Protein 4IPA (pdb70)

CATH classification: 3.90.230.10 (+1 more: 1.10.10.10)

Sequence (1492 aa):
AISVDVLTKYKTAAQISEKVLAEVSKLCVPGAKIIDICEQGDKLMEEELSKVYRDKKTNKGFSHPTTVSPAAFITPYTPLRSDEKEAATEIQPGEPIKIQLGAQIDGYGTIVCDTIVAKNANDPDVIEGRQADLFLATYYANEVLLRLMVPPGLLATGTDEEKAKAAAVKPPSQAKISSLLEKVAKAYDCNIIESTTSWLFDKNEIEGKKKIILSPGENIKGEGVPEVGDVWGVEVGCSLGSGKVKQFEQRATLHRRTNNTYALKRPTSRKIYSEVQKKFGTFPFSLRQLEDERDAKSGVIECVRGGVFRQYEVTGDKDNAPVCRLLTTIAITKNGITRIGGPPAWDLSKFKTDKKIEDEEILKILEQPLSKADNVAISVDVLTKYKTAAQISEKVLAEVSKLCVPGAKIIDICEQGDKLMEEELSKVYRKTNKGFSHPTTVSPAAFITPYTPLRSDEKEAATEIQPGEPIKIQLGAQIDGYGTIVCDTIVAKNANDPDVIEGRQADLFLATYYANEVLLRLMVPPGLLATGTDEEKAKAAAVKPPSQAKISSLLEKVAKAYDCNIIESTTSWLFDKNEIEGKKKIILSPGENIKGEGVPEVGDVWGVEVGCSLGSGKVKQFEQRATLHRRTNNTYALKRPTSRKIYSEVQKKFGTFPFSLRQLEDERDAKSGVIECVRGGVFRQYEVTGDKDNAPVCRLLTTIAITKNGITRIGGPPAWDLSKFKTDKKIEDEEILKILEQPLSADNVAISVDVLTKYKTAAQISEKVLAEVSKLCVPGAKIIDICEQGDKLMEEELSKVYRDKKTNKGFSHPTTVSPAAFITPYTPLRSDEKEAATEIQPGEPIKIQLGAQIDGYGTIVCDTIVAKNANDPDVIEGRQADLFLATYYANEVLLRLMVPPGLLATGTDEEKAKAAAVKPPSQAKISSLLEKVAKAYDCNIIESTTSWLFDKNEIEGKKKIILSPGENIKGEGVPEVGDVWGVEVGCSLGSGKVKQFEQRATLHRRTNNTYALKRPTSRKIYSEVQKKFGTFPFSLRQLEDERDAKSGVIECVRGGVFRQYEVTGDKDNAPVCRLLTTIAITKNGITRIGGPPAWDLSKFKTDKKIEDEEILKILEQPLSKAISVDVLTKYKTAAQISEKVLAEVSKLCVPGAKIIDICEQGDKLMEEELSKVYRKTNKGFSHPTTVSPAAFITPYTPLRSDEKEAATEIQPGEPIKIQLGAQIDGYGTIVCDTIVAKNANDPDVIEGRQADLFLATYYANEVLLRLMVPPGLLATGTDEEKAKAAAVKPPSQAKISSLLEKVAKAYDCNIIESTTSWLFDKNEIEGKKKIILSPGENIKGEGVPEVGDVWGVEVGCSLGSGKVKQFEQRATLHRRTNNTYALKRPTSRKIYSEVQKKFGTFPFSLRQLEDERDAKSGVIECVRGGVFRQYEVTGDKDNAPVCRLLTTIAITKNGITRIGGPPAWDLSKFKTDKKIEDEEILKILEQPLSKN

Radius of gyration: 42.71 Å; Cα contacts (8 Å, |Δi|>4): 3587; chains: 4; bounding box: 119×118×109 Å

Solvent-accessible surface area: 63972 Å² total; per-residue (Å²): 120,15,50,6,40,29,17,5,27,6,39,2,0,0,66,10,0,64,117,0,4,54,67,0,27,148,70,2,52,34,42,23,76,0,0,60,5,0,56,64,0,8,115,26,0,81,78,22,10,70,117,22,44,165,91,152,206,35,108,61,9,4,0,8,0,0,0,0,0,16,14,16,35,25,16,20,12,2,3,0,100,62,26,151,178,23,8,57,40,77,4,86,95,36,46,3,1,0,0,9,0,0,0,13,0,29,2,25,1,0,11,0,0,6,2,33,21,1,63,70,80,157,55,110,80,64,16,117,50,94,40,0,3,0,4,15,0,0,44,50,0,7,18,0,0,0,35,22,2,24,21,43,26,44,19,32,112,51,73,111,129,102,92,62,157,31,50,74,88,64,8,41,36,31,75,81,6,7,53,5,0,79,76,0,0,146,31,8,80,3,65,7,3,31,27,11,27,1,65,14,11,86,102,74,47,8,28,15,138,12,61,1,13,1,14,24,46,115,60,11,110,17,44,8,13,12,47,63,32,18,6,0,4,0,28,0,0,0,0,44,14,48,0,91,26,100,102,43,180,49,93,14,7,8,2,20,19,10,118,19,106,31,72,20,115,114,95,33,0,114,127,2,41,50,37,0,87,180,90,5,24,19,4,6,0,0,2,28,26,11,162,64,33,195,37,0,64,42,0,15,90,5,0,44,68,2,0,2,2,77,67,51,44,9,28,1,1,80,64,98,17,40,0,0,5,5,13,1,0,0,1,0,29,150,69,0,5,75,104,6,0,7,30,81,103,36,79,64,83,54,23,93,48,152,68,149,8,136,46,106,71,0,63,133,15,32,146,80,72,20,49,160,129,90,47,1,15,64,11,54,75,2,0,55,24,6,78,23,0,2,132,7,0,72,90,0,5,59,69,0,28,163,66,2,53,29,42,23,98,1,1,57,4,0,58,71,0,8,128,34,0,77,87,19,12,64,113,45,71,210,238,41,110,64,9,6,0,6,0,0,0,0,0,15,22,14,29,22,16,21,10,1,2,0,106,62,16,140,148,21,15,66,36,72,1,98,97,30,27,2,0,0,0,11,0,0,0,15,1,29,2,17,1,0,9,0,0,6,3,37,25,2,69,72,106,154,59,85,43,56,21,107,50,99,43,0,3,0,4,15,0,0,44,52,0,4,14,0,0,0,36,23,3,23,22,46,9,23,43,32,110,39,67,10,52,82,36,1,139,25,29,67,87,178,47,45,70,35,76,80,8,9,48,3,0,74,91,0,1,153,31,6,78,3,64,9,4,57,39,10,28,1,64,13,12,81,103,66,36,10,30,13,177,18,50,2,12,1,16,24,62,172,98,138,145,19,134,32,68,13,94,56,8,16,6,0,4,0,30,0,0,0,0,46,12,52,1,100,36,117,112,47,174,51,94,17,6,7,2,25,28,20,120,81,61,85,26,0,104,115,79,30,0,21,82,0,7,51,43,0,68,160,94,4,26,23,2,4,0,0,1,25,22,8,170,64,31,193,32,0,67,47,0,18,75,15,0,47,186,16,22,0,4,99,57,37,80,11,30,0,0,89,64,97,16,36,0,0,4,4,13,2,0,0,0,0,3,76,40,0,3,33,104,16,0,7,30,81,105,36,71,66,83,73,24,99,44,151,75,126,11,130,50,151,65,0,72,155,16,32,152,74,83,20,89,132,87,44,1,14,61,10,60,68,3,0,55,27,6,75,23,0,4,136,7,0,72,103,0,4,59,52,0,31,168,68,4,57,26,42,23,81,1,0,60,5,0,60,57,0,7,112,30,0,76,84,14,11,64,118,38,63,160,117,196,186,28,108,62,10,6,0,8,0,0,0,0,0,10,24,15,23,25,14,20,8,2,1,0,99,59,18,120,159,26,10,58,42,79,3,98,107,35,20,7,0,0,0,9,0,0,0,12,0,31,2,16,2,0,9,0,0,5,2,39,27,1,76,68,105,147,57,118,50,72,22,87,38,98,39,0,0,0,5,16,0,0,43,49,0,3,15,0,0,0,35,23,3,22,23,42,12,17,35,31,112,43,72,12,50,87,37,1,148,27,33,58,94,175,58,43,66,23,60,73,6,9,41,2,0,80,88,0,0,157,31,6,89,3,62,8,4,44,43,10,27,1,66,24,12,84,88,74,44,10,32,16,198,29,48,2,11,1,14,23,64,177,92,120,123,8,137,27,77,13,96,59,10,16,6,0,3,0,30,0,0,0,0,45,10,54,2,109,36,75,117,29,178,68,90,17,7,7,0,25,26,23,118,86,130,99,80,37,131,116,77,26,0,125,122,2,40,48,32,0,88,160,89,6,25,20,4,4,0,0,1,26,27,10,166,62,33,183,32,0,56,49,0,19,90,5,0,43,184,14,25,4,4,106,64,33,85,9,29,0,1,112,79,99,16,36,0,0,2,5,15,3,0,0,0,0,4,74,6,0,3,28,106,17,0,6,26,84,105,36,72,71,99,84,29,132,37,138,60,131,13,126,56,131,71,0,79,148,14,36,150,80,82,19,38,164,93,33,61,122,79,33,58,68,29,4,94,25,0,0,111,8,0,67,95,0,4,53,47,0,30,156,70,3,54,28,39,24,90,0,0,61,5,0,59,64,0,9,117,25,0,83,68,16,10,75,105,41,78,215,218,42,118,66,9,4,0,8,0,0,0,0,0,10,25,14,28,25,14,22,8,1,1,0,110,65,19,125,152,19,11,60,41,81,2,97,105,34,21,5,0,0,0,8,0,0,0,14,0,28,3,24,2,0,10,0,0,5,2,38,34,2,72,75,102,144,58,110,74,69,24,112,39,96,40,0,1,0,4,15,0,0,43,50,0,5,19,0,0,0,36,24,3,23,21,36,25,37,21,31,119,52,77,112,131,100,90,64,158,34,34,70,92,76,9,41,36,35,75,77,6,7,48,2,0,76,76,0,0,150,33,6,88,4,65,7,3,21,17,10,28,0,60,14,11,84,104,76,49,9,26,15,128,13,64,1,11,0,19,47,21,158,46,44,128,15,36,7,13,15,47,58,30,16,7,0,4,0,27,0,0,0,0,47,12,59,2,108,14,66,97,25,173,56,92,18,6,8,2,16,27,10,116,16,106,21,66,20,119,116,94,32,0,121,123,2,40,48,34,0,86,178,85,7,25,18,2,6,0,0,1,28,28,9,160,67,35,197,39,0,63,42,0,17,89,3,0,41,66,1,1,2,2,71,69,49,49,7,26,0,0,109,80,99,19,35,0,0,4,5,14,2,0,0,1,0,24,146,43,0,5,69,103,7,1,6,30,82,109,38,74,72,66,66,23,111,43,152,70,134,10,137,51,140,66,0,78,139,14,30,143,78,72,20,57,97,183

Nearest PDB structures (foldseek):
  4ipa-assembly1_A  TM=9.950E-01  e=6.090E-75  Thermochaetoides thermophila DSM 1495
  4ipa-assembly4_D  TM=9.946E-01  e=2.203E-74  Thermochaetoides thermophila DSM 1495
  2v6c-assembly1_A  TM=9.257E-01  e=6.655E-34  Mus musculus
  6wm8-assembly1_C  TM=9.297E-01  e=6.131E-33  Homo sapiens
  6swa-assembly1_t  TM=9.200E-01  e=9.336E-31  Mus musculus

B-factor: mean 28.96, std 10.71, range [11.71, 89.11]

Structure (mmCIF, N/CA/C/O backbone):
data_4IPA
#
_entry.id   4IPA
#
_cell.length_a   191.998
_cell.length_b   193.316
_cell.length_c   70.913
_cell.angle_alpha   90.00
_cell.angle_beta   90.00
_cell.angle_gamma   90.00
#
_symmetry.space_group_name_H-M   'P 21 21 2'
#
loop_
_entity.id
_entity.type
_entity.pdbx_description
1 polymer 'Putative curved DNA-binding protein'
2 non-polymer 'SULFATE ION'
3 water water
#
loop_
_atom_site.group_PDB
_atom_site.id
_atom_site.type_symbol
_atom_site.label_atom_id
_atom_site.label_alt_id
_atom_site.label_comp_id
_atom_site.label_asym_id
_atom_site.label_entity_id
_atom_site.label_seq_id
_atom_site.pdbx_PDB_ins_code
_atom_site.Cartn_x
_atom_site.Cartn_y
_atom_site.Cartn_z
_atom_site.occupancy
_atom_site.B_iso_or_equiv
_atom_site.auth_seq_id
_atom_site.auth_comp_id
_atom_site.auth_asym_id
_atom_site.auth_atom_id
_atom_site.pdbx_PDB_model_num
ATOM 1 N N . ALA A 1 20 ? -51.449 70.262 -34.205 1.00 40.25 12 ALA A N 1
ATOM 2 C CA . ALA A 1 20 ? -50.298 71.147 -34.063 1.00 42.43 12 ALA A CA 1
ATOM 3 C C . ALA A 1 20 ? -50.167 71.673 -32.638 1.00 40.36 12 ALA A C 1
ATOM 4 O O . ALA A 1 20 ? -51.163 71.971 -31.974 1.00 43.89 12 ALA A O 1
ATOM 6 N N . ILE A 1 21 ? -48.930 71.794 -32.176 1.00 38.40 13 ILE A N 1
ATOM 7 C CA . ILE A 1 21 ? -48.668 72.343 -30.853 1.00 37.44 13 ILE A CA 1
ATOM 8 C C . ILE A 1 21 ? -48.754 73.865 -30.904 1.00 30.21 13 ILE A C 1
ATOM 9 O O . ILE A 1 21 ? -48.197 74.489 -31.802 1.00 31.87 13 ILE A O 1
ATOM 14 N N . SER A 1 22 ? -49.478 74.452 -29.956 1.00 22.94 14 SER A N 1
ATOM 15 C CA . SER A 1 22 ? -49.699 75.878 -29.967 1.00 25.24 14 SER A CA 1
ATOM 16 C C . SER A 1 22 ? -48.396 76.617 -29.641 1.00 29.49 14 SER A C 1
ATOM 17 O O . SER A 1 22 ? -47.456 76.045 -29.069 1.00 22.99 14 SER A O 1
ATOM 20 N N . VAL A 1 23 ? -48.332 77.882 -30.037 1.00 26.67 15 VAL A N 1
ATOM 21 C CA . VAL A 1 23 ? -47.201 78.722 -29.671 1.00 23.03 15 VAL A CA 1
ATOM 22 C C . VAL A 1 23 ? -47.050 78.722 -28.165 1.00 23.86 15 VAL A C 1
ATOM 23 O O . VAL A 1 23 ? -45.945 78.607 -27.642 1.00 24.98 15 VAL A O 1
ATOM 27 N N . ASP A 1 24 ? -48.167 78.823 -27.459 1.00 21.96 16 ASP A N 1
ATOM 28 C CA . ASP A 1 24 ? -48.107 78.906 -26.003 1.00 24.43 16 ASP A CA 1
ATOM 29 C C . ASP A 1 24 ? -47.410 77.690 -25.373 1.00 23.48 16 ASP A C 1
ATOM 30 O O . ASP A 1 24 ? -46.520 77.823 -24.541 1.00 21.55 16 ASP A O 1
ATOM 35 N N . VAL A 1 25 ? -47.825 76.506 -25.788 1.00 20.81 17 VAL A N 1
ATOM 36 C CA . VAL A 1 25 ? -47.290 75.270 -25.252 1.00 22.56 17 VAL A CA 1
ATOM 37 C C . VAL A 1 25 ? -45.839 75.034 -25.706 1.00 22.30 17 VAL A C 1
ATOM 38 O O . VAL A 1 25 ? -44.961 74.734 -24.902 1.00 18.92 17 VAL A O 1
ATOM 42 N N . LEU A 1 26 ? -45.594 75.204 -26.995 1.00 17.79 18 LEU A N 1
ATOM 43 C CA . LEU A 1 26 ? -44.265 75.040 -27.532 1.00 20.87 18 LEU A CA 1
ATOM 44 C C . LEU A 1 26 ? -43.280 75.959 -26.796 1.00 22.81 18 LEU A C 1
ATOM 45 O O . LEU A 1 26 ? -42.191 75.536 -26.406 1.00 26.70 18 LEU A O 1
ATOM 50 N N . THR A 1 27 ? -43.693 77.201 -26.573 1.00 21.99 19 THR A N 1
ATOM 51 C CA . THR A 1 27 ? -42.868 78.220 -25.923 1.00 23.10 19 THR A CA 1
ATOM 52 C C . THR A 1 27 ? -42.579 77.912 -24.447 1.00 21.12 19 THR A C 1
ATOM 53 O O . THR A 1 27 ? -41.509 78.249 -23.938 1.00 20.41 19 THR A O 1
ATOM 57 N N . LYS A 1 28 ? -43.525 77.271 -23.771 1.00 17.86 20 LYS A N 1
ATOM 58 C CA . LYS A 1 28 ? -43.323 76.871 -22.382 1.00 20.43 20 LYS A CA 1
ATOM 59 C C . LYS A 1 28 ? -42.348 75.700 -22.285 1.00 21.54 20 LYS A C 1
ATOM 60 O O . LYS A 1 28 ? -41.468 75.697 -21.432 1.00 19.06 20 LYS A O 1
ATOM 66 N N . TYR A 1 29 ? -42.511 74.708 -23.161 1.00 20.99 21 TYR A N 1
ATOM 67 C CA . TYR A 1 29 ? -41.511 73.660 -23.308 1.00 18.27 21 TYR A CA 1
ATOM 68 C C . TYR A 1 29 ? -40.157 74.288 -23.584 1.00 19.70 21 TYR A C 1
ATOM 69 O O . TYR A 1 29 ? -39.164 73.929 -22.964 1.00 18.87 21 TYR A O 1
ATOM 78 N N . LYS A 1 30 ? -40.117 75.244 -24.506 1.00 19.13 22 LYS A N 1
ATOM 79 C CA . LYS A 1 30 ? -38.844 75.871 -24.866 1.00 19.24 22 LYS A CA 1
ATOM 80 C C . LYS A 1 30 ? -38.209 76.650 -23.709 1.00 21.92 22 LYS A C 1
ATOM 81 O O . LYS A 1 30 ? -36.987 76.659 -23.553 1.00 22.92 22 LYS A O 1
ATOM 87 N N . THR A 1 31 ? -39.029 77.314 -22.903 1.00 19.34 23 THR A N 1
ATOM 88 C CA . THR A 1 31 ? -38.499 78.022 -21.748 1.00 20.47 23 THR A CA 1
ATOM 89 C C . THR A 1 31 ? -37.881 77.016 -20.783 1.00 23.79 23 THR A C 1
ATOM 90 O O . THR A 1 31 ? -36.813 77.247 -20.224 1.00 20.61 23 THR A O 1
ATOM 94 N N . ALA A 1 32 ? -38.583 75.904 -20.581 1.00 19.40 24 ALA A N 1
ATOM 95 C CA . ALA A 1 32 ? -38.075 74.819 -19.758 1.00 23.39 24 ALA A CA 1
ATOM 96 C C . ALA A 1 32 ? -36.751 74.256 -20.285 1.00 18.90 24 ALA A C 1
ATOM 97 O O . ALA A 1 32 ? -35.844 74.001 -19.513 1.00 21.56 24 ALA A O 1
ATOM 99 N N . ALA A 1 33 ? -36.658 74.059 -21.596 1.00 18.18 25 ALA A N 1
ATOM 100 C CA . ALA A 1 33 ? -35.460 73.520 -22.223 1.00 20.20 25 ALA A CA 1
ATOM 101 C C . ALA A 1 33 ? -34.252 74.430 -22.031 1.00 21.80 25 ALA A C 1
ATOM 102 O O . ALA A 1 33 ? -33.167 73.968 -21.717 1.00 24.21 25 ALA A O 1
ATOM 104 N N . GLN A 1 34 ? -34.441 75.723 -22.243 1.00 21.46 26 GLN A N 1
ATOM 105 C CA . GLN A 1 34 ? -33.345 76.664 -22.087 1.00 25.08 26 GLN A CA 1
ATOM 106 C C . GLN A 1 34 ? -32.844 76.636 -20.649 1.00 24.33 26 GLN A C 1
ATOM 107 O O . GLN A 1 34 ? -31.641 76.668 -20.411 1.00 26.98 26 GLN A O 1
ATOM 113 N N . ILE A 1 35 ? -33.758 76.555 -19.688 1.00 22.95 27 ILE A N 1
ATOM 114 C CA . ILE A 1 35 ? -33.336 76.442 -18.301 1.00 22.92 27 ILE A CA 1
ATOM 115 C C . ILE A 1 35 ? -32.589 75.130 -18.072 1.00 21.83 27 ILE A C 1
ATOM 116 O O . ILE A 1 35 ? -31.525 75.127 -17.461 1.00 22.00 27 ILE A O 1
ATOM 121 N N . SER A 1 36 ? -33.132 74.021 -18.567 1.00 20.37 28 SER A N 1
ATOM 122 C CA . SER A 1 36 ? -32.503 72.718 -18.317 1.00 18.68 28 SER A CA 1
ATOM 123 C C . SER A 1 36 ? -31.124 72.660 -18.945 1.00 18.69 28 SER A C 1
ATOM 124 O O . SER A 1 36 ? -30.197 72.157 -18.341 1.00 18.46 28 SER A O 1
ATOM 127 N N . GLU A 1 37 ? -30.987 73.179 -20.160 1.00 15.91 29 GLU A N 1
ATOM 128 C CA . GLU A 1 37 ? -29.698 73.124 -20.834 1.00 21.50 29 GLU A CA 1
ATOM 129 C C . GLU A 1 37 ? -28.660 74.000 -20.139 1.00 18.00 29 GLU A C 1
ATOM 130 O O . GLU A 1 37 ? -27.488 73.638 -20.072 1.00 17.15 29 GLU A O 1
ATOM 136 N N . LYS A 1 38 ? -29.097 75.139 -19.614 1.00 16.36 30 LYS A N 1
ATOM 137 C CA . LYS A 1 38 ? -28.193 76.029 -18.884 1.00 18.42 30 LYS A CA 1
ATOM 138 C C . LYS A 1 38 ? -27.753 75.413 -17.550 1.00 22.45 30 LYS A C 1
ATOM 139 O O . LYS A 1 38 ? -26.580 75.490 -17.190 1.00 24.42 30 LYS A O 1
ATOM 145 N N . VAL A 1 39 ? -28.682 74.785 -16.826 1.00 20.87 31 VAL A N 1
ATOM 146 C CA . VAL A 1 39 ? -28.311 74.106 -15.578 1.00 24.05 31 VAL A CA 1
ATOM 147 C C . VAL A 1 39 ? -27.428 72.891 -15.864 1.00 20.59 31 VAL A C 1
ATOM 148 O O . VAL A 1 39 ? -26.509 72.580 -15.102 1.00 18.70 31 VAL A O 1
ATOM 152 N N . LEU A 1 40 ? -27.701 72.219 -16.977 1.00 19.57 32 LEU A N 1
ATOM 153 C CA . LEU A 1 40 ? -26.916 71.049 -17.354 1.00 20.23 32 LEU A CA 1
ATOM 154 C C . LEU A 1 40 ? -25.472 71.446 -17.614 1.00 19.90 32 LEU A C 1
ATOM 155 O O . LEU A 1 40 ? -24.552 70.703 -17.295 1.00 20.83 32 LEU A O 1
ATOM 160 N N . ALA A 1 41 ? -25.280 72.615 -18.215 1.00 20.60 33 ALA A N 1
ATOM 161 C CA . ALA A 1 41 ? -23.938 73.051 -18.560 1.00 24.03 33 ALA A CA 1
ATOM 162 C C . ALA A 1 41 ? -23.177 73.433 -17.297 1.00 27.43 33 ALA A C 1
ATOM 163 O O . ALA A 1 41 ? -22.012 73.066 -17.140 1.00 24.14 33 ALA A O 1
ATOM 165 N N . GLU A 1 42 ? -23.853 74.145 -16.395 1.00 23.85 34 GLU A N 1
ATOM 166 C CA . GLU A 1 42 ? -23.255 74.533 -15.121 1.00 23.37 34 GLU A CA 1
ATOM 167 C C . GLU A 1 42 ? -22.952 73.328 -14.258 1.00 21.29 34 GLU A C 1
ATOM 168 O O . GLU A 1 42 ? -21.938 73.290 -13.587 1.00 24.50 34 GLU A O 1
ATOM 174 N N . VAL A 1 43 ? -23.839 72.338 -14.270 1.00 27.98 35 VAL A N 1
ATOM 175 C CA . VAL A 1 43 ? -23.604 71.121 -13.502 1.00 21.20 35 VAL A CA 1
ATOM 176 C C . VAL A 1 43 ? -22.452 70.295 -14.083 1.00 24.24 35 VAL A C 1
ATOM 177 O O . VAL A 1 43 ? -21.667 69.729 -13.331 1.00 21.57 35 VAL A O 1
ATOM 181 N N . SER A 1 44 ? -22.346 70.232 -15.413 1.00 22.32 36 SER A N 1
ATOM 182 C CA . SER A 1 44 ? -21.279 69.453 -16.048 1.00 20.53 36 SER A CA 1
ATOM 183 C C . SER A 1 44 ? -19.894 69.998 -15.675 1.00 23.06 36 SER A C 1
ATOM 184 O O . SER A 1 44 ? -18.945 69.239 -15.508 1.00 24.78 36 SER A O 1
ATOM 187 N N . LYS A 1 45 ? -19.782 71.316 -15.548 1.00 25.87 37 LYS A N 1
ATOM 188 C CA . LYS A 1 45 ? -18.519 71.937 -15.146 1.00 28.90 37 LYS A CA 1
ATOM 189 C C . LYS A 1 45 ? -18.111 71.557 -13.714 1.00 25.01 37 LYS A C 1
ATOM 190 O O . LYS A 1 45 ? -16.933 71.532 -13.392 1.00 28.38 37 LYS A O 1
ATOM 196 N N . LEU A 1 46 ? -19.087 71.263 -12.859 1.00 23.20 38 LEU A N 1
ATOM 197 C CA . LEU A 1 46 ? -18.781 70.853 -11.491 1.00 25.24 38 LEU A CA 1
ATOM 198 C C . LEU A 1 46 ? -18.312 69.403 -11.406 1.00 27.56 38 LEU A C 1
ATOM 199 O O . LEU A 1 46 ? -17.752 69.002 -10.386 1.00 25.72 38 LEU A O 1
ATOM 204 N N . CYS A 1 47 ? -18.533 68.616 -12.463 1.00 25.10 39 CYS A N 1
ATOM 205 C CA . CYS A 1 47 ? -18.235 67.183 -12.396 1.00 24.91 39 CYS A CA 1
ATOM 206 C C . CYS A 1 47 ? -16.767 66.853 -12.659 1.00 25.59 39 CYS A C 1
ATOM 207 O O . CYS A 1 47 ? -16.438 66.148 -13.613 1.00 26.91 39 CYS A O 1
ATOM 210 N N . VAL A 1 48 ? -15.897 67.362 -11.796 1.00 23.51 40 VAL A N 1
ATOM 211 C CA . VAL A 1 48 ? -14.473 67.088 -11.883 1.00 27.38 40 VAL A CA 1
ATOM 212 C C . VAL A 1 48 ? -14.084 65.985 -10.886 1.00 25.56 40 VAL A C 1
ATOM 213 O O . VAL A 1 48 ? -14.776 65.766 -9.888 1.00 22.15 40 VAL A O 1
ATOM 217 N N . PRO A 1 49 ? -12.982 65.277 -11.158 1.00 24.89 41 PRO A N 1
ATOM 218 C CA . PRO A 1 49 ? -12.533 64.237 -10.227 1.00 26.52 41 PRO A CA 1
ATOM 219 C C . PRO A 1 49 ? -12.387 64.798 -8.817 1.00 26.82 41 PRO A C 1
ATOM 220 O O . PRO A 1 49 ? -11.841 65.895 -8.658 1.00 25.39 41 PRO A O 1
ATOM 224 N N . GLY A 1 50 ? -12.893 64.075 -7.819 1.00 23.44 42 GLY A N 1
ATOM 225 C CA . GLY A 1 50 ? -12.788 64.505 -6.433 1.00 21.38 42 GLY A CA 1
ATOM 226 C C . GLY A 1 50 ? -14.028 65.212 -5.902 1.00 27.61 42 GLY A C 1
ATOM 227 O O . GLY A 1 50 ? -14.228 65.298 -4.680 1.00 24.69 42 GLY A O 1
ATOM 228 N N . ALA A 1 51 ? -14.866 65.725 -6.803 1.00 22.67 43 ALA A N 1
ATOM 229 C CA . ALA A 1 51 ? -16.093 66.400 -6.369 1.00 25.33 43 ALA A CA 1
ATOM 230 C C . ALA A 1 51 ? -17.049 65.391 -5.753 1.00 21.23 43 ALA A C 1
ATOM 231 O O . ALA A 1 51 ? -17.168 64.271 -6.231 1.00 20.19 43 ALA A O 1
ATOM 233 N N . LYS A 1 52 ? -17.717 65.813 -4.687 1.00 21.83 44 LYS A N 1
ATOM 234 C CA . LYS A 1 52 ? -18.722 65.008 -4.024 1.00 23.98 44 LYS A CA 1
ATOM 235 C C . LYS A 1 52 ? -20.051 65.108 -4.765 1.00 23.72 44 LYS A C 1
ATOM 236 O O . LYS A 1 52 ? -20.585 66.204 -4.957 1.00 23.16 44 LYS A O 1
ATOM 242 N N . ILE A 1 53 ? -20.593 63.960 -5.153 1.00 19.95 45 ILE A N 1
ATOM 243 C CA . ILE A 1 53 ? -21.866 63.919 -5.849 1.00 20.12 45 ILE A CA 1
ATOM 244 C C . ILE A 1 53 ? -22.980 64.699 -5.144 1.00 22.76 45 ILE A C 1
ATOM 245 O O . ILE A 1 53 ? -23.752 65.404 -5.806 1.00 21.78 45 ILE A O 1
ATOM 250 N N . ILE A 1 54 ? -23.080 64.580 -3.820 1.00 19.93 46 ILE A N 1
ATOM 251 C CA . ILE A 1 54 ? -24.176 65.244 -3.120 1.00 21.67 46 ILE A CA 1
ATOM 252 C C . ILE A 1 54 ? -24.087 66.767 -3.233 1.00 26.61 46 ILE A C 1
ATOM 253 O O . ILE A 1 54 ? -25.109 67.451 -3.247 1.00 28.43 46 ILE A O 1
ATOM 258 N N . ASP A 1 55 ? -22.867 67.291 -3.318 1.00 24.21 47 ASP A N 1
ATOM 259 C CA . ASP A 1 55 ? -22.670 68.720 -3.479 1.00 24.13 47 ASP A CA 1
ATOM 260 C C . ASP A 1 55 ? -23.135 69.192 -4.853 1.00 23.88 47 ASP A C 1
ATOM 261 O O . ASP A 1 55 ? -23.778 70.240 -4.974 1.00 25.36 47 ASP A O 1
ATOM 266 N N . ILE A 1 56 ? -22.801 68.417 -5.881 1.00 20.10 48 ILE A N 1
ATOM 267 C CA . ILE A 1 56 ? -23.203 68.728 -7.248 1.00 20.27 48 ILE A CA 1
ATOM 268 C C . ILE A 1 56 ? -24.727 68.733 -7.416 1.00 20.57 48 ILE A C 1
ATOM 269 O O . ILE A 1 56 ? -25.285 69.677 -7.970 1.00 22.61 48 ILE A O 1
ATOM 274 N N . CYS A 1 57 ? -25.394 67.687 -6.928 1.00 20.46 49 CYS A N 1
ATOM 275 C CA . CYS A 1 57 ? -26.853 67.610 -6.985 1.00 19.82 49 CYS A CA 1
ATOM 276 C C . CYS A 1 57 ? -27.496 68.779 -6.250 1.00 24.38 49 CYS A C 1
ATOM 277 O O . CYS A 1 57 ? -28.447 69.388 -6.753 1.00 23.36 49 CYS A O 1
ATOM 280 N N . GLU A 1 58 ? -26.996 69.088 -5.055 1.00 21.67 50 GLU A N 1
ATOM 281 C CA . GLU A 1 58 ? -27.553 70.210 -4.306 1.00 27.09 50 GLU A CA 1
ATOM 282 C C . GLU A 1 58 ? -27.359 71.521 -5.066 1.00 23.69 50 GLU A C 1
ATOM 283 O O . GLU A 1 58 ? -28.277 72.339 -5.165 1.00 25.61 50 GLU A O 1
ATOM 289 N N . GLN A 1 59 ? -26.164 71.717 -5.609 1.00 24.63 51 GLN A N 1
ATOM 290 C CA . GLN A 1 59 ? -25.876 72.945 -6.351 1.00 28.25 51 GLN A CA 1
ATOM 291 C C . GLN A 1 59 ? -26.710 73.047 -7.628 1.00 24.21 51 GLN A C 1
ATOM 292 O O . GLN A 1 59 ? -27.181 74.132 -7.991 1.00 24.68 51 GLN A O 1
ATOM 298 N N . GLY A 1 60 ? -26.891 71.917 -8.302 1.00 21.80 52 GLY A N 1
ATOM 299 C CA . GLY A 1 60 ? -27.697 71.887 -9.511 1.00 20.92 52 GLY A CA 1
ATOM 300 C C . GLY A 1 60 ? -29.122 72.282 -9.180 1.00 22.44 52 GLY A C 1
ATOM 301 O O . GLY A 1 60 ? -29.729 73.089 -9.898 1.00 21.69 52 GLY A O 1
ATOM 302 N N . ASP A 1 61 ? -29.644 71.730 -8.083 1.00 19.68 53 ASP A N 1
ATOM 303 C CA . ASP A 1 61 ? -31.021 71.993 -7.679 1.00 25.01 53 ASP A CA 1
ATOM 304 C C . ASP A 1 61 ? -31.218 73.463 -7.314 1.00 24.30 53 ASP A C 1
ATOM 305 O O . ASP A 1 61 ? -32.244 74.059 -7.631 1.00 22.89 53 ASP A O 1
ATOM 310 N N . LYS A 1 62 ? -30.223 74.020 -6.655 1.00 28.80 54 LYS A N 1
ATOM 311 C CA . LYS A 1 62 ? -30.202 75.405 -6.300 1.00 29.17 54 LYS A CA 1
ATOM 312 C C . LYS A 1 62 ? -30.197 76.297 -7.532 1.00 23.70 54 LYS A C 1
ATOM 313 O O . LYS A 1 62 ? -30.966 77.185 -7.624 1.00 25.17 54 LYS A O 1
ATOM 319 N N . LEU A 1 63 ? -29.328 76.031 -8.461 1.00 21.03 55 LEU A N 1
ATOM 320 C CA . LEU A 1 63 ? -29.336 76.701 -9.723 1.00 22.84 55 LEU A CA 1
ATOM 321 C C . LEU A 1 63 ? -30.651 76.666 -10.455 1.00 23.07 55 LEU A C 1
ATOM 322 O O . LEU A 1 63 ? -31.022 77.629 -11.036 1.00 24.54 55 LEU A O 1
ATOM 327 N N . MET A 1 64 ? -31.318 75.533 -10.429 1.00 20.30 56 MET A N 1
ATOM 328 C CA . MET A 1 64 ? -32.564 75.352 -11.083 1.00 20.82 56 MET A CA 1
ATOM 329 C C . MET A 1 64 ? -33.608 76.254 -10.496 1.00 24.15 56 MET A C 1
ATOM 330 O O . MET A 1 64 ? -34.367 76.865 -11.187 1.00 23.77 56 MET A O 1
ATOM 335 N N . GLU A 1 65 ? -33.628 76.318 -9.195 1.00 23.80 57 GLU A N 1
ATOM 336 C CA . GLU A 1 65 ? -34.594 77.204 -8.561 1.00 26.20 57 GLU A CA 1
ATOM 337 C C . GLU A 1 65 ? -34.327 78.679 -8.881 1.00 27.35 57 GLU A C 1
ATOM 338 O O . GLU A 1 65 ? -35.258 79.418 -9.192 1.00 30.45 57 GLU A O 1
ATOM 344 N N . GLU A 1 66 ? -33.066 79.101 -8.833 1.00 26.42 58 GLU A N 1
ATOM 345 C CA . GLU A 1 66 ? -32.719 80.468 -9.226 1.00 32.19 58 GLU A CA 1
ATOM 346 C C . GLU A 1 66 ? -33.200 80.759 -10.651 1.00 31.83 58 GLU A C 1
ATOM 347 O O . GLU A 1 66 ? -33.872 81.766 -10.897 1.00 31.99 58 GLU A O 1
ATOM 353 N N . GLU A 1 67 ? -32.850 79.878 -11.586 1.00 29.85 59 GLU A N 1
ATOM 354 C CA . GLU A 1 67 ? -33.247 80.059 -12.983 1.00 28.04 59 GLU A CA 1
ATOM 355 C C . GLU A 1 67 ? -34.755 80.147 -13.080 1.00 29.80 59 GLU A C 1
ATOM 356 O O . GLU A 1 67 ? -35.288 80.995 -13.795 1.00 32.80 59 GLU A O 1
ATOM 362 N N . LEU A 1 68 ? -35.439 79.277 -12.341 1.00 30.14 60 LEU A N 1
ATOM 363 C CA . LEU A 1 68 ? -36.899 79.223 -12.370 1.00 30.38 60 LEU A CA 1
ATOM 364 C C . LEU A 1 68 ? -37.507 80.526 -11.857 1.00 31.05 60 LEU A C 1
ATOM 365 O O . LEU A 1 68 ? -38.483 81.025 -12.409 1.00 31.23 60 LEU A O 1
ATOM 370 N N . SER A 1 69 ? -36.927 81.081 -10.802 1.00 27.47 61 SER A N 1
ATOM 371 C CA . SER A 1 69 ? -37.484 82.297 -10.217 1.00 35.72 61 SER A CA 1
ATOM 372 C C . SER A 1 69 ? -37.278 83.503 -11.137 1.00 35.76 61 SER A C 1
ATOM 373 O O . SER A 1 69 ? -37.870 84.561 -10.918 1.00 37.01 61 SER A O 1
ATOM 376 N N . LYS A 1 70 ? -36.441 83.340 -12.160 1.00 32.03 62 LYS A N 1
ATOM 377 C CA . LYS A 1 70 ? -36.167 84.423 -13.096 1.00 33.63 62 LYS A CA 1
ATOM 378 C C . LYS A 1 70 ? -37.114 84.463 -14.292 1.00 35.38 62 LYS A C 1
ATOM 379 O O . LYS A 1 70 ? -36.995 85.346 -15.136 1.00 43.29 62 LYS A O 1
ATOM 385 N N . VAL A 1 71 ? -38.059 83.531 -14.366 1.00 33.80 63 VAL A N 1
ATOM 386 C CA . VAL A 1 71 ? -39.004 83.513 -15.486 1.00 38.26 63 VAL A CA 1
ATOM 387 C C . VAL A 1 71 ? -40.444 83.416 -14.987 1.00 36.41 63 VAL A C 1
ATOM 388 O O . VAL A 1 71 ? -40.665 83.163 -13.800 1.00 31.77 63 VAL A O 1
ATOM 392 N N . TYR A 1 72 ? -41.410 83.606 -15.891 1.00 38.23 64 TYR A N 1
ATOM 393 C CA . TYR A 1 72 ? -42.840 83.590 -15.532 1.00 41.44 64 TYR A CA 1
ATOM 394 C C . TYR A 1 72 ? -43.081 84.052 -14.107 1.00 44.11 64 TYR A C 1
ATOM 395 O O . TYR A 1 72 ? -43.634 83.308 -13.290 1.00 46.25 64 TYR A O 1
ATOM 404 N N . ARG A 1 73 ? -42.648 85.278 -13.819 1.00 44.38 65 ARG A N 1
ATOM 405 C CA . ARG A 1 73 ? -42.789 85.871 -12.496 1.00 46.53 65 ARG A CA 1
ATOM 406 C C . ARG A 1 73 ? -44.181 86.448 -12.391 1.00 60.30 65 ARG A C 1
ATOM 407 O O . ARG A 1 73 ? -44.895 86.232 -11.408 1.00 67.36 65 ARG A O 1
ATOM 415 N N . ASP A 1 74 ? -44.558 87.189 -13.426 1.00 62.68 66 ASP A N 1
ATOM 416 C CA . ASP A 1 74 ? -45.909 87.707 -13.538 1.00 68.92 66 ASP A CA 1
ATOM 417 C C . ASP A 1 74 ? -46.905 86.566 -13.334 1.00 66.76 66 ASP A C 1
ATOM 418 O O . ASP A 1 74 ? -46.774 85.495 -13.931 1.00 66.89 66 ASP A O 1
ATOM 423 N N . LYS A 1 75 ? -47.885 86.796 -12.470 1.00 66.77 67 LYS A N 1
ATOM 424 C CA . LYS A 1 75 ? -48.978 85.847 -12.274 1.00 72.03 67 LYS A CA 1
ATOM 425 C C . LYS A 1 75 ? -48.610 84.632 -11.421 1.00 68.74 67 LYS A C 1
ATOM 426 O O . LYS A 1 75 ? -47.500 84.527 -10.881 1.00 66.30 67 LYS A O 1
ATOM 432 N N . LYS A 1 76 ? -49.574 83.725 -11.308 1.00 64.65 68 LYS A N 1
ATOM 433 C CA . LYS A 1 76 ? -49.429 82.506 -10.529 1.00 64.22 68 LYS A CA 1
ATOM 434 C C . LYS A 1 76 ? -49.151 81.323 -11.442 1.00 52.50 68 LYS A C 1
ATOM 435 O O . LYS A 1 76 ? -49.750 80.261 -11.287 1.00 44.87 68 LYS A O 1
ATOM 441 N N . THR A 1 77 ? -48.251 81.516 -12.401 1.00 50.53 69 THR A N 1
ATOM 442 C CA . THR A 1 77 ? -47.914 80.463 -13.347 1.00 46.10 69 THR A CA 1
ATOM 443 C C . THR A 1 77 ? -47.105 79.361 -12.664 1.00 35.75 69 THR A C 1
ATOM 444 O O . THR A 1 77 ? -45.971 79.601 -12.251 1.00 36.16 69 THR A O 1
ATOM 448 N N . ASN A 1 78 ? -47.695 78.171 -12.537 1.00 31.08 70 ASN A N 1
ATOM 449 C CA . ASN A 1 78 ? -46.999 77.005 -11.983 1.00 30.37 70 ASN A CA 1
ATOM 450 C C . ASN A 1 78 ? -45.702 76.723 -12.723 1.00 28.43 70 ASN A C 1
ATOM 451 O O . ASN A 1 78 ? -45.607 76.941 -13.931 1.00 28.45 70 ASN A O 1
ATOM 456 N N . LYS A 1 79 ? -44.706 76.236 -11.997 1.00 27.07 71 LYS A N 1
ATOM 457 C CA . LYS A 1 79 ? -43.415 75.917 -12.586 1.00 24.22 71 LYS A CA 1
ATOM 458 C C . LYS A 1 79 ? -42.585 75.219 -11.525 1.00 25.64 71 LYS A C 1
ATOM 459 O O . LYS A 1 79 ? -42.903 75.311 -10.345 1.00 24.24 71 LYS A O 1
ATOM 465 N N . GLY A 1 80 ? -41.531 74.521 -11.943 1.00 19.80 72 GLY A N 1
ATOM 466 C CA . GLY A 1 80 ? -40.691 73.788 -11.015 1.00 22.65 72 GLY A CA 1
ATOM 467 C C . GLY A 1 80 ? -39.758 72.814 -11.719 1.00 22.52 72 GLY A C 1
ATOM 468 O O . GLY A 1 80 ? -39.476 72.975 -12.907 1.00 21.43 72 GLY A O 1
ATOM 469 N N . PHE A 1 81 ? -39.270 71.817 -10.983 1.00 18.08 73 PHE A N 1
ATOM 470 C CA . PHE A 1 81 ? -38.459 70.744 -11.563 1.00 19.88 73 PHE A CA 1
ATOM 471 C C . PHE A 1 81 ? -39.323 69.779 -12.402 1.00 21.62 73 PHE A C 1
ATOM 472 O O . PHE A 1 81 ? -40.428 69.433 -12.007 1.00 21.07 73 PHE A O 1
ATOM 480 N N . SER A 1 82 ? -38.816 69.339 -13.548 1.00 20.14 74 SER A N 1
ATOM 481 C CA . SER A 1 82 ? -39.355 68.153 -14.195 1.00 17.55 74 SER A CA 1
ATOM 482 C C . SER A 1 82 ? -38.509 66.948 -13.758 1.00 16.54 74 SER A C 1
ATOM 483 O O . SER A 1 82 ? -38.906 65.805 -13.928 1.00 15.98 74 SER A O 1
ATOM 486 N N . HIS A 1 83 ? -37.340 67.209 -13.178 1.00 17.05 75 HIS A N 1
ATOM 487 C CA . HIS A 1 83 ? -36.441 66.120 -12.772 1.00 14.34 75 HIS A CA 1
ATOM 488 C C . HIS A 1 83 ? -35.330 66.678 -11.918 1.00 15.28 75 HIS A C 1
ATOM 489 O O . HIS A 1 83 ? -34.660 67.635 -12.323 1.00 16.79 75 HIS A O 1
ATOM 496 N N . PRO A 1 84 ? -35.108 66.071 -10.744 1.00 14.12 76 PRO A N 1
ATOM 497 C CA . PRO A 1 84 ? -34.030 66.490 -9.846 1.00 16.98 76 PRO A CA 1
ATOM 498 C C . PRO A 1 84 ? -32.674 66.394 -10.541 1.00 16.02 76 PRO A C 1
ATOM 499 O O . PRO A 1 84 ? -32.519 65.596 -11.467 1.00 15.14 76 PRO A O 1
ATOM 503 N N . THR A 1 85 ? -31.716 67.209 -10.111 1.00 15.00 77 THR A N 1
ATOM 504 C CA . THR A 1 85 ? -30.350 67.085 -10.585 1.00 17.29 77 THR A CA 1
ATOM 505 C C . THR A 1 85 ? -29.796 65.740 -10.137 1.00 17.41 77 THR A C 1
ATOM 506 O O . THR A 1 85 ? -29.810 65.417 -8.954 1.00 17.76 77 THR A O 1
ATOM 510 N N . THR A 1 86 ? -29.329 64.932 -11.073 1.00 16.11 78 THR A N 1
ATOM 511 C CA . THR A 1 86 ? -28.761 63.653 -10.678 1.00 16.33 78 THR A CA 1
ATOM 512 C C . THR A 1 86 ? -27.418 63.477 -11.358 1.00 15.18 78 THR A C 1
ATOM 513 O O . THR A 1 86 ? -27.199 63.971 -12.461 1.00 15.39 78 THR A O 1
ATOM 517 N N . VAL A 1 87 ? -26.523 62.761 -10.698 1.00 16.72 79 VAL A N 1
ATOM 518 C CA . VAL A 1 87 ? -25.163 62.610 -11.181 1.00 14.64 79 VAL A CA 1
ATOM 519 C C . VAL A 1 87 ? -24.761 61.172 -10.929 1.00 15.53 79 VAL A C 1
ATOM 520 O O . VAL A 1 87 ? -24.535 60.782 -9.793 1.00 15.72 79 VAL A O 1
ATOM 524 N N . SER A 1 88 ? -24.704 60.380 -11.997 1.00 15.65 80 SER A N 1
ATOM 525 C CA . SER A 1 88 ? -24.601 58.933 -11.863 1.00 17.17 80 SER A CA 1
ATOM 526 C C . SER A 1 88 ? -23.263 58.391 -12.352 1.00 17.69 80 SER A C 1
ATOM 527 O O . SER A 1 88 ? -22.891 58.592 -13.511 1.00 13.19 80 SER A O 1
ATOM 530 N N . PRO A 1 89 ? -22.531 57.702 -11.456 1.00 16.80 81 PRO A N 1
ATOM 531 C CA . PRO A 1 89 ? -21.247 57.088 -11.827 1.00 18.08 81 PRO A CA 1
ATOM 532 C C . PRO A 1 89 ? -21.376 55.997 -12.903 1.00 20.17 81 PRO A C 1
ATOM 533 O O . PRO A 1 89 ? -22.476 55.709 -13.394 1.00 18.19 81 PRO A O 1
ATOM 537 N N . ALA A 1 90 ? -20.233 55.384 -13.213 1.00 18.74 82 ALA A N 1
ATOM 538 C CA . ALA A 1 90 ? -20.024 54.539 -14.381 1.00 16.94 82 ALA A CA 1
ATOM 539 C C . ALA A 1 90 ? -21.070 53.464 -14.641 1.00 18.41 82 ALA A C 1
ATOM 540 O O . ALA A 1 90 ? -21.627 53.395 -15.747 1.00 16.95 82 ALA A O 1
ATOM 542 N N . ALA A 1 91 ? -21.317 52.609 -13.656 1.00 12.59 83 ALA A N 1
ATOM 543 C CA . ALA A 1 91 ? -22.269 51.524 -13.851 1.00 14.86 83 ALA A CA 1
ATOM 544 C C . ALA A 1 91 ? -23.680 51.823 -13.340 1.00 15.03 83 ALA A C 1
ATOM 545 O O . ALA A 1 91 ? -24.520 50.934 -13.325 1.00 14.20 83 ALA A O 1
ATOM 547 N N . PHE A 1 92 ? -23.947 53.064 -12.951 1.00 13.95 84 PHE A N 1
ATOM 548 C CA . PHE A 1 92 ? -25.280 53.408 -12.450 1.00 17.76 84 PHE A CA 1
ATOM 549 C C . PHE A 1 92 ? -26.264 53.686 -13.595 1.00 18.54 84 PHE A C 1
ATOM 550 O O . PHE A 1 92 ? -25.969 54.477 -14.491 1.00 15.27 84 PHE A O 1
ATOM 558 N N . ILE A 1 93 ? -27.439 53.063 -13.543 1.00 17.06 85 ILE A N 1
ATOM 559 C CA . ILE A 1 93 ? -28.486 53.328 -14.530 1.00 17.99 85 ILE A CA 1
ATOM 560 C C . ILE A 1 93 ? -29.575 54.262 -13.991 1.00 18.13 85 ILE A C 1
ATOM 561 O O . ILE A 1 93 ? -29.817 55.323 -14.552 1.00 17.51 85 ILE A O 1
ATOM 566 N N . THR A 1 94 ? -30.235 53.871 -12.912 1.00 14.65 86 THR A N 1
ATOM 567 C CA . THR A 1 94 ? -31.149 54.783 -12.248 1.00 17.72 86 THR A CA 1
ATOM 568 C C . THR A 1 94 ? -30.455 56.1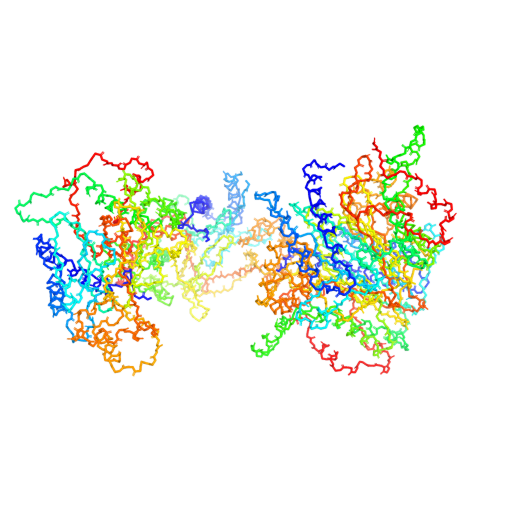20 -11.926 1.00 17.77 86 THR A C 1
ATOM 569 O O . THR A 1 94 ? -29.374 56.133 -11.372 1.00 20.92 86 THR A O 1
ATOM 573 N N . PRO A 1 95 ? -31.072 57.248 -12.297 1.00 17.35 87 PRO A N 1
ATOM 574 C CA . PRO A 1 95 ? -30.435 58.538 -11.996 1.00 15.75 87 PRO A CA 1
ATOM 575 C C . PRO A 1 95 ? -30.149 58.644 -10.495 1.00 19.99 87 PRO A C 1
ATOM 576 O O . PRO A 1 95 ? -31.055 58.410 -9.700 1.00 15.22 87 PRO A O 1
ATOM 580 N N . TYR A 1 96 ? -28.916 59.002 -10.134 1.00 16.81 88 TYR A N 1
ATOM 581 C CA . TYR A 1 96 ? -28.444 58.969 -8.759 1.00 17.26 88 TYR A CA 1
ATOM 582 C C . TYR A 1 96 ? -28.549 60.337 -8.068 1.00 16.84 88 TYR A C 1
ATOM 583 O O . TYR A 1 96 ? -28.122 61.353 -8.620 1.00 16.08 88 TYR A O 1
ATOM 592 N N . THR A 1 97 ? -29.108 60.358 -6.859 1.00 13.18 89 THR A N 1
ATOM 593 C CA . THR A 1 97 ? -29.259 61.604 -6.096 1.00 14.33 89 THR A CA 1
ATOM 594 C C . THR A 1 97 ? -29.458 61.304 -4.600 1.00 19.00 89 THR A C 1
ATOM 595 O O . THR A 1 97 ? -30.569 61.367 -4.085 1.00 15.87 89 THR A O 1
ATOM 599 N N . PRO A 1 98 ? -28.355 60.993 -3.897 1.00 19.33 90 PRO A N 1
ATOM 600 C CA . PRO A 1 98 ? -28.407 60.384 -2.561 1.00 21.61 90 PRO A CA 1
ATOM 601 C C . PRO A 1 98 ? -28.754 61.344 -1.416 1.00 17.35 90 PRO A C 1
ATOM 602 O O . PRO A 1 98 ? -28.731 62.565 -1.586 1.00 16.89 90 PRO A O 1
ATOM 606 N N . LEU A 1 99 ? -29.081 60.782 -0.253 1.00 21.32 91 LEU A N 1
ATOM 607 C CA . LEU A 1 99 ? -29.340 61.593 0.950 1.00 22.58 91 LEU A CA 1
ATOM 608 C C . LEU A 1 99 ? -28.056 62.115 1.584 1.00 23.87 91 LEU A C 1
ATOM 609 O O . LEU A 1 99 ? -27.027 61.443 1.572 1.00 25.28 91 LEU A O 1
ATOM 614 N N . ARG A 1 100 ? -28.121 63.313 2.143 1.00 24.98 92 ARG A N 1
ATOM 615 C CA . ARG A 1 100 ? -26.989 63.851 2.894 1.00 35.83 92 ARG A CA 1
ATOM 616 C C . ARG A 1 100 ? -26.732 63.055 4.179 1.00 32.65 92 ARG A C 1
ATOM 617 O O . ARG A 1 100 ? -25.578 62.887 4.583 1.00 31.56 92 ARG A O 1
ATOM 625 N N . SER A 1 101 ? -27.803 62.544 4.790 1.00 27.97 93 SER A N 1
ATOM 626 C CA . SER A 1 101 ? -27.711 61.786 6.045 1.00 31.66 93 SER A CA 1
ATOM 627 C C . SER A 1 101 ? -27.294 60.319 5.872 1.00 30.54 93 SER A C 1
ATOM 628 O O . SER A 1 101 ? -27.064 59.618 6.855 1.00 25.89 93 SER A O 1
ATOM 631 N N . ASP A 1 102 ? -27.243 59.843 4.633 1.00 30.13 94 ASP A N 1
ATOM 632 C CA . ASP A 1 102 ? -26.598 58.556 4.350 1.00 26.53 94 ASP A CA 1
ATOM 633 C C . ASP A 1 102 ? -25.119 58.858 4.180 1.00 28.58 94 ASP A C 1
ATOM 634 O O . ASP A 1 102 ? -24.674 59.203 3.086 1.00 26.32 94 ASP A O 1
ATOM 639 N N . GLU A 1 103 ? -24.369 58.755 5.274 1.00 29.30 95 GLU A N 1
ATOM 640 C CA . GLU A 1 103 ? -22.999 59.258 5.322 1.00 33.76 95 GLU A CA 1
ATOM 641 C C . GLU A 1 103 ? -22.084 58.700 4.237 1.00 29.58 95 GLU A C 1
ATOM 642 O O . GLU A 1 103 ? -21.350 59.449 3.606 1.00 34.06 95 GLU A O 1
ATOM 648 N N . LYS A 1 104 ? -22.120 57.392 4.028 1.00 27.26 96 LYS A N 1
ATOM 649 C CA . LYS A 1 104 ? -21.253 56.772 3.031 1.00 33.14 96 LYS A CA 1
ATOM 650 C C . LYS A 1 104 ? -21.606 57.218 1.596 1.00 30.82 96 LYS A C 1
ATOM 651 O O . LYS A 1 104 ? -20.728 57.617 0.815 1.00 29.09 96 LYS A O 1
ATOM 657 N N . GLU A 1 105 ? -22.888 57.157 1.251 1.00 26.48 97 GLU A N 1
ATOM 658 C CA . GLU A 1 105 ? -23.316 57.583 -0.078 1.00 27.61 97 GLU A CA 1
ATOM 659 C C . GLU A 1 105 ? -22.992 59.056 -0.318 1.00 23.54 97 GLU A C 1
ATOM 660 O O . GLU A 1 105 ? -22.493 59.417 -1.376 1.00 26.33 97 GLU A O 1
ATOM 666 N N . ALA A 1 106 ? -23.261 59.898 0.671 1.00 21.45 98 ALA A N 1
ATOM 667 C CA . ALA A 1 106 ? -23.088 61.341 0.507 1.00 30.34 98 ALA A CA 1
ATOM 668 C C . ALA A 1 106 ? -21.620 61.758 0.404 1.00 29.59 98 ALA A C 1
ATOM 669 O O . ALA A 1 106 ? -21.323 62.921 0.139 1.00 31.77 98 ALA A O 1
ATOM 671 N N . ALA A 1 107 ? -20.708 60.811 0.600 1.00 27.56 99 ALA A N 1
ATOM 672 C CA . ALA A 1 107 ? -19.274 61.093 0.489 1.00 30.60 99 ALA A CA 1
ATOM 673 C C . ALA A 1 107 ? -18.701 60.559 -0.822 1.00 25.05 99 ALA A C 1
ATOM 674 O O . ALA A 1 107 ? -17.521 60.751 -1.116 1.00 26.75 99 ALA A O 1
ATOM 676 N N . THR A 1 108 ? -19.536 59.875 -1.597 1.00 26.28 100 THR A N 1
ATOM 677 C CA . THR A 1 108 ? -19.148 59.412 -2.932 1.00 26.68 100 THR A CA 1
ATOM 678 C C . THR A 1 108 ? -18.600 60.566 -3.785 1.00 22.60 100 THR A C 1
ATOM 679 O O . THR A 1 108 ? -19.211 61.637 -3.871 1.00 22.79 100 THR A O 1
ATOM 683 N N . GLU A 1 109 ? -17.463 60.338 -4.426 1.00 18.81 101 GLU A N 1
ATOM 684 C CA . GLU A 1 109 ? -16.842 61.364 -5.259 1.00 23.48 101 GLU A CA 1
ATOM 685 C C . GLU A 1 109 ? -16.721 60.918 -6.711 1.00 21.99 101 GLU A C 1
ATOM 686 O O . GLU A 1 109 ? -16.588 59.720 -7.004 1.00 20.77 101 GLU A O 1
ATOM 692 N N . ILE A 1 110 ? -16.747 61.897 -7.609 1.00 23.20 102 ILE A N 1
ATOM 693 C CA . ILE A 1 110 ? -16.499 61.667 -9.026 1.00 23.17 102 ILE A CA 1
ATOM 694 C C . ILE A 1 110 ? -15.127 61.011 -9.209 1.00 22.34 102 ILE A C 1
ATOM 695 O O . ILE A 1 110 ? -14.119 61.516 -8.716 1.00 22.49 102 ILE A O 1
ATOM 700 N N . GLN A 1 111 ? -15.102 59.889 -9.916 1.00 19.85 103 GLN A N 1
ATOM 701 C CA . GLN A 1 111 ? -13.865 59.196 -10.245 1.00 23.12 103 GLN A CA 1
ATOM 702 C C . GLN A 1 111 ? -13.377 59.603 -11.638 1.00 25.59 103 GLN A C 1
ATOM 703 O O . GLN A 1 111 ? -14.155 59.647 -12.587 1.00 24.11 103 GLN A O 1
ATOM 709 N N . PRO A 1 112 ? -12.075 59.882 -11.767 1.00 28.16 104 PRO A N 1
ATOM 710 C CA . PRO A 1 112 ? -11.505 60.342 -13.046 1.00 26.94 104 PRO A CA 1
ATOM 711 C C . PRO A 1 112 ? -11.711 59.351 -14.203 1.00 23.60 104 PRO A C 1
ATOM 712 O O . PRO A 1 112 ? -11.607 58.134 -14.031 1.00 21.83 104 PRO A O 1
ATOM 716 N N . GLY A 1 113 ? -12.017 59.895 -15.376 1.00 22.77 105 GLY A N 1
ATOM 717 C CA . GLY A 1 113 ? -12.209 59.110 -16.583 1.00 20.53 105 GLY A CA 1
ATOM 718 C C . GLY A 1 113 ? -13.539 58.376 -16.674 1.00 24.58 105 GLY A C 1
ATOM 719 O O . GLY A 1 113 ? -13.835 57.773 -17.689 1.00 23.25 105 GLY A O 1
ATOM 720 N N . GLU A 1 114 ? -14.339 58.392 -15.610 1.00 24.50 106 GLU A N 1
ATOM 721 C CA . GLU A 1 114 ? -15.591 57.641 -15.639 1.00 24.44 106 GLU A CA 1
ATOM 722 C C . GLU A 1 114 ? -16.657 58.363 -16.447 1.00 20.39 106 GLU A C 1
ATOM 723 O O . GLU A 1 114 ? -16.677 59.586 -16.492 1.00 16.88 106 GLU A O 1
ATOM 729 N N . PRO A 1 115 ? -17.543 57.597 -17.092 1.00 20.35 107 PRO A N 1
ATOM 730 C CA . PRO A 1 115 ? -18.696 58.185 -17.785 1.00 19.77 107 PRO A CA 1
ATOM 731 C C . PRO A 1 115 ? -19.806 58.524 -16.786 1.00 17.36 107 PRO A C 1
ATOM 732 O O . PRO A 1 115 ? -20.390 57.641 -16.178 1.00 17.87 107 PRO A O 1
ATOM 736 N N . ILE A 1 116 ? -20.065 59.815 -16.626 1.00 18.28 108 ILE A N 1
ATOM 737 C CA . ILE A 1 116 ? -21.011 60.336 -15.649 1.00 17.96 108 ILE A CA 1
ATOM 738 C C . ILE A 1 116 ? -22.273 60.781 -16.369 1.00 17.53 108 ILE A C 1
ATOM 739 O O . ILE A 1 116 ? -22.199 61.571 -17.320 1.00 17.10 108 ILE A O 1
ATOM 744 N N . LYS A 1 117 ? -23.423 60.279 -15.923 1.00 14.57 109 LYS A N 1
ATOM 745 C CA . LYS A 1 117 ? -24.710 60.660 -16.497 1.00 15.99 109 LYS A CA 1
ATOM 746 C C . LYS A 1 117 ? -25.288 61.797 -15.695 1.00 16.18 109 LYS A C 1
ATOM 747 O O . LYS A 1 117 ? -25.474 61.684 -14.492 1.00 16.06 109 LYS A O 1
ATOM 753 N N . ILE A 1 118 ? -25.557 62.899 -16.372 1.00 14.72 110 ILE A N 1
ATOM 754 C CA . ILE A 1 118 ? -26.167 64.039 -15.731 1.00 13.42 110 ILE A CA 1
ATOM 755 C C . ILE A 1 118 ? -27.548 64.232 -16.340 1.00 13.75 110 ILE A C 1
ATOM 756 O O . ILE A 1 118 ? -27.693 64.527 -17.529 1.00 17.35 110 ILE A O 1
ATOM 761 N N . GLN A 1 119 ? -28.562 64.000 -15.525 1.00 15.14 111 GLN A N 1
ATOM 762 C CA . GLN A 1 119 ? -29.941 64.085 -15.966 1.00 14.86 111 GLN A CA 1
ATOM 763 C C . GLN A 1 119 ? -30.689 64.998 -15.015 1.00 16.42 111 GLN A C 1
ATOM 764 O O . GLN A 1 119 ? -30.638 64.831 -13.789 1.00 14.61 111 GLN A O 1
ATOM 770 N N . LEU A 1 120 ? -31.375 65.974 -15.590 1.00 14.79 112 LEU A N 1
ATOM 771 C CA . LEU A 1 120 ? -32.109 66.939 -14.800 1.00 17.38 112 LEU A CA 1
ATOM 772 C C . LEU A 1 120 ? -33.129 67.578 -15.711 1.00 15.63 112 LEU A C 1
ATOM 773 O O . LEU A 1 120 ? -33.141 67.307 -16.906 1.00 18.38 112 LEU A O 1
ATOM 778 N N . GLY A 1 121 ? -33.990 68.419 -15.161 1.00 15.99 113 GLY A N 1
ATOM 779 C CA . GLY A 1 121 ? -34.926 69.131 -16.002 1.00 16.14 113 GLY A CA 1
ATOM 780 C C . GLY A 1 121 ? -35.845 70.092 -15.292 1.00 21.40 113 GLY A C 1
ATOM 781 O O . GLY A 1 121 ? -36.075 69.989 -14.078 1.00 21.22 113 GLY A O 1
ATOM 782 N N . ALA A 1 122 ? -36.371 71.028 -16.076 1.00 17.10 114 ALA A N 1
ATOM 783 C CA . ALA A 1 122 ? -37.312 72.019 -15.594 1.00 18.16 114 ALA A CA 1
ATOM 784 C C . ALA A 1 122 ? -38.684 71.871 -16.232 1.00 21.00 114 ALA A C 1
ATOM 785 O O . ALA A 1 122 ? -38.875 71.137 -17.207 1.00 21.96 114 ALA A O 1
ATOM 787 N N . GLN A 1 123 ? -39.610 72.668 -15.715 1.00 19.70 115 GLN A N 1
ATOM 788 C CA . GLN A 1 123 ? -41.029 72.458 -15.883 1.00 21.89 115 GLN A CA 1
ATOM 789 C C . GLN A 1 123 ? -41.720 73.836 -15.835 1.00 22.14 115 GLN A C 1
ATOM 790 O O . GLN A 1 123 ? -41.590 74.555 -14.841 1.00 21.23 115 GLN A O 1
ATOM 796 N N . ILE A 1 124 ? -42.419 74.217 -16.906 1.00 23.48 116 ILE A N 1
ATOM 797 C CA . ILE A 1 124 ? -43.253 75.437 -16.891 1.00 23.60 116 ILE A CA 1
ATOM 798 C C . ILE A 1 124 ? -44.719 75.160 -17.229 1.00 21.80 116 ILE A C 1
ATOM 799 O O . ILE A 1 124 ? -45.030 74.704 -18.325 1.00 24.87 116 ILE A O 1
ATOM 804 N N . ASP A 1 125 ? -45.604 75.474 -16.287 1.00 23.34 117 ASP A N 1
ATOM 805 C CA . ASP A 1 125 ? -47.046 75.281 -16.421 1.00 21.51 117 ASP A CA 1
ATOM 806 C C . ASP A 1 125 ? -47.396 73.853 -16.802 1.00 22.85 117 ASP A C 1
ATOM 807 O O . ASP A 1 125 ? -48.325 73.616 -17.573 1.00 22.10 117 ASP A O 1
ATOM 812 N N . GLY A 1 126 ? -46.636 72.906 -16.257 1.00 22.22 118 GLY A N 1
ATOM 813 C CA . GLY A 1 126 ? -46.900 71.494 -16.443 1.00 17.38 118 GLY A CA 1
ATOM 814 C C . GLY A 1 126 ? -46.245 70.925 -17.682 1.00 17.77 118 GLY A C 1
ATOM 815 O O . GLY A 1 126 ? -46.436 69.759 -18.000 1.00 14.51 118 GLY A O 1
ATOM 816 N N . TYR A 1 127 ? -45.473 71.746 -18.386 1.00 18.07 119 TYR A N 1
ATOM 817 C CA . TYR A 1 127 ? -44.757 71.276 -19.571 1.00 16.65 119 TYR A CA 1
ATOM 818 C C . TYR A 1 127 ? -43.262 71.153 -19.272 1.00 20.03 119 TYR A C 1
ATOM 819 O O . TYR A 1 127 ? -42.545 72.154 -19.132 1.00 17.56 119 TYR A O 1
ATOM 828 N N . GLY A 1 128 ? -42.803 69.910 -19.164 1.00 15.48 120 GLY A N 1
ATOM 829 C CA . GLY A 1 128 ? -41.443 69.642 -18.741 1.00 18.46 120 GLY A CA 1
ATOM 830 C C . GLY A 1 128 ? -40.503 69.177 -19.836 1.00 20.35 120 GLY A C 1
ATOM 831 O O . GLY A 1 128 ? -40.921 68.529 -20.808 1.00 15.63 120 GLY A O 1
ATOM 832 N N . THR A 1 129 ? -39.231 69.529 -19.684 1.00 14.13 121 THR A N 1
ATOM 833 C CA . THR A 1 129 ? -38.186 69.007 -20.547 1.00 17.40 121 THR A CA 1
ATOM 834 C C . THR A 1 129 ? -37.188 68.307 -19.649 1.00 16.68 121 THR A C 1
ATOM 835 O O . THR A 1 129 ? -36.721 68.890 -18.678 1.00 16.90 121 THR A O 1
ATOM 839 N N . ILE A 1 130 ? -36.869 67.061 -19.963 1.00 16.16 122 ILE A N 1
ATOM 840 C CA . ILE A 1 130 ? -35.829 66.340 -19.246 1.00 17.57 122 ILE A CA 1
ATOM 841 C C . ILE A 1 130 ? -34.645 66.142 -20.199 1.00 18.68 122 ILE A C 1
ATOM 842 O O . ILE A 1 130 ? -34.843 65.836 -21.380 1.00 15.41 122 ILE A O 1
ATOM 847 N N . VAL A 1 131 ? -33.427 66.362 -19.702 1.00 13.74 123 VAL A N 1
ATOM 848 C CA . VAL A 1 131 ? -32.222 66.188 -20.510 1.00 16.19 123 VAL A CA 1
ATOM 849 C C . VAL A 1 131 ? -31.240 65.282 -19.787 1.00 17.02 123 VAL A C 1
ATOM 850 O O . VAL A 1 131 ? -31.189 65.275 -18.561 1.00 16.55 123 VAL A O 1
ATOM 854 N N . CYS A 1 132 ? -30.463 64.522 -20.551 1.00 16.21 124 CYS A N 1
ATOM 855 C CA . CYS A 1 132 ? -29.384 63.723 -19.989 1.00 16.03 124 CYS A CA 1
ATOM 856 C C . CYS A 1 132 ? -28.213 63.716 -20.961 1.00 18.88 124 CYS A C 1
ATOM 857 O O . CYS A 1 132 ? -28.375 63.344 -22.127 1.00 16.72 124 CYS A O 1
ATOM 860 N N . ASP A 1 133 ? -27.048 64.135 -20.466 1.00 14.97 125 ASP A N 1
ATOM 861 C CA . ASP A 1 133 ? -25.791 64.034 -21.196 1.00 15.77 125 ASP A CA 1
ATOM 862 C C . ASP A 1 133 ? -24.916 63.037 -20.427 1.00 17.75 125 ASP A C 1
ATOM 863 O O . ASP A 1 133 ? -25.064 62.867 -19.211 1.00 14.88 125 ASP A O 1
ATOM 868 N N . THR A 1 134 ? -24.019 62.368 -21.138 1.00 16.94 126 THR A N 1
ATOM 869 C CA . THR A 1 134 ? -22.960 61.627 -20.481 1.00 15.51 126 THR A CA 1
ATOM 870 C C . THR A 1 134 ? -21.619 62.294 -20.805 1.00 18.83 126 THR A C 1
ATOM 871 O O . THR A 1 134 ? -21.295 62.530 -21.968 1.00 18.19 126 THR A O 1
ATOM 875 N N . ILE A 1 135 ? -20.855 62.614 -19.771 1.00 17.94 127 ILE A N 1
ATOM 876 C CA . ILE A 1 135 ? -19.551 63.224 -19.960 1.00 21.11 127 ILE A CA 1
ATOM 877 C C . ILE A 1 135 ? -18.474 62.357 -19.318 1.00 25.70 127 ILE A C 1
ATOM 878 O O . ILE A 1 135 ? -18.774 61.475 -18.496 1.00 25.25 127 ILE A O 1
ATOM 883 N N . VAL A 1 136 ? -17.225 62.599 -19.710 1.00 27.21 128 VAL A N 1
ATOM 884 C CA . VAL A 1 136 ? -16.076 61.934 -19.112 1.00 22.42 128 VAL A CA 1
ATOM 885 C C . VAL A 1 136 ? -15.534 62.821 -18.004 1.00 24.88 128 VAL A C 1
ATOM 886 O O . VAL A 1 136 ? -15.183 63.980 -18.228 1.00 28.88 128 VAL A O 1
ATOM 890 N N . ALA A 1 137 ? -15.496 62.288 -16.793 1.00 21.80 129 ALA A N 1
ATOM 891 C CA . ALA A 1 137 ? -15.015 63.060 -15.665 1.00 26.37 129 ALA A CA 1
ATOM 892 C C . ALA A 1 137 ? -13.543 63.425 -15.870 1.00 27.41 129 ALA A C 1
ATOM 893 O O . ALA A 1 137 ? -12.713 62.563 -16.142 1.00 24.62 129 ALA A O 1
ATOM 895 N N . LYS A 1 138 ? -13.223 64.705 -15.745 1.00 24.00 130 LYS A N 1
ATOM 896 C CA . LYS A 1 138 ? -11.855 65.142 -15.975 1.00 33.35 130 LYS A CA 1
ATOM 897 C C . LYS A 1 138 ? -11.681 66.605 -15.596 1.00 31.61 130 LYS A C 1
ATOM 898 O O . LYS A 1 138 ? -12.657 67.335 -15.451 1.00 31.89 130 LYS A O 1
ATOM 904 N N . ASN A 1 139 ? -10.430 67.024 -15.440 1.00 35.68 131 ASN A N 1
ATOM 905 C CA . ASN A 1 139 ? -10.111 68.424 -15.173 1.00 40.22 131 ASN A CA 1
ATOM 906 C C . ASN A 1 139 ? -10.019 69.243 -16.449 1.00 43.45 131 ASN A C 1
ATOM 907 O O . ASN A 1 139 ? -9.808 68.702 -17.534 1.00 44.32 131 ASN A O 1
ATOM 912 N N . ALA A 1 140 ? -10.179 70.553 -16.302 1.00 48.05 132 ALA A N 1
ATOM 913 C CA . ALA A 1 140 ? -10.212 71.464 -17.432 1.00 51.06 132 ALA A CA 1
ATOM 914 C C . ALA A 1 140 ? -9.062 71.292 -18.400 1.00 54.55 132 ALA A C 1
ATOM 915 O O . ALA A 1 140 ? -9.244 71.425 -19.611 1.00 60.35 132 ALA A O 1
ATOM 916 N N . ASN A 1 141 ? -7.880 70.989 -17.873 1.00 51.96 133 ASN A N 1
ATOM 917 C CA . ASN A 1 141 ? -6.697 70.842 -18.713 1.00 54.35 133 ASN A CA 1
ATOM 918 C C . ASN A 1 141 ? -6.291 69.387 -18.965 1.00 56.18 133 ASN A C 1
ATOM 919 O O . ASN A 1 141 ? -5.127 69.099 -19.260 1.00 53.82 133 ASN A O 1
ATOM 924 N N . ASP A 1 142 ? -7.247 68.470 -18.841 1.00 52.64 134 ASP A N 1
ATOM 925 C CA . ASP A 1 142 ? -7.023 67.094 -19.275 1.00 48.84 134 ASP A CA 1
ATOM 926 C C . ASP A 1 142 ? -7.330 67.006 -20.768 1.00 47.88 134 ASP A C 1
ATOM 927 O O . ASP A 1 142 ? -8.091 67.823 -21.297 1.00 51.01 134 ASP A O 1
ATOM 932 N N . PRO A 1 143 ? -6.735 66.019 -21.455 1.00 41.77 135 PRO A N 1
ATOM 933 C CA . PRO A 1 143 ? -6.978 65.835 -22.892 1.00 45.37 135 PRO A CA 1
ATOM 934 C C . PRO A 1 143 ? -8.457 65.595 -23.194 1.00 47.31 135 PRO A C 1
ATOM 935 O O . PRO A 1 143 ? -9.158 64.972 -22.395 1.00 43.17 135 PRO A O 1
ATOM 939 N N . ASP A 1 144 ? -8.919 66.076 -24.343 1.00 45.83 136 ASP A N 1
ATOM 940 C CA . ASP A 1 144 ? -10.320 65.932 -24.730 1.00 45.36 136 ASP A CA 1
ATOM 941 C C . ASP A 1 144 ? -10.613 64.554 -25.311 1.00 40.58 136 ASP A C 1
ATOM 942 O O . ASP A 1 144 ? -11.749 64.075 -25.265 1.00 42.21 136 ASP A O 1
ATOM 947 N N . VAL A 1 145 ? -9.576 63.913 -25.834 1.00 33.08 137 VAL A N 1
ATOM 948 C CA . VAL A 1 145 ? -9.723 62.664 -26.572 1.00 33.12 137 VAL A CA 1
ATOM 949 C C . VAL A 1 145 ? -10.271 61.496 -25.744 1.00 31.77 137 VAL A C 1
ATOM 950 O O . VAL A 1 145 ? -9.918 61.310 -24.583 1.00 32.90 137 VAL A O 1
ATOM 954 N N . ILE A 1 146 ? -11.150 60.723 -26.370 1.00 30.00 138 ILE A N 1
ATOM 955 C CA . ILE A 1 146 ? -11.696 59.520 -25.784 1.00 25.55 138 ILE A CA 1
ATOM 956 C C . ILE A 1 146 ? -11.294 58.361 -26.671 1.00 26.20 138 ILE A C 1
ATOM 957 O O . ILE A 1 146 ? -11.445 58.414 -27.889 1.00 23.79 138 ILE A O 1
ATOM 962 N N . GLU A 1 147 ? -10.748 57.317 -26.069 1.00 27.25 139 GLU A N 1
ATOM 963 C CA . GLU A 1 147 ? -10.234 56.211 -26.861 1.00 28.16 139 GLU A CA 1
ATOM 964 C C . GLU A 1 147 ? -10.651 54.879 -26.266 1.00 26.71 139 GLU A C 1
ATOM 965 O O . GLU A 1 147 ? -11.455 54.833 -25.324 1.00 27.04 139 GLU A O 1
ATOM 971 N N . GLY A 1 148 ? -10.107 53.800 -26.829 1.00 26.88 140 GLY A N 1
ATOM 972 C CA . GLY A 1 148 ? -10.362 52.454 -26.345 1.00 22.90 140 GLY A CA 1
ATOM 973 C C . GLY A 1 148 ? -11.824 52.063 -26.456 1.00 24.64 140 GLY A C 1
ATOM 974 O O . GLY A 1 148 ? -12.547 52.561 -27.313 1.00 19.04 140 GLY A O 1
ATOM 975 N N . ARG A 1 149 ? -12.266 51.176 -25.572 1.00 25.36 141 ARG A N 1
ATOM 976 C CA . ARG A 1 149 ? -13.640 50.697 -25.626 1.00 22.74 141 ARG A CA 1
ATOM 977 C C . ARG A 1 149 ? -14.580 51.783 -25.108 1.00 27.88 141 ARG A C 1
ATOM 978 O O . ARG A 1 149 ? -15.787 51.743 -25.362 1.00 22.55 141 ARG A O 1
ATOM 986 N N . GLN A 1 150 ? -14.017 52.766 -24.405 1.00 24.56 142 GLN A N 1
ATOM 987 C CA . GLN A 1 150 ? -14.810 53.889 -23.931 1.00 23.52 142 GLN A CA 1
ATOM 988 C C . GLN A 1 150 ? -15.303 54.734 -25.100 1.00 22.90 142 GLN A C 1
ATOM 989 O O . GLN A 1 150 ? -16.425 55.261 -25.089 1.00 21.36 142 GLN A O 1
ATOM 995 N N . ALA A 1 151 ? -14.463 54.852 -26.121 1.00 23.81 143 ALA A N 1
ATOM 996 C CA . ALA A 1 151 ? -14.872 55.519 -27.349 1.00 22.43 143 ALA A CA 1
ATOM 997 C C . ALA A 1 151 ? -16.002 54.734 -28.026 1.00 20.98 143 ALA A C 1
ATOM 998 O O . ALA A 1 151 ? -16.953 55.329 -28.551 1.00 22.40 143 ALA A O 1
ATOM 1000 N N . ASP A 1 152 ? -15.913 53.404 -27.996 1.00 17.08 144 ASP A N 1
ATOM 1001 C CA . ASP A 1 152 ? -16.953 52.566 -28.587 1.00 18.66 144 ASP A CA 1
ATOM 1002 C C . ASP A 1 152 ? -18.303 52.744 -27.882 1.00 20.46 144 ASP A C 1
ATOM 1003 O O . ASP A 1 152 ? -19.341 52.825 -28.534 1.00 15.16 144 ASP A O 1
ATOM 1008 N N . LEU A 1 153 ? -18.265 52.771 -26.548 1.00 19.13 145 LEU A N 1
ATOM 1009 C CA A LEU A 1 153 ? -19.449 52.940 -25.717 1.00 18.06 145 LEU A CA 1
ATOM 1010 C C . LEU A 1 153 ? -20.185 54.242 -26.060 1.00 16.92 145 LEU A C 1
ATOM 1011 O O . LEU A 1 153 ? -21.397 54.247 -26.266 1.00 18.06 145 LEU A O 1
ATOM 1016 N N . PHE A 1 154 ? -19.436 55.339 -26.122 1.00 15.86 146 PHE A N 1
ATOM 1017 C CA . PHE A 1 154 ? -19.990 56.633 -26.474 1.00 18.37 146 PHE A CA 1
ATOM 1018 C C . PHE A 1 154 ? -20.579 56.680 -27.884 1.00 17.48 146 PHE A C 1
ATOM 1019 O O . PHE A 1 154 ? -21.670 57.205 -28.082 1.00 14.70 146 PHE A O 1
ATOM 1027 N N . LEU A 1 155 ? -19.838 56.172 -28.863 1.00 18.28 147 LEU A N 1
ATOM 1028 C CA . LEU A 1 155 ? -20.307 56.198 -30.247 1.00 20.64 147 LEU A CA 1
ATOM 1029 C C . LEU A 1 155 ? -21.554 55.336 -30.460 1.00 21.70 147 LEU A C 1
ATOM 1030 O O . LEU A 1 155 ? -22.437 55.706 -31.235 1.00 19.18 147 LEU A O 1
ATOM 1035 N N . ALA A 1 156 ? -21.623 54.190 -29.779 1.00 18.09 148 ALA A N 1
ATOM 1036 C CA . ALA A 1 156 ? -22.809 53.349 -29.852 1.00 17.68 148 ALA A CA 1
ATOM 1037 C C . ALA A 1 156 ? -24.015 54.149 -29.364 1.00 18.49 148 ALA A C 1
ATOM 1038 O O . ALA A 1 156 ? -25.089 54.116 -29.962 1.00 19.57 148 ALA A O 1
ATOM 1040 N N . THR A 1 157 ? -23.827 54.874 -28.270 1.00 16.38 149 THR A N 1
ATOM 1041 C CA . THR A 1 157 ? -24.928 55.608 -27.671 1.00 18.51 149 THR A CA 1
ATOM 1042 C C . THR A 1 157 ? -25.337 56.768 -28.573 1.00 20.22 149 THR A C 1
ATOM 1043 O O . THR A 1 157 ? -26.516 57.006 -28.797 1.00 17.89 149 THR A O 1
ATOM 1047 N N . TYR A 1 158 ? -24.343 57.480 -29.092 1.00 17.94 150 TYR A N 1
ATOM 1048 C CA . TYR A 1 158 ? -24.579 58.566 -30.021 1.00 18.81 150 TYR A CA 1
ATOM 1049 C C . TYR A 1 158 ? -25.383 58.086 -31.233 1.00 21.40 150 TYR A C 1
ATOM 1050 O O . TYR A 1 158 ? -26.404 58.686 -31.586 1.00 23.88 150 TYR A O 1
ATOM 1059 N N . TYR A 1 159 ? -24.922 57.021 -31.884 1.00 16.97 151 TYR A N 1
ATOM 1060 C CA . TYR A 1 159 ? -25.588 56.572 -33.104 1.00 18.77 151 TYR A CA 1
ATOM 1061 C C . TYR A 1 159 ? -26.904 55.895 -32.823 1.00 20.18 151 TYR A C 1
ATOM 1062 O O . TYR A 1 159 ? -27.831 55.994 -33.618 1.00 19.76 151 TYR A O 1
ATOM 1071 N N . ALA A 1 160 ? -27.002 55.221 -31.684 1.00 18.48 152 ALA A N 1
ATOM 1072 C CA . ALA A 1 160 ? -28.285 54.670 -31.295 1.00 17.65 152 ALA A CA 1
ATOM 1073 C C . ALA A 1 160 ? -29.310 55.814 -31.232 1.00 20.20 152 ALA A C 1
ATOM 1074 O O . ALA A 1 160 ? -30.449 55.678 -31.699 1.00 17.71 152 ALA A O 1
ATOM 1076 N N . ASN A 1 161 ? -28.889 56.948 -30.672 1.00 19.02 153 ASN A N 1
ATOM 1077 C CA . ASN A 1 161 ? -29.764 58.108 -30.517 1.00 20.43 153 ASN A CA 1
ATOM 1078 C C . ASN A 1 161 ? -30.174 58.714 -31.868 1.00 21.68 153 ASN A C 1
ATOM 1079 O O . ASN A 1 161 ? -31.352 59.011 -32.097 1.00 20.07 153 ASN A O 1
ATOM 1084 N N . GLU A 1 162 ? -29.201 58.876 -32.760 1.00 22.38 154 GLU A N 1
ATOM 1085 C CA . GLU A 1 162 ? -29.457 59.385 -34.105 1.00 21.32 154 GLU A CA 1
ATOM 1086 C C . GLU A 1 162 ? -30.402 58.477 -34.890 1.00 19.30 154 GLU A C 1
ATOM 1087 O O . GLU A 1 162 ? -31.267 58.959 -35.617 1.00 20.93 154 GLU A O 1
ATOM 1093 N N . VAL A 1 163 ? -30.223 57.169 -34.754 1.00 18.10 155 VAL A N 1
ATOM 1094 C CA . VAL A 1 163 ? -31.108 56.214 -35.402 1.00 16.51 155 VAL A CA 1
ATOM 1095 C C . VAL A 1 163 ? -32.516 56.251 -34.795 1.00 18.39 155 VAL A C 1
ATOM 1096 O O . VAL A 1 163 ? -33.497 56.372 -35.523 1.00 20.67 155 VAL A O 1
ATOM 1100 N N . LEU A 1 164 ? -32.617 56.158 -33.473 1.00 16.79 156 LEU A N 1
ATOM 1101 C CA . LEU A 1 164 ? -33.921 56.224 -32.795 1.00 18.50 156 LEU A CA 1
ATOM 1102 C C . LEU A 1 164 ? -34.735 57.462 -33.197 1.00 19.78 156 LEU A C 1
ATOM 1103 O O . LEU A 1 164 ? -35.910 57.360 -33.544 1.00 20.30 156 LEU A O 1
ATOM 1108 N N . LEU A 1 165 ? -34.110 58.631 -33.144 1.00 16.11 157 LEU A N 1
ATOM 1109 C CA . LEU A 1 165 ? -34.793 59.867 -33.515 1.00 20.10 157 LEU A CA 1
ATOM 1110 C C . LEU A 1 165 ? -35.395 59.810 -34.936 1.00 19.29 157 LEU A C 1
ATOM 1111 O O . LEU A 1 165 ? -36.517 60.278 -35.164 1.00 18.23 157 LEU A O 1
ATOM 1116 N N . ARG A 1 166 ? -34.642 59.232 -35.871 1.00 16.56 158 ARG A N 1
ATOM 1117 C CA . ARG A 1 166 ? -35.080 59.079 -37.256 1.00 19.21 158 ARG A CA 1
ATOM 1118 C C . ARG A 1 166 ? -36.183 58.031 -37.413 1.00 21.50 158 ARG A C 1
ATOM 1119 O O . ARG A 1 166 ? -37.053 58.169 -38.270 1.00 23.12 158 ARG A O 1
ATOM 1127 N N . LEU A 1 167 ? -36.163 57.003 -36.566 1.00 20.93 159 LEU A N 1
ATOM 1128 C CA . LEU A 1 167 ? -37.213 55.990 -36.576 1.00 19.53 159 LEU A CA 1
ATOM 1129 C C . LEU A 1 167 ? -38.513 56.556 -36.028 1.00 23.50 159 LEU A C 1
ATOM 1130 O O . LEU A 1 167 ? -39.563 55.911 -36.114 1.00 24.31 159 LEU A O 1
ATOM 1135 N N . MET A 1 168 ? -38.447 57.763 -35.467 1.00 19.98 160 MET A N 1
ATOM 1136 C CA . MET A 1 168 ? -39.618 58.354 -34.826 1.00 21.41 160 MET A CA 1
ATOM 1137 C C . MET A 1 168 ? -40.355 59.352 -35.720 1.00 19.14 160 MET A C 1
ATOM 1138 O O . MET A 1 168 ? -41.480 59.749 -35.428 1.00 20.43 160 MET A O 1
ATOM 1143 N N . VAL A 1 169 ? -39.713 59.774 -36.796 1.00 20.91 161 VAL A N 1
ATOM 1144 C CA . VAL A 1 169 ? -40.383 60.582 -37.798 1.00 21.25 161 VAL A CA 1
ATOM 1145 C C . VAL A 1 169 ? -41.526 59.756 -38.396 1.00 21.14 161 VAL A C 1
ATOM 1146 O O . VAL A 1 169 ? -41.296 58.668 -38.915 1.00 22.37 161 VAL A O 1
ATOM 1150 N N . PRO A 1 170 ? -42.772 60.243 -38.262 1.00 19.57 162 PRO A N 1
ATOM 1151 C CA . PRO A 1 170 ? -43.942 59.579 -38.851 1.00 23.38 162 PRO A CA 1
ATOM 1152 C C . PRO A 1 170 ? -43.714 59.344 -40.341 1.00 26.97 162 PRO A C 1
ATOM 1153 O O . PRO A 1 170 ? -43.183 60.223 -41.023 1.00 24.76 162 PRO A O 1
ATOM 1157 N N . PRO A 1 171 ? -44.088 58.158 -40.835 1.00 29.09 163 PRO A N 1
ATOM 1158 C CA . PRO A 1 171 ? -43.776 57.757 -42.210 1.00 29.98 163 PRO A CA 1
ATOM 1159 C C . PRO A 1 171 ? -44.202 58.808 -43.228 1.00 28.80 163 PRO A C 1
ATOM 1160 O O . PRO A 1 171 ? -45.338 59.275 -43.201 1.00 28.77 163 PRO A O 1
ATOM 1164 N N . GLY A 1 172 ? -43.278 59.197 -44.094 1.00 26.67 164 GLY A N 1
ATOM 1165 C CA . GLY A 1 172 ? -43.601 60.065 -45.210 1.00 31.42 164 GLY A CA 1
ATOM 1166 C C . GLY A 1 172 ? -43.589 61.561 -44.947 1.00 32.70 164 GLY A C 1
ATOM 1167 O O . GLY A 1 172 ? -43.631 62.358 -45.888 1.00 27.91 164 GLY A O 1
ATOM 1168 N N . LEU A 1 173 ? -43.527 61.947 -43.678 1.00 27.54 165 LEU A N 1
ATOM 1169 C CA . LEU A 1 173 ? -43.558 63.359 -43.308 1.00 27.43 165 LEU A CA 1
ATOM 1170 C C . LEU A 1 173 ? -42.492 64.177 -44.044 1.00 28.19 165 LEU A C 1
ATOM 1171 O O . LEU A 1 173 ? -42.723 65.318 -44.436 1.00 29.56 165 LEU A O 1
ATOM 1176 N N . LEU A 1 174 ? -41.320 63.593 -44.244 1.00 27.52 166 LEU A N 1
ATOM 1177 C CA . LEU A 1 174 ? -40.231 64.334 -44.865 1.00 28.80 166 LEU A CA 1
ATOM 1178 C C . LEU A 1 174 ? -39.797 63.734 -46.213 1.00 28.84 166 LEU A C 1
ATOM 1179 O O . LEU A 1 174 ? -38.771 64.119 -46.763 1.00 25.88 166 LEU A O 1
ATOM 1184 N N . ALA A 1 175 ? -40.583 62.796 -46.737 1.00 30.06 167 ALA A N 1
ATOM 1185 C CA . ALA A 1 175 ? -40.274 62.165 -48.020 1.00 33.60 167 ALA A CA 1
ATOM 1186 C C . ALA A 1 175 ? -40.112 63.211 -49.115 1.00 33.27 167 ALA A C 1
ATOM 1187 O O . ALA A 1 175 ? -40.849 64.201 -49.165 1.00 30.42 167 ALA A O 1
ATOM 1189 N N . THR A 1 176 ? -39.137 62.989 -49.984 1.00 29.57 168 THR A N 1
ATOM 1190 C CA . THR A 1 176 ? -38.910 63.877 -51.115 1.00 35.55 168 THR A CA 1
ATOM 1191 C C . THR A 1 176 ? -39.112 63.107 -52.419 1.00 34.17 168 THR A C 1
ATOM 1192 O O . THR A 1 176 ? -39.355 61.901 -52.405 1.00 36.78 168 THR A O 1
ATOM 1196 N N . GLY A 1 177 ? -39.016 63.804 -53.543 1.00 35.82 169 GLY A N 1
ATOM 1197 C CA . GLY A 1 177 ? -39.076 63.151 -54.837 1.00 32.94 169 GLY A CA 1
ATOM 1198 C C . GLY A 1 177 ? -40.437 63.259 -55.493 1.00 29.11 169 GLY A C 1
ATOM 1199 O O . GLY A 1 177 ? -41.157 64.227 -55.289 1.00 30.25 169 GLY A O 1
ATOM 1200 N N . THR A 1 178 ? -40.784 62.256 -56.291 1.00 27.93 170 THR A N 1
ATOM 1201 C CA . THR A 1 178 ? -42.049 62.236 -57.007 1.00 29.45 170 THR A CA 1
ATOM 1202 C C . THR A 1 178 ? -43.218 62.075 -56.051 1.00 30.17 170 THR A C 1
ATOM 1203 O O . THR A 1 178 ? -43.054 61.624 -54.919 1.00 29.10 170 THR A O 1
ATOM 1207 N N . ASP A 1 179 ? -44.406 62.419 -56.525 1.00 27.93 171 ASP A N 1
ATOM 1208 C CA . ASP A 1 179 ? -45.622 62.186 -55.762 1.00 29.40 171 ASP A CA 1
ATOM 1209 C C . ASP A 1 179 ? -45.805 60.701 -55.459 1.00 29.65 171 ASP A C 1
ATOM 1210 O O . ASP A 1 179 ? -46.362 60.331 -54.428 1.00 27.38 171 ASP A O 1
ATOM 1215 N N . GLU A 1 180 ? -45.341 59.850 -56.365 1.00 25.64 172 GLU A N 1
ATOM 1216 C CA . GLU A 1 180 ? -45.510 58.418 -56.196 1.00 28.10 172 GLU A CA 1
ATOM 1217 C C . GLU A 1 180 ? -44.593 57.869 -55.100 1.00 29.93 172 GLU A C 1
ATOM 1218 O O . GLU A 1 180 ? -44.970 56.945 -54.370 1.00 26.49 172 GLU A O 1
ATOM 1224 N N . GLU A 1 181 ? -43.398 58.447 -54.997 1.00 23.46 173 GLU A N 1
ATOM 1225 C CA . GLU A 1 181 ? -42.424 58.075 -53.972 1.00 30.76 173 GLU A CA 1
ATOM 1226 C C . GLU A 1 181 ? -42.904 58.569 -52.617 1.00 28.56 173 GLU A C 1
ATOM 1227 O O . GLU A 1 181 ? -42.855 57.844 -51.619 1.00 27.93 173 GLU A O 1
ATOM 1233 N N . LYS A 1 182 ? -43.383 59.808 -52.608 1.00 29.16 174 LYS A N 1
ATOM 1234 C CA . LYS A 1 182 ? -43.975 60.413 -51.423 1.00 28.68 174 LYS A CA 1
ATOM 1235 C C . LYS A 1 182 ? -45.180 59.639 -50.889 1.00 28.92 174 LYS A C 1
ATOM 1236 O O . LYS A 1 182 ? -45.352 59.523 -49.671 1.00 31.48 174 LYS A O 1
ATOM 1242 N N . ALA A 1 183 ? -46.016 59.120 -51.789 1.00 26.50 175 ALA A N 1
ATOM 1243 C CA . ALA A 1 183 ? -47.185 58.339 -51.371 1.00 28.03 175 ALA A CA 1
ATOM 1244 C C . ALA A 1 183 ? -46.787 56.957 -50.856 1.00 27.05 175 ALA A C 1
ATOM 1245 O O . ALA A 1 183 ? -47.412 56.433 -49.937 1.00 26.04 175 ALA A O 1
ATOM 1247 N N . LYS A 1 184 ? -45.748 56.374 -51.453 1.00 24.78 176 LYS A N 1
ATOM 1248 C CA . LYS A 1 184 ? -45.229 55.073 -51.028 1.00 26.67 176 LYS A CA 1
ATOM 1249 C C . LYS A 1 184 ? -44.622 55.161 -49.613 1.00 26.32 176 LYS A C 1
ATOM 1250 O O . LYS A 1 184 ? -44.824 54.280 -48.778 1.00 24.68 176 LYS A O 1
ATOM 1256 N N . ALA A 1 185 ? -43.890 56.242 -49.355 1.00 25.20 177 ALA A N 1
ATOM 1257 C CA . ALA A 1 185 ? -43.354 56.531 -48.028 1.00 27.07 177 ALA A CA 1
ATOM 1258 C C . ALA A 1 185 ? -44.436 56.723 -46.938 1.00 28.82 177 ALA A C 1
ATOM 1259 O O . ALA A 1 185 ? -44.339 56.141 -45.857 1.00 25.62 177 ALA A O 1
ATOM 1261 N N . ALA A 1 186 ? -45.451 57.540 -47.221 1.00 23.54 178 ALA A N 1
ATOM 1262 C CA . ALA A 1 186 ? -46.520 57.806 -46.247 1.00 28.50 178 ALA A CA 1
ATOM 1263 C C . ALA A 1 186 ? -47.383 56.582 -45.952 1.00 26.46 178 ALA A C 1
ATOM 1264 O O . ALA A 1 186 ? -48.026 56.510 -44.909 1.00 35.24 178 ALA A O 1
ATOM 1266 N N . ALA A 1 187 ? -47.398 55.622 -46.864 1.00 25.51 179 ALA A N 1
ATOM 1267 C CA . ALA A 1 187 ? -48.221 54.428 -46.689 1.00 27.16 179 ALA A CA 1
ATOM 1268 C C . ALA A 1 187 ? -47.440 53.317 -46.024 1.00 28.87 179 ALA A C 1
ATOM 1269 O O . ALA A 1 187 ? -48.007 52.262 -45.719 1.00 30.62 179 ALA A O 1
ATOM 1271 N N . VAL A 1 188 ? -46.135 53.523 -45.844 1.00 26.14 180 VAL A N 1
ATOM 1272 C CA . VAL A 1 188 ? -45.335 52.561 -45.095 1.00 28.67 180 VAL A CA 1
ATOM 1273 C C . VAL A 1 188 ? -45.766 52.661 -43.635 1.00 31.23 180 VAL A C 1
ATOM 1274 O O . VAL A 1 188 ? -45.858 53.762 -43.079 1.00 29.85 180 VAL A O 1
ATOM 1278 N N . LYS A 1 189 ? -46.048 51.519 -43.021 1.00 30.48 181 LYS A N 1
ATOM 1279 C CA . LYS A 1 189 ? -46.412 51.488 -41.611 1.00 30.20 181 LYS A CA 1
ATOM 1280 C C . LYS A 1 189 ? -45.254 51.929 -40.705 1.00 28.80 181 LYS A C 1
ATOM 1281 O O . LYS A 1 189 ? -44.084 51.680 -41.004 1.00 27.23 181 LYS A O 1
ATOM 1287 N N . PRO A 1 190 ? -45.583 52.615 -39.601 1.00 28.28 182 PRO A N 1
ATOM 1288 C CA . PRO A 1 190 ? -44.582 52.881 -38.566 1.00 28.35 182 PRO A CA 1
ATOM 1289 C C . PRO A 1 190 ? -43.965 51.566 -38.132 1.00 29.06 182 PRO A C 1
ATOM 1290 O O . PRO A 1 190 ? -44.682 50.585 -37.951 1.00 27.17 182 PRO A O 1
ATOM 1294 N N . PRO A 1 191 ? -42.635 51.541 -37.987 1.00 29.41 183 PRO A N 1
ATOM 1295 C CA . PRO A 1 191 ? -41.918 50.316 -37.618 1.00 27.24 183 PRO A CA 1
ATOM 1296 C C . PRO A 1 191 ? -42.429 49.778 -36.288 1.00 24.30 183 PRO A C 1
ATOM 1297 O O . PRO A 1 191 ? -42.756 50.582 -35.421 1.00 24.21 183 PRO A O 1
ATOM 1301 N N . SER A 1 192 ? -42.544 48.461 -36.133 1.00 21.87 184 SER A N 1
ATOM 1302 C CA . SER A 1 192 ? -42.891 47.908 -34.830 1.00 28.29 184 SER A CA 1
ATOM 1303 C C . SER A 1 192 ? -41.816 48.247 -33.782 1.00 25.86 184 SER A C 1
ATOM 1304 O O . SER A 1 192 ? -40.698 48.635 -34.118 1.00 24.93 184 SER A O 1
ATOM 1307 N N . GLN A 1 193 ? -42.142 48.091 -32.508 1.00 24.45 185 GLN A N 1
ATOM 1308 C CA . GLN A 1 193 ? -41.121 48.300 -31.489 1.00 23.97 185 GLN A CA 1
ATOM 1309 C C . GLN A 1 193 ? -40.060 47.192 -31.473 1.00 22.72 185 GLN A C 1
ATOM 1310 O O . GLN A 1 193 ? -38.904 47.435 -31.119 1.00 20.11 185 GLN A O 1
ATOM 1316 N N . ALA A 1 194 ? -40.440 45.991 -31.898 1.00 22.58 186 ALA A N 1
ATOM 1317 C CA . ALA A 1 194 ? -39.464 44.920 -32.114 1.00 25.97 186 ALA A CA 1
ATOM 1318 C C . ALA A 1 194 ? -38.423 45.292 -33.186 1.00 25.02 186 ALA A C 1
ATOM 1319 O O . ALA A 1 194 ? -37.241 44.978 -33.059 1.00 22.60 186 ALA A O 1
ATOM 1321 N N . LYS A 1 195 ? -38.876 45.966 -34.237 1.00 22.80 187 LYS A N 1
ATOM 1322 C CA . LYS A 1 195 ? -38.008 46.368 -35.334 1.00 22.17 187 LYS A CA 1
ATOM 1323 C C . LYS A 1 195 ? -37.078 47.500 -34.880 1.00 25.28 187 LYS A C 1
ATOM 1324 O O . LYS A 1 195 ? -35.872 47.489 -35.143 1.00 24.99 187 LYS A O 1
ATOM 1330 N N . ILE A 1 196 ? -37.653 48.475 -34.190 1.00 20.61 188 ILE A N 1
ATOM 1331 C CA . ILE A 1 196 ? -36.878 49.541 -33.583 1.00 22.81 188 ILE A CA 1
ATOM 1332 C C . ILE A 1 196 ? -35.776 48.962 -32.694 1.00 23.88 188 ILE A C 1
ATOM 1333 O O . ILE A 1 196 ? -34.614 49.349 -32.811 1.00 28.49 188 ILE A O 1
ATOM 1338 N N . SER A 1 197 ? -36.143 48.028 -31.821 1.00 21.21 189 SER A N 1
ATOM 1339 C CA . SER A 1 197 ? -35.184 47.385 -30.931 1.00 25.66 189 SER A CA 1
ATOM 1340 C C . SER A 1 197 ? -34.042 46.703 -31.679 1.00 25.39 189 SER A C 1
ATOM 1341 O O . SER A 1 197 ? -32.873 46.934 -31.374 1.00 23.17 189 SER A O 1
ATOM 1344 N N . SER A 1 198 ? -34.377 45.857 -32.647 1.00 23.28 190 SER A N 1
ATOM 1345 C CA . SER A 1 198 ? -33.342 45.103 -33.358 1.00 26.51 190 SER A CA 1
ATOM 1346 C C . SER A 1 198 ? -32.379 46.027 -34.107 1.00 23.44 190 SER A C 1
ATOM 1347 O O . SER A 1 198 ? -31.173 45.786 -34.130 1.00 25.02 190 SER A O 1
ATOM 1350 N N . LEU A 1 199 ? -32.905 47.092 -34.704 1.00 22.65 191 LEU A N 1
ATOM 1351 C CA . LEU A 1 199 ? -32.044 48.084 -35.347 1.00 23.48 191 LEU A CA 1
ATOM 1352 C C . LEU A 1 199 ? -31.085 48.758 -34.337 1.00 25.77 191 LEU A C 1
ATOM 1353 O O . LEU A 1 199 ? -29.872 48.816 -34.562 1.00 22.66 191 LEU A O 1
ATOM 1358 N N . LEU A 1 200 ? -31.612 49.246 -33.216 1.00 21.19 192 LEU A N 1
ATOM 1359 C CA . LEU A 1 200 ? -30.736 49.852 -32.218 1.00 20.79 192 LEU A CA 1
ATOM 1360 C C . LEU A 1 200 ? -29.717 48.844 -31.668 1.00 21.37 192 LEU A C 1
ATOM 1361 O O . LEU A 1 200 ? -28.580 49.208 -31.373 1.00 20.30 192 LEU A O 1
ATOM 1366 N N . GLU A 1 201 ? -30.123 47.583 -31.543 1.00 20.52 193 GLU A N 1
ATOM 1367 C CA . GLU A 1 201 ? -29.204 46.547 -31.083 1.00 25.68 193 GLU A CA 1
ATOM 1368 C C . GLU A 1 201 ? -28.097 46.355 -32.096 1.00 21.34 193 GLU A C 1
ATOM 1369 O O . GLU A 1 201 ? -26.946 46.121 -31.734 1.00 22.38 193 GLU A O 1
ATOM 1375 N N . LYS A 1 202 ? -28.468 46.448 -33.368 1.00 21.93 194 LYS A N 1
ATOM 1376 C CA . LYS A 1 202 ? -27.526 46.351 -34.470 1.00 19.25 194 LYS A CA 1
ATOM 1377 C C . LYS A 1 202 ? -26.512 47.476 -34.343 1.00 20.79 194 LYS A C 1
ATOM 1378 O O . LYS A 1 202 ? -25.334 47.273 -34.568 1.00 23.09 194 LYS A O 1
ATOM 1384 N N . VAL A 1 203 ? -26.983 48.676 -34.005 1.00 21.30 195 VAL A N 1
ATOM 1385 C CA . VAL A 1 203 ? -26.098 49.833 -33.895 1.00 23.87 195 VAL A CA 1
ATOM 1386 C C . VAL A 1 203 ? -25.066 49.634 -32.785 1.00 23.53 195 VAL A C 1
ATOM 1387 O O . VAL A 1 203 ? -23.872 49.863 -32.983 1.00 21.52 195 VAL A O 1
ATOM 1391 N N . ALA A 1 204 ? -25.536 49.201 -31.616 1.00 21.51 196 ALA A N 1
ATOM 1392 C CA . ALA A 1 204 ? -24.650 48.942 -30.485 1.00 24.94 196 ALA A CA 1
ATOM 1393 C C . ALA A 1 204 ? -23.634 47.846 -30.806 1.00 22.25 196 ALA A C 1
ATOM 1394 O O . ALA A 1 204 ? -22.465 47.930 -30.421 1.00 22.84 196 ALA A O 1
ATOM 1396 N N . LYS A 1 205 ? -24.095 46.816 -31.503 1.00 23.27 197 LYS A N 1
ATOM 1397 C CA . LYS A 1 205 ? -23.252 45.677 -31.842 1.00 24.67 197 LYS A CA 1
ATOM 1398 C C . LYS A 1 205 ? -22.087 46.080 -32.758 1.00 24.13 197 LYS A C 1
ATOM 1399 O O . LYS A 1 205 ? -21.013 45.501 -32.689 1.00 25.05 197 LYS A O 1
ATOM 1405 N N . ALA A 1 206 ? -22.279 47.086 -33.601 1.00 22.55 198 ALA A N 1
ATOM 1406 C CA . ALA A 1 206 ? -21.185 47.513 -34.477 1.00 24.41 198 ALA A CA 1
ATOM 1407 C C . ALA A 1 206 ? -20.029 48.032 -33.635 1.00 22.64 198 ALA A C 1
ATOM 1408 O O . ALA A 1 206 ? -18.897 48.157 -34.096 1.00 23.46 198 ALA A O 1
ATOM 1410 N N . TYR A 1 207 ? -20.322 48.331 -32.381 1.00 23.24 199 TYR A N 1
ATOM 1411 C CA . TYR A 1 207 ? -19.310 48.851 -31.493 1.00 20.78 199 TYR A CA 1
ATOM 1412 C C . TYR A 1 207 ? -19.065 47.859 -30.358 1.00 24.06 199 TYR A C 1
ATOM 1413 O O . TYR A 1 207 ? -18.452 48.201 -29.347 1.00 17.54 199 TYR A O 1
ATOM 1422 N N . ASP A 1 208 ? -19.540 46.629 -30.543 1.00 19.72 200 ASP A N 1
ATOM 1423 C CA . ASP A 1 208 ? -19.461 45.610 -29.499 1.00 23.39 200 ASP A CA 1
ATOM 1424 C C . ASP A 1 208 ? -20.032 46.088 -28.151 1.00 21.06 200 ASP A C 1
ATOM 1425 O O . ASP A 1 208 ? -19.563 45.698 -27.075 1.00 18.17 200 ASP A O 1
ATOM 1430 N N . CYS A 1 209 ? -21.052 46.933 -28.213 1.00 18.69 201 CYS A N 1
ATOM 1431 C CA . CYS A 1 209 ? -21.773 47.310 -27.004 1.00 19.79 201 CYS A CA 1
ATOM 1432 C C . CYS A 1 209 ? -23.183 46.745 -27.039 1.00 21.40 201 CYS A C 1
ATOM 1433 O O . CYS A 1 209 ? -23.606 46.189 -28.053 1.00 16.82 201 CYS A O 1
ATOM 1436 N N . ASN A 1 210 ? -23.904 46.873 -25.930 1.00 17.38 202 ASN A N 1
ATOM 1437 C CA . ASN A 1 210 ? -25.288 46.424 -25.904 1.00 19.39 202 ASN A CA 1
ATOM 1438 C C . ASN A 1 210 ? -26.252 47.527 -25.461 1.00 21.20 202 ASN A C 1
ATOM 1439 O O . ASN A 1 210 ? -25.907 48.378 -24.627 1.00 16.86 202 ASN A O 1
ATOM 1444 N N . ILE A 1 211 ? -27.462 47.500 -26.009 1.00 18.65 203 ILE A N 1
ATOM 1445 C CA . ILE A 1 211 ? -28.505 48.427 -25.579 1.00 16.50 203 ILE A CA 1
ATOM 1446 C C . ILE A 1 211 ? -28.921 48.054 -24.170 1.00 17.35 203 ILE A C 1
ATOM 1447 O O . ILE A 1 211 ? -29.096 46.875 -23.866 1.00 18.24 203 ILE A O 1
ATOM 1452 N N . ILE A 1 212 ? -29.110 49.048 -23.309 1.00 15.31 204 ILE A N 1
ATOM 1453 C CA . ILE A 1 212 ? -29.632 48.760 -21.977 1.00 17.18 204 ILE A CA 1
ATOM 1454 C C . ILE A 1 212 ? -31.106 48.308 -21.976 1.00 18.45 204 ILE A C 1
ATOM 1455 O O . ILE A 1 212 ? -32.018 49.036 -22.386 1.00 15.77 204 ILE A O 1
ATOM 1460 N N . GLU A 1 213 ? -31.324 47.086 -21.521 1.00 18.70 205 GLU A N 1
ATOM 1461 C CA . GLU A 1 213 ? -32.657 46.508 -21.477 1.00 23.96 205 GLU A CA 1
ATOM 1462 C C . GLU A 1 213 ? -33.739 47.460 -20.954 1.00 21.33 205 GLU A C 1
ATOM 1463 O O . GLU A 1 213 ? -33.588 48.046 -19.884 1.00 18.73 205 GLU A O 1
ATOM 1469 N N . SER A 1 214 ? -34.818 47.601 -21.723 1.00 18.65 206 SER A N 1
ATOM 1470 C CA . SER A 1 214 ? -36.015 48.317 -21.294 1.00 19.86 206 SER A CA 1
ATOM 1471 C C . SER A 1 214 ? -35.819 49.816 -21.165 1.00 20.21 206 SER A C 1
ATOM 1472 O O . SER A 1 214 ? -36.569 50.479 -20.449 1.00 20.58 206 SER A O 1
ATOM 1475 N N . THR A 1 215 ? -34.811 50.348 -21.846 1.00 17.29 207 THR A N 1
ATOM 1476 C CA . THR A 1 215 ? -34.654 51.792 -21.952 1.00 19.82 207 THR A CA 1
ATOM 1477 C C . THR A 1 215 ? -35.891 52.370 -22.629 1.00 17.18 207 THR A C 1
ATOM 1478 O O . THR A 1 215 ? -36.225 51.992 -23.735 1.00 19.00 207 THR A O 1
ATOM 1482 N N . THR A 1 216 ? -36.578 53.273 -21.950 1.00 17.07 208 THR A N 1
ATOM 1483 C CA . THR A 1 216 ? -37.913 53.668 -22.372 1.00 17.08 208 THR A CA 1
ATOM 1484 C C . THR A 1 216 ? -38.000 55.141 -22.753 1.00 17.88 208 THR A C 1
ATOM 1485 O O . THR A 1 216 ? -37.523 56.009 -22.024 1.00 21.78 208 THR A O 1
ATOM 1489 N N . SER A 1 217 ? -38.616 55.412 -23.897 1.00 16.62 209 SER A N 1
ATOM 1490 C CA . SER A 1 217 ? -38.991 56.769 -24.278 1.00 17.19 209 SER A CA 1
ATOM 1491 C C . SER A 1 217 ? -40.476 57.007 -24.000 1.00 12.92 209 SER A C 1
ATOM 1492 O O . SER A 1 217 ? -41.307 56.155 -24.264 1.00 13.12 209 SER A O 1
ATOM 1495 N N . TRP A 1 218 ? -40.808 58.163 -23.448 1.00 17.58 210 TRP A N 1
ATOM 1496 C CA . TRP A 1 218 ? -42.185 58.426 -23.024 1.00 14.55 210 TRP A CA 1
ATOM 1497 C C . TRP A 1 218 ? -42.787 59.646 -23.701 1.00 15.02 210 TRP A C 1
ATOM 1498 O O . TRP A 1 218 ? -42.126 60.668 -23.875 1.00 14.38 210 TRP A O 1
ATOM 1509 N N . LEU A 1 219 ? -44.062 59.538 -24.039 1.00 15.27 211 LEU A N 1
ATOM 1510 C CA . LEU A 1 219 ? -44.840 60.690 -24.423 1.00 18.41 211 LEU A CA 1
ATOM 1511 C C . LEU A 1 219 ? -44.919 61.627 -23.220 1.00 15.25 211 LEU A C 1
ATOM 1512 O O . LEU A 1 219 ? -45.129 61.180 -22.101 1.00 19.17 211 LEU A O 1
ATOM 1517 N N . PHE A 1 220 ? -44.720 62.918 -23.439 1.00 14.71 212 PHE A N 1
ATOM 1518 C CA . PHE A 1 220 ? -44.970 63.907 -22.390 1.00 19.07 212 PHE A CA 1
ATOM 1519 C C . PHE A 1 220 ? -46.319 64.585 -22.665 1.00 20.85 212 PHE A C 1
ATOM 1520 O O . PHE A 1 220 ? -46.792 64.625 -23.808 1.00 18.74 212 PHE A O 1
ATOM 1528 N N . ASP A 1 221 ? -46.927 65.119 -21.618 1.00 19.35 213 ASP A N 1
ATOM 1529 C CA . ASP A 1 221 ? -48.068 66.004 -21.771 1.00 21.52 213 ASP A CA 1
ATOM 1530 C C . ASP A 1 221 ? -48.139 66.907 -20.546 1.00 23.04 213 ASP A C 1
ATOM 1531 O O . ASP A 1 221 ? -47.257 66.858 -19.682 1.00 21.99 213 ASP A O 1
ATOM 1536 N N . LYS A 1 222 ? -49.163 67.749 -20.479 1.00 18.04 214 LYS A N 1
ATOM 1537 C CA . LYS A 1 222 ? -49.277 68.677 -19.369 1.00 20.40 214 LYS A CA 1
ATOM 1538 C C . LYS A 1 222 ? -49.237 67.884 -18.068 1.00 19.93 214 LYS A C 1
ATOM 1539 O O . LYS A 1 222 ? -49.998 66.938 -17.903 1.00 17.14 214 LYS A O 1
ATOM 1545 N N . ASN A 1 223 ? -48.331 68.261 -17.167 1.00 19.31 215 ASN A N 1
ATOM 1546 C CA . ASN A 1 223 ? -48.155 67.561 -15.905 1.00 19.93 215 ASN A CA 1
ATOM 1547 C C . ASN A 1 223 ? -47.871 66.078 -16.082 1.00 22.61 215 ASN A C 1
ATOM 1548 O O . ASN A 1 223 ? -48.225 65.278 -15.221 1.00 24.01 215 ASN A O 1
ATOM 1553 N N . GLU A 1 224 ? -47.251 65.687 -17.190 1.00 19.70 216 GLU A N 1
ATOM 1554 C CA . GLU A 1 224 ? -46.972 64.260 -17.376 1.00 22.11 216 GLU A CA 1
ATOM 1555 C C . GLU A 1 224 ? -45.657 63.985 -18.104 1.00 21.62 216 GLU A C 1
ATOM 1556 O O . GLU A 1 224 ? -45.454 64.422 -19.248 1.00 18.86 216 GLU A O 1
ATOM 1562 N N . ILE A 1 225 ? -44.763 63.250 -17.450 1.00 20.68 217 ILE A N 1
ATOM 1563 C CA . ILE A 1 225 ? -43.539 62.813 -18.127 1.00 18.18 217 ILE A CA 1
ATOM 1564 C C . ILE A 1 225 ? -43.510 61.307 -18.376 1.00 16.40 217 ILE A C 1
ATOM 1565 O O . ILE A 1 225 ? -42.509 60.767 -18.822 1.00 16.39 217 ILE A O 1
ATOM 1570 N N . GLU A 1 226 ? -44.626 60.641 -18.098 1.00 18.73 218 GLU A N 1
ATOM 1571 C CA . GLU A 1 226 ? -44.794 59.229 -18.440 1.00 20.65 218 GLU A CA 1
ATOM 1572 C C . GLU A 1 226 ? -46.159 59.011 -19.058 1.00 23.21 218 GLU A C 1
ATOM 1573 O O . GLU A 1 226 ? -47.014 58.353 -18.462 1.00 23.01 218 GLU A O 1
ATOM 1579 N N . GLY A 1 227 ? -46.341 59.568 -20.260 1.00 24.18 219 GLY A N 1
ATOM 1580 C CA . GLY A 1 227 ? -47.633 59.643 -20.939 1.00 19.55 219 GLY A CA 1
ATOM 1581 C C . GLY A 1 227 ? -48.201 58.351 -21.501 1.00 19.87 219 GLY A C 1
ATOM 1582 O O . GLY A 1 227 ? -47.745 57.263 -21.162 1.00 21.77 219 GLY A O 1
ATOM 1583 N N . LYS A 1 228 ? -49.195 58.466 -22.380 1.00 22.81 220 LYS A N 1
ATOM 1584 C CA . LYS A 1 228 ? -49.989 57.297 -22.773 1.00 25.27 220 LYS A CA 1
ATOM 1585 C C . LYS A 1 228 ? -49.395 56.516 -23.934 1.00 20.12 220 LYS A C 1
ATOM 1586 O O . LYS A 1 228 ? -49.944 55.508 -24.352 1.00 22.09 220 LYS A O 1
ATOM 1592 N N . LYS A 1 229 ? -48.262 56.977 -24.442 1.00 21.02 221 LYS A N 1
ATOM 1593 C CA . LYS A 1 229 ? -47.506 56.202 -25.410 1.00 19.10 221 LYS A CA 1
ATOM 1594 C C . LYS A 1 229 ? -46.072 56.063 -24.911 1.00 20.04 221 LYS A C 1
ATOM 1595 O O . LYS A 1 229 ? -45.551 56.963 -24.247 1.00 19.20 221 LYS A O 1
ATOM 1601 N N . LYS A 1 230 ? -45.439 54.935 -25.226 1.00 17.90 222 LYS A N 1
ATOM 1602 C CA . LYS A 1 230 ? -44.045 54.725 -24.866 1.00 17.75 222 LYS A CA 1
ATOM 1603 C C . LYS A 1 230 ? -43.362 53.722 -25.801 1.00 19.61 222 LYS A C 1
ATOM 1604 O O . LYS A 1 230 ? -43.986 52.786 -26.322 1.00 17.73 222 LYS A O 1
ATOM 1610 N N . ILE A 1 231 ? -42.072 53.935 -26.007 1.00 14.74 223 ILE A N 1
ATOM 1611 C CA . ILE A 1 231 ? -41.259 52.995 -26.754 1.00 18.72 223 ILE A CA 1
ATOM 1612 C C . ILE A 1 231 ? -40.287 52.325 -25.799 1.00 17.28 223 ILE A C 1
ATOM 1613 O O . ILE A 1 231 ? -39.519 52.999 -25.126 1.00 17.96 223 ILE A O 1
ATOM 1618 N N . ILE A 1 232 ? -40.330 51.004 -25.710 1.00 17.91 224 ILE A N 1
ATOM 1619 C CA . ILE A 1 232 ? -39.412 50.313 -24.825 1.00 18.27 224 ILE A CA 1
ATOM 1620 C C . ILE A 1 232 ? -38.378 49.527 -25.621 1.00 19.29 224 ILE A C 1
ATOM 1621 O O . ILE A 1 232 ? -38.731 48.559 -26.286 1.00 19.01 224 ILE A O 1
ATOM 1626 N N . LEU A 1 233 ? -37.109 49.940 -25.552 1.00 16.64 225 LEU A N 1
ATOM 1627 C CA . LEU A 1 233 ? -36.031 49.241 -26.272 1.00 19.23 225 LEU A CA 1
ATOM 1628 C C . LEU A 1 233 ? -35.655 47.899 -25.621 1.00 21.46 225 LEU A C 1
ATOM 1629 O O . LEU A 1 233 ? -35.668 47.775 -24.388 1.00 21.02 225 LEU A O 1
ATOM 1634 N N . SER A 1 234 ? -35.302 46.915 -26.447 1.00 22.21 226 SER A N 1
ATOM 1635 C CA . SER A 1 234 ? -34.939 45.572 -25.980 1.00 25.69 226 SER A CA 1
ATOM 1636 C C . SER A 1 234 ? -35.740 45.163 -24.770 1.00 28.62 226 SER A C 1
ATOM 1637 O O . SER A 1 234 ? -35.169 44.862 -23.722 1.00 27.00 226 SER A O 1
ATOM 1640 N N . PRO A 1 235 ? -37.067 45.158 -24.905 1.00 27.91 227 PRO A N 1
ATOM 1641 C CA . PRO A 1 235 ? -37.949 44.786 -23.795 1.00 31.96 227 PRO A CA 1
ATOM 1642 C C . PRO A 1 235 ? -37.517 43.475 -23.144 1.00 40.53 227 PRO A C 1
ATOM 1643 O O . PRO A 1 235 ? -37.562 43.327 -21.918 1.00 43.86 227 PRO A O 1
ATOM 1647 N N . GLY A 1 236 ? -37.099 42.526 -23.974 1.00 36.69 228 GLY A N 1
ATOM 1648 C CA . GLY A 1 236 ? -36.869 41.176 -23.504 1.00 51.31 228 GLY A CA 1
ATOM 1649 C C . GLY A 1 236 ? -38.180 40.415 -23.412 1.00 56.04 228 GLY A C 1
ATOM 1650 O O . GLY A 1 236 ? -38.800 40.127 -24.437 1.00 51.75 228 GLY A O 1
ATOM 1651 N N . GLU A 1 237 ? -38.628 40.134 -22.188 1.00 57.46 229 GLU A N 1
ATOM 1652 C CA . GLU A 1 237 ? -39.675 39.130 -21.966 1.00 56.75 229 GLU A CA 1
ATOM 1653 C C . GLU A 1 237 ? -41.106 39.639 -21.825 1.00 58.19 229 GLU A C 1
ATOM 1654 O O . GLU A 1 237 ? -41.731 40.031 -22.812 1.00 66.02 229 GLU A O 1
ATOM 1660 N N . ASN A 1 238 ? -41.635 39.600 -20.604 1.00 50.62 230 ASN A N 1
ATOM 1661 C CA . ASN A 1 238 ? -43.046 39.932 -20.370 1.00 56.13 230 ASN A CA 1
ATOM 1662 C C . ASN A 1 238 ? -43.349 41.433 -20.411 1.00 62.60 230 ASN A C 1
ATOM 1663 O O . ASN A 1 238 ? -44.278 41.912 -19.748 1.00 55.60 230 ASN A O 1
ATOM 1668 N N . ILE A 1 239 ? -42.568 42.166 -21.204 1.00 57.72 231 ILE A N 1
ATOM 1669 C CA . ILE A 1 239 ? -42.679 43.616 -21.271 1.00 50.33 231 ILE A CA 1
ATOM 1670 C C . ILE A 1 239 ? -42.721 44.093 -22.730 1.00 48.81 231 ILE A C 1
ATOM 1671 O O . ILE A 1 239 ? -42.167 43.456 -23.629 1.00 53.40 231 ILE A O 1
ATOM 1676 N N . LYS A 1 240 ? -43.408 45.199 -22.968 1.00 37.20 232 LYS A N 1
ATOM 1677 C CA . LYS A 1 240 ? -43.515 45.745 -24.311 1.00 37.07 232 LYS A CA 1
ATOM 1678 C C . LYS A 1 240 ? -44.082 47.152 -24.259 1.00 30.59 232 LYS A C 1
ATOM 1679 O O . LYS A 1 240 ? -44.919 47.459 -23.417 1.00 30.68 232 LYS A O 1
ATOM 1685 N N . GLY A 1 241 ? -43.602 48.007 -25.153 1.00 25.34 233 GLY A N 1
ATOM 1686 C CA . GLY A 1 241 ? -44.112 49.350 -25.253 1.00 20.29 233 GLY A CA 1
ATOM 1687 C C . GLY A 1 241 ? -45.316 49.369 -26.176 1.00 25.92 233 GLY A C 1
ATOM 1688 O O . GLY A 1 241 ? -45.624 48.371 -26.838 1.00 23.31 233 GLY A O 1
ATOM 1689 N N . GLU A 1 242 ? -45.985 50.514 -26.225 1.00 19.48 234 GLU A N 1
ATOM 1690 C CA . GLU A 1 242 ? -47.188 50.677 -27.026 1.00 27.57 234 GLU A CA 1
ATOM 1691 C C . GLU A 1 242 ? -47.392 52.119 -27.445 1.00 21.80 234 GLU A C 1
ATOM 1692 O O . GLU A 1 242 ? -47.248 53.036 -26.639 1.00 20.24 234 GLU A O 1
ATOM 1698 N N . GLY A 1 243 ? -47.729 52.317 -28.712 1.00 22.88 235 GLY A N 1
ATOM 1699 C CA . GLY A 1 243 ? -48.031 53.641 -29.211 1.00 22.37 235 GLY A CA 1
ATOM 1700 C C . GLY A 1 243 ? -46.985 54.115 -30.199 1.00 28.45 235 GLY A C 1
ATOM 1701 O O . GLY A 1 243 ? -45.824 53.702 -30.156 1.00 30.48 235 GLY A O 1
ATOM 1702 N N . VAL A 1 244 ? -47.398 55.001 -31.092 1.00 24.35 236 VAL A N 1
ATOM 1703 C CA . VAL A 1 244 ? -46.534 55.467 -32.157 1.00 22.14 236 VAL A CA 1
ATOM 1704 C C . VAL A 1 244 ? -46.426 56.977 -32.110 1.00 21.02 236 VAL A C 1
ATOM 1705 O O . VAL A 1 244 ? -47.405 57.660 -31.801 1.00 24.93 236 VAL A O 1
ATOM 1709 N N . PRO A 1 245 ? -45.236 57.510 -32.415 1.00 19.86 237 PRO A N 1
ATOM 1710 C CA . PRO A 1 245 ? -45.076 58.968 -32.427 1.00 20.19 237 PRO A CA 1
ATOM 1711 C C . PRO A 1 245 ? -45.901 59.603 -33.547 1.00 19.56 237 PRO A C 1
ATOM 1712 O O . PRO A 1 245 ? -45.922 59.073 -34.654 1.00 21.27 237 PRO A O 1
ATOM 1716 N N . GLU A 1 246 ? -46.551 60.723 -33.248 1.00 16.34 238 GLU A N 1
ATOM 1717 C CA . GLU A 1 246 ? -47.401 61.418 -34.193 1.00 18.51 238 GLU A CA 1
ATOM 1718 C C . GLU A 1 246 ? -47.069 62.896 -34.153 1.00 21.83 238 GLU A C 1
ATOM 1719 O O . GLU A 1 246 ? -46.652 63.426 -33.110 1.00 20.38 238 GLU A O 1
ATOM 1725 N N . VAL A 1 247 ? -47.269 63.565 -35.285 1.00 20.74 239 VAL A N 1
ATOM 1726 C CA . VAL A 1 247 ? -47.197 65.017 -35.340 1.00 19.43 239 VAL A CA 1
ATOM 1727 C C . VAL A 1 247 ? -48.090 65.555 -34.236 1.00 19.01 239 VAL A C 1
ATOM 1728 O O . VAL A 1 247 ? -49.189 65.046 -34.031 1.00 18.55 239 VAL A O 1
ATOM 1732 N N . GLY A 1 248 ? -47.619 66.567 -33.512 1.00 19.47 240 GLY A N 1
ATOM 1733 C CA . GLY A 1 248 ? -48.333 67.065 -32.340 1.00 17.42 240 GLY A CA 1
ATOM 1734 C C . GLY A 1 248 ? -47.771 66.560 -31.006 1.00 20.23 240 GLY A C 1
ATOM 1735 O O . GLY A 1 248 ? -48.059 67.130 -29.955 1.00 19.08 240 GLY A O 1
ATOM 1736 N N . ASP A 1 249 ? -46.967 65.495 -31.044 1.00 17.50 241 ASP A N 1
ATOM 1737 C CA . ASP A 1 249 ? -46.426 64.877 -29.824 1.00 17.54 241 ASP A CA 1
ATOM 1738 C C . ASP A 1 249 ? -45.182 65.589 -29.280 1.00 21.43 241 ASP A C 1
ATOM 1739 O O . ASP A 1 249 ? -44.344 66.087 -30.044 1.00 20.86 241 ASP A O 1
ATOM 1744 N N . VAL A 1 250 ? -45.050 65.610 -27.956 1.00 19.67 242 VAL A N 1
ATOM 1745 C CA . VAL A 1 250 ? -43.736 65.800 -27.343 1.00 18.48 242 VAL A CA 1
ATOM 1746 C C . VAL A 1 250 ? -43.264 64.527 -26.608 1.00 19.78 242 VAL A C 1
ATOM 1747 O O . VAL A 1 250 ? -44.021 63.908 -25.838 1.00 17.87 242 VAL A O 1
ATOM 1751 N N . TRP A 1 251 ? -42.009 64.145 -26.856 1.00 17.21 243 TRP A N 1
ATOM 1752 C CA . TRP A 1 251 ? -41.428 62.945 -26.266 1.00 13.43 243 TRP A CA 1
ATOM 1753 C C . TRP A 1 251 ? -40.132 63.202 -25.494 1.00 17.10 243 TRP A C 1
ATOM 1754 O O . TRP A 1 251 ? -39.301 64.030 -25.883 1.00 15.12 243 TRP A O 1
ATOM 1765 N N . GLY A 1 252 ? -39.953 62.452 -24.411 1.00 16.46 244 GLY A N 1
ATOM 1766 C CA . GLY A 1 252 ? -38.655 62.339 -23.772 1.00 13.46 244 GLY A CA 1
ATOM 1767 C C . GLY A 1 252 ? -37.964 61.113 -24.352 1.00 16.27 244 GLY A C 1
ATOM 1768 O O . GLY A 1 252 ? -38.279 59.979 -24.001 1.00 15.46 244 GLY A O 1
ATOM 1769 N N . VAL A 1 253 ? -37.032 61.334 -25.270 1.00 12.78 245 VAL A N 1
ATOM 1770 C CA . VAL A 1 253 ? -36.410 60.233 -25.977 1.00 13.89 245 VAL A CA 1
ATOM 1771 C C . VAL A 1 253 ? -35.089 59.827 -25.324 1.00 16.37 245 VAL A C 1
ATOM 1772 O O . VAL A 1 253 ? -34.155 60.646 -25.234 1.00 14.58 245 VAL A O 1
ATOM 1776 N N . GLU A 1 254 ? -35.024 58.572 -24.874 1.00 12.51 246 GLU A N 1
ATOM 1777 C CA . GLU A 1 254 ? -33.839 58.050 -24.192 1.00 14.74 246 GLU A CA 1
ATOM 1778 C C . GLU A 1 254 ? -33.225 56.849 -24.891 1.00 17.48 246 GLU A C 1
ATOM 1779 O O . GLU A 1 254 ? -33.934 55.936 -25.355 1.00 14.59 246 GLU A O 1
ATOM 1785 N N . VAL A 1 255 ? -31.896 56.861 -24.960 1.00 17.13 247 VAL A N 1
ATOM 1786 C CA . VAL A 1 255 ? -31.127 55.670 -25.317 1.00 18.04 247 VAL A CA 1
ATOM 1787 C C . VAL A 1 255 ? -30.042 55.413 -24.283 1.00 18.11 247 VAL A C 1
ATOM 1788 O O . VAL A 1 255 ? -29.508 56.358 -23.685 1.00 15.53 247 VAL A O 1
ATOM 1792 N N . GLY A 1 256 ? -29.718 54.137 -24.088 1.00 16.67 248 GLY A N 1
ATOM 1793 C CA . GLY A 1 256 ? -28.601 53.757 -23.246 1.00 19.74 248 GLY A CA 1
ATOM 1794 C C . GLY A 1 256 ? -27.813 52.556 -23.761 1.00 20.45 248 GLY A C 1
ATOM 1795 O O . GLY A 1 256 ? -28.364 51.583 -24.288 1.00 17.15 248 GLY A O 1
ATOM 1796 N N . CYS A 1 257 ? -26.500 52.622 -23.603 1.00 19.96 249 CYS A N 1
ATOM 1797 C CA . CYS A 1 257 ? -25.655 51.510 -23.997 1.00 18.60 249 CYS A CA 1
ATOM 1798 C C . CYS A 1 257 ? -24.768 51.061 -22.854 1.00 18.39 249 CYS A C 1
ATOM 1799 O O . CYS A 1 257 ? -24.579 51.770 -21.860 1.00 20.63 249 CYS A O 1
ATOM 1802 N N . SER A 1 258 ? -24.235 49.864 -22.995 1.00 17.10 250 SER A N 1
ATOM 1803 C CA . SER A 1 258 ? -23.423 49.278 -21.957 1.00 18.38 250 SER A CA 1
ATOM 1804 C C . SER A 1 258 ? -22.223 48.613 -22.596 1.00 19.44 250 SER A C 1
ATOM 1805 O O . SER A 1 258 ? -22.323 48.070 -23.704 1.00 17.28 250 SER A O 1
ATOM 1808 N N . LEU A 1 259 ? -21.083 48.674 -21.911 1.00 19.18 251 LEU A N 1
ATOM 1809 C CA . LEU A 1 259 ? -19.924 47.894 -22.324 1.00 17.93 251 LEU A CA 1
ATOM 1810 C C . LEU A 1 259 ? -20.119 46.427 -21.941 1.00 19.46 251 LEU A C 1
ATOM 1811 O O . LEU A 1 259 ? -19.380 45.556 -22.395 1.00 23.73 251 LEU A O 1
ATOM 1816 N N . GLY A 1 260 ? -21.130 46.156 -21.119 1.00 18.66 252 GLY A N 1
ATOM 1817 C CA . GLY A 1 260 ? -21.484 44.796 -20.753 1.00 14.74 252 GLY A CA 1
ATOM 1818 C C . GLY A 1 260 ? -22.668 44.289 -21.550 1.00 18.85 252 GLY A C 1
ATOM 1819 O O . GLY A 1 260 ? -22.888 44.730 -22.668 1.00 19.82 252 GLY A O 1
ATOM 1820 N N . SER A 1 261 ? -23.443 43.380 -20.961 1.00 17.32 253 SER A N 1
ATOM 1821 C CA . SER A 1 261 ? -24.546 42.720 -21.649 1.00 18.32 253 SER A CA 1
ATOM 1822 C C . SER A 1 261 ? -25.746 43.642 -21.877 1.00 22.78 253 SER A C 1
ATOM 1823 O O . SER A 1 261 ? -26.653 43.334 -22.659 1.00 26.68 253 SER A O 1
ATOM 1826 N N . GLY A 1 262 ? -25.770 44.766 -21.186 1.00 20.09 254 GLY A N 1
ATOM 1827 C CA . GLY A 1 262 ? -26.935 45.623 -21.247 1.00 20.33 254 GLY A CA 1
ATOM 1828 C C . GLY A 1 262 ? -28.049 45.067 -20.381 1.00 23.57 254 GLY A C 1
ATOM 1829 O O . GLY A 1 262 ? -29.208 45.424 -20.560 1.00 21.00 254 GLY A O 1
ATOM 1830 N N . LYS A 1 263 ? -27.699 44.192 -19.437 1.00 19.95 255 LYS A N 1
ATOM 1831 C CA . LYS A 1 263 ? -28.673 43.714 -18.467 1.00 23.16 255 LYS A CA 1
ATOM 1832 C C . LYS A 1 263 ? -28.681 44.604 -17.238 1.00 18.95 255 LYS A C 1
ATOM 1833 O O . LYS A 1 263 ? -27.683 45.250 -16.904 1.00 19.28 255 LYS A O 1
ATOM 1839 N N . VAL A 1 264 ? -29.818 44.629 -16.564 1.00 17.40 256 VAL A N 1
ATOM 1840 C CA . VAL A 1 264 ? -30.037 45.556 -15.474 1.00 15.86 256 VAL A CA 1
ATOM 1841 C C . VAL A 1 264 ? -30.196 44.752 -14.185 1.00 21.61 256 VAL A C 1
ATOM 1842 O O . VAL A 1 264 ? -30.758 43.657 -14.189 1.00 21.10 256 VAL A O 1
ATOM 1846 N N . LYS A 1 265 ? -29.701 45.287 -13.080 1.00 17.01 257 LYS A N 1
ATOM 1847 C CA . LYS A 1 265 ? -29.834 44.589 -11.812 1.00 18.37 257 LYS A CA 1
ATOM 1848 C C . LYS A 1 265 ? -29.975 45.573 -10.643 1.00 21.34 257 LYS A C 1
ATOM 1849 O O . LYS A 1 265 ? -29.369 46.655 -10.655 1.00 19.21 257 LYS A O 1
ATOM 1855 N N . GLN A 1 266 ? -30.750 45.201 -9.628 1.00 18.41 258 GLN A N 1
ATOM 1856 C CA . GLN A 1 266 ? -30.921 46.082 -8.469 1.00 24.04 258 GLN A CA 1
ATOM 1857 C C . GLN A 1 266 ? -29.644 46.231 -7.630 1.00 24.70 258 GLN A C 1
ATOM 1858 O O . GLN A 1 266 ? -29.005 45.246 -7.279 1.00 22.83 258 GLN A O 1
ATOM 1864 N N . PHE A 1 267 ? -29.271 47.471 -7.332 1.00 22.19 259 PHE A N 1
ATOM 1865 C CA . PHE A 1 267 ? -28.155 47.743 -6.428 1.00 22.01 259 PHE A CA 1
ATOM 1866 C C . PHE A 1 267 ? -28.665 48.154 -5.041 1.00 23.32 259 PHE A C 1
ATOM 1867 O O . PHE A 1 267 ? -29.873 48.239 -4.819 1.00 21.71 259 PHE A O 1
ATOM 1875 N N . GLU A 1 268 ? -27.752 48.391 -4.108 1.00 24.73 260 GLU A N 1
ATOM 1876 C CA . GLU A 1 268 ? -28.127 48.480 -2.692 1.00 26.31 260 GLU A CA 1
ATOM 1877 C C . GLU A 1 268 ? -28.277 49.908 -2.160 1.00 21.85 260 GLU A C 1
ATOM 1878 O O . GLU A 1 268 ? -28.720 50.114 -1.031 1.00 23.17 260 GLU A O 1
ATOM 1884 N N . GLN A 1 269 ? -27.915 50.894 -2.967 1.00 18.00 261 GLN A N 1
ATOM 1885 C CA . GLN A 1 269 ? -28.132 52.282 -2.580 1.00 20.70 261 GLN A CA 1
ATOM 1886 C C . GLN A 1 269 ? -29.615 52.554 -2.345 1.00 22.23 261 GLN A C 1
ATOM 1887 O O . GLN A 1 269 ? -30.481 51.942 -2.957 1.00 16.98 261 GLN A O 1
ATOM 1893 N N . ARG A 1 270 ? -29.889 53.458 -1.419 1.00 20.96 262 ARG A N 1
ATOM 1894 C CA . ARG A 1 270 ? -31.244 53.832 -1.086 1.00 22.84 262 ARG A CA 1
ATOM 1895 C C . ARG A 1 270 ? -31.961 54.467 -2.295 1.00 19.46 262 ARG A C 1
ATOM 1896 O O . ARG A 1 270 ? -31.411 55.337 -2.974 1.00 13.03 262 ARG A O 1
ATOM 1904 N N . ALA A 1 271 ? -33.176 54.008 -2.569 1.00 17.28 263 ALA A N 1
ATOM 1905 C CA . ALA A 1 271 ? -34.032 54.634 -3.583 1.00 17.65 263 ALA A CA 1
ATOM 1906 C C . ALA A 1 271 ? -34.472 56.017 -3.102 1.00 20.75 263 ALA A C 1
ATOM 1907 O O . ALA A 1 271 ? -35.233 56.126 -2.120 1.00 21.12 263 ALA A O 1
ATOM 1909 N N . THR A 1 272 ? -34.006 57.071 -3.774 1.00 17.60 264 THR A N 1
ATOM 1910 C CA . THR A 1 272 ? -34.416 58.425 -3.408 1.00 14.91 264 THR A CA 1
ATOM 1911 C C . THR A 1 272 ? -35.274 59.080 -4.470 1.00 14.69 264 THR A C 1
ATOM 1912 O O . THR A 1 272 ? -36.022 60.013 -4.179 1.00 19.45 264 THR A O 1
ATOM 1916 N N . LEU A 1 273 ? -35.172 58.595 -5.701 1.00 15.71 265 LEU A N 1
ATOM 1917 C CA . LEU A 1 273 ? -35.924 59.171 -6.811 1.00 13.13 265 LEU A CA 1
ATOM 1918 C C . LEU A 1 273 ? -37.358 58.642 -6.839 1.00 13.98 265 LEU A C 1
ATOM 1919 O O . LEU A 1 273 ? -37.576 57.440 -6.862 1.00 16.41 265 LEU A O 1
ATOM 1924 N N . HIS A 1 274 ? -38.335 59.545 -6.825 1.00 15.34 266 HIS A N 1
ATOM 1925 C CA . HIS A 1 274 ? -39.749 59.164 -6.757 1.00 16.37 266 HIS A CA 1
ATOM 1926 C C . HIS A 1 274 ? -40.607 60.174 -7.528 1.00 15.53 266 HIS A C 1
ATOM 1927 O O . HIS A 1 274 ? -40.124 61.216 -7.950 1.00 15.78 266 HIS A O 1
ATOM 1934 N N . ARG A 1 275 ? -41.888 59.866 -7.694 1.00 16.89 267 ARG A N 1
ATOM 1935 C CA . ARG A 1 275 ? -42.852 60.850 -8.180 1.00 18.67 267 ARG A CA 1
ATOM 1936 C C . ARG A 1 275 ? -44.257 60.506 -7.699 1.00 18.70 267 ARG A C 1
ATOM 1937 O O . ARG A 1 275 ? -44.590 59.337 -7.511 1.00 16.00 267 ARG A O 1
ATOM 1945 N N . ARG A 1 276 ? -45.072 61.535 -7.493 1.00 20.97 268 ARG A N 1
ATOM 1946 C CA . ARG A 1 276 ? -46.477 61.340 -7.145 1.00 22.04 268 ARG A CA 1
ATOM 1947 C C . ARG A 1 276 ? -47.229 60.723 -8.302 1.00 21.00 268 ARG A C 1
ATOM 1948 O O . ARG A 1 276 ? -47.020 61.128 -9.437 1.00 25.34 268 ARG A O 1
ATOM 1956 N N . THR A 1 277 ? -48.090 59.743 -8.020 1.00 24.88 269 THR A N 1
ATOM 1957 C CA . THR A 1 277 ? -49.026 59.212 -9.019 1.00 26.75 269 THR A CA 1
ATOM 1958 C C . THR A 1 277 ? -50.425 59.769 -8.781 1.00 31.17 269 THR A C 1
ATOM 1959 O O . THR A 1 277 ? -50.659 60.499 -7.816 1.00 28.82 269 THR A O 1
ATOM 1963 N N . ASN A 1 278 ? -51.365 59.397 -9.640 1.00 37.22 270 ASN A N 1
ATOM 1964 C CA . ASN A 1 278 ? -52.746 59.856 -9.477 1.00 40.59 270 ASN A CA 1
ATOM 1965 C C . ASN A 1 278 ? -53.656 58.907 -8.674 1.00 35.56 270 ASN A C 1
ATOM 1966 O O . ASN A 1 278 ? -54.854 59.160 -8.544 1.00 40.10 270 ASN A O 1
ATOM 1971 N N . ASN A 1 279 ? -53.087 57.837 -8.120 1.00 34.01 271 ASN A N 1
ATOM 1972 C CA . ASN A 1 279 ? -53.830 56.947 -7.220 1.00 31.85 271 ASN A CA 1
ATOM 1973 C C . ASN A 1 279 ? -54.400 57.665 -5.990 1.00 31.60 271 ASN A C 1
ATOM 1974 O O . ASN A 1 279 ? -53.795 58.597 -5.463 1.00 27.16 271 ASN A O 1
ATOM 1979 N N . THR A 1 280 ? -55.560 57.209 -5.528 1.00 31.19 272 THR A N 1
ATOM 1980 C CA . THR A 1 280 ? -56.282 57.895 -4.454 1.00 35.32 272 THR A CA 1
ATOM 1981 C C . THR A 1 280 ? -56.162 57.251 -3.071 1.00 34.42 272 THR A C 1
ATOM 1982 O O . THR A 1 280 ? -56.827 57.696 -2.131 1.00 33.41 272 THR A O 1
ATOM 1986 N N . TYR A 1 281 ? -55.330 56.218 -2.951 1.00 23.40 273 TYR A N 1
ATOM 1987 C CA . TYR A 1 281 ? -55.122 55.537 -1.675 1.00 26.16 273 TYR A CA 1
ATOM 1988 C C . TYR A 1 281 ? -55.090 56.526 -0.509 1.00 24.88 273 TYR A C 1
ATOM 1989 O O . TYR A 1 281 ? -54.427 57.558 -0.576 1.00 26.68 273 TYR A O 1
ATOM 1998 N N . ALA A 1 282 ? -55.818 56.227 0.558 1.00 26.32 274 ALA A N 1
ATOM 1999 C CA . ALA A 1 282 ? -55.825 57.116 1.715 1.00 29.23 274 ALA A CA 1
ATOM 2000 C C . ALA A 1 282 ? -54.692 56.777 2.687 1.00 27.54 274 ALA A C 1
ATOM 2001 O O . ALA A 1 282 ? -54.632 55.671 3.222 1.00 28.08 274 ALA A O 1
ATOM 2003 N N . LEU A 1 283 ? -53.787 57.730 2.896 1.00 27.21 275 LEU A N 1
ATOM 2004 C CA . LEU A 1 283 ? -52.663 57.523 3.806 1.00 31.86 275 LEU A CA 1
ATOM 2005 C C . LEU A 1 283 ? -53.118 57.585 5.260 1.00 31.38 275 LEU A C 1
ATOM 2006 O O . LEU A 1 283 ? -53.869 58.478 5.640 1.00 29.52 275 LEU A O 1
ATOM 2011 N N . LYS A 1 284 ? -52.668 56.625 6.062 1.00 27.98 276 LYS A N 1
ATOM 2012 C CA . LYS A 1 284 ? -53.046 56.570 7.470 1.00 29.81 276 LYS A CA 1
ATOM 2013 C C . LYS A 1 284 ? -52.057 57.301 8.368 1.00 35.56 276 LYS A C 1
ATOM 2014 O O . LYS A 1 284 ? -52.435 57.872 9.393 1.00 38.86 276 LYS A O 1
ATOM 2020 N N . ARG A 1 285 ? -50.793 57.307 7.965 1.00 29.93 277 ARG A N 1
ATOM 2021 C CA . ARG A 1 285 ? -49.734 57.851 8.803 1.00 32.04 277 ARG A CA 1
ATOM 2022 C C . ARG A 1 285 ? -49.533 59.341 8.575 1.00 31.14 277 ARG A C 1
ATOM 2023 O O . ARG A 1 285 ? -49.439 59.800 7.435 1.00 34.31 277 ARG A O 1
ATOM 2031 N N . PRO A 1 286 ? -49.472 60.105 9.670 1.00 31.61 278 PRO A N 1
ATOM 2032 C CA . PRO A 1 286 ? -49.411 61.562 9.565 1.00 31.32 278 PRO A CA 1
ATOM 2033 C C . PRO A 1 286 ? -48.162 62.046 8.841 1.00 25.97 278 PRO A C 1
ATOM 2034 O O . PRO A 1 286 ? -48.251 63.027 8.119 1.00 26.87 278 PRO A O 1
ATOM 2038 N N . THR A 1 287 ? -47.020 61.393 9.019 1.00 25.17 279 THR A N 1
ATOM 2039 C CA . THR A 1 287 ? -45.840 61.835 8.287 1.00 26.12 279 THR A CA 1
ATOM 2040 C C . THR A 1 287 ? -45.948 61.498 6.798 1.00 24.43 279 THR A C 1
ATOM 2041 O O . THR A 1 287 ? -45.382 62.191 5.957 1.00 24.60 279 THR A O 1
ATOM 2045 N N . SER A 1 288 ? -46.695 60.450 6.477 1.00 22.04 280 SER A N 1
ATOM 2046 C CA . SER A 1 288 ? -46.994 60.147 5.088 1.00 24.85 280 SER A CA 1
ATOM 2047 C C . SER A 1 288 ? -47.795 61.276 4.444 1.00 24.26 280 SER A C 1
ATOM 2048 O O . SER A 1 288 ? -47.430 61.772 3.376 1.00 22.44 280 SER A O 1
ATOM 2051 N N . ARG A 1 289 ? -48.868 61.705 5.103 1.00 24.46 281 ARG A N 1
ATOM 2052 C CA . ARG A 1 289 ? -49.704 62.756 4.532 1.00 27.04 281 ARG A CA 1
ATOM 2053 C C . ARG A 1 289 ? -48.923 64.052 4.436 1.00 23.60 281 ARG A C 1
ATOM 2054 O O . ARG A 1 289 ? -49.104 64.847 3.509 1.00 21.66 281 ARG A O 1
ATOM 2062 N N . LYS A 1 290 ? -48.047 64.255 5.408 1.00 23.55 282 LYS A N 1
ATOM 2063 C CA . LYS A 1 290 ? -47.275 65.488 5.496 1.00 25.63 282 LYS A CA 1
ATOM 2064 C C . LYS A 1 290 ? -46.305 65.612 4.322 1.00 22.29 282 LYS A C 1
ATOM 2065 O O . LYS A 1 290 ? -46.190 66.661 3.700 1.00 25.80 282 LYS A O 1
ATOM 2071 N N . ILE A 1 291 ? -45.597 64.526 4.053 1.00 22.68 283 ILE A N 1
ATOM 2072 C CA . ILE A 1 291 ? -44.636 64.448 2.966 1.00 23.16 283 ILE A CA 1
ATOM 2073 C C . ILE A 1 291 ? -45.400 64.476 1.638 1.00 24.36 283 ILE A C 1
ATOM 2074 O O . ILE A 1 291 ? -44.973 65.102 0.668 1.00 22.04 283 ILE A O 1
ATOM 2079 N N . TYR A 1 292 ? -46.547 63.807 1.618 1.00 20.86 284 TYR A N 1
ATOM 2080 C CA . TYR A 1 292 ? -47.377 63.761 0.432 1.00 22.79 284 TYR A CA 1
ATOM 2081 C C . TYR A 1 292 ? -47.807 65.162 -0.002 1.00 23.11 284 TYR A C 1
ATOM 2082 O O . TYR A 1 292 ? -47.728 65.512 -1.183 1.00 20.73 284 TYR A O 1
ATOM 2091 N N . SER A 1 293 ? -48.251 65.962 0.963 1.00 23.79 285 SER A N 1
ATOM 2092 C CA . SER A 1 293 ? -48.689 67.324 0.678 1.00 26.65 285 SER A CA 1
ATOM 2093 C C . SER A 1 293 ? -47.531 68.222 0.314 1.00 19.30 285 SER A C 1
ATOM 2094 O O . SER A 1 293 ? -47.640 69.022 -0.600 1.00 20.75 285 SER A O 1
ATOM 2097 N N . GLU A 1 294 ? -46.424 68.084 1.025 1.00 19.48 286 GLU A N 1
ATOM 2098 C CA . GLU A 1 294 ? -45.218 68.826 0.663 1.00 25.43 286 GLU A CA 1
ATOM 2099 C C . GLU A 1 294 ? -44.854 68.592 -0.812 1.00 21.80 286 GLU A C 1
ATOM 2100 O O . GLU A 1 294 ? -44.455 69.521 -1.522 1.00 19.13 286 GLU A O 1
ATOM 2106 N N . VAL A 1 295 ? -45.003 67.349 -1.264 1.00 20.77 287 VAL A N 1
ATOM 2107 C CA . VAL A 1 295 ? -44.583 66.982 -2.610 1.00 19.45 287 VAL A CA 1
ATOM 2108 C C . VAL A 1 295 ? -45.608 67.442 -3.646 1.00 20.95 287 VAL A C 1
ATOM 2109 O O . VAL A 1 295 ? -45.251 67.958 -4.702 1.00 17.39 287 VAL A O 1
ATOM 2113 N N . GLN A 1 296 ? -46.886 67.265 -3.336 1.00 18.72 288 GLN A N 1
ATOM 2114 C CA . GLN A 1 296 ? -47.922 67.713 -4.248 1.00 21.55 288 GLN A CA 1
ATOM 2115 C C . GLN A 1 296 ? -47.745 69.192 -4.566 1.00 22.53 288 GLN A C 1
ATOM 2116 O O . GLN A 1 296 ? -47.812 69.604 -5.727 1.00 25.36 288 GLN A O 1
ATOM 2122 N N . LYS A 1 297 ? -47.495 69.985 -3.532 1.00 19.70 289 LYS A N 1
ATOM 2123 C CA . LYS A 1 297 ? -47.349 71.422 -3.699 1.00 23.71 289 LYS A CA 1
ATOM 2124 C C . LYS A 1 297 ? -46.069 71.836 -4.417 1.00 23.63 289 LYS A C 1
ATOM 2125 O O . LYS A 1 297 ? -46.088 72.716 -5.269 1.00 24.01 289 LYS A O 1
ATOM 2131 N N . LYS A 1 298 ? -44.951 71.210 -4.093 1.00 20.87 290 LYS A N 1
ATOM 2132 C CA . LYS A 1 298 ? -43.713 71.624 -4.725 1.00 21.25 290 LYS A CA 1
ATOM 2133 C C . LYS A 1 298 ? -43.536 71.000 -6.130 1.00 24.67 290 LYS A C 1
ATOM 2134 O O . LYS A 1 298 ? -43.172 71.682 -7.084 1.00 20.06 290 LYS A O 1
ATOM 2140 N N . PHE A 1 299 ? -43.825 69.711 -6.260 1.00 21.23 291 PHE A N 1
ATOM 2141 C CA . PHE A 1 299 ? -43.452 68.987 -7.470 1.00 17.62 291 PHE A CA 1
ATOM 2142 C C . PHE A 1 299 ? -44.642 68.563 -8.322 1.00 18.96 291 PHE A C 1
ATOM 2143 O O . PHE A 1 299 ? -44.471 68.215 -9.489 1.00 16.79 291 PHE A O 1
ATOM 2151 N N . GLY A 1 300 ? -45.840 68.576 -7.743 1.00 15.69 292 GLY A N 1
ATOM 2152 C CA . GLY A 1 300 ? -46.987 68.031 -8.438 1.00 15.85 292 GLY A CA 1
ATOM 2153 C C . GLY A 1 300 ? -46.758 66.567 -8.774 1.00 20.54 292 GLY A C 1
ATOM 2154 O O . GLY A 1 300 ? -46.574 65.734 -7.887 1.00 16.87 292 GLY A O 1
ATOM 2155 N N . THR A 1 301 ? -46.741 66.244 -10.060 1.00 19.94 293 THR A N 1
ATOM 2156 C CA . THR A 1 301 ? -46.582 64.860 -10.471 1.00 21.22 293 THR A CA 1
ATOM 2157 C C . THR A 1 301 ? -45.204 64.614 -11.098 1.00 20.83 293 THR A C 1
ATOM 2158 O O . THR A 1 301 ? -44.982 63.595 -11.762 1.00 21.01 293 THR A O 1
ATOM 2162 N N . PHE A 1 302 ? -44.278 65.543 -10.876 1.00 17.13 294 PHE A N 1
ATOM 2163 C CA . PHE A 1 302 ? -42.950 65.427 -11.463 1.00 15.31 294 PHE A CA 1
ATOM 2164 C C . PHE A 1 302 ? -41.941 64.696 -10.559 1.00 18.16 294 PHE A C 1
ATOM 2165 O O . PHE A 1 302 ? -42.039 64.732 -9.325 1.00 15.35 294 PHE A O 1
ATOM 2173 N N . PRO A 1 303 ? -40.967 64.011 -11.175 1.00 18.50 295 PRO A N 1
ATOM 2174 C CA . PRO A 1 303 ? -39.980 63.295 -10.358 1.00 14.61 295 PRO A CA 1
ATOM 2175 C C . PRO A 1 303 ? -39.252 64.230 -9.418 1.00 15.90 295 PRO A C 1
ATOM 2176 O O . PRO A 1 303 ? -39.048 65.405 -9.733 1.00 16.83 295 PRO A O 1
ATOM 2180 N N . PHE A 1 304 ? -38.900 63.712 -8.243 1.00 17.14 296 PHE A N 1
ATOM 2181 C CA . PHE A 1 304 ? -38.160 64.478 -7.251 1.00 17.05 296 PHE A CA 1
ATOM 2182 C C . PHE A 1 304 ? -37.245 63.543 -6.470 1.00 17.17 296 PHE A C 1
ATOM 2183 O O . PHE A 1 304 ? -37.418 62.314 -6.493 1.00 15.21 296 PHE A O 1
ATOM 2191 N N . SER A 1 305 ? -36.251 64.126 -5.809 1.00 13.39 297 SER A N 1
ATOM 2192 C CA . SER A 1 305 ? -35.368 63.363 -4.943 1.00 17.63 297 SER A CA 1
ATOM 2193 C C . SER A 1 305 ? -35.790 63.570 -3.497 1.00 17.20 297 SER A C 1
ATOM 2194 O O . SER A 1 305 ? -36.124 64.680 -3.110 1.00 19.64 297 SER A O 1
ATOM 2197 N N . LEU A 1 306 ? -35.765 62.516 -2.690 1.00 20.13 298 LEU A N 1
ATOM 2198 C CA . LEU A 1 306 ? -35.989 62.675 -1.249 1.00 18.34 298 LEU A CA 1
ATOM 2199 C C . LEU A 1 306 ? -35.055 63.709 -0.604 1.00 17.55 298 LEU A C 1
ATOM 2200 O O . LEU A 1 306 ? -35.416 64.350 0.374 1.00 20.00 298 LEU A O 1
ATOM 2205 N N . ARG A 1 307 ? -33.845 63.856 -1.123 1.00 16.00 299 ARG A N 1
ATOM 2206 C CA . ARG A 1 307 ? -32.938 64.855 -0.564 1.00 18.14 299 ARG A CA 1
ATOM 2207 C C . ARG A 1 307 ? -33.477 66.278 -0.747 1.00 21.66 299 ARG A C 1
ATOM 2208 O O . ARG A 1 307 ? -33.012 67.204 -0.098 1.00 21.37 299 ARG A O 1
ATOM 2216 N N . GLN A 1 308 ? -34.464 66.452 -1.621 1.00 19.30 300 GLN A N 1
ATOM 2217 C CA . GLN A 1 308 ? -34.981 67.787 -1.886 1.00 22.19 300 GLN A CA 1
ATOM 2218 C C . GLN A 1 308 ? -35.979 68.224 -0.838 1.00 21.24 300 GLN A C 1
ATOM 2219 O O . GLN A 1 308 ? -36.260 69.414 -0.713 1.00 23.69 300 GLN A O 1
ATOM 2225 N N . LEU A 1 309 ? -36.531 67.264 -0.103 1.00 21.93 301 LEU A N 1
ATOM 2226 C CA . LEU A 1 309 ? -37.576 67.577 0.874 1.00 25.36 301 LEU A CA 1
ATOM 2227 C C . LEU A 1 309 ? -36.997 68.366 2.046 1.00 26.07 301 LEU A C 1
ATOM 2228 O O . LEU A 1 309 ? -35.785 68.398 2.227 1.00 25.31 301 LEU A O 1
ATOM 2233 N N . GLU A 1 310 ? -37.868 68.995 2.833 1.00 27.43 302 GLU A N 1
ATOM 2234 C CA . GLU A 1 310 ? -37.449 69.842 3.953 1.00 32.42 302 GLU A CA 1
ATOM 2235 C C . GLU A 1 310 ? -36.670 69.102 5.034 1.00 29.59 302 GLU A C 1
ATOM 2236 O O . GLU A 1 310 ? -35.746 69.658 5.617 1.00 26.79 302 GLU A O 1
ATOM 2242 N N . ASP A 1 311 ? -37.061 67.861 5.316 1.00 28.40 303 ASP A N 1
ATOM 2243 C CA . ASP A 1 311 ? -36.450 67.101 6.410 1.00 32.32 303 ASP A CA 1
ATOM 2244 C C . ASP A 1 311 ? -36.258 65.620 6.073 1.00 25.46 303 ASP A C 1
ATOM 2245 O O . ASP A 1 311 ? -37.235 64.898 5.868 1.00 25.14 303 ASP A O 1
ATOM 2250 N N . GLU A 1 312 ? -35.010 65.162 6.041 1.00 22.94 304 GLU A N 1
ATOM 2251 C CA . GLU A 1 312 ? -34.737 63.791 5.604 1.00 26.76 304 GLU A CA 1
ATOM 2252 C C . GLU A 1 312 ? -35.376 62.740 6.498 1.00 27.90 304 GLU A C 1
ATOM 2253 O O . GLU A 1 312 ? -35.861 61.713 6.010 1.00 29.50 304 GLU A O 1
ATOM 2259 N N . ARG A 1 313 ? -35.392 62.984 7.801 1.00 26.93 305 ARG A N 1
ATOM 2260 C CA . ARG A 1 313 ? -36.061 62.048 8.700 1.00 30.24 305 ARG A CA 1
ATOM 2261 C C . ARG A 1 313 ? -37.553 61.880 8.418 1.00 23.92 305 ARG A C 1
ATOM 2262 O O . ARG A 1 313 ? -38.039 60.762 8.354 1.00 26.25 305 ARG A O 1
ATOM 2270 N N . ASP A 1 314 ? -38.278 62.980 8.260 1.00 24.66 306 ASP A N 1
ATOM 2271 C CA A ASP A 1 314 ? -39.651 62.900 7.775 0.99 25.56 306 ASP A CA 1
ATOM 2272 C C . ASP A 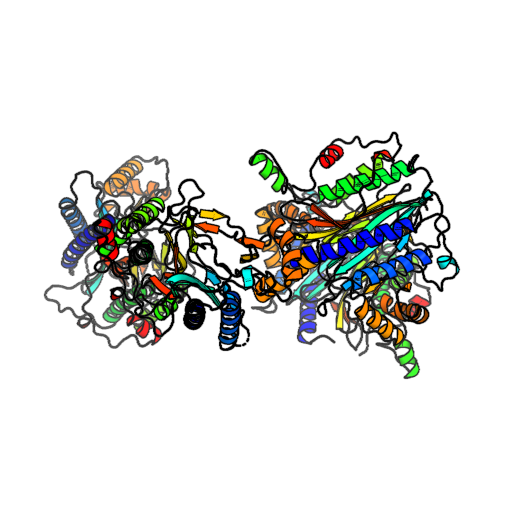1 314 ? -39.718 62.211 6.398 1.00 25.33 306 ASP A C 1
ATOM 2273 O O . ASP A 1 314 ? -40.647 61.451 6.097 1.00 20.29 306 ASP A O 1
ATOM 2278 N N . ALA A 1 315 ? -38.718 62.472 5.564 1.00 22.80 307 ALA A N 1
ATOM 2279 C CA . ALA A 1 315 ? -38.750 61.950 4.204 1.00 25.13 307 ALA A CA 1
ATOM 2280 C C . ALA A 1 315 ? -38.750 60.429 4.282 1.00 20.49 307 ALA A C 1
ATOM 2281 O O . ALA A 1 315 ? -39.584 59.776 3.658 1.00 23.48 307 ALA A O 1
ATOM 2283 N N . LYS A 1 316 ? -37.841 59.872 5.081 1.00 20.07 308 LYS A N 1
ATOM 2284 C CA . LYS A 1 316 ? -37.682 58.420 5.180 1.00 22.85 308 LYS A CA 1
ATOM 2285 C C . LYS A 1 316 ? -38.871 57.734 5.828 1.00 24.57 308 LYS A C 1
ATOM 2286 O O . LYS A 1 316 ? -39.194 56.594 5.508 1.00 28.82 308 LYS A O 1
ATOM 2292 N N . SER A 1 317 ? -39.518 58.434 6.744 1.00 23.85 309 SER A N 1
ATOM 2293 C CA . SER A 1 317 ? -40.658 57.874 7.450 1.00 25.15 309 SER A CA 1
ATOM 2294 C C . SER A 1 317 ? -41.901 57.839 6.568 1.00 19.43 309 SER A C 1
ATOM 2295 O O . SER A 1 317 ? -42.533 56.804 6.418 1.00 18.46 309 SER A O 1
ATOM 2298 N N . GLY A 1 318 ? -42.251 58.984 5.995 1.00 19.93 310 GLY A N 1
ATOM 2299 C CA . GLY A 1 318 ? -43.458 59.089 5.200 1.00 21.46 310 GLY A CA 1
ATOM 2300 C C . GLY A 1 318 ? -43.402 58.387 3.850 1.00 20.56 310 GLY A C 1
ATOM 2301 O O . GLY A 1 318 ? -44.425 57.918 3.349 1.00 21.67 310 GLY A O 1
ATOM 2302 N N . VAL A 1 319 ? -42.215 58.298 3.255 1.00 19.36 311 VAL A N 1
ATOM 2303 C CA . VAL A 1 319 ? -42.114 57.695 1.931 1.00 22.46 311 VAL A CA 1
ATOM 2304 C C . VAL A 1 319 ? -42.585 56.240 1.921 1.00 23.10 311 VAL A C 1
ATOM 2305 O O . VAL A 1 319 ? -43.159 55.769 0.935 1.00 20.60 311 VAL A O 1
ATOM 2309 N N . ILE A 1 320 ? -42.349 55.540 3.025 1.00 23.38 312 ILE A N 1
ATOM 2310 C CA . ILE A 1 320 ? -42.691 54.127 3.118 1.00 21.82 312 ILE A CA 1
ATOM 2311 C C . ILE A 1 320 ? -44.157 53.850 2.762 1.00 24.39 312 ILE A C 1
ATOM 2312 O O . ILE A 1 320 ? -44.435 53.118 1.805 1.00 20.13 312 ILE A O 1
ATOM 2317 N N . GLU A 1 321 ? -45.090 54.440 3.512 1.00 19.36 313 GLU A N 1
ATOM 2318 C CA . GLU A 1 321 ? -46.504 54.225 3.217 1.00 20.36 313 GLU A CA 1
ATOM 2319 C C . GLU A 1 321 ? -46.911 54.772 1.847 1.00 22.59 313 GLU A C 1
ATOM 2320 O O . GLU A 1 321 ? -47.780 54.220 1.170 1.00 22.78 313 GLU A O 1
ATOM 2326 N N . CYS A 1 322 ? -46.293 55.869 1.439 1.00 22.30 314 CYS A N 1
ATOM 2327 C CA . CYS A 1 322 ? -46.638 56.471 0.162 1.00 20.56 314 CYS A CA 1
ATOM 2328 C C . CYS A 1 322 ? -46.329 55.509 -0.995 1.00 19.85 314 CYS A C 1
ATOM 2329 O O . CYS A 1 322 ? -47.092 55.422 -1.956 1.00 19.04 314 CYS A O 1
ATOM 2332 N N . VAL A 1 323 ? -45.212 54.789 -0.890 1.00 18.09 315 VAL A N 1
ATOM 2333 C CA . VAL A 1 323 ? -44.811 53.832 -1.916 1.00 18.17 315 VAL A CA 1
ATOM 2334 C C . VAL A 1 323 ? -45.648 52.559 -1.808 1.00 22.24 315 VAL A C 1
ATOM 2335 O O . VAL A 1 323 ? -46.149 52.039 -2.810 1.00 19.62 315 VAL A O 1
ATOM 2339 N N . ARG A 1 324 ? -45.786 52.058 -0.585 1.00 19.06 316 ARG A N 1
ATOM 2340 C CA . ARG A 1 324 ? -46.553 50.855 -0.368 1.00 24.42 316 ARG A CA 1
ATOM 2341 C C . ARG A 1 324 ? -47.966 51.082 -0.903 1.00 25.99 316 ARG A C 1
ATOM 2342 O O . ARG A 1 324 ? -48.537 50.212 -1.548 1.00 29.87 316 ARG A O 1
ATOM 2350 N N . GLY A 1 325 ? -48.498 52.277 -0.683 1.00 20.43 317 GLY A N 1
ATOM 2351 C CA . GLY A 1 325 ? -49.860 52.586 -1.077 1.00 20.11 317 GLY A CA 1
ATOM 2352 C C . GLY A 1 325 ? -50.037 52.912 -2.544 1.00 23.05 317 GLY A C 1
ATOM 2353 O O . GLY A 1 325 ? -51.162 53.046 -3.027 1.00 26.14 317 GLY A O 1
ATOM 2354 N N . GLY A 1 326 ? -48.931 53.054 -3.262 1.00 21.17 318 GLY A N 1
ATOM 2355 C CA . GLY A 1 326 ? -48.999 53.392 -4.671 1.00 20.42 318 GLY A CA 1
ATOM 2356 C C . GLY A 1 326 ? -49.252 54.849 -5.051 1.00 24.81 318 GLY A C 1
ATOM 2357 O O . GLY A 1 326 ? -49.547 55.132 -6.213 1.00 25.89 318 GLY A O 1
ATOM 2358 N N . VAL A 1 327 ? -49.130 55.776 -4.102 1.00 22.42 319 VAL A N 1
ATOM 2359 C CA . VAL A 1 327 ? -49.316 57.199 -4.405 1.00 22.71 319 VAL A CA 1
ATOM 2360 C C . VAL A 1 327 ? -47.996 57.859 -4.786 1.00 23.76 319 VAL A C 1
ATOM 2361 O O . VAL A 1 327 ? -48.000 58.885 -5.453 1.00 24.69 319 VAL A O 1
ATOM 2365 N N . PHE A 1 328 ? -46.878 57.296 -4.327 1.00 18.67 320 PHE A N 1
ATOM 2366 C CA . PHE A 1 328 ? -45.577 57.622 -4.898 1.00 19.85 320 PHE A CA 1
ATOM 2367 C C . PHE A 1 328 ? -45.141 56.422 -5.731 1.00 20.78 320 PHE A C 1
ATOM 2368 O O . PHE A 1 328 ? -45.332 55.282 -5.324 1.00 18.77 320 PHE A O 1
ATOM 2376 N N . ARG A 1 329 ? -44.584 56.681 -6.905 1.00 19.37 321 ARG A N 1
ATOM 2377 C CA . ARG A 1 329 ? -43.828 55.675 -7.612 1.00 20.74 321 ARG A CA 1
ATOM 2378 C C . ARG A 1 329 ? -42.373 55.767 -7.137 1.00 19.14 321 ARG A C 1
ATOM 2379 O O . ARG A 1 329 ? -41.814 56.849 -7.002 1.00 18.83 321 ARG A O 1
ATOM 2387 N N . GLN A 1 330 ? -41.755 54.633 -6.884 1.00 19.17 322 GLN A N 1
ATOM 2388 C CA . GLN A 1 330 ? -40.363 54.633 -6.476 1.00 20.89 322 GLN A CA 1
ATOM 2389 C C . GLN A 1 330 ? -39.554 54.103 -7.645 1.00 19.51 322 GLN A C 1
ATOM 2390 O O . GLN A 1 330 ? -39.933 53.113 -8.253 1.00 16.99 322 GLN A O 1
ATOM 2396 N N . TYR A 1 331 ? -38.458 54.780 -7.965 1.00 16.36 323 TYR A N 1
ATOM 2397 C CA . TYR A 1 331 ? -37.530 54.299 -8.988 1.00 19.64 323 TYR A CA 1
ATOM 2398 C C . TYR A 1 331 ? -36.374 53.615 -8.308 1.00 17.95 323 TYR A C 1
ATOM 2399 O O . TYR A 1 331 ? -35.472 54.268 -7.775 1.00 19.52 323 TYR A O 1
ATOM 2408 N N . GLU A 1 332 ? -36.418 52.295 -8.313 1.00 18.90 324 GLU A N 1
ATOM 2409 C CA . GLU A 1 332 ? -35.400 51.505 -7.646 1.00 22.93 324 GLU A CA 1
ATOM 2410 C C . GLU A 1 332 ? -34.044 51.771 -8.239 1.00 19.62 324 GLU A C 1
ATOM 2411 O O . GLU A 1 332 ? -33.921 52.074 -9.418 1.00 19.08 324 GLU A O 1
ATOM 2417 N N . VAL A 1 333 ? -33.031 51.670 -7.393 1.00 20.44 325 VAL A N 1
ATOM 2418 C CA . VAL A 1 333 ? -31.658 51.817 -7.811 1.00 21.11 325 VAL A CA 1
ATOM 2419 C C . VAL A 1 333 ? -31.201 50.596 -8.614 1.00 20.14 325 VAL A C 1
ATOM 2420 O O . VAL A 1 333 ? -31.190 49.479 -8.114 1.00 19.03 325 VAL A O 1
ATOM 2424 N N . THR A 1 334 ? -30.835 50.821 -9.867 1.00 17.82 326 THR A N 1
ATOM 2425 C CA . THR A 1 334 ? -30.329 49.751 -10.706 1.00 19.09 326 THR A CA 1
ATOM 2426 C C . THR A 1 334 ? -29.055 50.200 -11.397 1.00 20.45 326 THR A C 1
ATOM 2427 O O . THR A 1 334 ? -28.794 51.400 -11.544 1.00 19.58 326 THR A O 1
ATOM 2431 N N . GLY A 1 335 ? -28.266 49.220 -11.819 1.00 20.66 327 GLY A N 1
ATOM 2432 C CA . GLY A 1 335 ? -27.011 49.464 -12.500 1.00 18.27 327 GLY A CA 1
ATOM 2433 C C . GLY A 1 335 ? -26.698 48.284 -13.405 1.00 17.54 327 GLY A C 1
ATOM 2434 O O . GLY A 1 335 ? -27.441 47.300 -13.453 1.00 16.81 327 GLY A O 1
ATOM 2435 N N . ASP A 1 336 ? -25.599 48.383 -14.135 1.00 17.04 328 ASP A N 1
ATOM 2436 C CA . ASP A 1 336 ? -25.247 47.339 -15.083 1.00 19.89 328 ASP A CA 1
ATOM 2437 C C . ASP A 1 336 ? -25.038 46.003 -14.361 1.00 18.12 328 ASP A C 1
ATOM 2438 O O . ASP A 1 336 ? -24.298 45.932 -13.378 1.00 15.72 328 ASP A O 1
ATOM 2443 N N . LYS A 1 337 ? -25.693 44.957 -14.855 1.00 17.16 329 LYS A N 1
ATOM 2444 C CA . LYS A 1 337 ? -25.648 43.653 -14.200 1.00 18.20 329 LYS A CA 1
ATOM 2445 C C . LYS A 1 337 ? -24.214 43.140 -14.112 1.00 16.33 329 LYS A C 1
ATOM 2446 O O . LYS A 1 337 ? -23.851 42.467 -13.155 1.00 21.99 329 LYS A O 1
ATOM 2452 N N . ASP A 1 338 ? -23.396 43.494 -15.094 1.00 15.21 330 ASP A N 1
ATOM 2453 C CA . ASP A 1 338 ? -22.002 43.060 -15.114 1.00 18.60 330 ASP A CA 1
ATOM 2454 C C . ASP A 1 338 ? -21.089 44.065 -14.413 1.00 20.61 330 ASP A C 1
ATOM 2455 O O . ASP A 1 338 ? -19.879 43.873 -14.363 1.00 19.22 330 ASP A O 1
ATOM 2460 N N . ASN A 1 339 ? -21.671 45.142 -13.888 1.00 20.19 331 ASN A N 1
ATOM 2461 C CA . ASN A 1 339 ? -20.895 46.206 -13.261 1.00 17.43 331 ASN A CA 1
ATOM 2462 C C . ASN A 1 339 ? -19.997 46.910 -14.261 1.00 18.06 331 ASN A C 1
ATOM 2463 O O . ASN A 1 339 ? -18.969 47.471 -13.900 1.00 22.05 331 ASN A O 1
ATOM 2468 N N . ALA A 1 340 ? -20.411 46.885 -15.523 1.00 19.12 332 ALA A N 1
ATOM 2469 C CA . ALA A 1 340 ? -19.716 47.577 -16.594 1.00 13.63 332 ALA A CA 1
ATOM 2470 C C . ALA A 1 340 ? -20.243 49.008 -16.752 1.00 18.27 332 ALA A C 1
ATOM 2471 O O . ALA A 1 340 ? -21.362 49.315 -16.355 1.00 17.49 332 ALA A O 1
ATOM 2473 N N . PRO A 1 341 ? -19.429 49.895 -17.326 1.00 16.16 333 PRO A N 1
ATOM 2474 C CA . PRO A 1 341 ? -19.835 51.282 -17.566 1.00 16.92 333 PRO A CA 1
ATOM 2475 C C . PRO A 1 341 ? -21.000 51.391 -18.537 1.00 17.74 333 PRO A C 1
ATOM 2476 O O . PRO A 1 341 ? -21.124 50.577 -19.455 1.00 19.99 333 PRO A O 1
ATOM 2480 N N . VAL A 1 342 ? -21.847 52.390 -18.319 1.00 15.13 334 VAL A N 1
ATOM 2481 C CA . VAL A 1 342 ? -22.968 52.657 -19.199 1.00 16.01 334 VAL A CA 1
ATOM 2482 C C . VAL A 1 342 ? -22.956 54.104 -19.650 1.00 15.32 334 VAL A C 1
ATOM 2483 O O . VAL A 1 342 ? -22.373 54.970 -18.994 1.00 14.86 334 VAL A O 1
ATOM 2487 N N . CYS A 1 343 ? -23.596 54.346 -20.787 1.00 14.97 335 CYS A N 1
ATOM 2488 C CA . CYS A 1 343 ? -23.699 55.667 -21.363 1.00 15.22 335 CYS A CA 1
ATOM 2489 C C . CYS A 1 343 ? -25.171 55.932 -21.701 1.00 17.35 335 CYS A C 1
ATOM 2490 O O . CYS A 1 343 ? -25.855 55.041 -22.188 1.00 16.88 335 CYS A O 1
ATOM 2493 N N . ARG A 1 344 ? -25.663 57.139 -21.421 1.00 17.12 336 ARG A N 1
ATOM 2494 C CA . ARG A 1 344 ? -27.079 57.468 -21.665 1.00 17.12 336 ARG A CA 1
ATOM 2495 C C . ARG A 1 344 ? -27.263 58.870 -22.242 1.00 16.96 336 ARG A C 1
ATOM 2496 O O . ARG A 1 344 ? -26.535 59.817 -21.903 1.00 18.13 336 ARG A O 1
ATOM 2504 N N . LEU A 1 345 ? -28.229 58.998 -23.135 1.00 14.70 337 LEU A N 1
ATOM 2505 C CA . LEU A 1 345 ? -28.661 60.310 -23.593 1.00 17.16 337 LEU A CA 1
ATOM 2506 C C . LEU A 1 345 ? -30.172 60.405 -23.487 1.00 14.98 337 LEU A C 1
ATOM 2507 O O . LEU A 1 345 ? -30.884 59.417 -23.654 1.00 14.59 337 LEU A O 1
ATOM 2512 N N . LEU A 1 346 ? -30.659 61.608 -23.224 1.00 15.33 338 LEU A N 1
ATOM 2513 C CA . LEU A 1 346 ? -32.080 61.831 -23.109 1.00 14.96 338 LEU A CA 1
ATOM 2514 C C . LEU A 1 346 ? -32.333 63.207 -23.702 1.00 17.25 338 LEU A C 1
ATOM 2515 O O . LEU A 1 346 ? -31.737 64.211 -23.289 1.00 16.31 338 LEU A O 1
ATOM 2520 N N . THR A 1 347 ? -33.206 63.229 -24.695 1.00 14.17 339 THR A N 1
ATOM 2521 C CA . THR A 1 347 ? -33.532 64.440 -25.414 1.00 14.00 339 THR A CA 1
ATOM 2522 C C . THR A 1 347 ? -35.044 64.620 -25.364 1.00 13.79 339 THR A C 1
ATOM 2523 O O . THR A 1 347 ? -35.796 63.675 -25.602 1.00 15.36 339 THR A O 1
ATOM 2527 N N . THR A 1 348 ? -35.502 65.825 -25.064 1.00 14.45 340 THR A N 1
ATOM 2528 C CA . THR A 1 348 ? -36.927 66.125 -25.181 1.00 14.51 340 THR A CA 1
ATOM 2529 C C . THR A 1 348 ? -37.208 66.719 -26.561 1.00 14.46 340 THR A C 1
ATOM 2530 O O . THR A 1 348 ? -36.655 67.756 -26.906 1.00 16.51 340 THR A O 1
ATOM 2534 N N . ILE A 1 349 ? -38.039 66.050 -27.353 1.00 13.82 341 ILE A N 1
ATOM 2535 C CA . ILE A 1 349 ? -38.318 66.501 -28.717 1.00 17.56 341 ILE A CA 1
ATOM 2536 C C . ILE A 1 349 ? -39.757 66.939 -28.947 1.00 19.94 341 ILE A C 1
ATOM 2537 O O . ILE A 1 349 ? -40.671 66.560 -28.213 1.00 16.91 341 ILE A O 1
ATOM 2542 N N . ALA A 1 350 ? -39.942 67.721 -30.006 1.00 18.87 342 ALA A N 1
ATOM 2543 C CA . ALA A 1 350 ? -41.270 68.012 -30.521 1.00 21.82 342 ALA A CA 1
ATOM 2544 C C . ALA A 1 350 ? -41.400 67.478 -31.948 1.00 22.48 342 ALA A C 1
ATOM 2545 O O . ALA A 1 350 ? -40.472 67.577 -32.750 1.00 20.88 342 ALA A O 1
ATOM 2547 N N . ILE A 1 351 ? -42.552 66.893 -32.242 1.00 20.18 343 ILE A N 1
ATOM 2548 C CA . ILE A 1 351 ? -42.840 66.387 -33.562 1.00 21.22 343 ILE A CA 1
ATOM 2549 C C . ILE A 1 351 ? -43.853 67.314 -34.198 1.00 23.55 343 ILE A C 1
ATOM 2550 O O . ILE A 1 351 ? -44.970 67.439 -33.707 1.00 22.09 343 ILE A O 1
ATOM 2555 N N . THR A 1 352 ? -43.458 67.991 -35.271 1.00 27.39 344 THR A N 1
ATOM 2556 C CA . THR A 1 352 ? -44.377 68.883 -35.968 1.00 26.27 344 THR A CA 1
ATOM 2557 C C . THR A 1 352 ? -44.404 68.560 -37.456 1.00 27.88 344 THR A C 1
ATOM 2558 O O . THR A 1 352 ? -43.707 67.654 -37.928 1.00 25.30 344 THR A O 1
ATOM 2562 N N . LYS A 1 353 ? -45.209 69.338 -38.176 1.00 27.30 345 LYS A N 1
ATOM 2563 C CA . LYS A 1 353 ? -45.284 69.342 -39.632 1.00 30.34 345 LYS A CA 1
ATOM 2564 C C . LYS A 1 353 ? -43.928 69.151 -40.268 1.00 32.23 345 LYS A C 1
ATOM 2565 O O . LYS A 1 353 ? -43.772 68.393 -41.224 1.00 30.40 345 LYS A O 1
ATOM 2571 N N . ASN A 1 354 ? -42.954 69.888 -39.743 1.00 32.98 346 ASN A N 1
ATOM 2572 C CA . ASN A 1 354 ? -41.619 69.935 -40.313 1.00 31.03 346 ASN A CA 1
ATOM 2573 C C . ASN A 1 354 ? -40.691 68.848 -39.794 1.00 32.10 346 ASN A C 1
ATOM 2574 O O . ASN A 1 354 ? -39.484 68.904 -40.007 1.00 33.43 346 ASN A O 1
ATOM 2579 N N . GLY A 1 355 ? -41.255 67.856 -39.118 1.00 28.32 347 GLY A N 1
ATOM 2580 C CA . GLY A 1 355 ? -40.457 66.791 -38.545 1.00 29.66 347 GLY A CA 1
ATOM 2581 C C . GLY A 1 355 ? -40.099 67.008 -37.077 1.00 29.52 347 GLY A C 1
ATOM 2582 O O . GLY A 1 355 ? -40.870 67.575 -36.289 1.00 28.95 347 GLY A O 1
ATOM 2583 N N . ILE A 1 356 ? -38.911 66.550 -36.709 1.00 28.11 348 ILE A N 1
ATOM 2584 C CA . ILE A 1 356 ? -38.539 66.465 -35.311 1.00 24.26 348 ILE A CA 1
ATOM 2585 C C . ILE A 1 356 ? -37.557 67.545 -34.930 1.00 28.91 348 ILE A C 1
ATOM 2586 O O . ILE A 1 356 ? -36.486 67.661 -35.538 1.00 26.83 348 ILE A O 1
ATOM 2591 N N . THR A 1 357 ? -37.943 68.321 -33.915 1.00 24.73 349 THR A N 1
ATOM 2592 C CA . THR A 1 357 ? -37.106 69.364 -33.321 1.00 23.83 349 THR A CA 1
ATOM 2593 C C . THR A 1 357 ? -36.663 68.982 -31.909 1.00 22.87 349 THR A C 1
ATOM 2594 O O . THR A 1 357 ? -37.480 68.547 -31.079 1.00 21.00 349 THR A O 1
ATOM 2598 N N . ARG A 1 358 ? -35.379 69.166 -31.623 1.00 22.37 350 ARG A N 1
ATOM 2599 C CA . ARG A 1 358 ? -34.860 68.909 -30.279 1.00 21.65 350 ARG A CA 1
ATOM 2600 C C . ARG A 1 358 ? -35.087 70.147 -29.416 1.00 23.76 350 ARG A C 1
ATOM 2601 O O . ARG A 1 358 ? -34.294 71.081 -29.446 1.00 28.93 350 ARG A O 1
ATOM 2609 N N . ILE A 1 359 ? -36.182 70.170 -28.668 1.00 20.87 351 ILE A N 1
ATOM 2610 C CA . ILE A 1 359 ? -36.481 71.325 -27.833 1.00 23.78 351 ILE A CA 1
ATOM 2611 C C . ILE A 1 359 ? -35.382 71.491 -26.793 1.00 21.81 351 ILE A C 1
ATOM 2612 O O . ILE A 1 359 ? -34.880 72.589 -26.560 1.00 22.12 351 ILE A O 1
ATOM 2617 N N . GLY A 1 360 ? -35.027 70.375 -26.169 1.00 20.75 352 GLY A N 1
ATOM 2618 C CA . GLY A 1 360 ? -34.092 70.368 -25.060 1.00 25.51 352 GLY A CA 1
ATOM 2619 C C . GLY A 1 360 ? -33.337 69.059 -24.981 1.00 22.92 352 GLY A C 1
ATOM 2620 O O . GLY A 1 360 ? -33.921 67.967 -24.966 1.00 18.91 352 GLY A O 1
ATOM 2621 N N . GLY A 1 361 ? -32.019 69.164 -24.950 1.00 17.36 353 GLY A N 1
ATOM 2622 C CA . GLY A 1 361 ? -31.201 67.984 -24.863 1.00 19.93 353 GLY A CA 1
ATOM 2623 C C . GLY A 1 361 ? -29.777 68.373 -24.597 1.00 21.24 353 GLY A C 1
ATOM 2624 O O . GLY A 1 361 ? -29.470 69.553 -24.422 1.00 20.99 353 GLY A O 1
ATOM 2625 N N . PRO A 1 362 ? -28.900 67.372 -24.581 1.00 21.39 354 PRO A N 1
ATOM 2626 C CA . PRO A 1 362 ? -27.456 67.506 -24.373 1.00 20.21 354 PRO A CA 1
ATOM 2627 C C . PRO A 1 362 ? -26.812 68.217 -25.554 1.00 26.21 354 PRO A C 1
ATOM 2628 O O . PRO A 1 362 ? -27.369 68.202 -26.662 1.00 21.81 354 PRO A O 1
ATOM 2632 N N . PRO A 1 363 ? -25.651 68.850 -25.315 1.00 24.28 355 PRO A N 1
ATOM 2633 C CA . PRO A 1 363 ? -24.921 69.554 -26.368 1.00 23.91 355 PRO A CA 1
ATOM 2634 C C . PRO A 1 363 ? -24.335 68.544 -27.326 1.00 27.06 355 PRO A C 1
ATOM 2635 O O . PRO A 1 363 ? -23.857 67.513 -26.878 1.00 30.23 355 PRO A O 1
ATOM 2639 N N . ALA A 1 364 ? -24.391 68.832 -28.620 1.00 28.51 356 ALA A N 1
ATOM 2640 C CA . ALA A 1 364 ? -23.838 67.957 -29.639 1.00 30.42 356 ALA A CA 1
ATOM 2641 C C . ALA A 1 364 ? -22.422 67.502 -29.276 1.00 28.70 356 ALA A C 1
ATOM 2642 O O . ALA A 1 364 ? -21.626 68.277 -28.765 1.00 30.40 356 ALA A O 1
ATOM 2644 N N . TRP A 1 365 ? -22.117 66.235 -29.524 1.00 29.58 357 TRP A N 1
ATOM 2645 C CA . TRP A 1 365 ? -20.780 65.729 -29.274 1.00 32.12 357 TRP A CA 1
ATOM 2646 C C . TRP A 1 365 ? -19.872 65.974 -30.468 1.00 30.21 357 TRP A C 1
ATOM 2647 O O . TRP A 1 365 ? -20.262 65.763 -31.616 1.00 27.13 357 TRP A O 1
ATOM 2658 N N . ASP A 1 366 ? -18.658 66.420 -30.185 1.00 29.17 358 ASP A N 1
ATOM 2659 C CA . ASP A 1 366 ? -17.642 66.543 -31.214 1.00 28.19 358 ASP A CA 1
ATOM 2660 C C . ASP A 1 366 ? -17.115 65.141 -31.511 1.00 30.10 358 ASP A C 1
ATOM 2661 O O . ASP A 1 366 ? -16.385 64.558 -30.701 1.00 28.71 358 ASP A O 1
ATOM 2666 N N . LEU A 1 367 ? -17.502 64.597 -32.661 1.00 27.67 359 LEU A N 1
ATOM 2667 C CA . LEU A 1 367 ? -17.142 63.235 -33.021 1.00 30.99 359 LEU A CA 1
ATOM 2668 C C . LEU A 1 367 ? -15.658 63.106 -33.304 1.00 34.01 359 LEU A C 1
ATOM 2669 O O . LEU A 1 367 ? -15.117 62.006 -33.254 1.00 31.54 359 LEU A O 1
ATOM 2674 N N . SER A 1 368 ? -14.997 64.225 -33.597 1.00 30.80 360 SER A N 1
ATOM 2675 C CA . SER A 1 368 ? -13.568 64.181 -33.894 1.00 36.45 360 SER A CA 1
ATOM 2676 C C . SER A 1 368 ? -12.753 63.693 -32.698 1.00 35.41 360 SER A C 1
ATOM 2677 O O . SER A 1 368 ? -11.624 63.238 -32.871 1.00 36.58 360 SER A O 1
ATOM 2680 N N . LYS A 1 369 ? -13.332 63.777 -31.498 1.00 33.54 361 LYS A N 1
ATOM 2681 C CA . LYS A 1 369 ? -12.627 63.432 -30.259 1.00 34.81 361 LYS A CA 1
ATOM 2682 C C . LYS A 1 369 ? -12.621 61.924 -29.940 1.00 32.32 361 LYS A C 1
ATOM 2683 O O . LYS A 1 369 ? -11.915 61.487 -29.022 1.00 26.78 361 LYS A O 1
ATOM 2689 N N . PHE A 1 370 ? -13.403 61.146 -30.689 1.00 26.84 362 PHE A N 1
ATOM 2690 C CA . PHE A 1 370 ? -13.539 59.707 -30.445 1.00 29.81 362 PHE A CA 1
ATOM 2691 C C . PHE A 1 370 ? -12.583 58.910 -31.335 1.00 33.70 362 PHE A C 1
ATOM 2692 O O . PHE A 1 370 ? -12.543 59.118 -32.553 1.00 35.16 362 PHE A O 1
ATOM 2700 N N . LYS A 1 371 ? -11.818 58.006 -30.722 1.00 25.09 363 LYS A N 1
ATOM 2701 C CA . LYS A 1 371 ? -10.776 57.263 -31.432 1.00 29.06 363 LYS A CA 1
ATOM 2702 C C . LYS A 1 371 ? -11.028 55.757 -31.397 1.00 28.60 363 LYS A C 1
ATOM 2703 O O . LYS A 1 371 ? -10.914 55.109 -30.345 1.00 26.22 363 LYS A O 1
ATOM 2709 N N . THR A 1 372 ? -11.365 55.195 -32.548 1.00 25.94 364 THR A N 1
ATOM 2710 C CA . THR A 1 372 ? -11.630 53.766 -32.626 1.00 27.30 364 THR A CA 1
ATOM 2711 C C . THR A 1 372 ? -11.582 53.298 -34.070 1.00 29.61 364 THR A C 1
ATOM 2712 O O . THR A 1 372 ? -11.742 54.100 -34.990 1.00 28.96 364 THR A O 1
ATOM 2716 N N . ASP A 1 373 ? -11.374 51.998 -34.261 1.00 30.00 365 ASP A N 1
ATOM 2717 C CA . ASP A 1 373 ? -11.399 51.421 -35.596 1.00 36.78 365 ASP A CA 1
ATOM 2718 C C . ASP A 1 373 ? -12.807 50.978 -35.960 1.00 33.99 365 ASP A C 1
ATOM 2719 O O . ASP A 1 373 ? -13.127 50.815 -37.136 1.00 33.92 365 ASP A O 1
ATOM 2724 N N . LYS A 1 374 ? -13.650 50.794 -34.950 1.00 26.27 366 LYS A N 1
ATOM 2725 C CA . LYS A 1 374 ? -15.004 50.313 -35.196 1.00 28.88 366 LYS A CA 1
ATOM 2726 C C . LYS A 1 374 ? -15.875 51.328 -35.936 1.00 29.94 366 LYS A C 1
ATOM 2727 O O . LYS A 1 374 ? -15.698 52.546 -35.819 1.00 29.40 366 LYS A O 1
ATOM 2733 N N . LYS A 1 375 ? -16.804 50.799 -36.720 1.00 30.46 367 LYS A N 1
ATOM 2734 C CA . LYS A 1 375 ? -17.618 51.604 -37.606 1.00 33.91 367 LYS A CA 1
ATOM 2735 C C . LYS A 1 375 ? -18.895 50.839 -37.905 1.00 32.42 367 LYS A C 1
ATOM 2736 O O . LYS A 1 375 ? -18.889 49.608 -37.974 1.00 29.42 367 LYS A O 1
ATOM 2742 N N . ILE A 1 376 ? -19.995 51.563 -38.070 1.00 32.58 368 ILE A N 1
ATOM 2743 C CA . ILE A 1 376 ? -21.224 50.938 -38.535 1.00 30.40 368 ILE A CA 1
ATOM 2744 C C . ILE A 1 376 ? -21.094 50.630 -40.015 1.00 31.50 368 ILE A C 1
ATOM 2745 O O . ILE A 1 376 ? -20.760 51.511 -40.808 1.00 29.72 368 ILE A O 1
ATOM 2750 N N . GLU A 1 377 ? -21.377 49.389 -40.393 1.00 32.69 369 GLU A N 1
ATOM 2751 C CA . GLU A 1 377 ? -21.263 49.001 -41.792 1.00 35.00 369 GLU A CA 1
ATOM 2752 C C . GLU A 1 377 ? -22.582 48.529 -42.399 1.00 37.11 369 GLU A C 1
ATOM 2753 O O . GLU A 1 377 ? -22.721 48.471 -43.616 1.00 38.54 369 GLU A O 1
ATOM 2759 N N . ASP A 1 378 ? -23.554 48.218 -41.550 1.00 31.42 370 ASP A N 1
ATOM 2760 C CA . ASP A 1 378 ? -24.840 47.738 -42.029 1.00 33.61 370 ASP A CA 1
ATOM 2761 C C . ASP A 1 378 ? -25.490 48.779 -42.934 1.00 33.07 370 ASP A C 1
ATOM 2762 O O . ASP A 1 378 ? -25.598 49.949 -42.563 1.00 32.02 370 ASP A O 1
ATOM 2767 N N . GLU A 1 379 ? -25.907 48.350 -44.125 1.00 32.23 371 GLU A N 1
ATOM 2768 C CA . GLU A 1 379 ? -26.438 49.270 -45.134 1.00 39.05 371 GLU A CA 1
ATOM 2769 C C . GLU A 1 379 ? -27.773 49.884 -44.736 1.00 31.81 371 GLU A C 1
ATOM 2770 O O . GLU A 1 379 ? -28.008 51.060 -44.973 1.00 32.20 371 GLU A O 1
ATOM 2776 N N . GLU A 1 380 ? -28.644 49.077 -44.147 1.00 32.35 372 GLU A N 1
ATOM 2777 C CA . GLU A 1 380 ? -29.946 49.549 -43.697 1.00 32.95 372 GLU A CA 1
ATOM 2778 C C . GLU A 1 380 ? -29.763 50.709 -42.717 1.00 30.70 372 GLU A C 1
ATOM 2779 O O . GLU A 1 380 ? -30.365 51.775 -42.864 1.00 32.53 372 GLU A O 1
ATOM 2785 N N . ILE A 1 381 ? -28.903 50.508 -41.731 1.00 28.23 373 ILE A N 1
ATOM 2786 C CA . ILE A 1 381 ? -28.624 51.548 -40.755 1.00 28.50 373 ILE A CA 1
ATOM 2787 C C . ILE A 1 381 ? -27.969 52.803 -41.348 1.00 27.84 373 ILE A C 1
ATOM 2788 O O . ILE A 1 381 ? -28.396 53.921 -41.053 1.00 25.77 373 ILE A O 1
ATOM 2793 N N . LEU A 1 382 ? -26.953 52.635 -42.193 1.00 29.30 374 LEU A N 1
ATOM 2794 C CA . LEU A 1 382 ? -26.306 53.806 -42.810 1.00 34.61 374 LEU A CA 1
ATOM 2795 C C . LEU A 1 382 ? -27.301 54.617 -43.641 1.00 29.84 374 LEU A C 1
ATOM 2796 O O . LEU A 1 382 ? -27.211 55.843 -43.726 1.00 27.16 374 LEU A O 1
ATOM 2801 N N . LYS A 1 383 ? -28.256 53.921 -44.244 1.00 28.30 375 LYS A N 1
ATOM 2802 C CA . LYS A 1 383 ? -29.288 54.584 -45.021 1.00 30.63 375 LYS A CA 1
ATOM 2803 C C . LYS A 1 383 ? -30.239 55.403 -44.124 1.00 28.23 375 LYS A C 1
ATOM 2804 O O . LYS A 1 383 ? -30.492 56.585 -44.383 1.00 28.22 375 LYS A O 1
ATOM 2810 N N . ILE A 1 384 ? -30.726 54.792 -43.051 1.00 26.36 376 ILE A N 1
ATOM 2811 C CA . ILE A 1 384 ? -31.489 55.525 -42.038 1.00 29.19 376 ILE A CA 1
ATOM 2812 C C . ILE A 1 384 ? -30.761 56.794 -41.569 1.00 26.81 376 ILE A C 1
ATOM 2813 O O . ILE A 1 384 ? -31.345 57.876 -41.526 1.00 29.24 376 ILE A O 1
ATOM 2818 N N . LEU A 1 385 ? -29.477 56.668 -41.257 1.00 24.21 377 LEU A N 1
ATOM 2819 C CA . LEU A 1 385 ? -28.687 57.820 -40.827 1.00 27.25 377 LEU A CA 1
ATOM 2820 C C . LEU A 1 385 ? -28.637 58.955 -41.843 1.00 32.05 377 LEU A C 1
ATOM 2821 O O . LEU A 1 385 ? -28.385 60.102 -41.472 1.00 29.56 377 LEU A O 1
ATOM 2826 N N . GLU A 1 386 ? -28.862 58.636 -43.118 1.00 30.95 378 GLU A N 1
ATOM 2827 C CA . GLU A 1 386 ? -28.908 59.659 -44.169 1.00 30.10 378 GLU A CA 1
ATOM 2828 C C . GLU A 1 386 ? -30.239 60.421 -44.196 1.00 26.97 378 GLU A C 1
ATOM 2829 O O . GLU A 1 386 ? -30.309 61.536 -44.711 1.00 29.63 378 GLU A O 1
ATOM 2835 N N . GLN A 1 387 ? -31.289 59.814 -43.652 1.00 26.86 379 GLN A N 1
ATOM 2836 C CA . GLN A 1 387 ? -32.592 60.460 -43.584 1.00 30.22 379 GLN A CA 1
ATOM 2837 C C . GLN A 1 387 ? -32.524 61.699 -42.699 1.00 29.50 379 GLN A C 1
ATOM 2838 O O . GLN A 1 387 ? -31.802 61.723 -41.705 1.00 28.59 379 GLN A O 1
ATOM 2844 N N . PRO A 1 388 ? -33.274 62.743 -43.066 1.00 31.70 380 PRO A N 1
ATOM 2845 C CA . PRO A 1 388 ? -33.255 63.980 -42.284 1.00 28.47 380 PRO A CA 1
ATOM 2846 C C . PRO A 1 388 ? -34.133 63.838 -41.048 1.00 25.27 380 PRO A C 1
ATOM 2847 O O . PRO A 1 388 ? -34.981 62.948 -40.997 1.00 28.51 380 PRO A O 1
ATOM 2851 N N . LEU A 1 389 ? -33.911 64.690 -40.056 1.00 28.90 381 LEU A N 1
ATOM 2852 C CA . LEU A 1 389 ? -34.726 64.692 -38.852 1.00 26.35 381 LEU A CA 1
ATOM 2853 C C . LEU A 1 389 ? -35.870 65.689 -38.996 1.00 29.20 381 LEU A C 1
ATOM 2854 O O . LEU A 1 389 ? -36.930 65.550 -38.375 1.00 29.98 381 LEU A O 1
ATOM 2859 N N . SER A 1 390 ? -35.656 66.692 -39.836 1.00 30.33 382 SER A N 1
ATOM 2860 C CA . SER A 1 390 ? -36.648 67.733 -40.043 1.00 32.16 382 SER A CA 1
ATOM 2861 C C . SER A 1 390 ? -36.393 68.416 -41.378 1.00 30.52 382 SER A C 1
ATOM 2862 O O . SER A 1 390 ? -35.408 68.118 -42.036 1.00 30.01 382 SER A O 1
ATOM 2865 N N . LYS A 1 391 ? -37.292 69.321 -41.766 1.00 33.70 383 LYS A N 1
ATOM 2866 C CA . LYS A 1 391 ? -37.077 70.222 -42.889 1.00 38.42 383 LYS A CA 1
ATOM 2867 C C . LYS A 1 391 ? -36.540 71.531 -42.334 1.00 42.66 383 LYS A C 1
ATOM 2868 O O . LYS A 1 391 ? -37.247 72.235 -41.614 1.00 43.45 383 LYS A O 1
ATOM 2874 N N . ALA B 1 16 ? -72.402 75.585 -41.489 1.00 41.84 8 ALA B N 1
ATOM 2875 C CA . ALA B 1 16 ? -71.671 76.468 -40.577 1.00 44.47 8 ALA B CA 1
ATOM 2876 C C . ALA B 1 16 ? -72.374 77.821 -40.383 1.00 37.34 8 ALA B C 1
ATOM 2877 O O . ALA B 1 16 ? -72.651 78.518 -41.356 1.00 38.23 8 ALA B O 1
ATOM 2879 N N . ASP B 1 17 ? -72.640 78.186 -39.126 1.00 34.47 9 ASP B N 1
ATOM 2880 C CA . ASP B 1 17 ? -73.377 79.405 -38.793 1.00 32.32 9 ASP B CA 1
ATOM 2881 C C . ASP B 1 17 ? -72.906 80.634 -39.580 1.00 37.32 9 ASP B C 1
ATOM 2882 O O . ASP B 1 17 ? -71.744 81.024 -39.485 1.00 34.07 9 ASP B O 1
ATOM 2887 N N . ASN B 1 18 ? -73.816 81.235 -40.343 1.00 30.97 10 ASN B N 1
ATOM 2888 C CA . ASN B 1 18 ? -73.549 82.474 -41.055 1.00 30.16 10 ASN B CA 1
ATOM 2889 C C . ASN B 1 18 ? -74.785 83.381 -40.958 1.00 29.86 10 ASN B C 1
ATOM 2890 O O . ASN B 1 18 ? -75.780 82.984 -40.351 1.00 31.47 10 ASN B O 1
ATOM 2895 N N . VAL B 1 19 ? -74.731 84.576 -41.554 1.00 26.33 11 VAL B N 1
ATOM 2896 C CA . VAL B 1 19 ? -75.800 85.575 -41.402 1.00 25.42 11 VAL B CA 1
ATOM 2897 C C . VAL B 1 19 ? -77.082 85.259 -42.176 1.00 27.11 11 VAL B C 1
ATOM 2898 O O . VAL B 1 19 ? -78.124 85.858 -41.928 1.00 24.75 11 VAL B O 1
ATOM 2902 N N . ALA B 1 20 ? -77.011 84.330 -43.120 1.00 26.15 12 ALA B N 1
ATOM 2903 C CA . ALA B 1 20 ? -78.201 83.944 -43.874 1.00 26.04 12 ALA B CA 1
ATOM 2904 C C . ALA B 1 20 ? -79.030 82.885 -43.138 1.00 28.29 12 ALA B C 1
ATOM 2905 O O . ALA B 1 20 ? -80.229 82.769 -43.374 1.00 30.45 12 ALA B O 1
ATOM 2907 N N . ILE B 1 21 ? -78.393 82.130 -42.245 1.00 26.82 13 ILE B N 1
ATOM 2908 C CA . ILE B 1 21 ? -79.053 81.011 -41.575 1.00 26.58 13 ILE B CA 1
ATOM 2909 C C . ILE B 1 21 ? -78.997 81.070 -40.049 1.00 28.12 13 ILE B C 1
ATOM 2910 O O . ILE B 1 21 ? -79.482 80.160 -39.384 1.00 29.18 13 ILE B O 1
ATOM 2915 N N . SER B 1 22 ? -78.411 82.114 -39.479 1.00 25.98 14 SER B N 1
ATOM 2916 C CA . SER B 1 22 ? -78.363 82.200 -38.017 1.00 27.91 14 SER B CA 1
ATOM 2917 C C . SER B 1 22 ? -78.666 83.579 -37.433 1.00 30.83 14 SER B C 1
ATOM 2918 O O . SER B 1 22 ? -77.874 84.514 -37.565 1.00 31.36 14 SER B O 1
ATOM 2921 N N . VAL B 1 23 ? -79.806 83.687 -36.762 1.00 28.35 15 VAL B N 1
ATOM 2922 C CA . VAL B 1 23 ? -80.206 84.928 -36.118 1.00 30.31 15 VAL B CA 1
ATOM 2923 C C . VAL B 1 23 ? -79.172 85.350 -35.074 1.00 31.49 15 VAL B C 1
ATOM 2924 O O . VAL B 1 23 ? -78.965 86.539 -34.834 1.00 30.51 15 VAL B O 1
ATOM 2928 N N . ASP B 1 24 ? -78.538 84.358 -34.460 1.00 31.57 16 ASP B N 1
ATOM 2929 C CA . ASP B 1 24 ? -77.524 84.567 -33.427 1.00 35.69 16 ASP B CA 1
ATOM 2930 C C . ASP B 1 24 ? -76.307 85.332 -33.970 1.00 34.89 16 ASP B C 1
ATOM 2931 O O . ASP B 1 24 ? -75.942 86.389 -33.451 1.00 32.60 16 ASP B O 1
ATOM 2936 N N . VAL B 1 25 ? -75.692 84.793 -35.019 1.00 31.49 17 VAL B N 1
ATOM 2937 C CA . VAL B 1 25 ? -74.534 85.408 -35.643 1.00 29.45 17 VAL B CA 1
ATOM 2938 C C . VAL B 1 25 ? -74.874 86.805 -36.158 1.00 32.38 17 VAL B C 1
ATOM 2939 O O . VAL B 1 25 ? -74.104 87.747 -35.975 1.00 28.13 17 VAL B O 1
ATOM 2943 N N . LEU B 1 26 ? -76.039 86.945 -36.779 1.00 29.34 18 LEU B N 1
ATOM 2944 C CA . LEU B 1 26 ? -76.434 88.241 -37.332 1.00 34.03 18 LEU B CA 1
ATOM 2945 C C . LEU B 1 26 ? -76.551 89.287 -36.222 1.00 33.46 18 LEU B C 1
ATOM 2946 O O . LEU B 1 26 ? -76.088 90.421 -36.371 1.00 27.85 18 LEU B O 1
ATOM 2951 N N . THR B 1 27 ? -77.145 88.880 -35.103 1.00 28.92 19 THR B N 1
ATOM 2952 C CA . THR B 1 27 ? -77.292 89.737 -33.930 1.00 30.45 19 THR B CA 1
ATOM 2953 C C . THR B 1 27 ? -75.937 90.134 -33.318 1.00 29.76 19 THR B C 1
ATOM 2954 O O . THR B 1 27 ? -75.753 91.263 -32.862 1.00 31.59 19 THR B O 1
ATOM 2958 N N . LYS B 1 28 ? -74.994 89.201 -33.293 1.00 25.95 20 LYS B N 1
ATOM 2959 C CA . LYS B 1 28 ? -73.675 89.509 -32.768 1.00 30.12 20 LYS B CA 1
ATOM 2960 C C . LYS B 1 28 ? -72.941 90.528 -33.643 1.00 27.44 20 LYS B C 1
ATOM 2961 O O . LYS B 1 28 ? -72.365 91.472 -33.130 1.00 28.49 20 LYS B O 1
ATOM 2967 N N . TYR B 1 29 ? -72.997 90.352 -34.958 1.00 25.77 21 TYR B N 1
ATOM 2968 C CA . TYR B 1 29 ? -72.414 91.316 -35.879 1.00 26.16 21 TYR B CA 1
ATOM 2969 C C . TYR B 1 29 ? -73.023 92.709 -35.708 1.00 30.69 21 TYR B C 1
ATOM 2970 O O . TYR B 1 29 ? -72.299 93.716 -35.623 1.00 29.68 21 TYR B O 1
ATOM 2979 N N . LYS B 1 30 ? -74.352 92.769 -35.659 1.00 30.59 22 LYS B N 1
ATOM 2980 C CA . LYS B 1 30 ? -75.046 94.046 -35.485 1.00 28.90 22 LYS B CA 1
ATOM 2981 C C . LYS B 1 30 ? -74.682 94.728 -34.179 1.00 26.37 22 LYS B C 1
ATOM 2982 O O . LYS B 1 30 ? -74.700 95.950 -34.086 1.00 25.53 22 LYS B O 1
ATOM 2988 N N . THR B 1 31 ? -74.383 93.934 -33.160 1.00 27.34 23 THR B N 1
ATOM 2989 C CA . THR B 1 31 ? -73.993 94.501 -31.883 1.00 27.88 23 THR B CA 1
ATOM 2990 C C . THR B 1 31 ? -72.572 95.029 -32.005 1.00 30.58 23 THR B C 1
ATOM 2991 O O . THR B 1 31 ? -72.267 96.120 -31.526 1.00 31.13 23 THR B O 1
ATOM 2995 N N . ALA B 1 32 ? -71.710 94.271 -32.679 1.00 27.53 24 ALA B N 1
ATOM 2996 C CA . ALA B 1 32 ? -70.370 94.762 -32.952 1.00 25.96 24 ALA B CA 1
ATOM 2997 C C . ALA B 1 32 ? -70.452 96.082 -33.713 1.00 24.60 24 ALA B C 1
ATOM 2998 O O . ALA B 1 32 ? -69.791 97.044 -33.350 1.00 26.52 24 ALA B O 1
ATOM 3000 N N . ALA B 1 33 ? -71.288 96.127 -34.745 1.00 24.34 25 ALA B N 1
ATOM 3001 C CA . ALA B 1 33 ? -71.443 97.322 -35.572 1.00 25.33 25 ALA B CA 1
ATOM 3002 C C . ALA B 1 33 ? -71.948 98.528 -34.803 1.00 27.30 25 ALA B C 1
ATOM 3003 O O . ALA B 1 33 ? -71.457 99.649 -34.975 1.00 30.01 25 ALA B O 1
ATOM 3005 N N . GLN B 1 34 ? -72.952 98.305 -33.971 1.00 26.25 26 GLN B N 1
ATOM 3006 C CA . GLN B 1 34 ? -73.516 99.379 -33.178 1.00 30.12 26 GLN B CA 1
ATOM 3007 C C . GLN B 1 34 ? -72.427 100.052 -32.336 1.00 29.87 26 GLN B C 1
ATOM 3008 O O . GLN B 1 34 ? -72.338 101.276 -32.296 1.00 28.16 26 GLN B O 1
ATOM 3014 N N . ILE B 1 35 ? -71.609 99.239 -31.669 1.00 25.81 27 ILE B N 1
ATOM 3015 C CA . ILE B 1 35 ? -70.493 99.728 -30.862 1.00 28.88 27 ILE B CA 1
ATOM 3016 C C . ILE B 1 35 ? -69.502 100.494 -31.736 1.00 28.20 27 ILE B C 1
ATOM 3017 O O . ILE B 1 35 ? -69.093 101.615 -31.420 1.00 27.42 27 ILE B O 1
ATOM 3022 N N . SER B 1 36 ? -69.144 99.884 -32.856 1.00 25.88 28 SER B N 1
ATOM 3023 C CA . SER B 1 36 ? -68.148 100.438 -33.745 1.00 24.22 28 SER B CA 1
ATOM 3024 C C . SER B 1 36 ? -68.560 101.799 -34.299 1.00 27.11 28 SER B C 1
ATOM 3025 O O . SER B 1 36 ? -67.723 102.695 -34.465 1.00 22.99 28 SER B O 1
ATOM 3028 N N . GLU B 1 37 ? -69.845 101.947 -34.607 1.00 27.00 29 GLU B N 1
ATOM 3029 C CA . GLU B 1 37 ? -70.340 103.201 -35.162 1.00 26.73 29 GLU B CA 1
ATOM 3030 C C . GLU B 1 37 ? -70.395 104.290 -34.096 1.00 25.90 29 GLU B C 1
ATOM 3031 O O . GLU B 1 37 ? -70.075 105.445 -34.372 1.00 24.31 29 GLU B O 1
ATOM 3037 N N . LYS B 1 38 ? -70.799 103.917 -32.882 1.00 25.60 30 LYS B N 1
ATOM 3038 C CA . LYS B 1 38 ? -70.870 104.855 -31.765 1.00 23.01 30 LYS B CA 1
ATOM 3039 C C . LYS B 1 38 ? -69.484 105.398 -31.448 1.00 26.51 30 LYS B C 1
ATOM 3040 O O . LYS B 1 38 ? -69.277 106.603 -31.397 1.00 29.10 30 LYS B O 1
ATOM 3046 N N . VAL B 1 39 ? -68.528 104.493 -31.257 1.00 29.91 31 VAL B N 1
ATOM 3047 C CA . VAL B 1 39 ? -67.141 104.880 -31.019 1.00 28.76 31 VAL B CA 1
ATOM 3048 C C . VAL B 1 39 ? -66.580 105.725 -32.166 1.00 28.44 31 VAL B C 1
ATOM 3049 O O . VAL B 1 39 ? -65.919 106.739 -31.935 1.00 27.62 31 VAL B O 1
ATOM 3053 N N . LEU B 1 40 ? -66.847 105.307 -33.400 1.00 27.90 32 LEU B N 1
ATOM 3054 C CA . LEU B 1 40 ? -66.408 106.066 -34.562 1.00 27.36 32 LEU B CA 1
ATOM 3055 C C . LEU B 1 40 ? -66.915 107.514 -34.486 1.00 29.68 32 LEU B C 1
ATOM 3056 O O . LEU B 1 40 ? -66.195 108.448 -34.830 1.00 29.00 32 LEU B O 1
ATOM 3061 N N . ALA B 1 41 ? -68.145 107.696 -34.014 1.00 32.96 33 ALA B N 1
ATOM 3062 C CA . ALA B 1 41 ? -68.739 109.033 -33.928 1.00 34.20 33 ALA B CA 1
ATOM 3063 C C . ALA B 1 41 ? -68.048 109.851 -32.853 1.00 32.85 33 ALA B C 1
ATOM 3064 O O . ALA B 1 41 ? -67.682 111.005 -33.081 1.00 33.13 33 ALA B O 1
ATOM 3066 N N . GLU B 1 42 ? -67.870 109.245 -31.682 1.00 30.02 34 GLU B N 1
ATOM 3067 C CA . GLU B 1 42 ? -67.190 109.916 -30.581 1.00 35.27 34 GLU B CA 1
ATOM 3068 C C . GLU B 1 42 ? -65.753 110.295 -30.939 1.00 32.21 34 GLU B C 1
ATOM 3069 O O . GLU B 1 42 ? -65.308 111.394 -30.628 1.00 32.82 34 GLU B O 1
ATOM 3075 N N . VAL B 1 43 ? -65.038 109.388 -31.600 1.00 32.85 35 VAL B N 1
ATOM 3076 C CA . VAL B 1 43 ? -63.651 109.639 -31.988 1.00 29.72 35 VAL B CA 1
ATOM 3077 C C . VAL B 1 43 ? -63.517 110.770 -33.010 1.00 32.83 35 VAL B C 1
ATOM 3078 O O . VAL B 1 43 ? -62.651 111.637 -32.877 1.00 31.95 35 VAL B O 1
ATOM 3082 N N . SER B 1 44 ? -64.360 110.742 -34.041 1.00 32.54 36 SER B N 1
ATOM 3083 C CA . SER B 1 44 ? -64.374 111.800 -35.056 1.00 35.04 36 SER B CA 1
ATOM 3084 C C . SER B 1 44 ? -64.529 113.162 -34.399 1.00 32.40 36 SER B C 1
ATOM 3085 O O . SER B 1 44 ? -63.988 114.158 -34.868 1.00 31.51 36 SER B O 1
ATOM 3088 N N . LYS B 1 45 ? -65.299 113.169 -33.316 1.00 35.02 37 LYS B N 1
ATOM 3089 C CA . LYS B 1 45 ? -65.602 114.358 -32.538 1.00 40.38 37 LYS B CA 1
ATOM 3090 C C . LYS B 1 45 ? -64.325 114.974 -31.969 1.00 41.03 37 LYS B C 1
ATOM 3091 O O . LYS B 1 45 ? -64.215 116.191 -31.845 1.00 42.70 37 LYS B O 1
ATOM 3097 N N . LEU B 1 46 ? -63.362 114.122 -31.629 1.00 36.93 38 LEU B N 1
ATOM 3098 C CA . LEU B 1 46 ? -62.096 114.565 -31.051 1.00 37.53 38 LEU B CA 1
ATOM 3099 C C . LEU B 1 46 ? -61.050 114.944 -32.095 1.00 32.87 38 LEU B C 1
ATOM 3100 O O . LEU B 1 46 ? -60.010 115.495 -31.752 1.00 42.81 38 LEU B O 1
ATOM 3105 N N . CYS B 1 47 ? -61.308 114.658 -33.365 1.00 31.79 39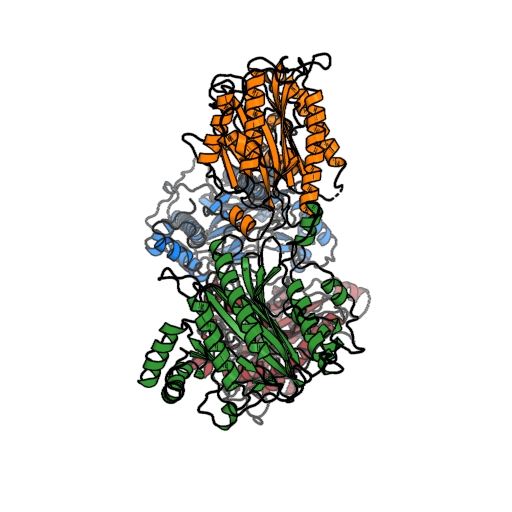 CYS B N 1
ATOM 3106 C CA . CYS B 1 47 ? -60.311 114.954 -34.391 1.00 32.22 39 CYS B CA 1
ATOM 3107 C C . CYS B 1 47 ? -60.320 116.417 -34.815 1.00 41.19 39 CYS B C 1
ATOM 3108 O O . CYS B 1 47 ? -60.489 116.734 -35.994 1.00 40.32 39 CYS B O 1
ATOM 3111 N N . VAL B 1 48 ? -60.136 117.311 -33.851 1.00 35.07 40 VAL B N 1
ATOM 3112 C CA . VAL B 1 48 ? -60.076 118.730 -34.170 1.00 42.33 40 VAL B CA 1
ATOM 3113 C C . VAL B 1 48 ? -58.621 119.135 -34.366 1.00 41.86 40 VAL B C 1
ATOM 3114 O O . VAL B 1 48 ? -57.715 118.456 -33.877 1.00 42.70 40 VAL B O 1
ATOM 3118 N N . PRO B 1 49 ? -58.385 120.226 -35.107 1.00 40.74 41 PRO B N 1
ATOM 3119 C CA . PRO B 1 49 ? -57.007 120.699 -35.279 1.00 40.72 41 PRO B CA 1
ATOM 3120 C C . PRO B 1 49 ? -56.281 120.868 -33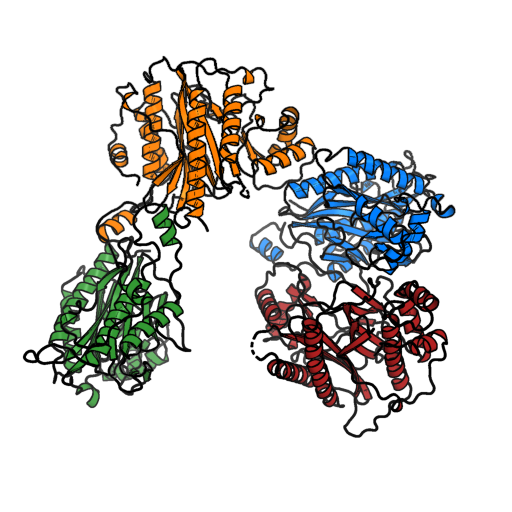.942 1.00 40.48 41 PRO B C 1
ATOM 3121 O O . PRO B 1 49 ? -56.893 121.227 -32.933 1.00 37.82 41 PRO B O 1
ATOM 3125 N N . GLY B 1 50 ? -54.985 120.580 -33.932 1.00 38.13 42 GLY B N 1
ATOM 3126 C CA . GLY B 1 50 ? -54.188 120.756 -32.734 1.00 41.58 42 GLY B CA 1
ATOM 3127 C C . GLY B 1 50 ? -54.405 119.709 -31.654 1.00 46.20 42 GLY B C 1
ATOM 3128 O O . GLY B 1 50 ? -53.782 119.779 -30.583 1.00 40.42 42 GLY B O 1
ATOM 3129 N N . ALA B 1 51 ? -55.291 118.747 -31.915 1.00 39.52 43 ALA B N 1
ATOM 3130 C CA . ALA B 1 51 ? -55.420 117.597 -31.028 1.00 37.75 43 ALA B CA 1
ATOM 3131 C C . ALA B 1 51 ? -54.317 116.589 -31.352 1.00 32.82 43 ALA B C 1
ATOM 3132 O O . ALA B 1 51 ? -53.872 116.483 -32.498 1.00 27.84 43 ALA B O 1
ATOM 3134 N N . LYS B 1 52 ? -53.863 115.879 -30.326 1.00 34.73 44 LYS B N 1
ATOM 3135 C CA . LYS B 1 52 ? -52.795 114.897 -30.474 1.00 33.56 44 LYS B CA 1
ATOM 3136 C C . LYS B 1 52 ? -53.374 113.540 -30.848 1.00 33.17 44 LYS B C 1
ATOM 3137 O O . LYS B 1 52 ? -54.220 112.989 -30.132 1.00 34.61 44 LYS B O 1
ATOM 3143 N N . ILE B 1 53 ? -52.907 113.009 -31.968 1.00 27.31 45 ILE B N 1
ATOM 3144 C CA . ILE B 1 53 ? -53.250 111.661 -32.385 1.00 28.30 45 ILE B CA 1
ATOM 3145 C C . ILE B 1 53 ? -53.183 110.625 -31.239 1.00 35.36 45 ILE B C 1
ATOM 3146 O O . ILE B 1 53 ? -54.076 109.779 -31.111 1.00 32.12 45 ILE B O 1
ATOM 3151 N N . ILE B 1 54 ? -52.166 110.707 -30.383 1.00 31.98 46 ILE B N 1
ATOM 3152 C CA . ILE B 1 54 ? -52.014 109.703 -29.328 1.00 33.73 46 ILE B CA 1
ATOM 3153 C C . ILE B 1 54 ? -53.180 109.741 -28.342 1.00 36.91 46 ILE B C 1
ATOM 3154 O O . ILE B 1 54 ? -53.656 108.696 -27.888 1.00 35.88 46 ILE B O 1
ATOM 3159 N N . ASP B 1 55 ? -53.645 110.943 -28.018 1.00 35.56 47 ASP B N 1
ATOM 3160 C CA . ASP B 1 55 ? -54.768 111.087 -27.101 1.00 37.59 47 ASP B CA 1
ATOM 3161 C C . ASP B 1 55 ? -56.049 110.555 -27.737 1.00 34.06 47 ASP B C 1
ATOM 3162 O O . ASP B 1 55 ? -56.878 109.934 -27.071 1.00 35.80 47 ASP B O 1
ATOM 3167 N N . ILE B 1 56 ? -56.208 110.822 -29.027 1.00 29.43 48 ILE B N 1
ATOM 3168 C CA . ILE B 1 56 ? -57.396 110.394 -29.759 1.00 34.08 48 ILE B CA 1
ATOM 3169 C C . ILE B 1 56 ? -57.485 108.859 -29.778 1.00 30.20 48 ILE B C 1
ATOM 3170 O O . ILE B 1 56 ? -58.502 108.289 -29.405 1.00 32.29 48 ILE B O 1
ATOM 3175 N N . CYS B 1 57 ? -56.399 108.207 -30.186 1.00 30.68 49 CYS B N 1
ATOM 3176 C CA . CYS B 1 57 ? -56.303 106.752 -30.180 1.00 27.11 49 CYS B CA 1
ATOM 3177 C C . CYS B 1 57 ? -56.510 106.123 -28.803 1.00 31.95 49 CYS B C 1
ATOM 3178 O O . CYS B 1 57 ? -57.238 105.136 -28.674 1.00 30.77 49 CYS B O 1
ATOM 3181 N N . GLU B 1 58 ? -55.874 106.677 -27.774 1.00 33.04 50 GLU B N 1
ATOM 3182 C CA . GLU B 1 58 ? -56.057 106.149 -26.424 1.00 33.27 50 GLU B CA 1
ATOM 3183 C C . GLU B 1 58 ? -57.503 106.315 -25.992 1.00 33.27 50 GLU B C 1
ATOM 3184 O O . GLU B 1 58 ? -58.121 105.391 -25.470 1.00 33.47 50 GLU B O 1
ATOM 3190 N N . GLN B 1 59 ? -58.035 107.510 -26.204 1.00 33.49 51 GLN B N 1
ATOM 3191 C CA . GLN B 1 59 ? -59.394 107.815 -25.796 1.00 30.41 51 GLN B CA 1
ATOM 3192 C C . GLN B 1 59 ? -60.379 106.910 -26.537 1.00 32.28 51 GLN B C 1
ATOM 3193 O O . GLN B 1 59 ? -61.275 106.322 -25.922 1.00 30.54 51 GLN B O 1
ATOM 3199 N N . GLY B 1 60 ? -60.200 106.791 -27.851 1.00 26.43 52 GLY B N 1
ATOM 3200 C CA . GLY B 1 60 ? -60.980 105.859 -28.650 1.00 29.81 52 GLY B CA 1
ATOM 3201 C C . GLY B 1 60 ? -60.964 104.444 -28.090 1.00 29.22 52 GLY B C 1
ATOM 3202 O O . GLY B 1 60 ? -62.015 103.838 -27.900 1.00 29.88 52 GLY B O 1
ATOM 3203 N N . ASP B 1 61 ? -59.774 103.920 -27.804 1.00 28.86 53 ASP B N 1
ATOM 3204 C CA . ASP B 1 61 ? -59.654 102.574 -27.257 1.00 31.67 53 ASP B CA 1
ATOM 3205 C C . ASP B 1 61 ? -60.366 102.414 -25.916 1.00 33.59 53 ASP B C 1
ATOM 3206 O O . ASP B 1 61 ? -60.960 101.369 -25.651 1.00 30.10 53 ASP B O 1
ATOM 3211 N N . LYS B 1 62 ? -60.299 103.457 -25.085 1.00 32.65 54 LYS B N 1
ATOM 3212 C CA . LYS B 1 62 ? -60.990 103.503 -23.788 1.00 31.93 54 LYS B CA 1
ATOM 3213 C C . LYS B 1 62 ? -62.516 103.562 -23.923 1.00 31.25 54 LYS B C 1
ATOM 3214 O O . LYS B 1 62 ? -63.245 102.950 -23.148 1.00 36.03 54 LYS B O 1
ATOM 3220 N N . LEU B 1 63 ? -63.006 104.309 -24.902 1.00 32.61 55 LEU B N 1
ATOM 3221 C CA . LEU B 1 63 ? -64.434 104.287 -25.197 1.00 33.07 55 LEU B CA 1
ATOM 3222 C C . LEU B 1 63 ? -64.860 102.871 -25.591 1.00 33.56 55 LEU B C 1
ATOM 3223 O O . LEU B 1 63 ? -65.781 102.303 -24.997 1.00 36.89 55 LEU B O 1
ATOM 3228 N N . MET B 1 64 ? -64.171 102.302 -26.575 1.00 32.62 56 MET B N 1
ATOM 3229 C CA . MET B 1 64 ? -64.442 100.943 -27.018 1.00 31.97 56 MET B CA 1
ATOM 3230 C C . MET B 1 64 ? -64.570 99.995 -25.825 1.00 35.76 56 MET B C 1
ATOM 3231 O O . MET B 1 64 ? -65.551 99.246 -25.703 1.00 34.36 56 MET B O 1
ATOM 3236 N N . GLU B 1 65 ? -63.581 100.025 -24.941 1.00 33.01 57 GLU B N 1
ATOM 3237 C CA . GLU B 1 65 ? -63.589 99.096 -23.820 1.00 34.03 57 GLU B CA 1
ATOM 3238 C C . GLU B 1 65 ? -64.793 99.329 -22.916 1.00 35.90 57 GLU B C 1
ATOM 3239 O O . GLU B 1 65 ? -65.401 98.378 -22.440 1.00 38.87 57 GLU B O 1
ATOM 3245 N N . GLU B 1 66 ? -65.145 100.589 -22.687 1.00 36.94 58 GLU B N 1
ATOM 3246 C CA . GLU B 1 66 ? -66.319 100.904 -21.877 1.00 34.79 58 GLU B CA 1
ATOM 3247 C C . GLU B 1 66 ? -67.596 100.421 -22.548 1.00 40.57 58 GLU B C 1
ATOM 3248 O O . GLU B 1 66 ? -68.510 99.936 -21.877 1.00 40.24 58 GLU B O 1
ATOM 3254 N N . GLU B 1 67 ? -67.652 100.565 -23.873 1.00 37.71 59 GLU B N 1
ATOM 3255 C CA . GLU B 1 67 ? -68.820 100.158 -24.650 1.00 39.60 59 GLU B CA 1
ATOM 3256 C C . GLU B 1 67 ? -69.007 98.648 -24.631 1.00 40.62 59 GLU B C 1
ATOM 3257 O O . GLU B 1 67 ? -70.130 98.156 -24.533 1.00 44.66 59 GLU B O 1
ATOM 3263 N N . LEU B 1 68 ? -67.905 97.914 -24.724 1.00 36.99 60 LEU B N 1
ATOM 3264 C CA . LEU B 1 68 ? -67.969 96.459 -24.736 1.00 38.65 60 LEU B CA 1
ATOM 3265 C C . LEU B 1 68 ? -68.510 95.907 -23.416 1.00 43.44 60 LEU B C 1
ATOM 3266 O O . LEU B 1 68 ? -69.195 94.885 -23.393 1.00 41.76 60 LEU B O 1
ATOM 3271 N N . SER B 1 69 ? -68.208 96.582 -22.315 1.00 42.51 61 SER B N 1
ATOM 3272 C CA . SER B 1 69 ? -68.590 96.054 -21.008 1.00 46.33 61 SER B CA 1
ATOM 3273 C C . SER B 1 69 ? -70.086 96.197 -20.770 1.00 49.65 61 SER B C 1
ATOM 3274 O O . SER B 1 69 ? -70.641 95.583 -19.860 1.00 56.34 61 SER B O 1
ATOM 3277 N N . LYS B 1 70 ? -70.741 96.991 -21.604 1.00 46.18 62 LYS B N 1
ATOM 3278 C CA . LYS B 1 70 ? -72.174 97.211 -21.463 1.00 50.16 62 LYS B CA 1
ATOM 3279 C C . LYS B 1 70 ? -72.999 96.102 -22.116 1.00 50.52 62 LYS B C 1
ATOM 3280 O O . LYS B 1 70 ? -74.219 96.054 -21.965 1.00 54.47 62 LYS B O 1
ATOM 3286 N N . VAL B 1 71 ? -72.335 95.205 -22.833 1.00 47.38 63 VAL B N 1
ATOM 3287 C CA . VAL B 1 71 ? -73.051 94.218 -23.633 1.00 47.19 63 VAL B CA 1
ATOM 3288 C C . VAL B 1 71 ? -72.542 92.792 -23.371 1.00 46.77 63 VAL B C 1
ATOM 3289 O O . VAL B 1 71 ? -71.446 92.615 -22.843 1.00 44.58 63 VAL B O 1
ATOM 3293 N N . TYR B 1 72 ? -73.351 91.789 -23.717 1.00 45.52 64 TYR B N 1
ATOM 3294 C CA . TYR B 1 72 ? -73.022 90.377 -23.475 1.00 49.64 64 TYR B CA 1
ATOM 3295 C C . TYR B 1 72 ? -72.196 90.165 -22.212 1.00 55.77 64 TYR B C 1
ATOM 3296 O O . TYR B 1 72 ? -71.037 89.746 -22.283 1.00 53.68 64 TYR B O 1
ATOM 3305 N N . ARG B 1 73 ? -72.795 90.451 -21.060 1.00 53.78 65 ARG B N 1
ATOM 3306 C CA . ARG B 1 73 ? -72.088 90.325 -19.791 1.00 61.76 65 ARG B CA 1
ATOM 3307 C C . ARG B 1 73 ? -72.078 88.880 -19.285 1.00 66.28 65 ARG B C 1
ATOM 3308 O O . ARG B 1 73 ? -73.112 88.334 -18.896 1.00 65.89 65 ARG B O 1
ATOM 3316 N N . LYS B 1 76 ? -70.908 85.916 -20.031 1.00 67.83 67 LYS B N 1
ATOM 3317 C CA . LYS B 1 76 ? -69.914 84.861 -20.241 1.00 70.01 67 LYS B CA 1
ATOM 3318 C C . LYS B 1 76 ? -69.513 84.703 -21.716 1.00 69.49 67 LYS B C 1
ATOM 3319 O O . LYS B 1 76 ? -69.432 83.579 -22.225 1.00 72.42 67 LYS B O 1
ATOM 3325 N N . THR B 1 77 ? -69.241 85.818 -22.395 1.00 63.01 69 THR B N 1
ATOM 3326 C CA . THR B 1 77 ? -68.983 85.791 -23.839 1.00 55.44 69 THR B CA 1
ATOM 3327 C C . THR B 1 77 ? -67.634 86.418 -24.252 1.00 48.43 69 THR B C 1
ATOM 3328 O O . THR B 1 77 ? -67.224 87.441 -23.702 1.00 50.43 69 THR B O 1
ATOM 3332 N N . ASN B 1 78 ? -66.944 85.788 -25.204 1.00 46.49 70 ASN B N 1
ATOM 3333 C CA . ASN B 1 78 ? -65.730 86.357 -25.804 1.00 43.01 70 ASN B CA 1
ATOM 3334 C C . ASN B 1 78 ? -66.054 87.660 -26.525 1.00 41.25 70 ASN B C 1
ATOM 3335 O O . ASN B 1 78 ? -67.068 87.738 -27.222 1.00 36.08 70 ASN B O 1
ATOM 3340 N N . LYS B 1 79 ? -65.192 88.666 -26.390 1.00 34.56 71 LYS B N 1
ATOM 3341 C CA . LYS B 1 79 ? -65.429 89.952 -27.046 1.00 32.13 71 LYS B CA 1
ATOM 3342 C C . LYS B 1 79 ? -64.230 90.890 -26.901 1.00 30.23 71 LYS B C 1
ATOM 3343 O O . LYS B 1 79 ? -63.336 90.649 -26.088 1.00 29.03 71 LYS B O 1
ATOM 3349 N N . GLY B 1 80 ? -64.226 91.966 -27.680 1.00 26.78 72 GLY B N 1
ATOM 3350 C CA . GLY B 1 80 ? -63.121 92.910 -27.662 1.00 25.41 72 GLY B CA 1
ATOM 3351 C C . GLY B 1 80 ? -62.976 93.667 -28.971 1.00 24.96 72 GLY B C 1
ATOM 3352 O O . GLY B 1 80 ? -63.940 93.823 -29.730 1.00 25.35 72 GLY B O 1
ATOM 3353 N N . PHE B 1 81 ? -61.765 94.132 -29.242 1.00 23.54 73 PHE B N 1
ATOM 3354 C CA . PHE B 1 81 ? -61.484 94.880 -30.461 1.00 22.51 73 PHE B CA 1
ATOM 3355 C C . PHE B 1 81 ? -61.470 93.974 -31.676 1.00 22.80 73 PHE B C 1
ATOM 3356 O O . PHE B 1 81 ? -60.973 92.846 -31.608 1.00 20.74 73 PHE B O 1
ATOM 3364 N N . SER B 1 82 ? -61.991 94.479 -32.793 1.00 22.95 74 SER B N 1
ATOM 3365 C CA . SER B 1 82 ? -61.718 93.870 -34.092 1.00 24.35 74 SER B CA 1
ATOM 3366 C C . SER B 1 82 ? -60.619 94.672 -34.782 1.00 22.89 74 SER B C 1
ATOM 3367 O O . SER B 1 82 ? -60.071 94.261 -35.807 1.00 21.51 74 SER B O 1
ATOM 3370 N N . HIS B 1 83 ? -60.284 95.812 -34.188 1.00 24.76 75 HIS B N 1
ATOM 3371 C CA . HIS B 1 83 ? -59.329 96.737 -34.783 1.00 21.70 75 HIS B CA 1
ATOM 3372 C C . HIS B 1 83 ? -59.082 97.904 -33.846 1.00 22.65 75 HIS B C 1
ATOM 3373 O O . HIS B 1 83 ? -60.031 98.520 -33.344 1.00 24.96 75 HIS B O 1
ATOM 3380 N N . PRO B 1 84 ? -57.807 98.248 -33.634 1.00 21.79 76 PRO B N 1
ATOM 3381 C CA . PRO B 1 84 ? -57.541 99.333 -32.693 1.00 25.43 76 PRO B CA 1
ATOM 3382 C C . PRO B 1 84 ? -58.053 100.665 -33.259 1.00 22.31 76 PRO B C 1
ATOM 3383 O O . PRO B 1 84 ? -58.276 100.774 -34.468 1.00 20.29 76 PRO B O 1
ATOM 3387 N N . THR B 1 85 ? -58.258 101.650 -32.394 1.00 21.81 77 THR B N 1
ATOM 3388 C CA . THR B 1 85 ? -58.595 102.989 -32.858 1.00 26.19 77 THR B CA 1
ATOM 3389 C C . THR B 1 85 ? -57.404 103.556 -33.605 1.00 23.93 77 THR B C 1
ATOM 3390 O O . THR B 1 85 ? -56.317 103.666 -33.039 1.00 20.91 77 THR B O 1
ATOM 3394 N N . THR B 1 86 ? -57.603 103.916 -34.874 1.00 23.78 78 THR B N 1
ATOM 3395 C CA . THR B 1 86 ? -56.531 104.540 -35.654 1.00 21.26 78 THR B CA 1
ATOM 3396 C C . THR B 1 86 ? -56.953 105.856 -36.324 1.00 26.61 78 THR B C 1
ATOM 3397 O O . THR B 1 86 ? -58.113 106.028 -36.747 1.00 21.02 78 THR B O 1
ATOM 3401 N N . VAL B 1 87 ? -55.990 106.776 -36.413 1.00 25.32 79 VAL B N 1
ATOM 3402 C CA . VAL B 1 87 ? -56.228 108.140 -36.871 1.00 25.85 79 VAL B CA 1
ATOM 3403 C C . VAL B 1 87 ? -55.080 108.512 -37.793 1.00 25.86 79 VAL B C 1
ATOM 3404 O O . VAL B 1 87 ? -53.973 108.772 -37.337 1.00 25.96 79 VAL B O 1
ATOM 3408 N N . SER B 1 88 ? -55.333 108.515 -39.094 1.00 25.58 80 SER B N 1
ATOM 3409 C CA . SER B 1 88 ? -54.240 108.566 -40.049 1.00 29.24 80 SER B CA 1
ATOM 3410 C C . SER B 1 88 ? -54.241 109.834 -40.902 1.00 30.16 80 SER B C 1
ATOM 3411 O O . SER B 1 88 ? -55.231 110.146 -41.555 1.00 30.20 80 SER B O 1
ATOM 3414 N N . PRO B 1 89 ? -53.111 110.559 -40.899 1.00 30.46 81 PRO B N 1
ATOM 3415 C CA . PRO B 1 89 ? -52.993 111.861 -41.564 1.00 30.84 81 PRO B CA 1
ATOM 3416 C C . PRO B 1 89 ? -53.106 111.758 -43.074 1.00 25.13 81 PRO B C 1
ATOM 3417 O O . PRO B 1 89 ? -53.093 110.661 -43.627 1.00 25.03 81 PRO B O 1
ATOM 3421 N N . ALA B 1 90 ? -53.203 112.916 -43.716 1.00 27.10 82 ALA B N 1
ATOM 3422 C CA . ALA B 1 90 ? -53.445 113.031 -45.153 1.00 28.94 82 ALA B CA 1
ATOM 3423 C C . ALA B 1 90 ? -52.887 111.885 -46.003 1.00 23.78 82 ALA B C 1
ATOM 3424 O O . ALA B 1 90 ? -53.639 111.163 -46.649 1.00 25.85 82 ALA B O 1
ATOM 3426 N N . ALA B 1 91 ? -51.570 111.725 -46.011 1.00 24.94 83 ALA B N 1
ATOM 3427 C CA . ALA B 1 91 ? -50.928 110.748 -46.897 1.00 23.77 83 ALA B CA 1
ATOM 3428 C C . ALA B 1 91 ? -50.693 109.364 -46.275 1.00 23.61 83 ALA B C 1
ATOM 3429 O O . ALA B 1 91 ? -50.135 108.478 -46.930 1.00 23.64 83 ALA B O 1
ATOM 3431 N N . PHE B 1 92 ? -51.121 109.169 -45.030 1.00 23.26 84 PHE B N 1
ATOM 3432 C CA . PHE B 1 92 ? -50.971 107.861 -44.372 1.00 27.67 84 PHE B CA 1
ATOM 3433 C C . PHE B 1 92 ? -51.960 106.818 -44.891 1.00 27.10 84 PHE B C 1
ATOM 3434 O O . PHE B 1 92 ? -53.171 107.029 -44.833 1.00 25.34 84 PHE B O 1
ATOM 3442 N N . ILE B 1 93 ? -51.453 105.686 -45.363 1.00 23.64 85 ILE B N 1
ATOM 3443 C CA . ILE B 1 93 ? -52.326 104.598 -45.799 1.00 27.84 85 ILE B CA 1
ATOM 3444 C C . ILE B 1 93 ? -52.560 103.548 -44.709 1.00 27.38 85 ILE B C 1
ATOM 3445 O O . ILE B 1 93 ? -53.703 103.257 -44.356 1.00 29.38 85 ILE B O 1
ATOM 3450 N N . THR B 1 94 ? -51.479 102.995 -44.172 1.00 24.08 86 THR B N 1
ATOM 3451 C CA . THR B 1 94 ? -51.580 102.077 -43.050 1.00 23.08 86 THR B CA 1
ATOM 3452 C C . THR B 1 94 ? -52.303 102.739 -41.884 1.00 24.07 86 THR B C 1
ATOM 3453 O O . THR B 1 94 ? -51.964 103.851 -41.491 1.00 25.32 86 THR B O 1
ATOM 3457 N N . PRO B 1 95 ? -53.322 102.066 -41.338 1.00 23.34 87 PRO B N 1
ATOM 3458 C CA . PRO B 1 95 ? -53.964 102.668 -40.172 1.00 23.12 87 PRO B CA 1
ATOM 3459 C C . PRO B 1 95 ? -52.893 103.026 -39.143 1.00 24.37 87 PRO B C 1
ATOM 3460 O O . PRO B 1 95 ? -52.067 102.169 -38.857 1.00 22.31 87 PRO B O 1
ATOM 3464 N N . TYR B 1 96 ? -52.932 104.220 -38.566 1.00 24.64 88 TYR B N 1
ATOM 3465 C CA . TYR B 1 96 ? -51.887 104.819 -37.766 1.00 22.63 88 TYR B CA 1
ATOM 3466 C C . TYR B 1 96 ? -52.242 104.865 -36.314 1.00 25.85 88 TYR B C 1
ATOM 3467 O O . TYR B 1 96 ? -53.268 105.334 -35.956 1.00 24.13 88 TYR B O 1
ATOM 3476 N N . THR B 1 97 ? -51.355 104.329 -35.495 1.00 23.44 89 THR B N 1
ATOM 3477 C CA . THR B 1 97 ? -51.518 104.255 -34.058 1.00 26.24 89 THR B CA 1
ATOM 3478 C C . THR B 1 97 ? -50.175 104.205 -33.330 1.00 28.90 89 THR B C 1
ATOM 3479 O O . THR B 1 97 ? -49.692 103.173 -33.057 1.00 29.27 89 THR B O 1
ATOM 3483 N N . PRO B 1 98 ? -49.584 105.441 -33.018 1.00 31.45 90 PRO B N 1
ATOM 3484 C CA . PRO B 1 98 ? -48.194 105.353 -32.558 1.00 29.71 90 PRO B CA 1
ATOM 3485 C C . PRO B 1 98 ? -47.965 105.122 -31.076 1.00 29.79 90 PRO B C 1
ATOM 3486 O O . PRO B 1 98 ? -48.827 105.320 -30.300 1.00 31.18 90 PRO B O 1
ATOM 3490 N N . LEU B 1 99 ? -46.788 104.692 -30.694 1.00 29.57 91 LEU B N 1
ATOM 3491 C CA . LEU B 1 99 ? -46.497 104.540 -29.273 1.00 32.16 91 LEU B CA 1
ATOM 3492 C C . LEU B 1 99 ? -46.395 105.912 -28.604 1.00 32.05 91 LEU B C 1
ATOM 3493 O O . LEU B 1 99 ? -45.967 106.880 -29.232 1.00 30.10 91 LEU B O 1
ATOM 3498 N N . ARG B 1 100 ? -46.756 105.988 -27.326 1.00 32.01 92 ARG B N 1
ATOM 3499 C CA . ARG B 1 100 ? -46.601 107.226 -26.578 1.00 32.09 92 ARG B CA 1
ATOM 3500 C C . ARG B 1 100 ? -45.139 107.512 -26.245 1.00 36.15 92 ARG B C 1
ATOM 3501 O O . ARG B 1 100 ? -44.743 108.667 -26.110 1.00 36.00 92 ARG B O 1
ATOM 3509 N N . SER B 1 101 ? -44.341 106.456 -26.114 1.00 39.69 93 SER B N 1
ATOM 3510 C CA . SER B 1 101 ? -42.927 106.609 -25.780 1.00 36.89 93 SER B CA 1
ATOM 3511 C C . SER B 1 101 ? -42.148 107.011 -27.015 1.00 36.22 93 SER B C 1
ATOM 3512 O O . SER B 1 101 ? -40.965 107.351 -26.931 1.00 33.66 93 SER B O 1
ATOM 3515 N N . ASP B 1 102 ? -42.801 106.962 -28.171 1.00 36.64 94 ASP B N 1
ATOM 3516 C CA . ASP B 1 102 ? -42.170 107.498 -29.370 1.00 37.36 94 ASP B CA 1
ATOM 3517 C C . ASP B 1 102 ? -42.374 109.009 -29.354 1.00 39.40 94 ASP B C 1
ATOM 3518 O O . ASP B 1 102 ? -43.356 109.521 -29.881 1.00 38.10 94 ASP B O 1
ATOM 3523 N N . GLU B 1 103 ? -41.435 109.694 -28.698 1.00 43.75 95 GLU B N 1
ATOM 3524 C CA . GLU B 1 103 ? -41.446 111.142 -28.458 1.00 43.79 95 GLU B CA 1
ATOM 3525 C C . GLU B 1 103 ? -41.998 112.013 -29.591 1.00 45.03 95 GLU B C 1
ATOM 3526 O O . GLU B 1 103 ? -42.940 112.796 -29.402 1.00 48.16 95 GLU B O 1
ATOM 3532 N N . LYS B 1 104 ? -41.377 111.881 -30.757 1.00 43.33 96 LYS B N 1
ATOM 3533 C CA . LYS B 1 104 ? -41.670 112.685 -31.928 1.00 36.61 96 LYS B CA 1
ATOM 3534 C C . LYS B 1 104 ? -43.098 112.397 -32.385 1.00 42.16 96 LYS B C 1
ATOM 3535 O O . LYS B 1 104 ? -43.922 113.304 -32.562 1.00 44.30 96 LYS B O 1
ATOM 3541 N N . GLU B 1 105 ? -43.387 111.111 -32.549 1.00 38.97 97 GLU B N 1
ATOM 3542 C CA . GLU B 1 105 ? -44.670 110.649 -33.063 1.00 34.09 97 GLU B CA 1
ATOM 3543 C C . GLU B 1 105 ? -45.842 110.934 -32.124 1.00 36.92 97 GLU B C 1
ATOM 3544 O O . GLU B 1 105 ? -46.939 111.256 -32.569 1.00 37.87 97 GLU B O 1
ATOM 3550 N N . ALA B 1 106 ? -45.609 110.793 -30.825 1.00 36.44 98 ALA B N 1
ATOM 3551 C CA . ALA B 1 106 ? -46.619 111.091 -29.824 1.00 35.95 98 ALA B CA 1
ATOM 3552 C C . ALA B 1 106 ? -46.963 112.584 -29.764 1.00 41.30 98 ALA B C 1
ATOM 3553 O O . ALA B 1 106 ? -47.885 112.983 -29.051 1.00 38.13 98 ALA B O 1
ATOM 3555 N N . ALA B 1 107 ? -46.226 113.410 -30.501 1.00 37.75 99 ALA B N 1
ATOM 3556 C CA . ALA B 1 107 ? -46.494 114.843 -30.500 1.00 44.65 99 ALA B CA 1
ATOM 3557 C C . ALA B 1 107 ? -47.316 115.239 -31.718 1.00 43.33 99 ALA B C 1
ATOM 3558 O O . ALA B 1 107 ? -47.775 116.379 -31.818 1.00 45.09 99 ALA B O 1
ATOM 3560 N N . THR B 1 108 ? -47.496 114.295 -32.639 1.00 39.84 100 THR B N 1
ATOM 3561 C CA . THR B 1 108 ? -48.215 114.567 -33.873 1.00 37.64 100 THR B CA 1
ATOM 3562 C C . THR B 1 108 ? -49.611 115.098 -33.563 1.00 36.56 100 THR B C 1
ATOM 3563 O O . THR B 1 108 ? -50.300 114.610 -32.661 1.00 37.08 100 THR B O 1
ATOM 3567 N N . GLU B 1 109 ? -50.006 116.127 -34.300 1.00 37.78 101 GLU B N 1
ATOM 3568 C CA . GLU B 1 109 ? -51.267 116.808 -34.050 1.00 38.00 101 GLU B CA 1
ATOM 3569 C C . GLU B 1 109 ? -52.109 116.816 -35.303 1.00 32.23 101 GLU B C 1
ATOM 3570 O O . GLU B 1 109 ? -51.586 116.940 -36.417 1.00 32.08 101 GLU B O 1
ATOM 3576 N N . ILE B 1 110 ? -53.415 116.670 -35.119 1.00 32.97 102 ILE B N 1
ATOM 3577 C CA . ILE B 1 110 ? -54.345 116.830 -36.230 1.00 33.89 102 ILE B CA 1
ATOM 3578 C C . ILE B 1 110 ? -54.090 118.183 -36.884 1.00 34.80 102 ILE B C 1
ATOM 3579 O O . ILE B 1 110 ? -54.013 119.213 -36.215 1.00 34.23 102 ILE B O 1
ATOM 3584 N N . GLN B 1 111 ? -53.951 118.176 -38.196 1.00 34.53 103 GLN B N 1
ATOM 3585 C CA . GLN B 1 111 ? -53.807 119.411 -38.933 1.00 33.77 103 GLN B CA 1
ATOM 3586 C C . GLN B 1 111 ? -55.162 119.864 -39.518 1.00 42.08 103 GLN B C 1
ATOM 3587 O O . GLN B 1 111 ? -55.976 119.044 -39.959 1.00 39.29 103 GLN B O 1
ATOM 3593 N N . PRO B 1 112 ? -55.419 121.178 -39.493 1.00 39.81 104 PRO B N 1
ATOM 3594 C CA . PRO B 1 112 ? -56.661 121.732 -40.056 1.00 37.94 104 PRO B CA 1
ATOM 3595 C C . PRO B 1 112 ? -56.791 121.517 -41.569 1.00 35.68 104 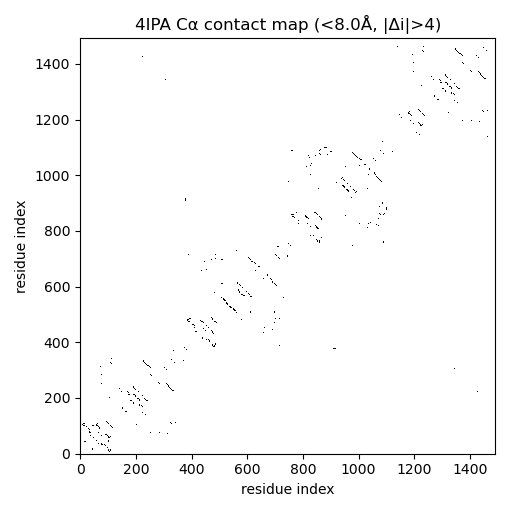PRO B C 1
ATOM 3596 O O . PRO B 1 112 ? -55.892 121.875 -42.332 1.00 31.53 104 PRO B O 1
ATOM 3600 N N . GLY B 1 113 ? -57.908 120.917 -41.980 1.00 30.80 105 GLY B N 1
ATOM 3601 C CA . GLY B 1 113 ? -58.201 120.696 -43.383 1.00 28.47 105 GLY B CA 1
ATOM 3602 C C . GLY B 1 113 ? -57.767 119.367 -43.993 1.00 32.57 105 GLY B C 1
ATOM 3603 O O . GLY B 1 113 ? -58.247 119.007 -45.065 1.00 30.03 105 GLY B O 1
ATOM 3604 N N . GLU B 1 114 ? -56.865 118.635 -43.339 1.00 26.97 106 GLU B N 1
ATOM 3605 C CA . GLU B 1 114 ? -56.377 117.383 -43.920 1.00 30.15 106 GLU B CA 1
ATOM 3606 C C . GLU B 1 114 ? -57.413 116.260 -43.799 1.00 24.23 106 GLU B C 1
ATOM 3607 O O . GLU B 1 114 ? -58.174 116.188 -42.826 1.00 22.67 106 GLU B O 1
ATOM 3613 N N . PRO B 1 115 ? -57.474 115.401 -44.815 1.00 22.50 107 PRO B N 1
ATOM 3614 C CA . PRO B 1 115 ? -58.343 114.219 -44.717 1.00 24.60 107 PRO B CA 1
ATOM 3615 C C . PRO B 1 115 ? -57.780 113.223 -43.712 1.00 24.44 107 PRO B C 1
ATOM 3616 O O . PRO B 1 115 ? -56.697 112.662 -43.914 1.00 21.58 107 PRO B O 1
ATOM 3620 N N . ILE B 1 116 ? -58.521 113.037 -42.624 1.00 23.34 108 ILE B N 1
ATOM 3621 C CA . ILE B 1 116 ? -58.149 112.141 -41.546 1.00 20.74 108 ILE B CA 1
ATOM 3622 C C . ILE B 1 116 ? -58.914 110.823 -41.679 1.00 26.59 108 ILE B C 1
ATOM 3623 O O . ILE B 1 116 ? -60.147 110.823 -41.741 1.00 23.54 108 ILE B O 1
ATOM 3628 N N . LYS B 1 117 ? -58.186 109.704 -41.743 1.00 25.23 109 LYS B N 1
ATOM 3629 C CA . LYS B 1 117 ? -58.816 108.385 -41.739 1.00 20.80 109 LYS B CA 1
ATOM 3630 C C . LYS B 1 117 ? -58.988 107.868 -40.319 1.00 22.17 109 LYS B C 1
ATOM 3631 O O . LYS B 1 117 ? -58.033 107.813 -39.539 1.00 25.06 109 LYS B O 1
ATOM 3637 N N . ILE B 1 118 ? -60.219 107.505 -39.982 1.00 18.32 110 ILE B N 1
ATOM 3638 C CA . ILE B 1 118 ? -60.513 106.925 -38.682 1.00 22.54 110 ILE B CA 1
ATOM 3639 C C . ILE B 1 118 ? -61.023 105.491 -38.870 1.00 22.35 110 ILE B C 1
ATOM 3640 O O . ILE B 1 118 ? -62.104 105.267 -39.425 1.00 25.28 110 ILE B O 1
ATOM 3645 N N . GLN B 1 119 ? -60.221 104.530 -38.426 1.00 20.56 111 GLN B N 1
ATOM 3646 C CA . GLN B 1 119 ? -60.521 103.111 -38.603 1.00 22.83 111 GLN B CA 1
ATOM 3647 C C . GLN B 1 119 ? -60.423 102.397 -37.257 1.00 21.85 111 GLN B C 1
ATOM 3648 O O . GLN B 1 119 ? -59.485 102.631 -36.493 1.00 19.86 111 GLN B O 1
ATOM 3654 N N . LEU B 1 120 ? -61.403 101.541 -36.977 1.00 22.65 112 LEU B N 1
ATOM 3655 C CA . LEU B 1 120 ? -61.519 100.844 -35.699 1.00 19.79 112 LEU B CA 1
ATOM 3656 C C . LEU B 1 120 ? -62.661 99.837 -35.789 1.00 23.04 112 LEU B C 1
ATOM 3657 O O . LEU B 1 120 ? -63.383 99.790 -36.782 1.00 19.74 112 LEU B O 1
ATOM 3662 N N . GLY B 1 121 ? -62.831 99.030 -34.754 1.00 22.52 113 GLY B N 1
ATOM 3663 C CA . GLY B 1 121 ? -63.974 98.148 -34.715 1.00 20.99 113 GLY B CA 1
ATOM 3664 C C . GLY B 1 121 ? -64.047 97.303 -33.464 1.00 25.67 113 GLY B C 1
ATOM 3665 O O . GLY B 1 121 ? -63.085 97.198 -32.692 1.00 22.91 113 GLY B O 1
ATOM 3666 N N . ALA B 1 122 ? -65.208 96.688 -33.286 1.00 21.41 114 ALA B N 1
ATOM 3667 C CA . ALA B 1 122 ? -65.452 95.766 -32.195 1.00 22.83 114 ALA B CA 1
ATOM 3668 C C . ALA B 1 122 ? -65.771 94.385 -32.749 1.00 25.03 114 ALA B C 1
ATOM 3669 O O . ALA B 1 122 ? -66.064 94.210 -33.949 1.00 24.27 114 ALA B O 1
ATOM 3671 N N . GLN B 1 123 ? -65.718 93.408 -31.858 1.00 20.91 115 GLN B N 1
ATOM 3672 C CA . GLN B 1 123 ? -66.075 92.044 -32.201 1.00 24.03 115 GLN B CA 1
ATOM 3673 C C . GLN B 1 123 ? -66.789 91.391 -31.028 1.00 22.85 115 GLN B C 1
ATOM 3674 O O . GLN B 1 123 ? -66.414 91.561 -29.869 1.00 24.21 115 GLN B O 1
ATOM 3680 N N . ILE B 1 124 ? -67.845 90.664 -31.343 1.00 22.08 116 ILE B N 1
ATOM 3681 C CA . ILE B 1 124 ? -68.570 89.913 -30.344 1.00 23.19 116 ILE B CA 1
ATOM 3682 C C . ILE B 1 124 ? -68.494 88.443 -30.711 1.00 26.38 116 ILE B C 1
ATOM 3683 O O . ILE B 1 124 ? -68.827 88.056 -31.830 1.00 23.98 116 ILE B O 1
ATOM 3688 N N . ASP B 1 125 ? -68.024 87.643 -29.758 1.00 24.88 117 ASP B N 1
ATOM 3689 C CA . ASP B 1 125 ? -67.884 86.207 -29.927 1.00 29.95 117 ASP B CA 1
ATOM 3690 C C . ASP B 1 125 ? -67.130 85.851 -31.209 1.00 29.84 117 ASP B C 1
ATOM 3691 O O . ASP B 1 125 ? -67.397 84.830 -31.835 1.00 30.38 117 ASP B O 1
ATOM 3696 N N . GLY B 1 126 ? -66.190 86.703 -31.599 1.00 26.93 118 GLY B N 1
ATOM 3697 C CA . GLY B 1 126 ? -65.369 86.425 -32.760 1.00 26.15 118 GLY B CA 1
ATOM 3698 C C . GLY B 1 126 ? -65.959 86.963 -34.048 1.00 23.55 118 GLY B C 1
ATOM 3699 O O . GLY B 1 126 ? -65.365 86.836 -35.115 1.00 22.52 118 GLY B O 1
ATOM 3700 N N . TYR B 1 127 ? -67.136 87.565 -33.951 1.00 21.87 119 TYR B N 1
ATOM 3701 C CA . TYR B 1 127 ? -67.757 88.174 -35.118 1.00 21.74 119 TYR B CA 1
ATOM 3702 C C . TYR B 1 127 ? -67.470 89.673 -35.146 1.00 22.78 119 TYR B C 1
ATOM 3703 O O . TYR B 1 127 ? -68.006 90.430 -34.347 1.00 21.57 119 TYR B O 1
ATOM 3712 N N . GLY B 1 128 ? -66.586 90.090 -36.053 1.00 23.47 120 GLY B N 1
ATOM 3713 C CA . GLY B 1 128 ? -66.090 91.457 -36.042 1.00 19.66 120 GLY B CA 1
ATOM 3714 C C . GLY B 1 128 ? -66.620 92.360 -37.143 1.00 21.50 120 GLY B C 1
ATOM 3715 O O . GLY B 1 128 ? -66.946 91.915 -38.244 1.00 20.40 120 GLY B O 1
ATOM 3716 N N . THR B 1 129 ? -66.718 93.647 -36.834 1.00 21.60 121 THR B N 1
ATOM 3717 C CA . THR B 1 129 ? -67.036 94.649 -37.835 1.00 19.26 121 THR B CA 1
ATOM 3718 C C . THR B 1 129 ? -65.936 95.704 -37.790 1.00 22.98 121 THR B C 1
ATOM 3719 O O . THR B 1 129 ? -65.584 96.207 -36.723 1.00 22.06 121 THR B O 1
ATOM 3723 N N . ILE B 1 130 ? -65.380 96.025 -38.949 1.00 20.62 122 ILE B N 1
ATOM 3724 C CA . ILE B 1 130 ? -64.398 97.081 -39.037 1.00 19.85 122 ILE B CA 1
ATOM 3725 C C . ILE B 1 130 ? -64.974 98.214 -39.871 1.00 22.26 122 ILE B C 1
ATOM 3726 O O . ILE B 1 130 ? -65.723 97.984 -40.831 1.00 18.66 122 ILE B O 1
ATOM 3731 N N . VAL B 1 131 ? -64.639 99.440 -39.487 1.00 18.41 123 VAL B N 1
ATOM 3732 C CA . VAL B 1 131 ? -65.165 100.612 -40.163 1.00 20.99 123 VAL B CA 1
ATOM 3733 C C . VAL B 1 131 ? -64.083 101.672 -40.317 1.00 25.37 123 VAL B C 1
ATOM 3734 O O . VAL B 1 131 ? -63.176 101.789 -39.487 1.00 21.06 123 VAL B O 1
ATOM 3738 N N . CYS B 1 132 ? -64.182 102.426 -41.406 1.00 22.29 124 CYS B N 1
ATOM 3739 C CA . CYS B 1 132 ? -63.290 103.523 -41.658 1.00 20.33 124 CYS B CA 1
ATOM 3740 C C . CYS B 1 132 ? -64.067 104.638 -42.349 1.00 23.54 124 CYS B C 1
ATOM 3741 O O . CYS B 1 132 ? -64.678 104.417 -43.390 1.00 23.93 124 CYS B O 1
ATOM 3744 N N . ASP B 1 133 ? -64.052 105.818 -41.731 1.00 24.62 125 ASP B N 1
ATOM 3745 C CA . ASP B 1 133 ? -64.560 107.054 -42.313 1.00 19.54 125 ASP B CA 1
ATOM 3746 C C . ASP B 1 133 ? -63.397 107.980 -42.615 1.00 23.90 125 ASP B C 1
ATOM 3747 O O . ASP B 1 133 ? -62.355 107.932 -41.953 1.00 23.48 125 ASP B O 1
ATOM 3752 N N . THR B 1 134 ? -63.565 108.836 -43.609 1.00 24.94 126 THR B N 1
ATOM 3753 C CA . THR B 1 134 ? -62.626 109.926 -43.772 1.00 24.15 126 THR B CA 1
ATOM 3754 C C . THR B 1 134 ? -63.308 111.279 -43.559 1.00 28.05 126 THR B C 1
ATOM 3755 O O . THR B 1 134 ? -64.334 111.570 -44.184 1.00 21.16 126 THR B O 1
ATOM 3759 N N . ILE B 1 135 ? -62.735 112.080 -42.656 1.00 25.99 127 ILE B N 1
ATOM 3760 C CA . ILE B 1 135 ? -63.249 113.410 -42.320 1.00 24.69 127 ILE B CA 1
ATOM 3761 C C . ILE B 1 135 ? -62.215 114.512 -42.621 1.00 30.33 127 ILE B C 1
ATOM 3762 O O . ILE B 1 135 ? -61.005 114.257 -42.668 1.00 27.07 127 ILE B O 1
ATOM 3767 N N . VAL B 1 136 ? -62.705 115.729 -42.842 1.00 33.28 128 VAL B N 1
ATOM 3768 C CA . VAL B 1 136 ? -61.850 116.911 -42.956 1.00 32.14 128 VAL B CA 1
ATOM 3769 C C . VAL B 1 136 ? -61.704 117.600 -41.592 1.00 33.96 128 VAL B C 1
ATOM 3770 O O . VAL B 1 136 ? -62.683 118.110 -41.031 1.00 30.75 128 VAL B O 1
ATOM 3774 N N . ALA B 1 137 ? -60.480 117.596 -41.061 1.00 27.92 129 ALA B N 1
ATOM 3775 C CA . ALA B 1 137 ? -60.221 118.143 -39.735 1.00 31.88 129 ALA B CA 1
ATOM 3776 C C . ALA B 1 137 ? -60.639 119.605 -39.671 1.00 35.46 129 ALA B C 1
ATOM 3777 O O . ALA B 1 137 ? -60.368 120.365 -40.595 1.00 28.90 129 ALA B O 1
ATOM 3779 N N . LYS B 1 138 ? -61.293 119.980 -38.575 1.00 34.31 130 LYS B N 1
ATOM 3780 C CA . LYS B 1 138 ? -61.854 121.315 -38.419 1.00 35.52 130 LYS B CA 1
ATOM 3781 C C . LYS B 1 138 ? -62.517 121.449 -37.050 1.00 45.67 130 LYS B C 1
ATOM 3782 O O . LYS B 1 138 ? -62.808 120.453 -36.383 1.00 38.90 130 LYS B O 1
ATOM 3788 N N . ASN B 1 139 ? -62.750 122.685 -36.624 1.00 49.22 131 ASN B N 1
ATOM 3789 C CA . ASN B 1 139 ? -63.491 122.919 -35.392 1.00 54.08 131 ASN B CA 1
ATOM 3790 C C . ASN B 1 139 ? -64.990 122.882 -35.640 1.00 53.65 131 ASN B C 1
ATOM 3791 O O . ASN B 1 139 ? -65.433 122.941 -36.781 1.00 54.01 131 ASN B O 1
ATOM 3796 N N . ALA B 1 140 ? -65.767 122.783 -34.568 1.00 60.55 132 ALA B N 1
ATOM 3797 C CA . ALA B 1 140 ? -67.223 122.762 -34.680 1.00 61.21 132 ALA B CA 1
ATOM 3798 C C . ALA B 1 140 ? -67.747 124.013 -35.381 1.00 66.31 132 ALA B C 1
ATOM 3799 O O . ALA B 1 140 ? -68.636 123.932 -36.230 1.00 67.88 132 ALA B O 1
ATOM 3801 N N . ASN B 1 141 ? -67.186 125.167 -35.023 1.00 71.98 133 ASN B N 1
ATOM 3802 C CA . ASN B 1 141 ? -67.589 126.447 -35.611 1.00 75.15 133 ASN B CA 1
ATOM 3803 C C . ASN B 1 141 ? -67.292 126.565 -37.106 1.00 69.81 133 ASN B C 1
ATOM 3804 O O . ASN B 1 141 ? -67.785 127.475 -37.774 1.00 72.23 133 ASN B O 1
ATOM 3809 N N . ASP B 1 142 ? -66.476 125.654 -37.625 1.00 64.44 134 ASP B N 1
ATOM 3810 C CA . ASP B 1 142 ? -66.126 125.673 -39.037 1.00 62.32 134 ASP B CA 1
ATOM 3811 C C . ASP B 1 142 ? -67.258 125.025 -39.821 1.00 60.22 134 ASP B C 1
ATOM 3812 O O . ASP B 1 142 ? -67.878 124.077 -39.343 1.00 58.01 134 ASP B O 1
ATOM 3817 N N . PRO B 1 143 ? -67.538 125.542 -41.015 1.00 61.79 135 PRO B N 1
ATOM 3818 C CA . PRO B 1 143 ? -68.599 124.987 -41.855 1.00 61.36 135 PRO B CA 1
ATOM 3819 C C . PRO B 1 143 ? -68.183 123.652 -42.480 1.00 55.80 135 PRO B C 1
ATOM 3820 O O . PRO B 1 143 ? -67.078 123.529 -43.017 1.00 50.96 135 PRO B O 1
ATOM 3822 N N . ASP B 1 144 ? -69.067 122.657 -42.400 1.00 49.39 136 ASP B N 1
ATOM 3823 C CA . ASP B 1 144 ? -68.800 121.349 -42.992 1.00 52.19 136 ASP B CA 1
ATOM 3824 C C . ASP B 1 144 ? -68.966 121.415 -44.504 1.00 48.83 136 ASP B C 1
ATOM 3825 O O . ASP B 1 144 ? -70.038 121.125 -45.040 1.00 53.00 136 ASP B O 1
ATOM 3827 N N . VAL B 1 145 ? -67.895 121.809 -45.180 1.00 40.63 137 VAL B N 1
ATOM 3828 C CA . VAL B 1 145 ? -67.879 121.923 -46.631 1.00 40.52 137 VAL B CA 1
ATOM 3829 C C . VAL B 1 145 ? -66.552 121.382 -47.142 1.00 38.39 137 VAL B C 1
ATOM 3830 O O . VAL B 1 145 ? -65.517 121.539 -46.497 1.00 38.74 137 VAL B O 1
ATOM 3834 N N . ILE B 1 146 ? -66.584 120.722 -48.290 1.00 38.89 138 ILE B N 1
ATOM 3835 C CA . ILE B 1 146 ? -65.370 120.172 -48.867 1.00 33.28 138 ILE B CA 1
ATOM 3836 C C . ILE B 1 146 ? -65.272 120.719 -50.258 1.00 31.18 138 ILE B C 1
ATOM 3837 O O . ILE B 1 146 ? -66.246 120.678 -51.001 1.00 32.35 138 ILE B O 1
ATOM 3842 N N . GLU B 1 147 ? -64.103 121.226 -50.626 1.00 33.71 139 GLU B N 1
ATOM 3843 C CA . GLU B 1 147 ? -63.975 121.892 -51.916 1.00 37.14 139 GLU B CA 1
ATOM 3844 C C . GLU B 1 147 ? -62.640 121.610 -52.605 1.00 35.57 139 GLU B C 1
ATOM 3845 O O . GLU B 1 147 ? -61.832 120.799 -52.136 1.00 33.71 139 GLU B O 1
ATOM 3851 N N . GLY B 1 148 ? -62.420 122.283 -53.726 1.00 28.95 140 GLY B N 1
ATOM 3852 C CA . GLY B 1 148 ? -61.191 122.117 -54.473 1.00 30.29 140 GLY B CA 1
ATOM 3853 C C . GLY B 1 148 ? -60.992 120.665 -54.843 1.00 29.67 140 GLY B C 1
ATOM 3854 O O . GLY B 1 148 ? -61.956 119.959 -55.129 1.00 30.68 140 GLY B O 1
ATOM 3855 N N . ARG B 1 149 ? -59.739 120.217 -54.820 1.00 30.02 141 ARG B N 1
ATOM 3856 C CA . ARG B 1 149 ? -59.389 118.860 -55.216 1.00 24.94 141 ARG B CA 1
ATOM 3857 C C . ARG B 1 149 ? -59.729 117.830 -54.147 1.00 23.82 141 ARG B C 1
ATOM 3858 O O . ARG B 1 149 ? -59.846 116.650 -54.440 1.00 25.18 141 ARG B O 1
ATOM 3866 N N . GLN B 1 150 ? -59.882 118.281 -52.908 1.00 27.06 142 GLN B N 1
ATOM 3867 C CA . GLN B 1 150 ? -60.372 117.420 -51.853 1.00 28.06 142 GLN B CA 1
ATOM 3868 C C . GLN B 1 150 ? -61.766 116.907 -52.192 1.00 29.63 142 GLN B C 1
ATOM 3869 O O . GLN B 1 150 ? -62.082 115.737 -51.945 1.00 24.46 142 GLN B O 1
ATOM 3875 N N . ALA B 1 151 ? -62.595 117.790 -52.747 1.00 29.28 143 ALA B N 1
ATOM 3876 C CA . ALA B 1 151 ? -63.947 117.416 -53.145 1.00 25.79 143 ALA B CA 1
ATOM 3877 C C . ALA B 1 151 ? -63.910 116.289 -54.168 1.00 24.44 143 ALA B C 1
ATOM 3878 O O . ALA B 1 151 ? -64.666 115.338 -54.049 1.00 24.94 143 ALA B O 1
ATOM 3880 N N . ASP B 1 152 ? -63.037 116.396 -55.168 1.00 23.88 144 ASP B N 1
ATOM 3881 C CA . ASP B 1 152 ? -62.882 115.330 -56.163 1.00 24.21 144 ASP B CA 1
ATOM 3882 C C . ASP B 1 152 ? -62.394 114.043 -55.514 1.00 28.90 144 ASP B C 1
ATOM 3883 O O . ASP B 1 152 ? -62.819 112.942 -55.896 1.00 25.61 144 ASP B O 1
ATOM 3888 N N . LEU B 1 153 ? -61.482 114.184 -54.552 1.00 23.57 145 LEU B N 1
ATOM 3889 C CA A LEU B 1 153 ? -60.896 113.029 -53.896 1.00 22.76 145 LEU B CA 1
ATOM 3890 C C . LEU B 1 153 ? -61.937 112.251 -53.080 1.00 25.31 145 LEU B C 1
ATOM 3891 O O . LEU B 1 153 ? -61.988 111.029 -53.151 1.00 26.22 145 LEU B O 1
ATOM 3896 N N . PHE B 1 154 ? -62.765 112.957 -52.311 1.00 23.40 146 PHE B N 1
ATOM 3897 C CA . PHE B 1 154 ? -63.803 112.300 -51.524 1.00 26.09 146 PHE B CA 1
ATOM 3898 C C . PHE B 1 154 ? -64.908 111.656 -52.397 1.00 27.09 146 PHE B C 1
ATOM 3899 O O . PHE B 1 154 ? -65.320 110.531 -52.130 1.00 25.35 146 PHE B O 1
ATOM 3907 N N . LEU B 1 155 ? -65.373 112.360 -53.430 1.00 22.06 147 LEU B N 1
ATOM 3908 C CA . LEU B 1 155 ? -66.368 111.812 -54.360 1.00 24.47 147 LEU B CA 1
ATOM 3909 C C . LEU B 1 155 ? -65.870 110.594 -55.160 1.00 27.22 147 LEU B C 1
ATOM 3910 O O . LEU B 1 155 ? -66.628 109.634 -55.397 1.00 24.40 147 LEU B O 1
ATOM 3915 N N . ALA B 1 156 ? -64.609 110.628 -55.582 1.00 21.25 148 ALA B N 1
ATOM 3916 C CA . ALA B 1 156 ? -63.998 109.448 -56.188 1.00 24.16 148 ALA B CA 1
ATOM 3917 C C . ALA B 1 156 ? -64.130 108.266 -55.228 1.00 24.83 148 ALA B C 1
ATOM 3918 O O . ALA B 1 156 ? -64.475 107.159 -55.635 1.00 24.94 148 ALA B O 1
ATOM 3920 N N . THR B 1 157 ? -63.856 108.514 -53.951 1.00 21.71 149 THR B N 1
ATOM 3921 C CA . THR B 1 157 ? -63.862 107.454 -52.954 1.00 20.79 149 THR B CA 1
ATOM 3922 C C . THR B 1 157 ? -65.276 107.003 -52.623 1.00 21.93 149 THR B C 1
ATOM 3923 O O . THR B 1 157 ? -65.519 105.820 -52.396 1.00 22.51 149 THR B O 1
ATOM 3927 N N . TYR B 1 158 ? -66.202 107.953 -52.573 1.00 21.47 150 TYR B N 1
ATOM 3928 C CA . TYR B 1 158 ? -67.597 107.648 -52.286 1.00 22.44 150 TYR B CA 1
ATOM 3929 C C . TYR B 1 158 ? -68.225 106.771 -53.370 1.00 20.73 150 TYR B C 1
ATOM 3930 O O . TYR B 1 158 ? -68.914 105.797 -53.067 1.00 22.86 150 TYR B O 1
ATOM 3939 N N . TYR B 1 159 ? -67.976 107.120 -54.631 1.00 22.41 151 TYR B N 1
ATOM 3940 C CA . TYR B 1 159 ? -68.575 106.413 -55.761 1.00 24.46 151 TYR B CA 1
ATOM 3941 C C . TYR B 1 159 ? -67.861 105.115 -56.094 1.00 28.37 151 TYR B C 1
ATOM 3942 O O . TYR B 1 159 ? -68.482 104.169 -56.585 1.00 24.10 151 TYR B O 1
ATOM 3951 N N . ALA B 1 160 ? -66.562 105.053 -55.826 1.00 23.50 152 ALA B N 1
ATOM 3952 C CA . ALA B 1 160 ? -65.886 103.782 -55.987 1.00 22.83 152 ALA B CA 1
ATOM 3953 C C . ALA B 1 160 ? -66.513 102.795 -54.996 1.00 22.11 152 ALA B C 1
ATOM 3954 O O . ALA B 1 160 ? -66.719 101.646 -55.326 1.00 23.36 152 ALA B O 1
ATOM 3956 N N . ASN B 1 161 ? -66.830 103.257 -53.789 1.00 19.98 153 ASN B N 1
ATOM 3957 C CA . ASN B 1 161 ? -67.480 102.406 -52.809 1.00 21.95 153 ASN B CA 1
ATOM 3958 C C . ASN B 1 161 ? -68.877 101.953 -53.256 1.00 24.52 153 ASN B C 1
ATOM 3959 O O . ASN B 1 161 ? -69.217 100.773 -53.136 1.00 23.26 153 ASN B O 1
ATOM 3964 N N . GLU B 1 162 ? -69.674 102.891 -53.770 1.00 22.94 154 GLU B N 1
ATOM 3965 C CA . GLU B 1 162 ? -71.031 102.589 -54.240 1.00 23.74 154 GLU B CA 1
ATOM 3966 C C . GLU B 1 162 ? -71.021 101.607 -55.398 1.00 22.95 154 GLU B C 1
ATOM 3967 O O . GLU B 1 162 ? -71.920 100.778 -55.548 1.00 20.66 154 GLU B O 1
ATOM 3973 N N . VAL B 1 163 ? -69.994 101.698 -56.226 1.00 20.36 155 VAL B N 1
ATOM 3974 C CA . VAL B 1 163 ? -69.922 100.837 -57.379 1.00 20.08 155 VAL B CA 1
ATOM 3975 C C . VAL B 1 163 ? -69.470 99.442 -56.964 1.00 27.85 155 VAL B C 1
ATOM 3976 O O . VAL B 1 163 ? -70.062 98.445 -57.388 1.00 25.29 155 VAL B O 1
ATOM 3980 N N . LEU B 1 164 ? -68.442 99.375 -56.115 1.00 23.80 156 LEU B N 1
ATOM 3981 C CA . LEU B 1 164 ? -67.929 98.087 -55.644 1.00 26.01 156 LEU B CA 1
ATOM 3982 C C . LEU B 1 164 ? -69.023 97.274 -54.962 1.00 21.55 156 LEU B C 1
ATOM 3983 O O . LEU B 1 164 ? -69.165 96.084 -55.212 1.00 24.74 156 LEU B O 1
ATOM 3988 N N . LEU B 1 165 ? -69.785 97.916 -54.086 1.00 23.69 157 LEU B N 1
ATOM 3989 C CA . LEU B 1 165 ? -70.808 97.206 -53.333 1.00 21.96 157 LEU B CA 1
ATOM 3990 C C . LEU B 1 165 ? -71.803 96.577 -54.300 1.00 27.14 157 LEU B C 1
ATOM 3991 O O . LEU B 1 165 ? -72.146 95.398 -54.187 1.00 26.53 157 LEU B O 1
ATOM 3996 N N . ARG B 1 166 ? -72.247 97.375 -55.265 1.00 27.29 158 ARG B N 1
ATOM 3997 C CA . ARG B 1 166 ? -73.187 96.908 -56.262 1.00 26.87 158 ARG B CA 1
ATOM 3998 C C . ARG B 1 166 ? -72.603 95.753 -57.059 1.00 30.45 158 ARG B C 1
ATOM 3999 O O . ARG B 1 166 ? -73.311 94.805 -57.402 1.00 28.82 158 ARG B O 1
ATOM 4007 N N . LEU B 1 167 ? -71.299 95.811 -57.306 1.00 29.45 159 LEU B N 1
ATOM 4008 C CA . LEU B 1 167 ? -70.634 94.782 -58.085 1.00 27.07 159 LEU B CA 1
ATOM 4009 C C . LEU B 1 167 ? -70.546 93.482 -57.312 1.00 25.49 159 LEU B C 1
ATOM 4010 O O . LEU B 1 167 ? -70.425 92.416 -57.901 1.00 27.58 159 LEU B O 1
ATOM 4015 N N . MET B 1 168 ? -70.608 93.571 -55.990 1.00 25.28 160 MET B N 1
ATOM 4016 C CA . MET B 1 168 ? -70.542 92.373 -55.155 1.00 27.25 160 MET B CA 1
ATOM 4017 C C . MET B 1 168 ? -71.895 91.626 -54.989 1.00 25.97 160 MET B C 1
ATOM 4018 O O . MET B 1 168 ? -71.930 90.510 -54.464 1.00 23.22 160 MET B O 1
ATOM 4023 N N . VAL B 1 169 ? -73.002 92.248 -55.392 1.00 22.14 161 VAL B N 1
ATOM 4024 C CA . VAL B 1 169 ? -74.320 91.611 -55.251 1.00 28.56 161 VAL B CA 1
ATOM 4025 C C . VAL B 1 169 ? -74.411 90.401 -56.160 1.00 24.79 161 VAL B C 1
ATOM 4026 O O . VAL B 1 169 ? -74.394 90.549 -57.377 1.00 26.75 161 VAL B O 1
ATOM 4030 N N . PRO B 1 170 ? -74.487 89.198 -55.576 1.00 25.42 162 PRO B N 1
ATOM 4031 C CA . PRO B 1 170 ? -74.618 87.973 -56.381 1.00 27.98 162 PRO B CA 1
ATOM 4032 C C . PRO B 1 170 ? -75.616 88.163 -57.519 1.00 28.24 162 PRO B C 1
ATOM 4033 O O . PRO B 1 170 ? -76.716 88.675 -57.299 1.00 27.94 162 PRO B O 1
ATOM 4037 N N . PRO B 1 171 ? -75.231 87.780 -58.739 1.00 26.28 163 PRO B N 1
ATOM 4038 C CA . PRO B 1 171 ? -76.173 87.995 -59.841 1.00 31.90 163 PRO B CA 1
ATOM 4039 C C . PRO B 1 171 ? -77.471 87.218 -59.625 1.00 31.83 163 PRO B C 1
ATOM 4040 O O . PRO B 1 171 ? -77.432 86.043 -59.272 1.00 33.66 163 PRO B O 1
ATOM 4044 N N . GLY B 1 172 ? -78.603 87.886 -59.823 1.00 30.45 164 GLY B N 1
ATOM 4045 C CA . GLY B 1 172 ? -79.904 87.263 -59.656 1.00 33.39 164 GLY B CA 1
ATOM 4046 C C . GLY B 1 172 ? -80.480 87.361 -58.254 1.00 33.69 164 GLY B C 1
ATOM 4047 O O . GLY B 1 172 ? -81.575 86.855 -57.994 1.00 35.55 164 GLY B O 1
ATOM 4048 N N . LEU B 1 173 ? -79.751 88.003 -57.346 1.00 27.90 165 LEU B N 1
ATOM 4049 C CA . LEU B 1 173 ? -80.177 88.073 -55.953 1.00 30.58 165 LEU B CA 1
ATOM 4050 C C . LEU B 1 173 ? -81.381 88.995 -55.736 1.00 29.22 165 LEU B C 1
ATOM 4051 O O . LEU B 1 173 ? -82.242 88.714 -54.905 1.00 26.42 165 LEU B O 1
ATOM 4056 N N . LEU B 1 174 ? -81.428 90.095 -56.478 1.00 28.16 166 LEU B N 1
ATOM 4057 C CA . LEU B 1 174 ? -82.450 91.116 -56.268 1.00 37.00 166 LEU B CA 1
ATOM 4058 C C . LEU B 1 174 ? -83.517 91.130 -57.364 1.00 31.93 166 LEU B C 1
ATOM 4059 O O . LEU B 1 174 ? -84.513 91.844 -57.256 1.00 33.79 166 LEU B O 1
ATOM 4064 N N . ALA B 1 175 ? -83.307 90.340 -58.413 1.00 30.40 167 ALA B N 1
ATOM 4065 C CA . ALA B 1 175 ? -84.264 90.260 -59.516 1.00 31.42 167 ALA B CA 1
ATOM 4066 C C . ALA B 1 175 ? -85.702 90.021 -59.030 1.00 34.00 167 ALA B C 1
ATOM 4067 O O . ALA B 1 175 ? -85.934 89.299 -58.059 1.00 31.85 167 ALA B O 1
ATOM 4069 N N . THR B 1 176 ? -86.666 90.633 -59.707 1.00 31.10 168 THR B N 1
ATOM 4070 C CA . THR B 1 176 ? -88.065 90.436 -59.357 1.00 34.02 168 THR B CA 1
ATOM 4071 C C . THR B 1 176 ? -88.801 89.854 -60.541 1.00 31.45 168 THR B C 1
ATOM 4072 O O . THR B 1 176 ? -88.238 89.738 -61.624 1.00 33.74 168 THR B O 1
ATOM 4076 N N . GLY B 1 177 ? -90.065 89.496 -60.339 1.00 35.42 169 GLY B N 1
ATOM 4077 C CA . GLY B 1 177 ? -90.897 89.024 -61.431 1.00 31.52 169 GLY B CA 1
ATOM 4078 C C . GLY B 1 177 ? -91.031 87.514 -61.558 1.00 33.47 169 GLY B C 1
ATOM 4079 O O . GLY B 1 177 ? -91.029 86.789 -60.557 1.00 30.91 169 GLY B O 1
ATOM 4080 N N . THR B 1 178 ? -91.135 87.054 -62.805 1.00 34.49 170 THR B N 1
ATOM 4081 C CA . THR B 1 178 ? -91.449 85.662 -63.146 1.00 35.67 170 THR B CA 1
ATOM 4082 C C . THR B 1 178 ? -90.250 84.722 -63.021 1.00 31.93 170 THR B C 1
ATOM 4083 O O . THR B 1 178 ? -89.107 85.167 -62.987 1.00 31.98 170 THR B O 1
ATOM 4087 N N . ASP B 1 179 ? -90.517 83.419 -62.977 1.00 27.82 171 ASP B N 1
ATOM 4088 C CA . ASP B 1 179 ? -89.446 82.438 -62.957 1.00 27.92 171 ASP B CA 1
ATOM 4089 C C . ASP B 1 179 ? -88.462 82.743 -64.067 1.00 27.11 171 ASP B C 1
ATOM 4090 O O . ASP B 1 179 ? -87.260 82.651 -63.868 1.00 26.72 171 ASP B O 1
ATOM 4095 N N . GLU B 1 180 ? -88.987 83.105 -65.236 1.00 27.73 172 GLU B N 1
ATOM 4096 C CA . GLU B 1 180 ? -88.177 83.390 -66.416 1.00 28.51 172 GLU B CA 1
ATOM 4097 C C . GLU B 1 180 ? -87.192 84.543 -66.230 1.00 29.01 172 GLU B C 1
ATOM 4098 O O . GLU B 1 180 ? -86.000 84.377 -66.461 1.00 32.50 172 GLU B O 1
ATOM 4104 N N . GLU B 1 181 ? -87.679 85.706 -65.811 1.00 28.91 173 GLU B N 1
ATOM 4105 C CA . GLU B 1 181 ? -86.774 86.837 -65.587 1.00 34.31 173 GLU B CA 1
ATOM 4106 C C . GLU B 1 181 ? -85.777 86.566 -64.462 1.00 31.15 173 GLU B C 1
ATOM 4107 O O . GLU B 1 181 ? -84.617 86.949 -64.562 1.00 31.29 173 GLU B O 1
ATOM 4113 N N . LYS B 1 182 ? -86.208 85.876 -63.411 1.00 27.55 174 LYS B N 1
ATOM 4114 C CA . LYS B 1 182 ? -85.271 85.522 -62.354 1.00 27.36 174 LYS B CA 1
ATOM 4115 C C . LYS B 1 182 ? -84.188 84.575 -62.869 1.00 31.34 174 LYS B C 1
ATOM 4116 O O . LYS B 1 182 ? -83.006 84.752 -62.562 1.00 26.13 174 LYS B O 1
ATOM 4122 N N . ALA B 1 183 ? -84.580 83.596 -63.680 1.00 28.68 175 ALA B N 1
ATOM 4123 C CA . ALA B 1 183 ? -83.595 82.693 -64.256 1.00 30.17 175 ALA B CA 1
ATOM 4124 C C . ALA B 1 183 ? -82.648 83.479 -65.141 1.00 29.72 175 ALA B C 1
ATOM 4125 O O . ALA B 1 183 ? -81.464 83.169 -65.208 1.00 31.48 175 ALA B O 1
ATOM 4127 N N . LYS B 1 184 ? -83.182 84.487 -65.827 1.00 33.66 176 LYS B N 1
ATOM 4128 C CA . LYS B 1 184 ? -82.370 85.349 -66.687 1.00 36.61 176 LYS B CA 1
ATOM 4129 C C . LYS B 1 184 ? -81.286 86.055 -65.871 1.00 34.14 176 LYS B C 1
ATOM 4130 O O . LYS B 1 184 ? -80.111 86.047 -66.235 1.00 32.61 176 LYS B O 1
ATOM 4136 N N . ALA B 1 185 ? -81.693 86.654 -64.755 1.00 32.12 177 ALA B N 1
ATOM 4137 C CA . ALA B 1 185 ? -80.760 87.381 -63.901 1.00 29.98 177 ALA B CA 1
ATOM 4138 C C . ALA B 1 185 ? -79.735 86.458 -63.255 1.00 29.21 177 ALA B C 1
ATOM 4139 O O . ALA B 1 185 ? -78.613 86.862 -62.977 1.00 29.38 177 ALA B O 1
ATOM 4141 N N . ALA B 1 186 ? -80.107 85.209 -63.022 1.00 28.76 178 ALA B N 1
ATOM 4142 C CA . ALA B 1 186 ? -79.186 84.294 -62.365 1.00 29.04 178 ALA B CA 1
ATOM 4143 C C . ALA B 1 186 ? -78.148 83.712 -63.319 1.00 25.90 178 ALA B C 1
ATOM 4144 O O . ALA B 1 186 ? -77.141 83.175 -62.879 1.00 28.68 178 ALA B O 1
ATOM 4146 N N . ALA B 1 187 ? -78.396 83.811 -64.622 1.00 28.89 179 ALA B N 1
ATOM 4147 C CA . ALA B 1 187 ? -77.449 83.305 -65.617 1.00 29.47 179 ALA B CA 1
ATOM 4148 C C . ALA B 1 187 ? -76.323 84.309 -65.936 1.00 30.09 179 ALA B C 1
ATOM 4149 O O . ALA B 1 187 ? -75.280 83.941 -66.478 1.00 32.88 179 ALA B O 1
ATOM 4151 N N . VAL B 1 188 ? -76.547 85.576 -65.611 1.00 31.78 180 VAL B N 1
ATOM 4152 C CA . VAL B 1 188 ? -75.516 86.602 -65.763 1.00 33.15 180 VAL B CA 1
ATOM 4153 C C . VAL B 1 188 ? -74.257 86.225 -64.974 1.00 35.25 180 VAL B C 1
ATOM 4154 O O . VAL B 1 188 ? -74.337 85.781 -63.831 1.00 31.57 180 VAL B O 1
ATOM 4158 N N . LYS B 1 189 ? -73.094 86.395 -65.587 1.00 33.94 181 LYS B N 1
ATOM 4159 C CA . LYS B 1 189 ? -71.846 86.080 -64.902 1.00 39.31 181 LYS B CA 1
ATOM 4160 C C . LYS B 1 189 ? -71.453 87.210 -63.956 1.00 37.05 181 LYS B C 1
ATOM 4161 O O . LYS B 1 189 ? -71.716 88.378 -64.243 1.00 36.82 181 LYS B O 1
ATOM 4167 N N . PRO B 1 190 ? -70.851 86.860 -62.809 1.00 31.92 182 PRO B N 1
ATOM 4168 C CA . PRO B 1 190 ? -70.345 87.879 -61.889 1.00 32.91 182 PRO B CA 1
ATOM 4169 C C . PRO B 1 190 ? -69.034 88.453 -62.426 1.00 34.79 182 PRO B C 1
ATOM 4170 O O . PRO B 1 190 ? -68.263 87.743 -63.082 1.00 34.99 182 PRO B O 1
ATOM 4174 N N . PRO B 1 191 ? -68.785 89.739 -62.161 1.00 31.87 183 PRO B N 1
ATOM 4175 C CA . PRO B 1 191 ? -67.636 90.423 -62.764 1.00 31.45 183 PRO B CA 1
ATOM 4176 C C . PRO B 1 191 ? -66.341 89.775 -62.308 1.00 24.78 183 PRO B C 1
ATOM 4177 O O . PRO B 1 191 ? -66.235 89.447 -61.130 1.00 27.85 183 PRO B O 1
ATOM 4181 N N . SER B 1 192 ? -65.396 89.560 -63.218 1.00 26.66 184 SER B N 1
ATOM 4182 C CA . SER B 1 192 ? -64.049 89.126 -62.829 1.00 30.12 184 SER B CA 1
ATOM 4183 C C . SER B 1 192 ? -63.373 90.271 -62.074 1.00 27.07 184 SER B C 1
ATOM 4184 O O . SER B 1 192 ? -63.765 91.420 -62.216 1.00 26.23 184 SER B O 1
ATOM 4187 N N . GLN B 1 193 ? -62.361 89.972 -61.272 1.00 30.61 185 GLN B N 1
ATOM 4188 C CA . GLN B 1 193 ? -61.730 91.027 -60.484 1.00 29.13 185 GLN B CA 1
ATOM 4189 C C . GLN B 1 193 ? -61.005 92.049 -61.358 1.00 26.26 185 GLN B C 1
ATOM 4190 O O . GLN B 1 193 ? -60.893 93.215 -60.990 1.00 27.46 185 GLN B O 1
ATOM 4196 N N . ALA B 1 194 ? -60.554 91.622 -62.531 1.00 25.82 186 ALA B N 1
ATOM 4197 C CA . ALA B 1 194 ? -59.942 92.548 -63.480 1.00 27.39 186 ALA B CA 1
ATOM 4198 C C . ALA B 1 194 ? -60.983 93.561 -63.947 1.00 28.11 186 ALA B C 1
ATOM 4199 O O . ALA B 1 194 ? -60.678 94.734 -64.180 1.00 27.98 186 ALA B O 1
ATOM 4201 N N . LYS B 1 195 ? -62.222 93.099 -64.064 1.00 24.36 187 LYS B N 1
ATOM 4202 C CA . LYS B 1 195 ? -63.319 93.952 -64.475 1.00 22.51 187 LYS B CA 1
ATOM 4203 C C . LYS B 1 195 ? -63.702 94.926 -63.372 1.00 28.30 187 LYS B C 1
ATOM 4204 O O . LYS B 1 195 ? -63.946 96.101 -63.638 1.00 30.96 187 LYS B O 1
ATOM 4210 N N . ILE B 1 196 ? -63.769 94.442 -62.132 1.00 26.50 188 ILE B N 1
ATOM 4211 C CA . ILE B 1 196 ? -64.040 95.319 -60.995 1.00 28.32 188 ILE B CA 1
ATOM 4212 C C . ILE B 1 196 ? -62.978 96.429 -60.893 1.00 26.15 188 ILE B C 1
ATOM 4213 O O . ILE B 1 196 ? -63.311 97.608 -60.719 1.00 25.66 188 ILE B O 1
ATOM 4218 N N . SER B 1 197 ? -61.710 96.046 -61.030 1.00 24.48 189 SER B N 1
ATOM 4219 C CA . SER B 1 197 ? -60.604 97.003 -60.965 1.00 28.85 189 SER B CA 1
ATOM 4220 C C . SER B 1 197 ? -60.774 98.067 -62.016 1.00 27.09 189 SER B C 1
ATOM 4221 O O . SER B 1 197 ? -60.767 99.251 -61.713 1.00 28.62 189 SER B O 1
ATOM 4224 N N . SER B 1 198 ? -60.931 97.627 -63.259 1.00 27.22 190 SER B N 1
ATOM 4225 C CA . SER B 1 198 ? -61.121 98.538 -64.375 1.00 29.84 190 SER B CA 1
ATOM 4226 C C . SER B 1 198 ? -62.254 99.515 -64.108 1.00 29.32 190 SER B C 1
ATOM 4227 O O . SER B 1 198 ? -62.107 100.714 -64.301 1.00 30.44 190 SER B O 1
ATOM 4230 N N . LEU B 1 199 ? -63.389 99.002 -63.660 1.00 28.66 191 LEU B N 1
ATOM 4231 C CA . LEU B 1 199 ? -64.512 99.877 -63.352 1.00 26.94 191 LEU B CA 1
ATOM 4232 C C . LEU B 1 199 ? -64.164 100.904 -62.274 1.00 25.29 191 LEU B C 1
ATOM 4233 O O . LEU B 1 199 ? -64.407 102.085 -62.453 1.00 27.47 191 LEU B O 1
ATOM 4238 N N . LEU B 1 200 ? -63.601 100.466 -61.152 1.00 25.55 192 LEU B N 1
ATOM 4239 C CA . LEU B 1 200 ? -63.275 101.422 -60.095 1.00 27.51 192 LEU B CA 1
ATOM 4240 C C . LEU B 1 200 ? -62.242 102.480 -60.543 1.00 25.78 192 LEU B C 1
ATOM 4241 O O . LEU B 1 200 ? -62.372 103.648 -60.213 1.00 27.02 192 LEU B O 1
ATOM 4246 N N . GLU B 1 201 ? -61.242 102.082 -61.313 1.00 22.27 193 GLU B N 1
ATOM 4247 C CA . GLU B 1 201 ? -60.318 103.064 -61.882 1.00 29.71 193 GLU B CA 1
ATOM 4248 C C . GLU B 1 201 ? -61.031 104.117 -62.717 1.00 30.24 193 GLU B C 1
ATOM 4249 O O . GLU B 1 201 ? -60.674 105.296 -62.661 1.00 29.20 193 GLU B O 1
ATOM 4255 N N . LYS B 1 202 ? -62.028 103.697 -63.499 1.00 27.31 194 LYS B N 1
ATOM 4256 C CA . LYS B 1 202 ? -62.776 104.643 -64.316 1.00 28.42 194 LYS B CA 1
ATOM 4257 C C . LYS B 1 202 ? -63.474 105.656 -63.416 1.00 27.59 194 LYS B C 1
ATOM 4258 O O . LYS B 1 202 ? -63.460 106.856 -63.687 1.00 31.09 194 LYS B O 1
ATOM 4264 N N . VAL B 1 203 ? -64.068 105.177 -62.331 1.00 22.51 195 VAL B N 1
ATOM 4265 C CA . VAL B 1 203 ? -64.708 106.072 -61.386 1.00 27.20 195 VAL B CA 1
ATOM 4266 C C . VAL B 1 203 ? -63.713 107.124 -60.887 1.00 29.48 195 VAL B C 1
ATOM 4267 O O . VAL B 1 203 ? -63.971 108.329 -60.981 1.00 28.96 195 VAL B O 1
ATOM 4271 N N . ALA B 1 204 ? -62.575 106.662 -60.373 1.00 26.71 196 ALA B N 1
ATOM 4272 C CA . ALA B 1 204 ? -61.562 107.555 -59.811 1.00 33.68 196 ALA B CA 1
ATOM 4273 C C . ALA B 1 204 ? -61.097 108.559 -60.863 1.00 28.36 196 ALA B C 1
ATOM 4274 O O . ALA B 1 204 ? -61.006 109.755 -60.606 1.00 25.20 196 ALA B O 1
ATOM 4276 N N . LYS B 1 205 ? -60.835 108.063 -62.062 1.00 30.35 197 LYS B N 1
ATOM 4277 C CA . LYS B 1 205 ? -60.344 108.909 -63.137 1.00 31.39 197 LYS B CA 1
ATOM 4278 C C . LYS B 1 205 ? -61.319 110.034 -63.533 1.00 32.61 197 LYS B C 1
ATOM 4279 O O . LYS B 1 205 ? -60.902 111.107 -63.969 1.00 31.59 197 LYS B O 1
ATOM 4285 N N . ALA B 1 206 ? -62.613 109.805 -63.364 1.00 29.53 198 ALA B N 1
ATOM 4286 C CA . ALA B 1 206 ? -63.586 110.840 -63.714 1.00 34.67 198 ALA B CA 1
ATOM 4287 C C . ALA B 1 206 ? -63.405 112.067 -62.821 1.00 32.31 198 ALA B C 1
ATOM 4288 O O . ALA B 1 206 ? -63.856 113.161 -63.152 1.00 34.55 198 ALA B O 1
ATOM 4290 N N . TYR B 1 207 ? -62.770 111.857 -61.671 1.00 31.94 199 TYR B N 1
ATOM 4291 C CA . TYR B 1 207 ? -62.458 112.922 -60.729 1.00 29.07 199 TYR B CA 1
ATOM 4292 C C . TYR B 1 207 ? -60.942 113.202 -60.691 1.00 31.09 199 TYR B C 1
ATOM 4293 O O . TYR B 1 207 ? -60.439 113.859 -59.769 1.00 29.45 199 TYR B O 1
ATOM 4302 N N . ASP B 1 208 ? -60.230 112.683 -61.688 1.00 29.93 200 ASP B N 1
ATOM 4303 C CA . ASP B 1 208 ? -58.780 112.845 -61.794 1.00 33.41 200 ASP B CA 1
ATOM 4304 C C . ASP B 1 208 ? -58.039 112.358 -60.555 1.00 31.53 200 ASP B C 1
ATOM 4305 O O . ASP B 1 208 ? -57.106 113.013 -60.087 1.00 29.19 200 ASP B O 1
ATOM 4310 N N . CYS B 1 209 ? -58.464 111.216 -60.030 1.00 27.35 201 CYS B N 1
ATOM 4311 C CA . CYS B 1 209 ? -57.787 110.584 -58.907 1.00 26.76 201 CYS B CA 1
ATOM 4312 C C . CYS B 1 209 ? -57.456 109.165 -59.301 1.00 29.43 201 CYS B C 1
ATOM 4313 O O . CYS B 1 209 ? -57.764 108.734 -60.415 1.00 30.90 201 CYS B O 1
ATOM 4316 N N . ASN B 1 210 ? -56.818 108.441 -58.389 1.00 26.78 202 ASN B N 1
ATOM 4317 C CA . ASN B 1 210 ? -56.444 107.059 -58.644 1.00 24.37 202 ASN B CA 1
ATOM 4318 C C . ASN B 1 210 ? -56.751 106.146 -57.475 1.00 28.43 202 ASN B C 1
ATOM 4319 O O . ASN B 1 210 ? -56.719 106.570 -56.304 1.00 24.41 202 ASN B O 1
ATOM 4324 N N . ILE B 1 211 ? -57.049 104.891 -57.799 1.00 24.44 203 ILE B N 1
ATOM 4325 C CA . ILE B 1 211 ? -57.291 103.887 -56.781 1.00 24.73 203 ILE B CA 1
ATOM 4326 C C . ILE B 1 211 ? -55.952 103.534 -56.145 1.00 22.09 203 ILE B C 1
ATOM 4327 O O . ILE B 1 211 ? -54.971 103.292 -56.846 1.00 23.96 203 ILE B O 1
ATOM 4332 N N . ILE B 1 212 ? -55.906 103.497 -54.821 1.00 20.94 204 ILE B N 1
ATOM 4333 C CA . ILE B 1 212 ? -54.701 103.046 -54.140 1.00 24.42 204 ILE B CA 1
ATOM 4334 C C . ILE B 1 212 ? -54.449 101.584 -54.488 1.00 26.09 204 ILE B C 1
ATOM 4335 O O . ILE B 1 212 ? -55.326 100.734 -54.304 1.00 25.80 204 ILE B O 1
ATOM 4340 N N . GLU B 1 213 ? -53.262 101.291 -55.011 1.00 23.58 205 GLU B N 1
ATOM 4341 C CA . GLU B 1 213 ? -52.952 99.940 -55.478 1.00 25.84 205 GLU B CA 1
ATOM 4342 C C . GLU B 1 213 ? -53.112 98.890 -54.379 1.00 24.12 205 GLU B C 1
ATOM 4343 O O . GLU B 1 213 ? -52.744 99.117 -53.220 1.00 19.65 205 GLU B O 1
ATOM 4349 N N . SER B 1 214 ? -53.691 97.752 -54.759 1.00 24.41 206 SER B N 1
ATOM 4350 C CA . SER B 1 214 ? -53.844 96.601 -53.868 1.00 21.74 206 SER B CA 1
ATOM 4351 C C . SER B 1 214 ? -54.784 96.830 -52.701 1.00 22.30 206 SER B C 1
ATOM 4352 O O . SER B 1 214 ? -54.696 96.157 -51.676 1.00 26.15 206 SER B O 1
ATOM 4355 N N . THR B 1 215 ? -55.686 97.783 -52.846 1.00 24.99 207 THR B N 1
ATOM 4356 C CA . THR B 1 215 ? -56.685 97.975 -51.818 1.00 25.71 207 THR B CA 1
ATOM 4357 C C . THR B 1 215 ? -57.525 96.706 -51.821 1.00 21.50 207 THR B C 1
ATOM 4358 O O . THR B 1 215 ? -58.002 96.259 -52.867 1.00 19.80 207 THR B O 1
ATOM 4362 N N . THR B 1 216 ? -57.666 96.115 -50.643 1.00 21.46 208 THR B N 1
ATOM 4363 C CA . THR B 1 216 ? -58.208 94.774 -50.527 1.00 21.96 208 THR B CA 1
ATOM 4364 C C . THR B 1 216 ? -59.422 94.694 -49.626 1.00 21.30 208 THR B C 1
ATOM 4365 O O . THR B 1 216 ? -59.421 95.209 -48.509 1.00 24.58 208 THR B O 1
ATOM 4369 N N . SER B 1 217 ? -60.453 94.029 -50.123 1.00 18.55 209 SER B N 1
ATOM 4370 C CA . SER B 1 217 ? -61.630 93.715 -49.332 1.00 21.31 209 SER B CA 1
ATOM 4371 C C . SER B 1 217 ? -61.579 92.236 -48.960 1.00 19.68 209 SER B C 1
ATOM 4372 O O . SER B 1 217 ? -61.317 91.385 -49.812 1.00 20.67 209 SER B O 1
ATOM 4375 N N . TRP B 1 218 ? -61.830 91.938 -47.692 1.00 18.54 210 TRP B N 1
ATOM 4376 C CA . TRP B 1 218 ? -61.696 90.581 -47.175 1.00 19.22 210 TRP B CA 1
ATOM 4377 C C . TRP B 1 218 ? -63.009 89.945 -46.711 1.00 20.66 210 TRP B C 1
ATOM 4378 O O . TRP B 1 218 ? -63.851 90.603 -46.094 1.00 17.66 210 TRP B O 1
ATOM 4389 N N . LEU B 1 219 ? -63.158 88.648 -46.965 1.00 20.26 211 LEU B N 1
ATOM 4390 C CA . LEU B 1 219 ? -64.197 87.869 -46.301 1.00 21.59 211 LEU B CA 1
ATOM 4391 C C . LEU B 1 219 ? -63.883 87.794 -44.807 1.00 23.07 211 LEU B C 1
ATOM 4392 O O . LEU B 1 219 ? -62.736 87.562 -44.431 1.00 20.12 211 LEU B O 1
ATOM 4397 N N . PHE B 1 220 ? -64.895 87.995 -43.964 1.00 20.79 212 PHE B N 1
ATOM 4398 C CA . PHE B 1 220 ? -64.751 87.788 -42.524 1.00 22.06 212 PHE B CA 1
ATOM 4399 C C . PHE B 1 220 ? -65.306 86.413 -42.142 1.00 27.49 212 PHE B C 1
ATOM 4400 O O . PHE B 1 220 ? -66.135 85.847 -42.857 1.00 26.80 212 PHE B O 1
ATOM 4408 N N . ASP B 1 221 ? -64.851 85.878 -41.015 1.00 23.75 213 ASP B N 1
ATOM 4409 C CA . ASP B 1 221 ? -65.465 84.690 -40.443 1.00 27.13 213 ASP B CA 1
ATOM 4410 C C . ASP B 1 221 ? -65.271 84.776 -38.938 1.00 29.71 213 ASP B C 1
ATOM 4411 O O . ASP B 1 221 ? -64.688 85.743 -38.454 1.00 29.50 213 ASP B O 1
ATOM 4416 N N . LYS B 1 222 ? -65.750 83.789 -38.189 1.00 27.99 214 LYS B N 1
ATOM 4417 C CA . LYS B 1 222 ? -65.562 83.819 -36.740 1.00 29.55 214 LYS B CA 1
ATOM 4418 C C . LYS B 1 222 ? -64.069 83.907 -36.423 1.00 27.33 214 LYS B C 1
ATOM 4419 O O . LYS B 1 222 ? -63.290 83.095 -36.894 1.00 27.79 214 LYS B O 1
ATOM 4425 N N . ASN B 1 223 ? -63.670 84.896 -35.635 1.00 25.31 215 ASN B N 1
ATOM 4426 C CA . ASN B 1 223 ? -62.257 85.079 -35.296 1.00 27.68 215 ASN B CA 1
ATOM 4427 C C . ASN B 1 223 ? -61.325 85.278 -36.478 1.00 26.90 215 ASN B C 1
ATOM 4428 O O . ASN B 1 223 ? -60.151 84.921 -36.391 1.00 25.56 215 ASN B O 1
ATOM 4433 N N . GLU B 1 224 ? -61.836 85.844 -37.569 1.00 25.12 216 GLU B N 1
ATOM 4434 C CA . GLU B 1 224 ? -61.034 86.033 -38.772 1.00 25.80 216 GLU B CA 1
ATOM 4435 C C . GLU B 1 224 ? -61.430 87.299 -39.544 1.00 25.77 216 GLU B C 1
ATOM 4436 O O . GLU B 1 224 ? -62.550 87.399 -40.032 1.00 25.01 216 GLU B O 1
ATOM 4442 N N . ILE B 1 225 ? -60.514 88.258 -39.669 1.00 26.01 217 ILE B N 1
ATOM 4443 C CA . ILE B 1 225 ? -60.796 89.432 -40.493 1.00 24.25 217 ILE B CA 1
ATOM 4444 C C . ILE B 1 225 ? -60.053 89.440 -41.830 1.00 25.26 217 ILE B C 1
ATOM 4445 O O . ILE B 1 225 ? -60.108 90.411 -42.579 1.00 23.58 217 ILE B O 1
ATOM 4450 N N . GLU B 1 226 ? -59.373 88.339 -42.128 1.00 25.42 218 GLU B N 1
ATOM 4451 C CA . GLU B 1 226 ? -58.759 88.144 -43.435 1.00 24.72 218 GLU B CA 1
ATOM 4452 C C . GLU B 1 226 ? -59.035 86.723 -43.911 1.00 27.60 218 GLU B C 1
ATOM 4453 O O . GLU B 1 226 ? -58.133 85.893 -43.974 1.00 27.92 218 GLU B O 1
ATOM 4459 N N . GLY B 1 227 ? -60.297 86.458 -44.241 1.00 26.37 219 GLY B N 1
ATOM 4460 C CA . GLY B 1 227 ? -60.753 85.123 -44.579 1.00 25.77 219 GLY B CA 1
ATOM 4461 C C . GLY B 1 227 ? -60.328 84.627 -45.948 1.00 26.85 219 GLY B C 1
ATOM 4462 O O . GLY B 1 227 ? -59.470 85.218 -46.597 1.00 25.35 219 GLY B O 1
ATOM 4463 N N . LYS B 1 228 ? -60.979 83.558 -46.395 1.00 27.94 220 LYS B N 1
ATOM 4464 C CA . LYS B 1 228 ? -60.543 82.772 -47.550 1.00 28.77 220 LYS B CA 1
ATOM 4465 C C . LYS B 1 228 ? -60.967 83.350 -48.900 1.00 30.21 220 LYS B C 1
ATOM 4466 O O . LYS B 1 228 ? -60.707 82.754 -49.945 1.00 30.58 220 LYS B O 1
ATOM 4472 N N . LYS B 1 229 ? -61.647 84.490 -48.877 1.00 26.87 221 LYS B N 1
ATOM 4473 C CA . LYS B 1 229 ? -61.936 85.210 -50.108 1.00 27.70 221 LYS B CA 1
ATOM 4474 C C . LYS B 1 229 ? -61.389 86.624 -49.964 1.00 24.69 221 LYS B C 1
ATOM 4475 O O . LYS B 1 229 ? -61.385 87.183 -48.873 1.00 24.37 221 LYS B O 1
ATOM 4481 N N . LYS B 1 230 ? -60.924 87.194 -51.064 1.00 24.88 222 LYS B N 1
ATOM 4482 C CA . LYS B 1 230 ? -60.540 88.598 -51.078 1.00 22.75 222 LYS B CA 1
ATOM 4483 C C . LYS B 1 230 ? -60.713 89.224 -52.460 1.00 21.79 222 LYS B C 1
ATOM 4484 O O . LYS B 1 230 ? -60.649 88.541 -53.483 1.00 22.83 222 LYS B O 1
ATOM 4490 N N . ILE B 1 231 ? -60.970 90.526 -52.474 1.00 19.19 223 ILE B N 1
ATOM 4491 C CA . ILE B 1 231 ? -60.984 91.295 -53.707 1.00 23.81 223 ILE B CA 1
ATOM 4492 C C . ILE B 1 231 ? -59.835 92.293 -53.634 1.00 21.15 223 ILE B C 1
ATOM 4493 O O . ILE B 1 231 ? -59.715 93.028 -52.664 1.00 19.86 223 ILE B O 1
ATOM 4498 N N . ILE B 1 232 ? -58.977 92.299 -54.645 1.00 27.49 224 ILE B N 1
ATOM 4499 C CA . ILE B 1 232 ? -57.812 93.177 -54.646 1.00 22.65 224 ILE B CA 1
ATOM 4500 C C . ILE B 1 232 ? -57.922 94.171 -55.794 1.00 22.98 224 ILE B C 1
ATOM 4501 O O . ILE B 1 232 ? -57.833 93.791 -56.958 1.00 23.68 224 ILE B O 1
ATOM 4506 N N . LEU B 1 233 ? -58.137 95.441 -55.465 1.00 20.90 225 LEU B N 1
ATOM 4507 C CA . LEU B 1 233 ? -58.325 96.456 -56.492 1.00 24.65 225 LEU B CA 1
ATOM 4508 C C . LEU B 1 233 ? -56.975 96.875 -57.038 1.00 28.85 225 LEU B C 1
ATOM 4509 O O . LEU B 1 233 ? -56.009 96.987 -56.274 1.00 21.11 225 LEU B O 1
ATOM 4514 N N . SER B 1 234 ? -56.919 97.106 -58.354 1.00 29.81 226 SER B N 1
ATOM 4515 C CA . SER B 1 234 ? -55.716 97.626 -59.005 1.00 30.18 226 SER B CA 1
ATOM 4516 C C . SER B 1 234 ? -54.467 96.981 -58.439 1.00 26.33 226 SER B C 1
ATOM 4517 O O . SER B 1 234 ? -53.640 97.653 -57.826 1.00 24.80 226 SER B O 1
ATOM 4520 N N . PRO B 1 235 ? -54.337 95.663 -58.612 1.00 30.86 227 PRO B N 1
ATOM 4521 C CA . PRO B 1 235 ? -53.126 95.023 -58.097 1.00 32.46 227 PRO B CA 1
ATOM 4522 C C . PRO B 1 235 ? -51.936 95.344 -58.981 1.00 37.24 227 PRO B C 1
ATOM 4523 O O . PRO B 1 235 ? -50.805 95.228 -58.521 1.00 43.95 227 PRO B O 1
ATOM 4527 N N . GLY B 1 236 ? -52.197 95.747 -60.224 1.00 42.82 228 GLY B N 1
ATOM 4528 C CA . GLY B 1 236 ? -51.150 95.988 -61.208 1.00 45.98 228 GLY B CA 1
ATOM 4529 C C . GLY B 1 236 ? -50.361 94.715 -61.465 1.00 54.79 228 GLY B C 1
ATOM 4530 O O . GLY B 1 236 ? -50.935 93.648 -61.685 1.00 58.23 228 GLY B O 1
ATOM 4531 N N . GLU B 1 237 ? -49.040 94.823 -61.456 1.00 56.61 229 GLU B N 1
ATOM 4532 C CA . GLU B 1 237 ? -48.223 93.643 -61.255 1.00 61.58 229 GLU B CA 1
ATOM 4533 C C . GLU B 1 237 ? -48.390 93.351 -59.771 1.00 57.98 229 GLU B C 1
ATOM 4534 O O . GLU B 1 237 ? -48.375 94.277 -58.963 1.00 56.88 229 GLU B O 1
ATOM 4540 N N . ASN B 1 238 ? -48.570 92.083 -59.421 1.00 56.42 230 ASN B N 1
ATOM 4541 C CA . ASN B 1 238 ? -48.843 91.674 -58.041 1.00 56.45 230 ASN B CA 1
ATOM 4542 C C . ASN B 1 238 ? -49.963 90.645 -57.905 1.00 52.11 230 ASN B C 1
ATOM 4543 O O . ASN B 1 238 ? -50.691 90.356 -58.856 1.00 49.31 230 ASN B O 1
ATOM 4548 N N . ILE B 1 239 ? -50.122 90.165 -56.678 1.00 51.16 231 ILE B N 1
ATOM 4549 C CA . ILE B 1 239 ? -50.715 88.861 -56.378 1.00 55.56 231 ILE B CA 1
ATOM 4550 C C . ILE B 1 239 ? -52.117 88.490 -56.928 1.00 58.54 231 ILE B C 1
ATOM 4551 O O . ILE B 1 239 ? -52.385 87.302 -57.171 1.00 58.14 231 ILE B O 1
ATOM 4556 N N . LYS B 1 240 ? -52.999 89.473 -57.114 1.00 45.90 232 LYS B N 1
ATOM 4557 C CA . LYS B 1 240 ? -54.366 89.204 -57.596 1.00 46.33 232 LYS B CA 1
ATOM 4558 C C . LYS B 1 240 ? -55.245 88.538 -56.532 1.00 42.35 232 LYS B C 1
ATOM 4559 O O . LYS B 1 240 ? -54.774 87.708 -55.756 1.00 40.95 232 LYS B O 1
ATOM 4565 N N . GLY B 1 241 ? -56.526 88.898 -56.502 1.00 37.44 233 GLY B N 1
ATOM 4566 C CA . GLY B 1 241 ? -57.441 88.349 -55.512 1.00 30.46 233 GLY B CA 1
ATOM 4567 C C . GLY B 1 241 ? -58.219 87.129 -55.985 1.00 36.86 233 GLY B C 1
ATOM 4568 O O . GLY B 1 241 ? -58.139 86.742 -57.154 1.00 36.82 233 GLY B O 1
ATOM 4569 N N . GLU B 1 242 ? -58.991 86.526 -55.082 1.00 36.00 234 GLU B N 1
ATOM 4570 C CA . GLU B 1 242 ? -59.759 85.332 -55.427 1.00 31.95 234 GLU B CA 1
ATOM 4571 C C . GLU B 1 242 ? -61.039 85.193 -54.601 1.00 32.38 234 GLU B C 1
ATOM 4572 O O . GLU B 1 242 ? -61.056 85.429 -53.389 1.00 28.98 234 GLU B O 1
ATOM 4578 N N . GLY B 1 243 ? -62.119 84.804 -55.265 1.00 34.67 235 GLY B N 1
ATOM 4579 C CA . GLY B 1 243 ? -63.355 84.508 -54.570 1.00 30.48 235 GLY B CA 1
ATOM 4580 C C . GLY B 1 243 ? -64.493 85.405 -55.005 1.00 29.93 235 GLY B C 1
ATOM 4581 O O . GLY B 1 243 ? -64.283 86.579 -55.298 1.00 29.89 235 GLY B O 1
ATOM 4582 N N . VAL B 1 244 ? -65.698 84.846 -55.043 1.00 27.63 236 VAL B N 1
ATOM 4583 C CA . VAL B 1 244 ? -66.883 85.595 -55.426 1.00 27.13 236 VAL B CA 1
ATOM 4584 C C . VAL B 1 244 ? -67.857 85.682 -54.257 1.00 29.53 236 VAL B C 1
ATOM 4585 O O . VAL B 1 244 ? -68.251 84.666 -53.690 1.00 28.65 236 VAL B O 1
ATOM 4589 N N . PRO B 1 245 ? -68.264 86.908 -53.898 1.00 29.22 237 PRO B N 1
ATOM 4590 C CA . PRO B 1 245 ? -69.183 87.080 -52.769 1.00 26.64 237 PRO B CA 1
ATOM 4591 C C . PRO B 1 245 ? -70.435 86.217 -52.940 1.00 26.54 237 PRO B C 1
ATOM 4592 O O . PRO B 1 245 ? -70.884 86.014 -54.063 1.00 25.25 237 PRO B O 1
ATOM 4596 N N . GLU B 1 246 ? -70.962 85.712 -51.825 1.00 27.79 238 GLU B N 1
ATOM 4597 C CA . GLU B 1 246 ? -72.129 84.831 -51.799 1.00 26.96 238 GLU B CA 1
ATOM 4598 C C . GLU B 1 246 ? -73.054 85.182 -50.642 1.00 23.00 238 GLU B C 1
ATOM 4599 O O . GLU B 1 246 ? -72.597 85.615 -49.571 1.00 19.91 238 GLU B O 1
ATOM 4605 N N . VAL B 1 247 ? -74.351 84.949 -50.832 1.00 23.64 239 VAL B N 1
ATOM 4606 C CA . VAL B 1 247 ? -75.298 85.035 -49.724 1.00 19.73 239 VAL B CA 1
ATOM 4607 C C . VAL B 1 247 ? -74.729 84.277 -48.540 1.00 17.55 239 VAL B C 1
ATOM 4608 O O . VAL B 1 247 ? -74.203 83.174 -48.690 1.00 17.88 239 VAL B O 1
ATOM 4612 N N . GLY B 1 248 ? -74.810 84.889 -47.367 1.00 22.57 240 GLY B N 1
ATOM 4613 C CA . GLY B 1 248 ? -74.214 84.331 -46.167 1.00 21.40 240 GLY B CA 1
ATOM 4614 C C . GLY B 1 248 ? -72.867 84.967 -45.829 1.00 23.43 240 GLY B C 1
ATOM 4615 O O . GLY B 1 248 ? -72.416 84.886 -44.683 1.00 20.74 240 GLY B O 1
ATOM 4616 N N . ASP B 1 249 ? -72.212 85.591 -46.806 1.00 18.98 241 ASP B N 1
ATOM 4617 C CA . ASP B 1 249 ? -70.897 86.199 -46.536 1.00 21.84 241 ASP B CA 1
ATOM 4618 C C . ASP B 1 249 ? -71.001 87.493 -45.734 1.00 23.50 241 ASP B C 1
ATOM 4619 O O . ASP B 1 249 ? -71.873 88.333 -46.000 1.00 21.06 241 ASP B O 1
ATOM 4624 N N . VAL B 1 250 ? -70.104 87.657 -44.765 1.00 21.56 242 VAL B N 1
ATOM 4625 C CA . VAL B 1 250 ? -69.761 88.998 -44.296 1.00 23.00 242 VAL B CA 1
ATOM 4626 C C . VAL B 1 250 ? -68.410 89.442 -44.864 1.00 23.61 242 VAL B C 1
ATOM 4627 O O . VAL B 1 250 ? -67.420 88.685 -44.829 1.00 21.64 242 VAL B O 1
ATOM 4631 N N . TRP B 1 251 ? -68.372 90.670 -45.387 1.00 21.55 243 TRP B N 1
ATOM 4632 C CA . TRP B 1 251 ? -67.123 91.265 -45.881 1.00 22.10 243 TRP B CA 1
ATOM 4633 C C . TRP B 1 251 ? -66.817 92.632 -45.277 1.00 22.28 243 TRP B C 1
ATOM 4634 O O . TRP B 1 251 ? -67.717 93.451 -45.052 1.00 18.68 243 TRP B O 1
ATOM 4645 N N . GLY B 1 252 ? -65.526 92.873 -45.067 1.00 22.89 244 GLY B N 1
ATOM 4646 C CA . GLY B 1 252 ? -65.003 94.207 -44.825 1.00 19.10 244 GLY B CA 1
ATOM 4647 C C . GLY B 1 252 ? -64.589 94.778 -46.173 1.00 23.47 244 GLY B C 1
ATOM 4648 O O . GLY B 1 252 ? -63.538 94.421 -46.721 1.00 20.35 244 GLY B O 1
ATOM 4649 N N . VAL B 1 253 ? -65.437 95.636 -46.728 1.00 18.08 245 VAL B N 1
ATOM 4650 C CA . VAL B 1 253 ? -65.177 96.211 -48.031 1.00 20.68 245 VAL B CA 1
ATOM 4651 C C . VAL B 1 253 ? -64.396 97.509 -47.858 1.00 19.90 245 VAL B C 1
ATOM 4652 O O . VAL B 1 253 ? -64.835 98.406 -47.142 1.00 22.57 245 VAL B O 1
ATOM 4656 N N . GLU B 1 254 ? -63.241 97.607 -48.503 1.00 21.24 246 GLU B N 1
ATOM 4657 C CA . GLU B 1 254 ? -62.445 98.833 -48.430 1.00 20.95 246 GLU B CA 1
ATOM 4658 C C . GLU B 1 254 ? -62.253 99.414 -49.815 1.00 22.10 246 GLU B C 1
ATOM 4659 O O . GLU B 1 254 ? -62.008 98.675 -50.765 1.00 23.46 246 GLU B O 1
ATOM 4665 N N . VAL B 1 255 ? -62.406 100.732 -49.932 1.00 18.76 247 VAL B N 1
ATOM 4666 C CA . VAL B 1 255 ? -61.905 101.447 -51.098 1.00 19.69 247 VAL B CA 1
ATOM 4667 C C . VAL B 1 255 ? -61.017 102.601 -50.653 1.00 19.91 247 VAL B C 1
ATOM 4668 O O . VAL B 1 255 ? -61.243 103.185 -49.606 1.00 21.10 247 VAL B O 1
ATOM 4672 N N . GLY B 1 256 ? -60.001 102.916 -51.448 1.00 23.49 248 GLY B N 1
ATOM 4673 C CA . GLY B 1 256 ? -59.155 104.068 -51.188 1.00 24.74 248 GLY B CA 1
ATOM 4674 C C . GLY B 1 256 ? -58.742 104.757 -52.475 1.00 23.28 248 GLY B C 1
ATOM 4675 O O . GLY B 1 256 ? -58.475 104.099 -53.470 1.00 22.70 248 GLY B O 1
ATOM 4676 N N . CYS B 1 257 ? -58.697 106.087 -52.455 1.00 24.85 249 CYS B N 1
ATOM 4677 C CA . CYS B 1 257 ? -58.266 106.860 -53.616 1.00 25.44 249 CYS B CA 1
ATOM 4678 C C . CYS B 1 257 ? -57.174 107.835 -53.227 1.00 25.19 249 CYS B C 1
ATOM 4679 O O . CYS B 1 257 ? -57.056 108.225 -52.065 1.00 26.24 249 CYS B O 1
ATOM 4682 N N . SER B 1 258 ? -56.388 108.242 -54.214 1.00 25.55 250 SER B N 1
ATOM 4683 C CA . SER B 1 258 ? -55.299 109.185 -53.997 1.00 25.77 250 SER B CA 1
ATOM 4684 C C . SER B 1 258 ? -55.368 110.367 -54.967 1.00 25.35 250 SER B C 1
ATOM 4685 O O . SER B 1 258 ? -55.752 110.215 -56.123 1.00 22.80 250 SER B O 1
ATOM 4688 N N . LEU B 1 259 ? -54.980 111.540 -54.481 1.00 26.03 251 LEU B N 1
ATOM 4689 C CA . LEU B 1 259 ? -54.813 112.709 -55.334 1.00 25.19 251 LEU B CA 1
ATOM 4690 C C . LEU B 1 259 ? -53.522 112.512 -56.118 1.00 26.63 251 LEU B C 1
ATOM 4691 O O . LEU B 1 259 ? -53.301 113.156 -57.152 1.00 30.39 251 LEU B O 1
ATOM 4696 N N . GLY B 1 260 ? -52.692 111.586 -55.627 1.00 24.79 252 GLY B N 1
ATOM 4697 C CA . GLY B 1 260 ? -51.461 111.180 -56.284 1.00 25.16 252 GLY B CA 1
ATOM 4698 C C . GLY B 1 260 ? -51.675 110.037 -57.264 1.00 27.68 252 GLY B C 1
ATOM 4699 O O . GLY B 1 260 ? -52.767 109.906 -57.828 1.00 25.97 252 GLY B O 1
ATOM 4700 N N . SER B 1 261 ? -50.640 109.218 -57.472 1.00 20.96 253 SER B N 1
ATOM 4701 C CA . SER B 1 261 ? -50.698 108.137 -58.452 1.00 25.16 253 SER B CA 1
ATOM 4702 C C . SER B 1 261 ? -51.410 106.889 -57.935 1.00 25.02 253 SER B C 1
ATOM 4703 O O . SER B 1 261 ? -51.701 105.979 -58.697 1.00 26.93 253 SER B O 1
ATOM 4706 N N . GLY B 1 262 ? -51.663 106.841 -56.633 1.00 25.15 254 GLY B N 1
ATOM 4707 C CA . GLY B 1 262 ? -52.201 105.651 -56.010 1.00 27.49 254 GLY B CA 1
ATOM 4708 C C . GLY B 1 262 ? -51.151 104.576 -55.792 1.00 29.64 254 GLY B C 1
ATOM 4709 O O . GLY B 1 262 ? -51.487 103.422 -55.523 1.00 28.15 254 GLY B O 1
ATOM 4710 N N . LYS B 1 263 ? -49.878 104.940 -55.923 1.00 27.21 255 LYS B N 1
ATOM 4711 C CA . LYS B 1 263 ? -48.807 104.015 -55.589 1.00 26.71 255 LYS B CA 1
ATOM 4712 C C . LYS B 1 263 ? -48.552 104.095 -54.101 1.00 26.02 255 LYS B C 1
ATOM 4713 O O . LYS B 1 263 ? -48.843 105.105 -53.466 1.00 25.85 255 LYS B O 1
ATOM 4719 N N . VAL B 1 264 ? -48.024 103.010 -53.553 1.00 28.51 256 VAL B N 1
ATOM 4720 C CA . VAL B 1 264 ? -47.761 102.908 -52.127 1.00 32.64 256 VAL B CA 1
ATOM 4721 C C . VAL B 1 264 ? -46.253 102.882 -51.880 1.00 30.20 256 VAL B C 1
ATOM 4722 O O . VAL B 1 264 ? -45.503 102.344 -52.682 1.00 29.07 256 VAL B O 1
ATOM 4726 N N . LYS B 1 265 ? -45.811 103.490 -50.783 1.00 28.68 257 LYS B N 1
ATOM 4727 C CA . LYS B 1 265 ? -44.408 103.400 -50.384 1.00 28.98 257 LYS B CA 1
ATOM 4728 C C . LYS B 1 265 ? -44.263 103.284 -48.881 1.00 26.28 257 LYS B C 1
ATOM 4729 O O . LYS B 1 265 ? -45.030 103.881 -48.113 1.00 27.81 257 LYS B O 1
ATOM 4735 N N . GLN B 1 266 ? -43.272 102.510 -48.456 1.00 28.92 258 GLN B N 1
ATOM 4736 C CA . GLN B 1 266 ? -42.990 102.396 -47.040 1.00 26.16 258 GLN B CA 1
ATOM 4737 C C . GLN B 1 266 ? -42.536 103.739 -46.493 1.00 27.68 258 GLN B C 1
ATOM 4738 O O . GLN B 1 266 ? -41.698 104.408 -47.098 1.00 30.08 258 GLN B O 1
ATOM 4744 N N . PHE B 1 267 ? -43.108 104.142 -45.366 1.00 25.85 259 PHE B N 1
ATOM 4745 C CA . PHE B 1 267 ? -42.652 105.325 -44.653 1.00 25.66 259 PHE B CA 1
ATOM 4746 C C . PHE B 1 267 ? -41.862 104.864 -43.431 1.00 31.38 259 PHE B C 1
ATOM 4747 O O . PHE B 1 267 ? -41.573 103.676 -43.293 1.00 27.90 259 PHE B O 1
ATOM 4755 N N . GLU B 1 268 ? -41.530 105.783 -42.529 1.00 29.51 260 GLU B N 1
ATOM 4756 C CA . GLU B 1 268 ? -40.506 105.483 -41.532 1.00 31.31 260 GLU B CA 1
ATOM 4757 C C . GLU B 1 268 ? -41.018 105.425 -40.108 1.00 32.47 260 GLU B C 1
ATOM 4758 O O . GLU B 1 268 ? -40.298 105.023 -39.199 1.00 32.42 260 GLU B O 1
ATOM 4764 N N . GLN B 1 269 ? -42.266 105.824 -39.911 1.00 29.53 261 GLN B N 1
ATOM 4765 C CA . GLN B 1 269 ? -42.905 105.650 -38.614 1.00 32.72 261 GLN B CA 1
ATOM 4766 C C . GLN B 1 269 ? -42.809 104.176 -38.167 1.00 29.96 261 GLN B C 1
ATOM 4767 O O . GLN B 1 269 ? -42.773 103.269 -38.994 1.00 26.49 261 GLN B O 1
ATOM 4773 N N . ARG B 1 270 ? -42.738 103.937 -36.866 1.00 24.24 262 ARG B N 1
ATOM 4774 C CA . ARG B 1 270 ? -42.617 102.571 -36.388 1.00 27.14 262 ARG B CA 1
ATOM 4775 C C . ARG B 1 270 ? -43.897 101.800 -36.669 1.00 25.50 262 ARG B C 1
ATOM 4776 O O . ARG B 1 270 ? -45.004 102.313 -36.468 1.00 24.70 262 ARG B O 1
ATOM 4784 N N . ALA B 1 271 ? -43.741 100.571 -37.146 1.00 21.12 263 ALA B N 1
ATOM 4785 C CA . ALA B 1 271 ? -44.880 99.712 -37.400 1.00 21.11 263 ALA B CA 1
ATOM 4786 C C . ALA B 1 271 ? -45.457 99.275 -36.065 1.00 22.66 263 ALA B C 1
ATOM 4787 O O . ALA B 1 271 ? -44.782 98.600 -35.314 1.00 24.95 263 ALA B O 1
ATOM 4789 N N . THR B 1 272 ? -46.689 99.677 -35.751 1.00 24.54 264 THR B N 1
ATOM 4790 C CA . THR B 1 272 ? -47.325 99.236 -34.504 1.00 20.91 264 THR B CA 1
ATOM 4791 C C . THR B 1 272 ? -48.560 98.378 -34.744 1.00 23.61 264 THR B C 1
ATOM 4792 O O . THR B 1 272 ? -49.085 97.764 -33.815 1.00 21.71 264 THR B O 1
ATOM 4796 N N . LEU B 1 273 ? -49.034 98.349 -35.986 1.00 23.95 265 LEU B N 1
ATOM 4797 C CA . LEU B 1 273 ? -50.189 97.532 -36.327 1.00 25.35 265 LEU B CA 1
ATOM 4798 C C . LEU B 1 273 ? -49.742 96.086 -36.552 1.00 20.77 265 LEU B C 1
ATOM 4799 O O . LEU B 1 273 ? -48.841 95.831 -37.352 1.00 20.91 265 LEU B O 1
ATOM 4804 N N . HIS B 1 274 ? -50.355 95.159 -35.814 1.00 20.79 266 HIS B N 1
ATOM 4805 C CA . HIS B 1 274 ? -50.011 93.733 -35.872 1.00 22.17 266 HIS B CA 1
ATOM 4806 C C . HIS B 1 274 ? -51.245 92.868 -35.630 1.00 21.49 266 HIS B C 1
ATOM 4807 O O . HIS B 1 274 ? -52.269 93.351 -35.149 1.00 22.53 266 HIS B O 1
ATOM 4814 N N . ARG B 1 275 ? -51.134 91.587 -35.957 1.00 20.24 267 ARG B N 1
ATOM 4815 C CA . ARG B 1 275 ? -52.079 90.584 -35.465 1.00 25.37 267 ARG B CA 1
ATOM 4816 C C . ARG B 1 275 ? -51.426 89.206 -35.391 1.00 27.00 267 ARG B C 1
ATOM 4817 O O . ARG B 1 275 ? -50.495 88.901 -36.150 1.00 23.04 267 ARG B O 1
ATOM 4825 N N . ARG B 1 276 ? -51.887 88.390 -34.448 1.00 27.49 268 ARG B N 1
ATOM 4826 C CA . ARG B 1 276 ? -51.394 87.017 -34.329 1.00 29.02 268 ARG B CA 1
ATOM 4827 C C . ARG B 1 276 ? -51.815 86.212 -35.540 1.00 26.94 268 ARG B C 1
ATOM 4828 O O . ARG B 1 276 ? -52.946 86.341 -36.014 1.00 28.70 268 ARG B O 1
ATOM 4836 N N . THR B 1 277 ? -50.905 85.383 -36.035 1.00 29.40 269 THR B N 1
ATOM 4837 C CA . THR B 1 277 ? -51.225 84.447 -37.107 1.00 30.81 269 THR B CA 1
ATOM 4838 C C . THR B 1 277 ? -51.696 83.118 -36.524 1.00 34.53 269 THR B C 1
ATOM 4839 O O . THR B 1 277 ? -51.819 82.969 -35.300 1.00 31.58 269 THR B O 1
ATOM 4843 N N . ASN B 1 278 ? -51.965 82.158 -37.405 1.00 36.17 270 ASN B N 1
ATOM 4844 C CA . ASN B 1 278 ? -52.298 80.801 -36.984 1.00 37.37 270 ASN B CA 1
ATOM 4845 C C . ASN B 1 278 ? -51.059 79.923 -37.048 1.00 39.77 270 ASN B C 1
ATOM 4846 O O . ASN B 1 278 ? -51.147 78.699 -36.895 1.00 37.67 270 ASN B O 1
ATOM 4851 N N . ASN B 1 279 ? -49.910 80.560 -37.284 1.00 35.15 271 ASN B N 1
ATOM 4852 C CA . ASN B 1 279 ? -48.623 79.872 -37.290 1.00 34.39 271 ASN B CA 1
ATOM 4853 C C . ASN B 1 279 ? -48.150 79.483 -35.899 1.00 32.36 271 ASN B C 1
ATOM 4854 O O . ASN B 1 279 ? -48.565 80.070 -34.904 1.00 33.81 271 ASN B O 1
ATOM 4859 N N . THR B 1 280 ? -47.258 78.501 -35.846 1.00 32.17 272 THR B N 1
ATOM 4860 C CA . THR B 1 280 ? -46.678 78.056 -34.590 1.00 33.14 272 THR B CA 1
ATOM 4861 C C . THR B 1 280 ? -45.156 78.204 -34.629 1.00 32.76 272 THR B C 1
ATOM 4862 O O . THR B 1 280 ? -44.543 78.243 -35.692 1.00 31.51 272 THR B O 1
ATOM 4866 N N . TYR B 1 281 ? -44.559 78.294 -33.450 1.00 29.78 273 TYR B N 1
ATOM 4867 C CA . TYR B 1 281 ? -43.160 78.634 -33.324 1.00 27.71 273 TYR B CA 1
ATOM 4868 C C . TYR B 1 281 ? -42.837 78.567 -31.836 1.00 26.85 273 TYR B C 1
ATOM 4869 O O . TYR B 1 281 ? -43.715 78.747 -30.997 1.00 25.38 273 TYR B O 1
ATOM 4878 N N . ALA B 1 282 ? -41.589 78.292 -31.496 1.00 25.98 274 ALA B N 1
ATOM 4879 C CA . ALA B 1 282 ? -41.209 78.329 -30.089 1.00 27.09 274 ALA B CA 1
ATOM 4880 C C . ALA B 1 282 ? -40.470 79.629 -29.797 1.00 26.60 274 ALA B C 1
ATOM 4881 O O . ALA B 1 282 ? -39.350 79.842 -30.253 1.00 27.97 274 ALA B O 1
ATOM 4883 N N . LEU B 1 283 ? -41.108 80.513 -29.051 1.00 24.43 275 LEU B N 1
ATOM 4884 C CA . LEU B 1 283 ? -40.476 81.771 -28.729 1.00 27.35 275 LEU B CA 1
ATOM 4885 C C . LEU B 1 283 ? -39.379 81.530 -27.689 1.00 30.75 275 LEU B C 1
ATOM 4886 O O . LEU B 1 283 ? -39.591 80.779 -26.729 1.00 27.96 275 LEU B O 1
ATOM 4891 N N . LYS B 1 284 ? -38.213 82.149 -27.896 1.00 25.49 276 LYS B N 1
ATOM 4892 C CA . LYS B 1 284 ? -37.060 81.979 -27.004 1.00 29.18 276 LYS B CA 1
ATOM 4893 C C . LYS B 1 284 ? -36.871 83.120 -26.004 1.00 31.23 276 LYS B C 1
ATOM 4894 O O . LYS B 1 284 ? -36.458 82.884 -24.867 1.00 30.73 276 LYS B O 1
ATOM 4900 N N . ARG B 1 285 ? -37.158 84.350 -26.426 1.00 28.15 277 ARG B N 1
ATOM 4901 C CA . ARG B 1 285 ? -36.950 85.513 -25.564 1.00 28.49 277 ARG B CA 1
ATOM 4902 C C . ARG B 1 285 ? -38.151 85.785 -24.683 1.00 30.36 277 ARG B C 1
ATOM 4903 O O . ARG B 1 285 ? -39.291 85.727 -25.140 1.00 29.46 277 ARG B O 1
ATOM 4911 N N . PRO B 1 286 ? -37.883 86.083 -23.405 1.00 30.05 278 PRO B N 1
ATOM 4912 C CA . PRO B 1 286 ? -38.871 86.382 -22.363 1.00 32.28 278 PRO B CA 1
ATOM 4913 C C . PRO B 1 286 ? -39.90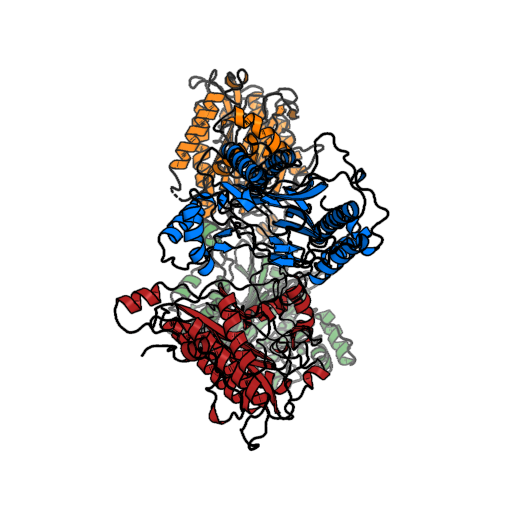3 87.449 -22.761 1.00 33.94 278 PRO B C 1
ATOM 4914 O O . PRO B 1 286 ? -41.096 87.232 -22.533 1.00 31.16 278 PRO B O 1
ATOM 4918 N N . THR B 1 287 ? -39.465 88.572 -23.331 1.00 27.97 279 THR B N 1
ATOM 4919 C CA . THR B 1 287 ? -40.399 89.622 -23.740 1.00 27.19 279 THR B CA 1
ATOM 4920 C C . THR B 1 287 ? -41.288 89.152 -24.883 1.00 27.24 279 THR B C 1
ATOM 4921 O O . THR B 1 287 ? -42.425 89.592 -25.002 1.00 26.76 279 THR B O 1
ATOM 4925 N N . SER B 1 288 ? -40.762 88.264 -25.724 1.00 26.61 280 SER B N 1
ATOM 4926 C CA . SER B 1 288 ? -41.531 87.725 -26.835 1.00 26.00 280 SER B CA 1
ATOM 4927 C C . SER B 1 288 ? -42.664 86.902 -26.277 1.00 29.34 280 SER B C 1
ATOM 4928 O O . SER B 1 288 ? -43.825 87.073 -26.661 1.00 25.37 280 SER B O 1
ATOM 4931 N N . ARG B 1 289 ? -42.326 86.019 -25.342 1.00 30.97 281 ARG B N 1
ATOM 4932 C CA . ARG B 1 289 ? -43.328 85.119 -24.807 1.00 30.15 281 ARG B CA 1
ATOM 4933 C C . ARG B 1 289 ? -44.365 85.855 -23.969 1.00 28.26 281 ARG B C 1
ATOM 4934 O O . ARG B 1 289 ? -45.549 85.515 -23.986 1.00 29.42 281 ARG B O 1
ATOM 4942 N N . LYS B 1 290 ? -43.946 86.891 -23.265 1.00 26.95 282 LYS B N 1
ATOM 4943 C CA . LYS B 1 290 ? -44.913 87.580 -22.439 1.00 30.02 282 LYS B CA 1
ATOM 4944 C C . LYS B 1 290 ? -45.867 88.461 -23.273 1.00 30.76 282 LYS B C 1
ATOM 4945 O O . LYS B 1 290 ? -47.073 88.490 -23.026 1.00 30.19 282 LYS B O 1
ATOM 4951 N N . ILE B 1 291 ? -45.360 89.145 -24.289 1.00 28.68 283 ILE B N 1
ATOM 4952 C CA . ILE B 1 291 ? -46.280 89.916 -25.106 1.00 29.85 283 ILE B CA 1
ATOM 4953 C C . ILE B 1 291 ? -47.149 88.992 -25.946 1.00 27.43 283 ILE B C 1
ATOM 4954 O O . ILE B 1 291 ? -48.310 89.305 -26.194 1.00 24.57 283 ILE B O 1
ATOM 4959 N N . TYR B 1 292 ? -46.595 87.857 -26.379 1.00 26.18 284 TYR B N 1
ATOM 4960 C CA . TYR B 1 292 ? -47.392 86.895 -27.125 1.00 25.64 284 TYR B CA 1
ATOM 4961 C C . TYR B 1 292 ? -48.634 86.471 -26.346 1.00 27.73 284 TYR B C 1
ATOM 4962 O O . TYR B 1 292 ? -49.713 86.348 -26.925 1.00 23.52 284 TYR B O 1
ATOM 4971 N N . SER B 1 293 ? -48.467 86.233 -25.042 1.00 24.41 285 SER B N 1
ATOM 4972 C CA . SER B 1 293 ? -49.555 85.734 -24.206 1.00 28.97 285 SER B CA 1
ATOM 4973 C C . SER B 1 293 ? -50.577 86.825 -23.991 1.00 29.13 285 SER B C 1
ATOM 4974 O O . SER B 1 293 ? -51.782 86.598 -24.128 1.00 27.54 285 SER B O 1
ATOM 4977 N N . GLU B 1 294 ? -50.069 88.000 -23.630 1.00 24.85 286 GLU B N 1
ATOM 4978 C CA . GLU B 1 294 ? -50.877 89.196 -23.427 1.00 24.27 286 GLU B CA 1
ATOM 4979 C C . GLU B 1 294 ? -51.784 89.415 -24.630 1.00 24.70 286 GLU B C 1
ATOM 4980 O O . GLU B 1 294 ? -52.979 89.641 -24.479 1.00 26.24 286 GLU B O 1
ATOM 4986 N N . VAL B 1 295 ? -51.207 89.327 -25.824 1.00 23.64 287 VAL B N 1
ATOM 4987 C CA . VAL B 1 295 ? -51.948 89.541 -27.059 1.00 24.31 287 VAL B CA 1
ATOM 4988 C C . VAL B 1 295 ? -52.991 88.446 -27.293 1.00 28.99 287 VAL B C 1
ATOM 4989 O O . VAL B 1 295 ? -54.183 88.733 -27.481 1.00 24.77 287 VAL B O 1
ATOM 4993 N N . GLN B 1 296 ? -52.545 87.196 -27.258 1.00 23.61 288 GLN B N 1
ATOM 4994 C CA . GLN B 1 296 ? -53.452 86.075 -27.414 1.00 25.70 288 GLN B CA 1
ATOM 4995 C C . GLN B 1 296 ? -54.656 86.241 -26.497 1.00 29.80 288 GLN B C 1
ATOM 4996 O O . GLN B 1 296 ? -55.802 86.118 -26.929 1.00 27.59 288 GLN B O 1
ATOM 5002 N N . LYS B 1 297 ? -54.398 86.551 -25.231 1.00 24.04 289 LYS B N 1
ATOM 5003 C CA . LYS B 1 297 ? -55.476 86.640 -24.264 1.00 26.00 289 LYS B CA 1
ATOM 5004 C C . LYS B 1 297 ? -56.422 87.824 -24.517 1.00 32.96 289 LYS B C 1
ATOM 5005 O O . LYS B 1 297 ? -57.640 87.690 -24.422 1.00 32.03 289 LYS B O 1
ATOM 5011 N N . LYS B 1 298 ? -55.865 88.989 -24.826 1.00 30.09 290 LYS B N 1
ATOM 5012 C CA . LYS B 1 298 ? -56.690 90.179 -24.950 1.00 30.40 290 LYS B CA 1
ATOM 5013 C C . LYS B 1 298 ? -57.292 90.354 -26.348 1.00 29.41 290 LYS B C 1
ATOM 5014 O O . LYS B 1 298 ? -58.417 90.801 -26.477 1.00 34.05 290 LYS B O 1
ATOM 5020 N N . PHE B 1 299 ? -56.560 89.972 -27.390 1.00 26.78 291 PHE B N 1
ATOM 5021 C CA . PHE B 1 299 ? -56.999 90.274 -28.751 1.00 24.23 291 PHE B CA 1
ATOM 5022 C C . PHE B 1 299 ? -57.358 89.065 -29.595 1.00 22.70 291 PHE B C 1
ATOM 5023 O O . PHE B 1 299 ? -58.051 89.204 -30.597 1.00 24.55 291 PHE B O 1
ATOM 5031 N N . GLY B 1 300 ? -56.895 87.881 -29.203 1.00 24.38 292 GLY B N 1
ATOM 5032 C CA . GLY B 1 300 ? -57.121 86.691 -30.009 1.00 22.96 292 GLY B CA 1
ATOM 5033 C C . GLY B 1 300 ? -56.370 86.786 -31.325 1.00 23.29 292 GLY B C 1
ATOM 5034 O O . GLY B 1 300 ? -55.171 87.018 -31.331 1.00 24.46 292 GLY B O 1
ATOM 5035 N N . THR B 1 301 ? -57.074 86.629 -32.441 1.00 23.79 293 THR B N 1
ATOM 5036 C CA . THR B 1 301 ? -56.463 86.776 -33.759 1.00 22.14 293 THR B CA 1
ATOM 5037 C C . THR B 1 301 ? -56.742 88.129 -34.428 1.00 23.33 293 THR B C 1
ATOM 5038 O O . THR B 1 301 ? -56.450 88.304 -35.607 1.00 24.73 293 THR B O 1
ATOM 5042 N N . PHE B 1 302 ? -57.324 89.074 -33.695 1.00 22.27 294 PHE B N 1
ATOM 5043 C CA . PHE B 1 302 ? -57.667 90.381 -34.274 1.00 23.87 294 PHE B CA 1
ATOM 5044 C C . PHE B 1 302 ? -56.527 91.407 -34.213 1.00 24.94 294 PHE B C 1
ATOM 5045 O O . PHE B 1 302 ? -55.684 91.356 -33.329 1.00 23.94 294 PHE B O 1
ATOM 5053 N N . PRO B 1 303 ? -56.500 92.343 -35.167 1.00 25.47 295 PRO B N 1
ATOM 5054 C CA . PRO B 1 303 ? -55.423 93.341 -35.224 1.00 20.07 295 PRO B CA 1
ATOM 5055 C C . PRO B 1 303 ? -55.363 94.147 -33.940 1.00 23.40 295 PRO B C 1
ATOM 5056 O O . PRO B 1 303 ? -56.397 94.296 -33.291 1.00 24.03 295 PRO B O 1
ATOM 5060 N N . PHE B 1 304 ? -54.186 94.655 -33.578 1.00 19.10 296 PHE B N 1
ATOM 5061 C CA . PHE B 1 304 ? -54.037 95.444 -32.359 1.00 20.56 296 PHE B CA 1
ATOM 5062 C C . PHE B 1 304 ? -52.861 96.398 -32.528 1.00 23.01 296 PHE B C 1
ATOM 5063 O O . PHE B 1 304 ? -52.112 96.305 -33.500 1.00 22.89 296 PHE B O 1
ATOM 5071 N N . SER B 1 305 ? -52.690 97.307 -31.578 1.00 19.75 297 SER B N 1
ATOM 5072 C CA . SER B 1 305 ? -51.572 98.235 -31.637 1.00 23.57 297 SER B CA 1
ATOM 5073 C C . SER B 1 305 ? -50.623 97.976 -30.484 1.00 24.46 297 SER B C 1
ATOM 5074 O O . SER B 1 305 ? -51.059 97.705 -29.373 1.00 25.01 297 SER B O 1
ATOM 5077 N N . LEU B 1 306 ? -49.322 98.061 -30.737 1.00 27.48 298 LEU B N 1
ATOM 5078 C CA . LEU B 1 306 ? -48.366 97.906 -29.647 1.00 25.77 298 LEU B CA 1
ATOM 5079 C C . LEU B 1 306 ? -48.656 98.884 -28.518 1.00 25.21 298 LEU B C 1
ATOM 5080 O O . LEU B 1 306 ? -48.393 98.589 -27.361 1.00 27.17 298 LEU B O 1
ATOM 5085 N N . ARG B 1 307 ? -49.212 100.045 -28.844 1.00 25.85 299 ARG B N 1
ATOM 5086 C CA . ARG B 1 307 ? -49.508 101.022 -27.806 1.00 27.06 299 ARG B CA 1
ATOM 5087 C C . ARG B 1 307 ? -50.550 100.508 -26.817 1.00 28.69 299 ARG B C 1
ATOM 5088 O O . ARG B 1 307 ? -50.631 100.989 -25.687 1.00 28.10 299 ARG B O 1
ATOM 5096 N N . GLN B 1 308 ? -51.348 99.532 -27.234 1.00 26.11 300 GLN B N 1
ATOM 5097 C CA . GLN B 1 308 ? -52.371 98.989 -26.345 1.00 28.89 300 GLN B CA 1
ATOM 5098 C C . GLN B 1 308 ? -51.784 98.088 -25.254 1.00 27.82 300 GLN B C 1
ATOM 5099 O O . GLN B 1 308 ? -52.440 97.833 -24.253 1.00 24.47 300 GLN B O 1
ATOM 5105 N N . LEU B 1 309 ? -50.557 97.601 -25.455 1.00 27.83 301 LEU B N 1
ATOM 5106 C CA . LEU B 1 309 ? -49.945 96.660 -24.510 1.00 26.18 301 LEU B CA 1
ATOM 5107 C C . LEU B 1 309 ? -49.500 97.332 -23.209 1.00 29.12 301 LEU B C 1
ATOM 5108 O O . LEU B 1 309 ? -49.183 98.524 -23.180 1.00 27.81 301 LEU B O 1
ATOM 5113 N N . GLU B 1 310 ? -49.474 96.555 -22.134 1.00 29.45 302 GLU B N 1
ATOM 5114 C CA . GLU B 1 310 ? -49.188 97.086 -20.806 1.00 32.34 302 GLU B CA 1
ATOM 5115 C C . GLU B 1 310 ? -47.879 97.865 -20.707 1.00 28.98 302 GLU B C 1
ATOM 5116 O O . GLU B 1 310 ? -47.824 98.881 -20.016 1.00 35.95 302 GLU B O 1
ATOM 5122 N N . ASP B 1 311 ? -46.838 97.408 -21.404 1.00 33.14 303 ASP B N 1
ATOM 5123 C CA . ASP B 1 311 ? -45.512 98.037 -21.307 1.00 32.40 303 ASP B CA 1
ATOM 5124 C C . ASP B 1 311 ? -44.818 98.212 -22.659 1.00 32.54 303 ASP B C 1
ATOM 5125 O O . ASP B 1 311 ? -44.486 97.232 -23.332 1.00 33.46 303 ASP B O 1
ATOM 5130 N N . GLU B 1 312 ? -44.554 99.459 -23.036 1.00 34.87 304 GLU B N 1
ATOM 5131 C CA . GLU B 1 312 ? -44.019 99.745 -24.368 1.00 34.68 304 GLU B CA 1
ATOM 5132 C C . GLU B 1 312 ? -42.592 99.222 -24.599 1.00 33.85 304 GLU B C 1
ATOM 5133 O O . GLU B 1 312 ? -42.257 98.835 -25.718 1.00 31.94 304 GLU B O 1
ATOM 5139 N N . ARG B 1 313 ? -41.753 99.203 -23.563 1.00 31.77 305 ARG B N 1
ATOM 5140 C CA . ARG B 1 313 ? -40.401 98.650 -23.722 1.00 37.49 305 ARG B CA 1
ATOM 5141 C C . ARG B 1 313 ? -40.464 97.163 -24.066 1.00 29.52 305 ARG B C 1
ATOM 5142 O O . ARG B 1 313 ? -39.799 96.700 -24.989 1.00 28.64 305 ARG B O 1
ATOM 5150 N N . ASP B 1 314 ? -41.273 96.428 -23.313 1.00 29.78 306 ASP B N 1
ATOM 5151 C CA A ASP B 1 314 ? -41.542 95.025 -23.610 1.00 29.86 306 ASP B CA 1
ATOM 5152 C C . ASP B 1 314 ? -42.100 94.850 -25.011 1.00 30.58 306 ASP B C 1
ATOM 5153 O O . ASP B 1 314 ? -41.605 94.020 -25.777 1.00 30.89 306 ASP B O 1
ATOM 5158 N N . ALA B 1 315 ? -43.137 95.620 -25.339 1.00 28.14 307 ALA B N 1
ATOM 5159 C CA . ALA B 1 315 ? -43.747 95.547 -26.661 1.00 26.32 307 ALA B CA 1
ATOM 5160 C C . ALA B 1 315 ? -42.676 95.605 -27.737 1.00 26.74 307 ALA B C 1
ATOM 5161 O O . ALA B 1 315 ? -42.627 94.751 -28.613 1.00 24.23 307 ALA B O 1
ATOM 5163 N N . LYS B 1 316 ? -41.804 96.605 -27.651 1.00 29.01 308 LYS B N 1
ATOM 5164 C CA . LYS B 1 316 ? -40.768 96.804 -28.661 1.00 29.89 308 LYS B CA 1
ATOM 5165 C C . LYS B 1 316 ? -39.765 95.646 -28.734 1.00 31.18 308 LYS B C 1
ATOM 5166 O O . LYS B 1 316 ? -39.492 95.122 -29.812 1.00 30.54 308 LYS B O 1
ATOM 5172 N N . SER B 1 317 ? -39.208 95.253 -27.593 1.00 28.94 309 SER B N 1
ATOM 5173 C CA . SER B 1 317 ? -38.234 94.164 -27.591 1.00 30.56 309 SER B CA 1
ATOM 5174 C C . SER B 1 317 ? -38.897 92.840 -27.951 1.00 27.62 309 SER B C 1
ATOM 5175 O O . SER B 1 317 ? -38.358 92.062 -28.723 1.00 28.21 309 SER B O 1
ATOM 5178 N N . GLY B 1 318 ? -40.085 92.601 -27.409 1.00 25.95 310 GLY B N 1
ATOM 5179 C CA . GLY B 1 318 ? -40.775 91.343 -27.628 1.00 27.06 310 GLY B CA 1
ATOM 5180 C C . GLY B 1 318 ? -41.322 91.115 -29.030 1.00 28.93 310 GLY B C 1
ATOM 5181 O O . GLY B 1 318 ? -41.442 89.974 -29.455 1.00 26.56 310 GLY B O 1
ATOM 5182 N N . VAL B 1 319 ? -41.651 92.190 -29.751 1.00 29.91 311 VAL B N 1
ATOM 5183 C CA . VAL B 1 319 ? -42.284 92.077 -31.074 1.00 27.39 311 VAL B CA 1
ATOM 5184 C C . VAL B 1 319 ? -41.327 91.586 -32.164 1.00 26.73 311 VAL B C 1
ATOM 5185 O O . VAL B 1 319 ? -41.743 90.995 -33.163 1.00 26.92 311 VAL B O 1
ATOM 5189 N N . ILE B 1 320 ? -40.043 91.827 -31.962 1.00 25.24 312 ILE B N 1
ATOM 5190 C CA . ILE B 1 320 ? -39.035 91.456 -32.938 1.00 28.65 312 ILE B CA 1
ATOM 5191 C C . ILE B 1 320 ? -39.158 89.980 -33.304 1.00 27.94 312 ILE B C 1
ATOM 5192 O O . ILE B 1 320 ? -39.302 89.628 -34.475 1.00 35.64 312 ILE B O 1
ATOM 5197 N N . GLU B 1 321 ? -39.122 89.121 -32.293 1.00 25.83 313 GLU B N 1
ATOM 5198 C CA . GLU B 1 321 ? -39.057 87.684 -32.510 1.00 27.46 313 GLU B CA 1
ATOM 5199 C C . GLU B 1 321 ? -40.398 87.125 -32.958 1.00 25.84 313 GLU B C 1
ATOM 5200 O O . GLU B 1 321 ? -40.447 86.180 -33.732 1.00 25.32 313 GLU B O 1
ATOM 5206 N N . CYS B 1 322 ? -41.486 87.690 -32.449 1.00 26.12 314 CYS B N 1
ATOM 5207 C CA . CYS B 1 322 ? -42.813 87.282 -32.890 1.00 29.30 314 CYS B CA 1
ATOM 5208 C C . CYS B 1 322 ? -42.958 87.473 -34.397 1.00 28.72 314 CYS B C 1
ATOM 5209 O O . CYS B 1 322 ? -43.474 86.605 -35.110 1.00 27.52 314 CYS B O 1
ATOM 5212 N N . VAL B 1 323 ? -42.486 88.616 -34.876 1.00 28.41 315 VAL B N 1
ATOM 5213 C CA . VAL B 1 323 ? -42.606 88.943 -36.283 1.00 26.60 315 VAL B CA 1
ATOM 5214 C C . VAL B 1 323 ? -41.718 87.997 -37.080 1.00 29.77 315 VAL B C 1
ATOM 5215 O O . VAL B 1 323 ? -42.169 87.354 -38.032 1.00 31.23 315 VAL B O 1
ATOM 5219 N N . ARG B 1 324 ? -40.462 87.889 -36.664 1.00 30.03 316 ARG B N 1
ATOM 5220 C CA . ARG B 1 324 ? -39.488 87.061 -37.370 1.00 33.74 316 ARG B CA 1
ATOM 5221 C C . ARG B 1 324 ? -39.917 85.598 -37.434 1.00 33.12 316 ARG B C 1
ATOM 5222 O O . ARG B 1 324 ? -39.678 84.917 -38.430 1.00 30.62 316 ARG B O 1
ATOM 5230 N N . GLY B 1 325 ? -40.560 85.122 -36.372 1.00 32.33 317 GLY B N 1
ATOM 5231 C CA . GLY B 1 325 ? -41.010 83.741 -36.316 1.00 30.79 317 GLY B CA 1
ATOM 5232 C C . GLY B 1 325 ? -42.333 83.540 -37.017 1.00 31.06 317 GLY B C 1
ATOM 5233 O O . GLY B 1 325 ? -42.764 82.412 -37.231 1.00 33.63 317 GLY B O 1
ATOM 5234 N N . GLY B 1 326 ? -42.989 84.642 -37.365 1.00 32.24 318 GLY B N 1
ATOM 5235 C CA . GLY B 1 326 ? -44.198 84.582 -38.16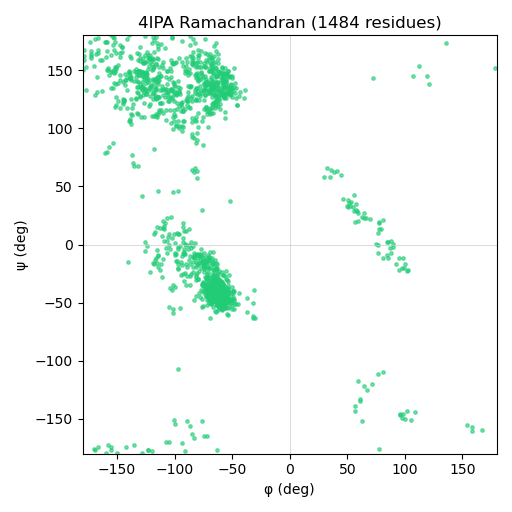1 1.00 26.16 318 GLY B CA 1
ATOM 5236 C C . GLY B 1 326 ? -45.436 84.264 -37.353 1.00 28.47 318 GLY B C 1
ATOM 5237 O O . GLY B 1 326 ? -46.435 83.805 -37.904 1.00 28.41 318 GLY B O 1
ATOM 5238 N N . VAL B 1 327 ? -45.380 84.504 -36.047 1.00 25.84 319 VAL B N 1
ATOM 5239 C CA . VAL B 1 327 ? -46.563 84.331 -35.218 1.00 24.92 319 VAL B CA 1
ATOM 5240 C C . VAL B 1 327 ? -47.304 85.652 -34.972 1.00 25.77 319 VAL B C 1
ATOM 5241 O O . VAL B 1 327 ? -48.458 85.648 -34.553 1.00 24.28 319 VAL B O 1
ATOM 5245 N N . PHE B 1 328 ? -46.628 86.773 -35.215 1.00 25.64 320 PHE B N 1
ATOM 5246 C CA . PHE B 1 328 ? -47.312 88.047 -35.435 1.00 25.95 320 PHE B CA 1
ATOM 5247 C C . PHE B 1 328 ? -47.212 88.408 -36.911 1.00 25.19 320 PHE B C 1
ATOM 5248 O O . PHE B 1 328 ? -46.203 88.144 -37.566 1.00 23.73 320 PHE B O 1
ATOM 5256 N N . ARG B 1 329 ? -48.270 89.011 -37.431 1.00 23.79 321 ARG B N 1
ATOM 5257 C CA . ARG B 1 329 ? -48.211 89.650 -38.728 1.00 21.20 321 ARG B CA 1
ATOM 5258 C C . ARG B 1 329 ? -47.959 91.125 -38.459 1.00 21.12 321 ARG B C 1
ATOM 5259 O O . ARG B 1 329 ? -48.624 91.725 -37.627 1.00 22.20 321 ARG B O 1
ATOM 5267 N N . GLN B 1 330 ? -46.973 91.701 -39.134 1.00 22.27 322 GLN B N 1
ATOM 5268 C CA . GLN B 1 330 ? -46.691 93.121 -38.988 1.00 23.97 322 GLN B CA 1
ATOM 5269 C C . GLN B 1 330 ? -47.246 93.857 -40.195 1.00 25.03 322 GLN B C 1
ATOM 5270 O O . GLN B 1 330 ? -46.934 93.512 -41.332 1.00 24.79 322 GLN B O 1
ATOM 5276 N N . TYR B 1 331 ? -48.075 94.863 -39.956 1.00 23.25 323 TYR B N 1
ATOM 5277 C CA . TYR B 1 331 ? -48.506 95.724 -41.049 1.00 26.55 323 TYR B CA 1
ATOM 5278 C C . TYR B 1 331 ? -47.551 96.905 -41.147 1.00 24.72 323 TYR B C 1
ATOM 5279 O O . TYR B 1 331 ? -47.584 97.810 -40.305 1.00 23.95 323 TYR B O 1
ATOM 5288 N N . GLU B 1 332 ? -46.704 96.895 -42.167 1.00 26.16 324 GLU B N 1
ATOM 5289 C CA . GLU B 1 332 ? -45.735 97.966 -42.344 1.00 27.30 324 GLU B CA 1
ATOM 5290 C C . GLU B 1 332 ? -46.426 99.297 -42.597 1.00 26.34 324 GLU B C 1
ATOM 5291 O O . GLU B 1 332 ? -47.547 99.352 -43.131 1.00 21.89 324 GLU B O 1
ATOM 5297 N N . VAL B 1 333 ? -45.756 100.363 -42.173 1.00 23.47 325 VAL B N 1
ATOM 5298 C CA . VAL B 1 333 ? -46.252 101.711 -42.363 1.00 24.58 325 VAL B CA 1
ATOM 5299 C C . VAL B 1 333 ? -46.070 102.069 -43.826 1.00 27.69 325 VAL B C 1
ATOM 5300 O O . VAL B 1 333 ? -44.947 102.079 -44.326 1.00 26.74 325 VAL B O 1
ATOM 5304 N N . THR B 1 334 ? -47.175 102.310 -44.528 1.00 24.38 326 THR B N 1
ATOM 5305 C CA . THR B 1 334 ? -47.096 102.798 -45.902 1.00 24.66 326 THR B CA 1
ATOM 5306 C C . THR B 1 334 ? -47.893 104.091 -46.057 1.00 26.58 326 THR B C 1
ATOM 5307 O O . THR B 1 334 ? -48.801 104.392 -45.269 1.00 22.92 326 THR B O 1
ATOM 5311 N N . GLY B 1 335 ? -47.521 104.863 -47.068 1.00 27.60 327 GLY B N 1
ATOM 5312 C CA . GLY B 1 335 ? -48.186 106.115 -47.367 1.00 23.31 327 GLY B CA 1
ATOM 5313 C C . GLY B 1 335 ? -48.176 106.307 -48.868 1.00 21.43 327 GLY B C 1
ATOM 5314 O O . GLY B 1 335 ? -47.511 105.571 -49.582 1.00 22.77 327 GLY B O 1
ATOM 5315 N N . ASP B 1 336 ? -48.921 107.288 -49.352 1.00 21.08 328 ASP B N 1
ATOM 5316 C CA . ASP B 1 336 ? -48.923 107.589 -50.776 1.00 22.59 328 ASP B CA 1
ATOM 5317 C C . ASP B 1 336 ? -47.516 107.902 -51.300 1.00 23.59 328 ASP B C 1
ATOM 5318 O O . ASP B 1 336 ? -46.825 108.752 -50.751 1.00 20.74 328 ASP B O 1
ATOM 5323 N N . LYS B 1 337 ? -47.100 107.229 -52.368 1.00 23.49 329 LYS B N 1
ATOM 5324 C CA . LYS B 1 337 ? -45.752 107.411 -52.891 1.00 26.86 329 LYS B CA 1
ATOM 5325 C C . LYS B 1 337 ? -45.424 108.874 -53.135 1.00 31.02 329 LYS B C 1
ATOM 5326 O O . LYS B 1 337 ? -44.307 109.319 -52.857 1.00 30.24 329 LYS B O 1
ATOM 5332 N N . ASP B 1 338 ? -46.393 109.608 -53.674 1.00 27.25 330 ASP B N 1
ATOM 5333 C CA . ASP B 1 338 ? -46.192 111.010 -54.038 1.00 28.23 330 ASP B CA 1
ATOM 5334 C C . ASP B 1 338 ? -46.399 111.931 -52.844 1.00 27.90 330 ASP B C 1
ATOM 5335 O O . ASP B 1 338 ? -46.248 113.141 -52.955 1.00 29.91 330 ASP B O 1
ATOM 5340 N N . ASN B 1 339 ? -46.750 111.355 -51.703 1.00 21.12 331 ASN B N 1
ATOM 5341 C CA . ASN B 1 339 ? -47.102 112.146 -50.534 1.00 21.02 331 ASN B CA 1
ATOM 5342 C C . ASN B 1 339 ? -48.372 112.981 -50.743 1.00 25.22 331 ASN B C 1
ATOM 5343 O O . ASN B 1 339 ? -48.590 113.991 -50.057 1.00 26.16 331 ASN B O 1
ATOM 5348 N N . ALA B 1 340 ? -49.218 112.567 -51.682 1.00 23.03 332 ALA B N 1
ATOM 5349 C CA . ALA B 1 340 ? -50.512 113.226 -51.849 1.00 22.24 332 ALA B CA 1
ATOM 5350 C C . ALA B 1 340 ? -51.539 112.713 -50.836 1.00 22.68 332 ALA B C 1
ATOM 5351 O O . ALA B 1 340 ? -51.421 111.611 -50.326 1.00 20.42 332 ALA B O 1
ATOM 5353 N N . PRO B 1 341 ? -52.558 113.527 -50.541 1.00 28.69 333 PRO B N 1
ATOM 5354 C CA . PRO B 1 341 ? -53.641 113.084 -49.655 1.00 27.88 333 PRO B CA 1
ATOM 5355 C C . PRO B 1 341 ? -54.346 111.819 -50.169 1.00 26.47 333 PRO B C 1
ATOM 5356 O O . PRO B 1 341 ? -54.481 111.633 -51.376 1.00 23.41 333 PRO B O 1
ATOM 5360 N N . VAL B 1 342 ? -54.757 110.942 -49.256 1.00 26.67 334 VAL B N 1
ATOM 5361 C CA . VAL B 1 342 ? -55.562 109.791 -49.641 1.00 24.70 334 VAL B CA 1
ATOM 5362 C C . VAL B 1 342 ? -56.876 109.808 -48.899 1.00 23.44 334 VAL B C 1
ATOM 5363 O O . VAL B 1 342 ? -57.014 110.453 -47.860 1.00 20.72 334 VAL B O 1
ATOM 5367 N N . CYS B 1 343 ? -57.845 109.087 -49.447 1.00 26.65 335 CYS B N 1
ATOM 5368 C CA . CYS B 1 343 ? -59.155 108.971 -48.834 1.00 23.68 335 CYS B CA 1
ATOM 5369 C C . CYS B 1 343 ? -59.526 107.492 -48.816 1.00 23.15 335 CYS B C 1
ATOM 5370 O O . CYS B 1 343 ? -59.347 106.805 -49.818 1.00 23.72 335 CYS B O 1
ATOM 5373 N N . ARG B 1 344 ? -60.050 107.005 -47.693 1.00 19.34 336 ARG B N 1
ATOM 5374 C CA . ARG B 1 344 ? -60.408 105.593 -47.591 1.00 22.86 336 ARG B CA 1
ATOM 5375 C C . ARG B 1 344 ? -61.778 105.383 -46.937 1.00 22.12 336 ARG B C 1
ATOM 5376 O O . ARG B 1 344 ? -62.137 106.075 -45.982 1.00 20.35 336 ARG B O 1
ATOM 5384 N N . LEU B 1 345 ? -62.536 104.422 -47.457 1.00 20.20 337 LEU B N 1
ATOM 5385 C CA . LEU B 1 345 ? -63.758 103.965 -46.794 1.00 22.48 337 LEU B CA 1
ATOM 5386 C C . LEU B 1 345 ? -63.699 102.458 -46.532 1.00 21.81 337 LEU B C 1
ATOM 5387 O O . LEU B 1 345 ? -63.236 101.679 -47.375 1.00 18.29 337 LEU B O 1
ATOM 5392 N N . LEU B 1 346 ? -64.179 102.048 -45.365 1.00 20.78 338 LEU B N 1
ATOM 5393 C CA . LEU B 1 346 ? -64.264 100.627 -45.058 1.00 23.21 338 LEU B CA 1
ATOM 5394 C C . LEU B 1 346 ? -65.604 100.299 -44.412 1.00 21.17 338 LEU B C 1
ATOM 5395 O O . LEU B 1 346 ? -65.951 100.829 -43.348 1.00 21.40 338 LEU B O 1
ATOM 5400 N N . THR B 1 347 ? -66.347 99.411 -45.059 1.00 19.96 339 THR B N 1
ATOM 5401 C CA . THR B 1 347 ? -67.681 99.046 -44.590 1.00 21.94 339 THR B CA 1
ATOM 5402 C C . THR B 1 347 ? -67.769 97.535 -44.395 1.00 18.46 339 THR B C 1
ATOM 5403 O O . THR B 1 347 ? -67.403 96.766 -45.276 1.00 18.81 339 THR B O 1
ATOM 5407 N N . THR B 1 348 ? -68.233 97.112 -43.234 1.00 17.79 340 THR B N 1
ATOM 5408 C CA . THR B 1 348 ? -68.519 95.701 -43.034 1.00 22.88 340 THR B CA 1
ATOM 5409 C C . THR B 1 348 ? -69.942 95.419 -43.508 1.00 20.69 340 THR B C 1
ATOM 5410 O O . THR B 1 348 ? -70.897 95.973 -42.964 1.00 22.77 340 THR B O 1
ATOM 5414 N N . ILE B 1 349 ? -70.072 94.576 -44.528 1.00 21.25 341 ILE B N 1
ATOM 5415 C CA . ILE B 1 349 ? -71.385 94.208 -45.064 1.00 23.24 341 ILE B CA 1
ATOM 5416 C C . ILE B 1 349 ? -71.778 92.758 -44.791 1.00 26.63 341 ILE B C 1
ATOM 5417 O O . ILE B 1 349 ? -70.921 91.885 -44.615 1.00 21.16 341 ILE B O 1
ATOM 5422 N N . ALA B 1 350 ? -73.090 92.529 -44.757 1.00 27.93 342 ALA B N 1
ATOM 5423 C CA . ALA B 1 350 ? -73.675 91.191 -44.732 1.00 25.69 342 ALA B CA 1
ATOM 5424 C C . ALA B 1 350 ? -74.373 90.977 -46.066 1.00 25.33 342 ALA B C 1
ATOM 5425 O O . ALA B 1 350 ? -75.097 91.862 -46.536 1.00 26.96 342 ALA B O 1
ATOM 5427 N N . ILE B 1 351 ? -74.148 89.828 -46.694 1.00 19.64 343 ILE B N 1
ATOM 5428 C CA . ILE B 1 351 ? -74.897 89.498 -47.881 1.00 20.07 343 ILE B CA 1
ATOM 5429 C C . ILE B 1 351 ? -76.031 88.539 -47.511 1.00 24.38 343 ILE B C 1
ATOM 5430 O O . ILE B 1 351 ? -75.784 87.396 -47.148 1.00 22.62 343 ILE B O 1
ATOM 5435 N N . THR B 1 352 ? -77.270 89.018 -47.580 1.00 23.34 344 THR B N 1
ATOM 5436 C CA . THR B 1 352 ? -78.420 88.196 -47.219 1.00 23.64 344 THR B CA 1
ATOM 5437 C C . THR B 1 352 ? -79.361 88.026 -48.404 1.00 24.84 344 THR B C 1
ATOM 5438 O O . THR B 1 352 ? -79.089 88.520 -49.494 1.00 23.06 344 THR B O 1
ATOM 5442 N N . LYS B 1 353 ? -80.476 87.329 -48.181 1.00 27.89 345 LYS B N 1
ATOM 5443 C CA . LYS B 1 353 ? -81.480 87.152 -49.227 1.00 24.51 345 LYS B CA 1
ATOM 5444 C C . LYS B 1 353 ? -82.126 88.487 -49.561 1.00 28.21 345 LYS B C 1
ATOM 5445 O O . LYS B 1 353 ? -82.766 88.613 -50.602 1.00 28.39 345 LYS B O 1
ATOM 5451 N N . ASN B 1 354 ? -81.957 89.471 -48.672 1.00 25.71 346 ASN B N 1
ATOM 5452 C CA . ASN B 1 354 ? -82.406 90.844 -48.923 1.00 30.17 346 ASN B CA 1
ATOM 5453 C C . ASN B 1 354 ? -81.380 91.670 -49.696 1.00 31.58 346 ASN B C 1
ATOM 5454 O O . ASN B 1 354 ? -81.586 92.852 -49.944 1.00 33.07 346 ASN B O 1
ATOM 5459 N N . GLY B 1 355 ? -80.272 91.048 -50.071 1.00 27.86 347 GLY B N 1
ATOM 5460 C CA . GLY B 1 355 ? -79.215 91.760 -50.758 1.00 28.70 347 GLY B CA 1
ATOM 5461 C C . GLY B 1 355 ? -78.059 92.102 -49.833 1.00 30.81 347 GLY B C 1
ATOM 5462 O O . GLY B 1 355 ? -77.695 91.326 -48.939 1.00 26.37 347 GLY B O 1
ATOM 5463 N N . ILE B 1 356 ? -77.475 93.274 -50.048 1.00 29.39 348 ILE B N 1
ATOM 5464 C CA . ILE B 1 356 ? -76.334 93.696 -49.256 1.00 28.96 348 ILE B CA 1
ATOM 5465 C C . ILE B 1 356 ? -76.739 94.678 -48.150 1.00 25.78 348 ILE B C 1
ATOM 5466 O O . ILE B 1 356 ? -77.232 95.762 -48.413 1.00 26.19 348 ILE B O 1
ATOM 5471 N N . THR B 1 357 ? -76.570 94.270 -46.903 1.00 25.60 349 THR B N 1
ATOM 5472 C CA . THR B 1 357 ? -76.874 95.146 -45.783 1.00 26.13 349 THR B CA 1
ATOM 5473 C C . THR B 1 357 ? -75.575 95.759 -45.270 1.00 26.91 349 THR B C 1
ATOM 5474 O O . THR B 1 357 ? -74.591 95.051 -45.075 1.00 26.37 349 THR B O 1
ATOM 5478 N N . ARG B 1 358 ? -75.564 97.069 -45.057 1.00 26.34 350 ARG B N 1
ATOM 5479 C CA . ARG B 1 358 ? -74.398 97.723 -44.470 1.00 26.32 350 ARG B CA 1
ATOM 5480 C C . ARG B 1 358 ? -74.450 97.604 -42.953 1.00 29.97 350 ARG B C 1
ATOM 5481 O O . ARG B 1 358 ? -75.041 98.444 -42.285 1.00 30.56 350 ARG B O 1
ATOM 5489 N N . ILE B 1 359 ? -73.835 96.561 -42.408 1.00 30.02 351 ILE B N 1
ATOM 5490 C CA . ILE B 1 359 ? -73.910 96.300 -40.967 1.00 28.43 351 ILE B CA 1
ATOM 5491 C C . ILE B 1 359 ? -73.247 97.411 -40.167 1.00 28.48 351 ILE B C 1
ATOM 5492 O O . ILE B 1 359 ? -73.860 98.024 -39.309 1.00 30.69 351 ILE B O 1
ATOM 5497 N N . GLY B 1 360 ? -71.972 97.645 -40.445 1.00 31.94 352 GLY B N 1
ATOM 5498 C CA . GLY B 1 360 ? -71.223 98.682 -39.764 1.00 26.61 352 GLY B CA 1
ATOM 5499 C C . GLY B 1 360 ? -70.367 99.406 -40.771 1.00 25.92 352 GLY B C 1
ATOM 5500 O O . GLY B 1 360 ? -69.583 98.785 -41.491 1.00 25.67 352 GLY B O 1
ATOM 5501 N N . GLY B 1 361 ? -70.520 100.721 -40.831 1.00 27.06 353 GLY B N 1
ATOM 5502 C CA . GLY B 1 361 ? -69.786 101.519 -41.790 1.00 28.26 353 GLY B CA 1
ATOM 5503 C C . GLY B 1 361 ? -69.673 102.972 -41.379 1.00 30.24 353 GLY B C 1
ATOM 5504 O O . GLY B 1 361 ? -70.030 103.347 -40.256 1.00 29.91 353 GLY B O 1
ATOM 5505 N N . PRO B 1 362 ? -69.148 103.799 -42.284 1.00 23.38 354 PRO B N 1
ATOM 5506 C CA . PRO B 1 362 ? -69.062 105.231 -42.023 1.00 27.04 354 PRO B CA 1
ATOM 5507 C C . PRO B 1 362 ? -70.464 105.829 -42.166 1.00 31.63 354 PRO B C 1
ATOM 5508 O O . PRO B 1 362 ? -71.301 105.229 -42.840 1.00 25.87 354 PRO B O 1
ATOM 5512 N N . PRO B 1 363 ? -70.723 106.973 -41.516 1.00 26.61 355 PRO B N 1
ATOM 5513 C CA . PRO B 1 363 ? -72.051 107.595 -41.597 1.00 27.93 355 PRO B CA 1
ATOM 5514 C C . PRO B 1 363 ? -72.278 108.111 -43.017 1.00 28.34 355 PRO B C 1
ATOM 5515 O O . PRO B 1 363 ? -71.312 108.370 -43.747 1.00 27.29 355 PRO B O 1
ATOM 5519 N N . ALA B 1 364 ? -73.532 108.232 -43.425 1.00 29.03 356 ALA B N 1
ATOM 5520 C CA . ALA B 1 364 ? -73.814 108.617 -44.804 1.00 32.32 356 ALA B CA 1
ATOM 5521 C C . ALA B 1 364 ? -73.239 110.005 -45.089 1.00 26.94 356 ALA B C 1
ATOM 5522 O O . ALA B 1 364 ? -73.408 110.923 -44.300 1.00 35.24 356 ALA B O 1
ATOM 5524 N N . TRP B 1 365 ? -72.530 110.156 -46.194 1.00 25.25 357 TRP B N 1
ATOM 5525 C CA . TRP B 1 365 ? -71.993 111.463 -46.522 1.00 29.77 357 TRP B CA 1
ATOM 5526 C C . TRP B 1 365 ? -73.088 112.330 -47.132 1.00 31.03 357 TRP B C 1
ATOM 5527 O O . TRP B 1 365 ? -73.898 111.854 -47.933 1.00 31.96 357 TRP B O 1
ATOM 5538 N N . ASP B 1 366 ? -73.098 113.587 -46.781 1.00 28.46 358 ASP B N 1
ATOM 5539 C CA . ASP B 1 366 ? -73.986 114.519 -47.414 1.00 32.52 358 ASP B CA 1
ATOM 5540 C C . ASP B 1 366 ? -73.336 115.026 -48.669 1.00 26.55 358 ASP B C 1
ATOM 5541 O O . ASP B 1 366 ? -72.446 115.757 -48.621 1.00 28.53 358 ASP B O 1
ATOM 5546 N N . LEU B 1 367 ? -73.836 114.625 -49.799 1.00 25.04 359 LEU B N 1
ATOM 5547 C CA . LEU B 1 367 ? -73.247 114.922 -51.066 1.00 26.96 359 LEU B CA 1
ATOM 5548 C C . LEU B 1 367 ? -73.329 116.364 -51.510 1.00 29.53 359 LEU B C 1
ATOM 5549 O O . LEU B 1 367 ? -72.591 116.810 -52.337 1.00 25.81 359 LEU B O 1
ATOM 5554 N N . SER B 1 368 ? -74.258 117.072 -50.911 1.00 26.57 360 SER B N 1
ATOM 5555 C CA . SER B 1 368 ? -74.440 118.476 -51.135 1.00 30.72 360 SER B CA 1
ATOM 5556 C C . SER B 1 368 ? -73.255 119.307 -50.679 1.00 30.05 360 SER B C 1
ATOM 5557 O O . SER B 1 368 ? -73.016 120.336 -51.200 1.00 26.36 360 SER B O 1
ATOM 5560 N N . LYS B 1 369 ? -72.512 118.830 -49.704 1.00 30.06 361 LYS B N 1
ATOM 5561 C CA . LYS B 1 369 ? -71.346 119.532 -49.226 1.00 29.53 361 LYS B CA 1
ATOM 5562 C C . LYS B 1 369 ? -70.110 119.530 -50.101 1.00 28.98 361 LYS B C 1
ATOM 5563 O O . LYS B 1 369 ? -69.210 120.210 -49.821 1.00 31.40 361 LYS B O 1
ATOM 5569 N N . PHE B 1 370 ? -70.085 118.732 -51.138 1.00 30.27 362 PHE B N 1
ATOM 5570 C CA . PHE B 1 370 ? -68.942 118.623 -51.993 1.00 25.70 362 PHE B CA 1
ATOM 5571 C C . PHE B 1 370 ? -68.999 119.505 -53.203 1.00 30.62 362 PHE B C 1
ATOM 5572 O O . PHE B 1 370 ? -69.792 119.333 -54.063 1.00 32.70 362 PHE B O 1
ATOM 5580 N N . LYS B 1 371 ? -68.095 120.452 -53.249 1.00 34.02 363 LYS B N 1
ATOM 5581 C CA . LYS B 1 371 ? -68.070 121.460 -54.274 1.00 30.94 363 LYS B CA 1
ATOM 5582 C C . LYS B 1 371 ? -67.107 121.170 -55.373 1.00 28.14 363 LYS B C 1
ATOM 5583 O O . LYS B 1 371 ? -65.960 121.424 -55.245 1.00 29.70 363 LYS B O 1
ATOM 5589 N N . THR B 1 372 ? -67.629 120.721 -56.485 1.00 24.80 364 THR B N 1
ATOM 5590 C CA . THR B 1 372 ? -66.894 120.484 -57.689 1.00 25.55 364 THR B CA 1
ATOM 5591 C C . THR B 1 372 ? -67.791 120.444 -58.923 1.00 30.22 364 THR B C 1
ATOM 5592 O O . THR B 1 372 ? -68.941 120.195 -58.827 1.00 28.98 364 THR B O 1
ATOM 5596 N N . ASP B 1 373 ? -67.200 120.612 -60.083 1.00 30.21 365 ASP B N 1
ATOM 5597 C CA . ASP B 1 373 ? -67.934 120.528 -61.343 1.00 34.06 365 ASP B CA 1
ATOM 5598 C C . ASP B 1 373 ? -67.646 119.207 -62.059 1.00 35.12 365 ASP B C 1
ATOM 5599 O O . ASP B 1 373 ? -68.156 118.956 -63.153 1.00 40.67 365 ASP B O 1
ATOM 5604 N N . LYS B 1 374 ? -66.804 118.371 -61.462 1.00 32.10 366 LYS B N 1
ATOM 5605 C CA . LYS B 1 374 ? -66.512 117.073 -62.056 1.00 30.55 366 LYS B CA 1
ATOM 5606 C C . LYS B 1 374 ? -67.615 116.072 -61.744 1.00 32.18 366 LYS B C 1
ATOM 5607 O O . LYS B 1 374 ? -68.319 116.184 -60.731 1.00 26.07 366 LYS B O 1
ATOM 5613 N N . LYS B 1 375 ? -67.763 115.086 -62.617 1.00 34.66 367 LYS B N 1
ATOM 5614 C CA . LYS B 1 375 ? -68.760 114.047 -62.405 1.00 32.56 367 LYS B CA 1
ATOM 5615 C C . LYS B 1 375 ? -68.524 112.883 -63.339 1.00 31.37 367 LYS B C 1
ATOM 5616 O O . LYS B 1 375 ? -67.784 112.995 -64.314 1.00 32.69 367 LYS B O 1
ATOM 5622 N N . ILE B 1 376 ? -69.165 111.761 -63.027 1.00 33.85 368 ILE B N 1
ATOM 5623 C CA . ILE B 1 376 ? -69.082 110.563 -63.848 1.00 34.17 368 ILE B CA 1
ATOM 5624 C C . ILE B 1 376 ? -69.974 110.688 -65.086 1.00 34.05 368 ILE B C 1
ATOM 5625 O O . ILE B 1 376 ? -71.154 111.000 -64.974 1.00 31.78 368 ILE B O 1
ATOM 5630 N N . GLU B 1 377 ? -69.414 110.448 -66.263 1.00 31.97 369 GLU B N 1
ATOM 5631 C CA . GLU B 1 377 ? -70.211 110.505 -67.482 1.00 40.60 369 GLU B CA 1
ATOM 5632 C C . GLU B 1 377 ? -70.337 109.136 -68.150 1.00 38.91 369 GLU B C 1
ATOM 5633 O O . GLU B 1 377 ? -71.127 108.959 -69.079 1.00 39.53 369 GLU B O 1
ATOM 5639 N N . ASP B 1 378 ? -69.558 108.173 -67.666 1.00 34.86 370 ASP B N 1
ATOM 5640 C CA . ASP B 1 378 ? -69.507 106.838 -68.253 1.00 37.56 370 ASP B CA 1
ATOM 5641 C C . ASP B 1 378 ? -70.843 106.114 -68.072 1.00 37.66 370 ASP B C 1
ATOM 5642 O O . ASP B 1 378 ? -71.290 105.898 -66.948 1.00 33.67 370 ASP B O 1
ATOM 5647 N N . GLU B 1 379 ? -71.472 105.746 -69.186 1.00 37.07 371 GLU B N 1
ATOM 5648 C CA . GLU B 1 379 ? -72.801 105.140 -69.161 1.00 41.60 371 GLU B CA 1
ATOM 5649 C C . GLU B 1 379 ? -72.863 103.822 -68.408 1.00 31.26 371 GLU B C 1
ATOM 5650 O O . GLU B 1 379 ? -73.845 103.540 -67.733 1.00 34.25 371 GLU B O 1
ATOM 5656 N N . GLU B 1 380 ? -71.808 103.023 -68.521 1.00 34.30 372 GLU B N 1
ATOM 5657 C CA . GLU B 1 380 ? -71.745 101.737 -67.846 1.00 31.13 372 GLU B CA 1
ATOM 5658 C C . GLU B 1 380 ? -71.857 101.921 -66.339 1.00 34.61 372 GLU B C 1
ATOM 5659 O O . GLU B 1 380 ? -72.694 101.293 -65.685 1.00 31.80 372 GLU B O 1
ATOM 5665 N N . ILE B 1 381 ? -71.017 102.801 -65.801 1.00 30.62 373 ILE B N 1
ATOM 5666 C CA . ILE B 1 381 ? -70.976 103.060 -64.372 1.00 28.71 373 ILE B CA 1
ATOM 5667 C C . ILE B 1 381 ? -72.257 103.692 -63.850 1.00 29.23 373 ILE B C 1
ATOM 5668 O O . ILE B 1 381 ? -72.759 103.321 -62.781 1.00 27.14 373 ILE B O 1
ATOM 5673 N N . LEU B 1 382 ? -72.777 104.656 -64.596 1.00 29.19 374 LEU B N 1
ATOM 5674 C CA . LEU B 1 382 ? -74.018 105.307 -64.211 1.00 32.72 374 LEU B CA 1
ATOM 5675 C C . LEU B 1 382 ? -75.147 104.272 -64.158 1.00 33.24 374 LEU B C 1
ATOM 5676 O O . LEU B 1 382 ? -75.970 104.271 -63.235 1.00 31.93 374 LEU B O 1
ATOM 5681 N N . LYS B 1 383 ? -75.167 103.382 -65.142 1.00 28.48 375 LYS B N 1
ATOM 5682 C CA . LYS B 1 383 ? -76.140 102.290 -65.160 1.00 35.50 375 LYS B CA 1
ATOM 5683 C C . LYS B 1 383 ? -75.986 101.386 -63.927 1.00 34.94 375 LYS B C 1
ATOM 5684 O O . LYS B 1 383 ? -76.978 101.031 -63.278 1.00 29.66 375 LYS B O 1
ATOM 5690 N N . ILE B 1 384 ? -74.742 101.036 -63.592 1.00 30.77 376 ILE B N 1
ATOM 5691 C CA . ILE B 1 384 ? -74.480 100.252 -62.384 1.00 29.39 376 ILE B CA 1
ATOM 5692 C C . ILE B 1 384 ? -74.922 100.983 -61.115 1.00 31.10 376 ILE B C 1
ATOM 5693 O O . ILE B 1 384 ? -75.504 100.375 -60.215 1.00 30.26 376 ILE B O 1
ATOM 5698 N N . LEU B 1 385 ? -74.661 102.286 -61.054 1.00 27.78 377 LEU B N 1
ATOM 5699 C CA . LEU B 1 385 ? -75.042 103.086 -59.893 1.00 27.40 377 LEU B CA 1
ATOM 5700 C C . LEU B 1 385 ? -76.551 103.122 -59.662 1.00 30.73 377 LEU B C 1
ATOM 5701 O O . LEU B 1 385 ? -76.997 103.352 -58.538 1.00 34.63 377 LEU B O 1
ATOM 5706 N N . GLU B 1 386 ? -77.334 102.898 -60.717 1.00 33.35 378 GLU B N 1
ATOM 5707 C CA . GLU B 1 386 ? -78.799 102.846 -60.590 1.00 37.81 378 GLU B CA 1
ATOM 5708 C C . GLU B 1 386 ? -79.292 101.538 -59.953 1.00 35.97 378 GLU B C 1
ATOM 5709 O O . GLU B 1 386 ? -80.448 101.442 -59.541 1.00 31.71 378 GLU B O 1
ATOM 5715 N N . GLN B 1 387 ? -78.423 100.535 -59.873 1.00 34.02 379 GLN B N 1
ATOM 5716 C CA . GLN B 1 387 ? -78.817 99.258 -59.287 1.00 31.19 379 GLN B CA 1
ATOM 5717 C C . GLN B 1 387 ? -79.090 99.409 -57.802 1.00 34.72 379 GLN B C 1
ATOM 5718 O O . GLN B 1 387 ? -78.473 100.231 -57.132 1.00 33.93 379 GLN B O 1
ATOM 5724 N N . PRO B 1 388 ? -80.035 98.612 -57.288 1.00 36.99 380 PRO B N 1
ATOM 5725 C CA . PRO B 1 388 ? -80.386 98.577 -55.868 1.00 34.50 380 PRO B CA 1
ATOM 5726 C C . PRO B 1 388 ? -79.381 97.717 -55.094 1.00 32.30 380 PRO B C 1
ATOM 5727 O O . PRO B 1 388 ? -78.710 96.878 -55.687 1.00 32.13 380 PRO B O 1
ATOM 5731 N N . LEU B 1 389 ? -79.264 97.936 -53.791 1.00 33.42 381 LEU B N 1
ATOM 5732 C CA . LEU B 1 389 ? -78.358 97.136 -52.974 1.00 33.04 381 LEU B CA 1
ATOM 5733 C C . LEU B 1 389 ? -79.113 96.085 -52.183 1.00 32.17 381 LEU B C 1
ATOM 5734 O O . LEU B 1 389 ? -78.636 94.966 -52.025 1.00 35.51 381 LEU B O 1
ATOM 5739 N N . SER B 1 390 ? -80.284 96.464 -51.682 1.00 31.32 382 SER B N 1
ATOM 5740 C CA . SER B 1 390 ? -81.122 95.578 -50.881 1.00 40.94 382 SER B CA 1
ATOM 5741 C C . SER B 1 390 ? -82.595 95.998 -50.920 1.00 35.25 382 SER B C 1
ATOM 5742 O O . SER B 1 390 ? -83.279 95.822 -51.929 1.00 41.37 382 SER B O 1
ATOM 5745 N N . ALA C 1 16 ? -74.692 73.437 -64.384 1.00 40.47 8 ALA C N 1
ATOM 5746 C CA . ALA C 1 16 ? -75.533 72.640 -65.279 1.00 51.27 8 ALA C CA 1
ATOM 5747 C C . ALA C 1 16 ? -76.958 73.195 -65.397 1.00 41.64 8 ALA C C 1
ATOM 5748 O O . ALA C 1 16 ? -77.661 73.352 -64.398 1.00 44.32 8 ALA C O 1
ATOM 5750 N N . ASP C 1 17 ? -77.367 73.474 -66.632 1.00 36.44 9 ASP C N 1
ATOM 5751 C CA . ASP C 1 17 ? -78.648 74.110 -66.934 1.00 35.67 9 ASP C CA 1
ATOM 5752 C C . ASP C 1 17 ? -79.856 73.537 -66.190 1.00 35.52 9 ASP C C 1
ATOM 5753 O O . ASP C 1 17 ? -80.173 72.360 -66.328 1.00 34.62 9 ASP C O 1
ATOM 5758 N N . ASN C 1 18 ? -80.523 74.392 -65.418 1.00 28.12 10 ASN C N 1
ATOM 5759 C CA . ASN C 1 18 ? -81.743 74.042 -64.703 1.00 30.30 10 ASN C CA 1
ATOM 5760 C C . ASN C 1 18 ? -82.727 75.215 -64.738 1.00 29.60 10 ASN C C 1
ATOM 5761 O O . ASN C 1 18 ? -82.402 76.283 -65.257 1.00 32.72 10 ASN C O 1
ATOM 5766 N N . VAL C 1 19 ? -83.915 75.028 -64.176 1.00 28.06 11 VAL C N 1
ATOM 5767 C CA . VAL C 1 19 ? -84.971 76.039 -64.265 1.00 25.54 11 VAL C CA 1
ATOM 5768 C C . VAL C 1 19 ? -84.701 77.296 -63.444 1.00 27.34 11 VAL C C 1
ATOM 5769 O O . VAL C 1 19 ? -85.405 78.289 -63.574 1.00 27.01 11 VAL C O 1
ATOM 5773 N N . ALA C 1 20 ? -83.686 77.259 -62.594 1.00 28.86 12 ALA C N 1
ATOM 5774 C CA . ALA C 1 20 ? -83.367 78.434 -61.802 1.00 29.51 12 ALA C CA 1
ATOM 5775 C C . ALA C 1 20 ? -82.442 79.384 -62.556 1.00 26.38 12 ALA C C 1
ATOM 5776 O O . ALA C 1 20 ? -82.476 80.591 -62.339 1.00 29.49 12 ALA C O 1
ATOM 5778 N N . ILE C 1 21 ? -81.644 78.843 -63.465 1.00 27.25 13 ILE C N 1
ATOM 5779 C CA . ILE C 1 21 ? -80.584 79.619 -64.099 1.00 29.29 13 ILE C CA 1
ATOM 5780 C C . ILE C 1 21 ? -80.648 79.664 -65.634 1.00 32.47 13 ILE C C 1
ATOM 5781 O O . ILE C 1 21 ? -79.832 80.331 -66.276 1.00 31.31 13 ILE C O 1
ATOM 5786 N N . SER C 1 22 ? -81.625 78.978 -66.216 1.00 30.90 14 SER C N 1
ATOM 5787 C CA . SER C 1 22 ? -81.688 78.819 -67.668 1.00 30.00 14 SER C CA 1
ATOM 5788 C C . SER C 1 22 ? -83.111 78.968 -68.197 1.00 32.41 14 SER C C 1
ATOM 5789 O O . SER C 1 22 ? -83.946 78.091 -67.986 1.00 35.00 14 SER C O 1
ATOM 5792 N N . VAL C 1 23 ? -83.374 80.085 -68.876 1.00 35.78 15 VAL C N 1
ATOM 5793 C CA . VAL C 1 23 ? -84.673 80.380 -69.474 1.00 32.28 15 VAL C CA 1
ATOM 5794 C C . VAL C 1 23 ? -85.043 79.339 -70.531 1.00 38.65 15 VAL C C 1
ATOM 5795 O O . VAL C 1 23 ? -86.224 79.056 -70.760 1.00 35.63 15 VAL C O 1
ATOM 5799 N N . ASP C 1 24 ? -84.021 78.787 -71.178 1.00 33.78 16 ASP C N 1
ATOM 5800 C CA . ASP C 1 24 ? -84.207 77.770 -72.201 1.00 36.46 16 ASP C CA 1
ATOM 5801 C C . ASP C 1 24 ? -84.885 76.542 -71.605 1.00 33.51 16 ASP C C 1
ATOM 5802 O O . ASP C 1 24 ? -85.913 76.089 -72.091 1.00 31.27 16 ASP C O 1
ATOM 5807 N N . VAL C 1 25 ? -84.292 76.016 -70.545 1.00 29.14 17 VAL C N 1
ATOM 5808 C CA . VAL C 1 25 ? -84.785 74.815 -69.901 1.00 31.93 17 VAL C CA 1
ATOM 5809 C C . VAL C 1 25 ? -86.234 74.976 -69.431 1.00 34.87 17 VAL C C 1
ATOM 5810 O O . VAL C 1 25 ? -87.065 74.086 -69.635 1.00 27.77 17 VAL C O 1
ATOM 5814 N N . LEU C 1 26 ? -86.528 76.126 -68.830 1.00 32.79 18 LEU C N 1
ATOM 5815 C CA . LEU C 1 26 ? -87.840 76.415 -68.259 1.00 30.23 18 LEU C CA 1
ATOM 5816 C C . LEU C 1 26 ? -88.889 76.421 -69.359 1.00 32.65 18 LEU C C 1
ATOM 5817 O O . LEU C 1 26 ? -89.990 75.863 -69.214 1.00 27.50 18 LEU C O 1
ATOM 5822 N N . THR C 1 27 ? -88.521 77.046 -70.471 1.00 29.99 19 THR C N 1
ATOM 5823 C CA . THR C 1 27 ? -89.383 77.157 -71.633 1.00 30.94 19 THR C CA 1
ATOM 5824 C C . THR C 1 27 ? -89.663 75.795 -72.284 1.00 31.17 19 THR C C 1
ATOM 5825 O O . THR C 1 27 ? -90.760 75.551 -72.796 1.00 28.55 19 THR C O 1
ATOM 5829 N N . LYS C 1 28 ? -88.661 74.921 -72.275 1.00 26.20 20 LYS C N 1
ATOM 5830 C CA . LYS C 1 28 ? -88.815 73.587 -72.836 1.00 29.48 20 LYS C CA 1
ATOM 5831 C C . LYS C 1 28 ? -89.760 72.715 -71.996 1.00 30.14 20 LYS C C 1
ATOM 5832 O O . LYS C 1 28 ? -90.643 72.053 -72.546 1.00 26.17 20 LYS C O 1
ATOM 5838 N N . TYR C 1 29 ? -89.578 72.732 -70.672 1.00 22.40 21 TYR C N 1
ATOM 5839 C CA . TYR C 1 29 ? -90.527 72.124 -69.756 1.00 23.33 21 TYR C CA 1
ATOM 5840 C C . TYR C 1 29 ? -91.935 72.670 -69.963 1.00 28.19 21 TYR C C 1
ATOM 5841 O O . TYR C 1 29 ? -92.902 71.903 -70.038 1.00 27.27 21 TYR C O 1
ATOM 5850 N N . LYS C 1 30 ? -92.062 73.990 -70.047 1.00 23.83 22 LYS C N 1
ATOM 5851 C CA . LYS C 1 30 ? -93.385 74.583 -70.118 1.00 26.03 22 LYS C CA 1
ATOM 5852 C C . LYS C 1 30 ? -94.103 74.175 -71.400 1.00 30.78 22 LYS C C 1
ATOM 5853 O O . LYS C 1 30 ? -95.316 74.011 -71.413 1.00 30.85 22 LYS C O 1
ATOM 5859 N N . THR C 1 31 ? -93.351 74.014 -72.479 1.00 27.38 23 THR C N 1
ATOM 5860 C CA . THR C 1 31 ? -93.939 73.543 -73.711 1.00 27.34 23 THR C CA 1
ATOM 5861 C C . THR C 1 31 ? -94.407 72.105 -73.547 1.00 27.47 23 THR C C 1
ATOM 5862 O O . THR C 1 31 ? -95.525 71.773 -73.918 1.00 26.28 23 THR C O 1
ATOM 5866 N N . ALA C 1 32 ? -93.552 71.260 -72.980 1.00 25.64 24 ALA C N 1
ATOM 5867 C CA . ALA C 1 32 ? -93.950 69.902 -72.640 1.00 26.69 24 ALA C CA 1
ATOM 5868 C C . ALA C 1 32 ? -95.260 69.906 -71.845 1.00 24.85 24 ALA C C 1
ATOM 5869 O O . ALA C 1 32 ? -96.213 69.228 -72.210 1.00 23.67 24 ALA C O 1
ATOM 5871 N N . ALA C 1 33 ? -95.309 70.691 -70.776 1.00 21.99 25 ALA C N 1
ATOM 5872 C CA . ALA C 1 33 ? -96.489 70.741 -69.926 1.00 24.84 25 ALA C CA 1
ATOM 5873 C C . ALA C 1 33 ? -97.737 71.170 -70.694 1.00 29.31 25 ALA C C 1
ATOM 5874 O O . ALA C 1 33 ? -98.822 70.626 -70.479 1.00 26.06 25 ALA C O 1
ATOM 5876 N N . GLN C 1 34 ? -97.590 72.148 -71.580 1.00 24.18 26 GLN C N 1
ATOM 5877 C CA . GLN C 1 34 ? -98.746 72.678 -72.274 1.00 27.93 26 GLN C CA 1
ATOM 5878 C C . GLN C 1 34 ? -99.355 71.575 -73.123 1.00 27.44 26 GLN C C 1
ATOM 5879 O O . GLN C 1 34 ? -100.566 71.384 -73.136 1.00 30.09 26 GLN C O 1
ATOM 5885 N N . ILE C 1 35 ? -98.499 70.835 -73.816 1.00 27.50 27 ILE C N 1
ATOM 5886 C CA . ILE C 1 35 ? -98.941 69.695 -74.604 1.00 29.02 27 ILE C CA 1
ATOM 5887 C C . ILE C 1 35 ? -99.559 68.608 -73.712 1.00 26.85 27 ILE C C 1
ATOM 5888 O O . ILE C 1 35 ? -100.644 68.086 -73.995 1.00 25.11 27 ILE C O 1
ATOM 5893 N N . SER C 1 36 ? -98.859 68.265 -72.636 1.00 24.85 28 SER C N 1
ATOM 5894 C CA . SER C 1 36 ? -99.338 67.229 -71.735 1.00 24.73 28 SER C CA 1
ATOM 5895 C C . SER C 1 36 ? -100.730 67.580 -71.202 1.00 27.71 28 SER C C 1
ATOM 5896 O O . SER C 1 36 ? -101.592 66.711 -71.110 1.00 23.29 28 SER C O 1
ATOM 5899 N N . GLU C 1 37 ? -100.948 68.849 -70.858 1.00 23.67 29 GLU C N 1
ATOM 5900 C CA . GLU C 1 37 ? -102.213 69.254 -70.254 1.00 28.64 29 GLU C CA 1
ATOM 5901 C C . GLU C 1 37 ? -103.369 69.286 -71.262 1.00 25.36 29 GLU C C 1
ATOM 5902 O O . GLU C 1 37 ? -104.498 68.922 -70.944 1.00 25.03 29 GLU C O 1
ATOM 5908 N N . LYS C 1 38 ? -103.080 69.707 -72.481 1.00 24.82 30 LYS C N 1
ATOM 5909 C CA . LYS C 1 38 ? -104.081 69.679 -73.529 1.00 23.31 30 LYS C CA 1
ATOM 5910 C C . LYS C 1 38 ? -104.535 68.241 -73.823 1.00 26.71 30 LYS C C 1
ATOM 5911 O O . LYS C 1 38 ? -105.731 67.941 -73.792 1.00 31.10 30 LYS C O 1
ATOM 5917 N N . VAL C 1 39 ? -103.571 67.361 -74.086 1.00 26.30 31 VAL C N 1
ATOM 5918 C CA . VAL C 1 39 ? -103.847 65.959 -74.359 1.00 26.84 31 VAL C CA 1
ATOM 5919 C C . VAL C 1 39 ? -104.597 65.323 -73.195 1.00 27.12 31 VAL C C 1
ATOM 5920 O O . VAL C 1 39 ? -105.509 64.516 -73.392 1.00 23.11 31 VAL C O 1
ATOM 5924 N N . LEU C 1 40 ? -104.207 65.695 -71.982 1.00 22.90 32 LEU C N 1
ATOM 5925 C CA . LEU C 1 40 ? -104.899 65.235 -70.793 1.00 23.17 32 LEU C CA 1
ATOM 5926 C C . LEU C 1 40 ? -106.380 65.624 -70.810 1.00 26.26 32 LEU C C 1
ATOM 5927 O O . LEU C 1 40 ? -107.240 64.788 -70.513 1.00 25.24 32 LEU C O 1
ATOM 5932 N N . ALA C 1 41 ? -106.682 66.879 -71.147 1.00 19.95 33 ALA C N 1
ATOM 5933 C CA . ALA C 1 41 ? -108.078 67.312 -71.174 1.00 24.70 33 ALA C CA 1
ATOM 5934 C C . ALA C 1 41 ? -108.893 66.524 -72.199 1.00 27.35 33 ALA C C 1
ATOM 5935 O O . ALA C 1 41 ? -110.010 66.098 -71.911 1.00 30.01 33 ALA C O 1
ATOM 5937 N N . GLU C 1 42 ? -108.328 66.322 -73.385 1.00 25.89 34 GLU C N 1
ATOM 5938 C CA . GLU C 1 42 ? -109.035 65.615 -74.445 1.00 28.01 34 GLU C CA 1
ATOM 5939 C C . GLU C 1 42 ? -109.286 64.156 -74.096 1.00 27.81 34 GLU C C 1
ATOM 5940 O O . GLU C 1 42 ? -110.393 63.655 -74.246 1.00 24.59 34 GLU C O 1
ATOM 5946 N N . VAL C 1 43 ? -108.243 63.476 -73.641 1.00 26.40 35 VAL C N 1
ATOM 5947 C CA . VAL C 1 43 ? -108.358 62.071 -73.276 1.00 25.52 35 VAL C CA 1
ATOM 5948 C C . VAL C 1 43 ? -109.384 61.905 -72.153 1.00 25.35 35 VAL C C 1
ATOM 5949 O O . VAL C 1 43 ? -110.126 60.930 -72.118 1.00 23.77 35 VAL C O 1
ATOM 5953 N N . SER C 1 44 ? -109.432 62.877 -71.249 1.00 25.02 36 SER C N 1
ATOM 5954 C CA . SER C 1 44 ? -110.389 62.844 -70.160 1.00 25.62 36 SER C CA 1
ATOM 5955 C C . SER C 1 44 ? -111.830 62.915 -70.654 1.00 29.37 36 SER C C 1
ATOM 5956 O O . SER C 1 44 ? -112.693 62.225 -70.121 1.00 29.20 36 SER C O 1
ATOM 5959 N N . LYS C 1 45 ? -112.082 63.730 -71.674 1.00 27.65 37 LYS C N 1
ATOM 5960 C CA . LYS C 1 45 ? -113.409 63.796 -72.270 1.00 30.10 37 LYS C CA 1
ATOM 5961 C C . LYS C 1 45 ? -113.849 62.428 -72.772 1.00 29.46 37 LYS C C 1
ATOM 5962 O O . LYS C 1 45 ? -115.033 62.100 -72.724 1.00 25.83 37 LYS C O 1
ATOM 5968 N N . LEU C 1 46 ? -112.886 61.645 -73.255 1.00 28.46 38 LEU C N 1
ATOM 5969 C CA . LEU C 1 46 ? -113.149 60.335 -73.848 1.00 25.55 38 LEU C CA 1
ATOM 5970 C C . LEU C 1 46 ? -113.488 59.254 -72.819 1.00 28.78 38 LEU C C 1
ATOM 5971 O O . LEU C 1 46 ? -114.045 58.205 -73.171 1.00 31.42 38 LEU C O 1
ATOM 5976 N N . CYS C 1 47 ? -113.148 59.499 -71.557 1.00 22.49 39 CYS C N 1
ATOM 5977 C CA . CYS C 1 47 ? -113.279 58.473 -70.516 1.00 24.74 39 CYS C CA 1
ATOM 5978 C C . CYS C 1 47 ? -114.708 58.332 -69.971 1.00 28.72 39 CYS C C 1
ATOM 5979 O O . CYS C 1 47 ? -114.965 58.567 -68.787 1.00 25.88 39 CYS C O 1
ATOM 5982 N N . VAL C 1 48 ? -115.632 57.929 -70.835 1.00 26.02 40 VAL C N 1
ATOM 5983 C CA . VAL C 1 48 ? -117.023 57.792 -70.425 1.00 30.21 40 VAL C CA 1
ATOM 5984 C C . VAL C 1 48 ? -117.371 56.329 -70.166 1.00 27.01 40 VAL C C 1
ATOM 5985 O O . VAL C 1 48 ? -116.717 55.426 -70.686 1.00 27.13 40 VAL C O 1
ATOM 5989 N N . PRO C 1 49 ? -118.391 56.088 -69.335 1.00 27.42 41 PRO C N 1
ATOM 5990 C CA . PRO C 1 49 ? -118.848 54.707 -69.143 1.00 32.23 41 PRO C CA 1
ATOM 5991 C C . PRO C 1 49 ? -119.114 54.029 -70.490 1.00 25.02 41 PRO C C 1
ATOM 5992 O O . PRO C 1 49 ? -119.795 54.598 -71.327 1.00 28.83 41 PRO C O 1
ATOM 5996 N N . GLY C 1 50 ? -118.565 52.837 -70.692 1.00 26.39 42 GLY C N 1
ATOM 5997 C CA . GLY C 1 50 ? -118.756 52.109 -71.933 1.00 25.27 42 GLY C CA 1
ATOM 5998 C C . GLY C 1 50 ? -117.575 52.181 -72.889 1.00 26.16 42 GLY C C 1
ATOM 5999 O O . GLY C 1 50 ? -117.414 51.326 -73.753 1.00 27.16 42 GLY C O 1
ATOM 6000 N N . ALA C 1 51 ? -116.741 53.203 -72.744 1.00 24.75 43 ALA C N 1
ATOM 6001 C CA . ALA C 1 51 ? -115.603 53.366 -73.641 1.00 25.18 43 ALA C CA 1
ATOM 6002 C C . ALA C 1 51 ? -114.541 52.297 -73.380 1.00 23.19 43 ALA C C 1
ATOM 6003 O O . ALA C 1 51 ? -114.266 51.941 -72.229 1.00 25.28 43 ALA C O 1
ATOM 6005 N N . LYS C 1 52 ? -113.958 51.780 -74.453 1.00 23.37 44 LYS C N 1
ATOM 6006 C CA . LYS C 1 52 ? -112.870 50.816 -74.348 1.00 26.31 44 LYS C CA 1
ATOM 6007 C C . LYS C 1 52 ? -111.551 51.519 -74.035 1.00 23.56 44 LYS C C 1
ATOM 6008 O O . LYS C 1 52 ? -111.173 52.489 -74.679 1.00 26.51 44 LYS C O 1
ATOM 6014 N N . ILE C 1 53 ? -110.874 51.020 -73.016 1.00 25.49 45 ILE C N 1
ATOM 6015 C CA . ILE C 1 53 ? -109.619 51.567 -72.559 1.00 20.42 45 ILE C CA 1
ATOM 6016 C C . ILE C 1 53 ? -108.589 51.603 -73.684 1.00 25.80 45 ILE C C 1
ATOM 6017 O O . ILE C 1 53 ? -107.886 52.604 -73.848 1.00 24.34 45 ILE C O 1
ATOM 6022 N N . ILE C 1 54 ? -108.500 50.525 -74.468 1.00 21.76 46 ILE C N 1
ATOM 6023 C CA . ILE C 1 54 ? -107.509 50.475 -75.536 1.00 20.53 46 ILE C CA 1
ATOM 6024 C C . ILE C 1 54 ? -107.750 51.559 -76.599 1.00 28.81 46 ILE C C 1
ATOM 6025 O O . ILE C 1 54 ? -106.803 52.160 -77.102 1.00 28.77 46 ILE C O 1
ATOM 6030 N N . ASP C 1 55 ? -109.009 51.830 -76.925 1.00 25.97 47 ASP C N 1
ATOM 6031 C CA . ASP C 1 55 ? -109.304 52.901 -77.876 1.00 26.23 47 ASP C CA 1
ATOM 6032 C C . ASP C 1 55 ? -108.826 54.255 -77.351 1.00 24.66 47 ASP C C 1
ATOM 6033 O O . ASP C 1 55 ? -108.359 55.098 -78.113 1.00 25.40 47 ASP C O 1
ATOM 6038 N N . ILE C 1 56 ? -108.962 54.467 -76.045 1.00 23.09 48 ILE C N 1
ATOM 6039 C CA . ILE C 1 56 ? -108.650 55.769 -75.460 1.00 24.76 48 ILE C CA 1
ATOM 6040 C C . ILE C 1 56 ? -107.138 56.013 -75.415 1.00 22.96 48 ILE C C 1
ATOM 6041 O O . ILE C 1 56 ? -106.681 57.128 -75.632 1.00 23.67 48 ILE C O 1
ATOM 6046 N N . CYS C 1 57 ? -106.383 54.958 -75.109 1.00 22.69 49 CYS C N 1
ATOM 6047 C CA . CYS C 1 57 ? -104.931 55.019 -75.092 1.00 23.78 49 CYS C CA 1
ATOM 6048 C C . CYS C 1 57 ? -104.416 55.250 -76.502 1.00 24.61 49 CYS C C 1
ATOM 6049 O O . CYS C 1 57 ? -103.542 56.090 -76.719 1.00 23.45 49 CYS C O 1
ATOM 6052 N N . GLU C 1 58 ? -104.950 54.499 -77.460 1.00 24.57 50 GLU C N 1
ATOM 6053 C CA . GLU C 1 58 ? -104.595 54.737 -78.857 1.00 31.56 50 GLU C CA 1
ATOM 6054 C C . GLU C 1 58 ? -104.882 56.177 -79.243 1.00 28.47 50 GLU C C 1
ATOM 6055 O O . GLU C 1 58 ? -104.006 56.890 -79.721 1.00 26.46 50 GLU C O 1
ATOM 6061 N N . GLN C 1 59 ? -106.112 56.614 -79.013 1.00 30.13 51 GLN C N 1
ATOM 6062 C CA . GLN C 1 59 ? -106.472 57.971 -79.390 1.00 33.62 51 GLN C CA 1
ATOM 6063 C C . GLN C 1 59 ? -105.585 59.010 -78.682 1.00 29.59 51 GLN C C 1
ATOM 6064 O O . GLN C 1 59 ? -105.176 60.006 -79.283 1.00 30.53 51 GLN C O 1
ATOM 6070 N N . GLY C 1 60 ? -105.286 58.760 -77.411 1.00 27.37 52 GLY C N 1
ATOM 6071 C CA . GLY C 1 60 ? -104.384 59.606 -76.647 1.00 24.83 52 GLY C CA 1
ATOM 6072 C C . GLY C 1 60 ? -102.980 59.725 -77.232 1.00 25.32 52 GLY C C 1
ATOM 6073 O O . GLY C 1 60 ? -102.468 60.838 -77.395 1.00 22.41 52 GLY C O 1
ATOM 6074 N N . ASP C 1 61 ? -102.348 58.591 -77.529 1.00 21.89 53 ASP C N 1
ATOM 6075 C CA . ASP C 1 61 ? -101.007 58.596 -78.104 1.00 28.11 53 ASP C CA 1
ATOM 6076 C C . ASP C 1 61 ? -100.998 59.278 -79.476 1.00 31.16 53 ASP C C 1
ATOM 6077 O O . ASP C 1 61 ? -100.026 59.933 -79.851 1.00 30.02 53 ASP C O 1
ATOM 6082 N N . LYS C 1 62 ? -102.091 59.118 -80.214 1.00 27.51 54 LYS C N 1
ATOM 6083 C CA . LYS C 1 62 ? -102.258 59.765 -81.511 1.00 31.88 54 LYS C CA 1
ATOM 6084 C C . LYS C 1 62 ? -102.353 61.290 -81.375 1.00 31.37 54 LYS C C 1
ATOM 6085 O O . LYS C 1 62 ? -101.719 62.028 -82.127 1.00 32.70 54 LYS C O 1
ATOM 6091 N N . LEU C 1 63 ? -103.155 61.750 -80.420 1.00 28.68 55 LEU C N 1
ATOM 6092 C CA . LEU C 1 63 ? -103.243 63.174 -80.094 1.00 29.88 55 LEU C CA 1
ATOM 6093 C C . LEU C 1 63 ? -101.889 63.748 -79.642 1.00 28.60 55 LEU C C 1
ATOM 6094 O O . LEU C 1 63 ? -101.522 64.859 -80.015 1.00 29.79 55 LEU C O 1
ATOM 6099 N N . MET C 1 64 ? -101.151 62.991 -78.836 1.00 26.46 56 MET C N 1
ATOM 6100 C CA . MET C 1 64 ? -99.828 63.423 -78.395 1.00 27.63 56 MET C CA 1
ATOM 6101 C C . MET C 1 64 ? -98.914 63.738 -79.581 1.00 28.66 56 MET C C 1
ATOM 6102 O O . MET C 1 64 ? -98.346 64.827 -79.664 1.00 29.71 56 MET C O 1
ATOM 6107 N N . GLU C 1 65 ? -98.774 62.775 -80.488 1.00 28.28 57 GLU C N 1
ATOM 6108 C CA . GLU C 1 65 ? -97.881 62.907 -81.643 1.00 32.46 57 GLU C CA 1
ATOM 6109 C C . GLU C 1 65 ? -98.263 64.068 -82.543 1.00 33.59 57 GLU C C 1
ATOM 6110 O O . GLU C 1 65 ? -97.394 64.770 -83.066 1.00 37.22 57 GLU C O 1
ATOM 6116 N N . GLU C 1 66 ? -99.560 64.270 -82.729 1.00 30.24 58 GLU C N 1
ATOM 6117 C CA . GLU C 1 66 ? -100.028 65.408 -83.511 1.00 36.27 58 GLU C CA 1
ATOM 6118 C C . GLU C 1 66 ? -99.554 66.700 -82.867 1.00 33.51 58 GLU C C 1
ATOM 6119 O O . GLU C 1 66 ? -98.973 67.555 -83.530 1.00 39.56 58 GLU C O 1
ATOM 6125 N N . GLU C 1 67 ? -99.793 66.828 -81.567 1.00 30.74 59 GLU C N 1
ATOM 6126 C CA . GLU C 1 67 ? -99.415 68.025 -80.823 1.00 32.54 59 GLU C CA 1
ATOM 6127 C C . GLU C 1 67 ? -97.908 68.261 -80.873 1.00 35.26 59 GLU C C 1
ATOM 6128 O O . GLU C 1 67 ? -97.443 69.402 -80.933 1.00 33.92 59 GLU C O 1
ATOM 6134 N N . LEU C 1 68 ? -97.151 67.170 -80.836 1.00 33.74 60 LEU C N 1
ATOM 6135 C CA . LEU C 1 68 ? -95.694 67.230 -80.911 1.00 36.27 60 LEU C CA 1
ATOM 6136 C C . LEU C 1 68 ? -95.207 67.735 -82.267 1.00 37.53 60 LEU C C 1
ATOM 6137 O O . LEU C 1 68 ? -94.176 68.380 -82.350 1.00 34.95 60 LEU C O 1
ATOM 6142 N N . SER C 1 69 ? -95.954 67.454 -83.329 1.00 37.96 61 SER C N 1
ATOM 6143 C CA . SER C 1 69 ? -95.516 67.851 -84.662 1.00 39.74 61 SER C CA 1
ATOM 6144 C C . SER C 1 69 ? -95.638 69.355 -84.900 1.00 42.14 61 SER C C 1
ATOM 6145 O O . SER C 1 69 ? -95.024 69.892 -85.821 1.00 48.05 61 SER C O 1
ATOM 6148 N N . LYS C 1 70 ? -96.421 70.033 -84.067 1.00 42.76 62 LYS C N 1
ATOM 6149 C CA . LYS C 1 70 ? -96.719 71.444 -84.291 1.00 44.39 62 LYS C CA 1
ATOM 6150 C C . LYS C 1 70 ? -95.735 72.388 -83.610 1.00 48.37 62 LYS C C 1
ATOM 6151 O O . LYS C 1 70 ? -95.759 73.595 -83.850 1.00 52.18 62 LYS C O 1
ATOM 6157 N N . VAL C 1 71 ? -94.861 71.835 -82.777 1.00 46.75 63 VAL C N 1
ATOM 6158 C CA . VAL C 1 71 ? -93.922 72.652 -82.014 1.00 48.90 63 VAL C CA 1
ATOM 6159 C C . VAL C 1 71 ? -92.477 72.305 -82.335 1.00 50.24 63 VAL C C 1
ATOM 6160 O O . VAL C 1 71 ? -92.198 71.224 -82.861 1.00 47.76 63 VAL C O 1
ATOM 6164 N N . TYR C 1 72 ? -91.574 73.232 -82.022 1.00 52.62 64 TYR C N 1
ATOM 6165 C CA . TYR C 1 72 ? -90.135 72.964 -82.014 1.00 54.17 64 TYR C CA 1
ATOM 6166 C C . TYR C 1 72 ? -89.629 72.169 -83.212 1.00 58.18 64 TYR C C 1
ATOM 6167 O O . TYR C 1 72 ? -89.066 71.080 -83.054 1.00 58.31 64 TYR C O 1
ATOM 6176 N N . ARG C 1 73 ? -89.830 72.718 -84.405 1.00 60.73 65 ARG C N 1
ATOM 6177 C CA . ARG C 1 73 ? -89.262 72.151 -85.623 1.00 67.13 65 ARG C CA 1
ATOM 6178 C C . ARG C 1 73 ? -88.059 72.995 -86.055 1.00 72.84 65 ARG C C 1
ATOM 6179 O O . ARG C 1 73 ? -88.176 74.216 -86.199 1.00 68.74 65 ARG C O 1
ATOM 6187 N N . ASP C 1 74 ? -86.908 72.356 -86.260 1.00 72.43 66 ASP C N 1
ATOM 6188 C CA . ASP C 1 74 ? -85.673 73.111 -86.491 1.00 75.95 66 ASP C CA 1
ATOM 6189 C C . ASP C 1 74 ? -84.652 72.614 -87.531 1.00 80.49 66 ASP C C 1
ATOM 6190 O O . ASP C 1 74 ? -83.755 73.376 -87.903 1.00 79.36 66 ASP C O 1
ATOM 6195 N N . LYS C 1 75 ? -84.747 71.368 -87.993 1.00 80.14 67 LYS C N 1
ATOM 6196 C CA . LYS C 1 75 ? -85.730 70.392 -87.547 1.00 78.62 67 LYS C CA 1
ATOM 6197 C C . LYS C 1 75 ? -85.109 69.472 -86.502 1.00 74.80 67 LYS C C 1
ATOM 6198 O O . LYS C 1 75 ? -85.700 68.460 -86.121 1.00 69.19 67 LYS C O 1
ATOM 6204 N N . LYS C 1 76 ? -83.917 69.835 -86.039 1.00 74.05 68 LYS C N 1
ATOM 6205 C CA . LYS C 1 76 ? -83.099 68.942 -85.217 1.00 72.91 68 LYS C CA 1
ATOM 6206 C C . LYS C 1 76 ? -83.622 68.695 -83.795 1.00 69.37 68 LYS C C 1
ATOM 6207 O O . LYS C 1 76 ? -83.236 67.707 -83.163 1.00 65.10 68 LYS C O 1
ATOM 6213 N N . THR C 1 77 ? -84.500 69.569 -83.300 1.00 57.07 69 THR C N 1
ATOM 6214 C CA . THR C 1 77 ? -84.965 69.484 -81.913 1.00 58.31 69 THR C CA 1
ATOM 6215 C C . THR C 1 77 ? -85.601 68.134 -81.537 1.00 53.78 69 THR C C 1
ATOM 6216 O O . THR C 1 77 ? -86.706 67.824 -81.980 1.00 52.58 69 THR C O 1
ATOM 6220 N N . ASN C 1 78 ? -84.905 67.347 -80.716 1.00 46.68 70 ASN C N 1
ATOM 6221 C CA . ASN C 1 78 ? -85.488 66.146 -80.124 1.00 43.59 70 ASN C CA 1
ATOM 6222 C C . ASN C 1 78 ? -86.767 66.475 -79.360 1.00 40.89 70 ASN C C 1
ATOM 6223 O O . ASN C 1 78 ? -86.861 67.516 -78.711 1.00 37.80 70 ASN C O 1
ATOM 6228 N N . LYS C 1 79 ? -87.742 65.578 -79.439 1.00 35.73 71 LYS C N 1
ATOM 6229 C CA . LYS C 1 79 ? -89.012 65.713 -78.731 1.00 33.99 71 LYS C CA 1
ATOM 6230 C C . LYS C 1 79 ? -89.724 64.366 -78.784 1.00 32.85 71 LYS C C 1
ATOM 6231 O O . LYS C 1 79 ? -89.332 63.485 -79.544 1.00 36.31 71 LYS C O 1
ATOM 6237 N N . GLY C 1 80 ? -90.766 64.195 -77.983 1.00 27.89 72 GLY C N 1
ATOM 6238 C CA . GLY C 1 80 ? -91.473 62.930 -77.973 1.00 26.38 72 GLY C CA 1
ATOM 6239 C C . GLY C 1 80 ? -92.266 62.700 -76.705 1.00 27.78 72 GLY C C 1
ATOM 6240 O O . GLY C 1 80 ? -92.584 63.646 -75.984 1.00 26.99 72 GLY C O 1
ATOM 6241 N N . PHE C 1 81 ? -92.594 61.441 -76.443 1.00 23.79 73 PHE C N 1
ATOM 6242 C CA . PHE C 1 81 ? -93.363 61.074 -75.266 1.00 23.32 73 PHE C CA 1
ATOM 6243 C C . PHE C 1 81 ? -92.466 61.074 -74.048 1.00 20.11 73 PHE C C 1
ATOM 6244 O O . PHE C 1 81 ? -91.354 60.557 -74.095 1.00 24.52 73 PHE C O 1
ATOM 6252 N N . SER C 1 82 ? -92.949 61.632 -72.948 1.00 21.12 74 SER C N 1
ATOM 6253 C CA . SER C 1 82 ? -92.300 61.398 -71.670 1.00 19.99 74 SER C CA 1
ATOM 6254 C C . SER C 1 82 ? -92.994 60.214 -70.996 1.00 20.22 74 SER C C 1
ATOM 6255 O O . SER C 1 82 ? -92.437 59.595 -70.085 1.00 20.82 74 SER C O 1
ATOM 6258 N N . HIS C 1 83 ? -94.199 59.895 -71.469 1.00 18.96 75 HIS C N 1
ATOM 6259 C CA . HIS C 1 83 ? -95.023 58.829 -70.878 1.00 20.40 75 HIS C CA 1
ATOM 6260 C C . HIS C 1 83 ? -96.196 58.485 -71.804 1.00 18.56 75 HIS C C 1
ATOM 6261 O O . HIS C 1 83 ? -96.906 59.368 -72.269 1.00 19.82 75 HIS C O 1
ATOM 6268 N N . PRO C 1 84 ? -96.405 57.195 -72.078 1.00 19.65 76 PRO C N 1
ATOM 6269 C CA . PRO C 1 84 ? -97.531 56.818 -72.945 1.00 19.31 76 PRO C CA 1
ATOM 6270 C C . PRO C 1 84 ? -98.863 57.210 -72.319 1.00 18.33 76 PRO C C 1
ATOM 6271 O O . PRO C 1 84 ? -98.923 57.414 -71.113 1.00 16.02 76 PRO C O 1
ATOM 6275 N N . THR C 1 85 ? -99.911 57.321 -73.129 1.00 18.35 77 THR C N 1
ATOM 6276 C CA . THR C 1 85 ? -101.248 57.548 -72.599 1.00 19.62 77 THR C CA 1
ATOM 6277 C C . THR C 1 85 ? -101.696 56.323 -71.834 1.00 22.90 77 THR C C 1
ATOM 6278 O O . THR C 1 85 ? -101.766 55.240 -72.397 1.00 18.33 77 THR C O 1
ATOM 6282 N N . THR C 1 86 ? -102.005 56.485 -70.552 1.00 21.58 78 THR C N 1
ATOM 6283 C CA . THR C 1 86 ? -102.487 55.354 -69.781 1.00 20.72 78 THR C CA 1
ATOM 6284 C C . THR C 1 86 ? -103.828 55.705 -69.161 1.00 23.27 78 THR C C 1
ATOM 6285 O O . THR C 1 86 ? -104.086 56.870 -68.844 1.00 17.05 78 THR C O 1
ATOM 6289 N N . VAL C 1 87 ? -104.685 54.690 -69.030 1.00 22.65 79 VAL C N 1
ATOM 6290 C CA . VAL C 1 87 ? -106.039 54.857 -68.519 1.00 20.72 79 VAL C CA 1
ATOM 6291 C C . VAL C 1 87 ? -106.333 53.697 -67.581 1.00 21.09 79 VAL C C 1
ATOM 6292 O O . VAL C 1 87 ? -106.514 52.574 -68.026 1.00 21.52 79 VAL C O 1
ATOM 6296 N N . SER C 1 88 ? -106.346 53.961 -66.277 1.00 18.62 80 SER C N 1
ATOM 6297 C CA . SER C 1 88 ? -106.313 52.874 -65.299 1.00 22.01 80 SER C CA 1
ATOM 6298 C C . SER C 1 88 ? -107.631 52.712 -64.543 1.00 21.85 80 SER C C 1
ATOM 6299 O O . SER C 1 88 ? -108.157 53.680 -63.988 1.00 22.19 80 SER C O 1
ATOM 6302 N N . PRO C 1 89 ? -108.167 51.481 -64.518 1.00 22.54 81 PRO C N 1
ATOM 6303 C CA . PRO C 1 89 ? -109.450 51.229 -63.849 1.00 22.07 81 PRO C CA 1
ATOM 6304 C C . PRO C 1 89 ? -109.300 51.256 -62.329 1.00 21.56 81 PRO C C 1
ATOM 6305 O O . PRO C 1 89 ? -108.183 51.394 -61.821 1.00 21.08 81 PRO C O 1
ATOM 6309 N N . ALA C 1 90 ? -110.421 51.101 -61.628 1.00 20.23 82 ALA C N 1
ATOM 6310 C CA . ALA C 1 90 ? -110.547 51.474 -60.213 1.00 19.41 82 ALA C CA 1
ATOM 6311 C C . ALA C 1 90 ? -109.398 51.057 -59.320 1.00 18.64 82 ALA C C 1
ATOM 6312 O O . ALA C 1 90 ? -108.881 51.882 -58.566 1.00 18.73 82 ALA C O 1
ATOM 6314 N N . ALA C 1 91 ? -109.028 49.774 -59.385 1.00 15.85 83 ALA C N 1
ATOM 6315 C CA . ALA C 1 91 ? -108.045 49.199 -58.466 1.00 19.30 83 ALA C CA 1
ATOM 6316 C C . ALA C 1 91 ? -106.612 49.172 -58.990 1.00 16.39 83 ALA C C 1
ATOM 6317 O O . ALA C 1 91 ? -105.712 48.701 -58.287 1.00 16.32 83 ALA C O 1
ATOM 6319 N N . PHE C 1 92 ? -106.403 49.644 -60.215 1.00 14.93 84 PHE C N 1
ATOM 6320 C CA . PHE C 1 92 ? -105.077 49.585 -60.832 1.00 19.66 84 PHE C CA 1
ATOM 6321 C C . PHE C 1 92 ? -104.146 50.709 -60.363 1.00 16.56 84 PHE C C 1
ATOM 6322 O O . PHE C 1 92 ? -104.538 51.866 -60.323 1.00 15.42 84 PHE C O 1
ATOM 6330 N N . ILE C 1 93 ? -102.911 50.358 -60.036 1.00 15.26 85 ILE C N 1
ATOM 6331 C CA . ILE C 1 93 ? -101.924 51.322 -59.550 1.00 15.14 85 ILE C CA 1
ATOM 6332 C C . ILE C 1 93 ? -100.898 51.629 -60.649 1.00 16.93 85 ILE C C 1
ATOM 6333 O O . ILE C 1 93 ? -100.681 52.778 -61.008 1.00 20.26 85 ILE C O 1
ATOM 6338 N N . THR C 1 94 ? -100.288 50.593 -61.203 1.00 21.84 86 THR C N 1
ATOM 6339 C CA . THR C 1 94 ? -99.471 50.748 -62.393 1.00 21.95 86 THR C CA 1
ATOM 6340 C C . THR C 1 94 ? -100.324 51.306 -63.524 1.00 19.44 86 THR C C 1
ATOM 6341 O O . THR C 1 94 ? -101.416 50.807 -63.781 1.00 22.03 86 THR C O 1
ATOM 6345 N N . PRO C 1 95 ? -99.822 52.337 -64.217 1.00 20.53 87 PRO C N 1
ATOM 6346 C CA . PRO C 1 95 ? -100.569 52.930 -65.337 1.00 17.89 87 PRO C CA 1
ATOM 6347 C C . PRO C 1 95 ? -100.851 51.871 -66.403 1.00 20.13 87 PRO C C 1
ATOM 6348 O O . PRO C 1 95 ? -99.936 51.152 -66.809 1.00 19.03 87 PRO C O 1
ATOM 6352 N N . TYR C 1 96 ? -102.102 51.778 -66.845 1.00 20.57 88 TYR C N 1
ATOM 6353 C CA . TYR C 1 96 ? -102.568 50.655 -67.650 1.00 15.81 88 TYR C CA 1
ATOM 6354 C C . TYR C 1 96 ? -102.599 51.024 -69.138 1.00 19.79 88 TYR C C 1
ATOM 6355 O O . TYR C 1 96 ? -103.140 52.066 -69.534 1.00 20.61 88 TYR C O 1
ATOM 6364 N N . THR C 1 97 ? -102.015 50.167 -69.965 1.00 17.46 89 THR C N 1
ATOM 6365 C CA . THR C 1 97 ? -102.004 50.411 -71.407 1.00 20.52 89 THR C CA 1
ATOM 6366 C C . THR C 1 97 ? -101.806 49.090 -72.141 1.00 22.64 89 THR C C 1
ATOM 6367 O O . THR C 1 97 ? -100.692 48.707 -72.510 1.00 18.88 89 THR C O 1
ATOM 6371 N N . PRO C 1 98 ? -102.917 48.381 -72.330 1.00 23.94 90 PRO C N 1
ATOM 6372 C CA . PRO C 1 98 ? -102.957 46.986 -72.750 1.00 21.62 90 PRO C CA 1
ATOM 6373 C C . PRO C 1 98 ? -102.694 46.786 -74.239 1.00 24.91 90 PRO C C 1
ATOM 6374 O O . PRO C 1 98 ? -102.968 47.667 -75.038 1.00 25.46 90 PRO C O 1
ATOM 6378 N N . LEU C 1 99 ? -102.162 45.620 -74.593 1.00 26.31 91 LEU C N 1
ATOM 6379 C CA . LEU C 1 99 ? -102.010 45.241 -75.987 1.00 25.69 91 LEU C CA 1
ATOM 6380 C C . LEU C 1 99 ? -103.363 45.012 -76.632 1.00 30.58 91 LEU C C 1
ATOM 6381 O O . LEU C 1 99 ? -104.287 44.485 -76.012 1.00 28.43 91 LEU C O 1
ATOM 6386 N N . ARG C 1 100 ? -103.465 45.420 -77.890 1.00 32.77 92 ARG C N 1
ATOM 6387 C CA . ARG C 1 100 ? -104.650 45.190 -78.697 1.00 28.31 92 ARG C CA 1
ATOM 6388 C C . ARG C 1 100 ? -104.881 43.689 -78.889 1.00 31.51 92 ARG C C 1
ATOM 6389 O O . ARG C 1 100 ? -106.020 43.224 -78.890 1.00 36.80 92 ARG C O 1
ATOM 6397 N N . SER C 1 101 ? -103.802 42.924 -79.012 1.00 31.26 93 SER C N 1
ATOM 6398 C CA . SER C 1 101 ? -103.913 41.482 -79.246 1.00 31.34 93 SER C CA 1
ATOM 6399 C C . SER C 1 101 ? -104.290 40.667 -78.002 1.00 32.78 93 SER C C 1
ATOM 6400 O O . SER C 1 101 ? -104.642 39.492 -78.114 1.00 32.83 93 SER C O 1
ATOM 6403 N N . ASP C 1 102 ? -104.198 41.274 -76.822 1.00 29.68 94 ASP C N 1
ATOM 6404 C CA . ASP C 1 102 ? -104.702 40.641 -75.604 1.00 27.38 94 ASP C CA 1
ATOM 6405 C C . ASP C 1 102 ? -106.233 40.801 -75.513 1.00 32.29 94 ASP C C 1
ATOM 6406 O O . ASP C 1 102 ? -106.751 41.862 -75.149 1.00 28.95 94 ASP C O 1
ATOM 6411 N N . GLU C 1 103 ? -106.939 39.730 -75.872 1.00 30.35 95 GLU C N 1
ATOM 6412 C CA . GLU C 1 103 ? -108.389 39.744 -76.110 1.00 33.69 95 GLU C CA 1
ATOM 6413 C C . GLU C 1 103 ? -109.240 40.289 -74.944 1.00 27.40 95 GLU C C 1
ATOM 6414 O O . GLU C 1 103 ? -109.986 41.260 -75.090 1.00 27.12 95 GLU C O 1
ATOM 6420 N N . LYS C 1 104 ? -109.135 39.643 -73.795 1.00 26.52 96 LYS C N 1
ATOM 6421 C CA . LYS C 1 104 ? -109.843 40.081 -72.611 1.00 28.73 96 LYS C CA 1
ATOM 6422 C C . LYS C 1 104 ? -109.418 41.487 -72.183 1.00 30.80 96 LYS C C 1
ATOM 6423 O O . LYS C 1 104 ? -110.257 42.341 -71.915 1.00 29.60 96 LYS C O 1
ATOM 6429 N N . GLU C 1 105 ? -108.115 41.737 -72.126 1.00 28.52 97 GLU C N 1
ATOM 6430 C CA . GLU C 1 105 ? -107.637 43.048 -71.697 1.00 28.15 97 GLU C CA 1
ATOM 6431 C C . GLU C 1 105 ? -108.062 44.152 -72.670 1.00 24.91 97 GLU C C 1
ATOM 6432 O O . GLU C 1 105 ? -108.415 45.256 -72.261 1.00 20.22 97 GLU C O 1
ATOM 6438 N N . ALA C 1 106 ? -108.023 43.845 -73.962 1.00 28.87 98 ALA C N 1
ATOM 6439 C CA . ALA C 1 106 ? -108.363 44.829 -74.981 1.00 28.94 98 ALA C CA 1
ATOM 6440 C C . ALA C 1 106 ? -109.856 45.133 -75.007 1.00 28.08 98 ALA C C 1
ATOM 6441 O O . ALA C 1 106 ? -110.287 46.087 -75.649 1.00 32.55 98 ALA C O 1
ATOM 6443 N N . ALA C 1 107 ? -110.656 44.323 -74.326 1.00 28.19 99 ALA C N 1
ATOM 6444 C CA . ALA C 1 107 ? -112.099 44.563 -74.327 1.00 25.43 99 ALA C CA 1
ATOM 6445 C C . ALA C 1 107 ? -112.555 45.344 -73.087 1.00 26.76 99 ALA C C 1
ATOM 6446 O O . ALA C 1 107 ? -113.738 45.675 -72.951 1.00 26.86 99 ALA C O 1
ATOM 6448 N N . THR C 1 108 ? -111.619 45.620 -72.178 1.00 26.30 100 THR C N 1
ATOM 6449 C CA . THR C 1 108 ? -111.944 46.302 -70.929 1.00 22.07 100 THR C CA 1
ATOM 6450 C C . THR C 1 108 ? -112.641 47.632 -71.198 1.00 25.67 100 THR C C 1
ATOM 6451 O O . THR C 1 108 ? -112.169 48.436 -72.001 1.00 26.05 100 THR C O 1
ATOM 6455 N N . GLU C 1 109 ? -113.775 47.851 -70.537 1.00 24.72 101 GLU C N 1
ATOM 6456 C CA . GLU C 1 109 ? -114.546 49.082 -70.705 1.00 23.71 101 GLU C CA 1
ATOM 6457 C C . GLU C 1 109 ? -114.629 49.840 -69.385 1.00 24.52 101 GLU C C 1
ATOM 6458 O O . GLU C 1 109 ? -114.549 49.237 -68.312 1.00 21.11 101 GLU C O 1
ATOM 6464 N N . ILE C 1 110 ? -114.784 51.160 -69.469 1.00 23.60 102 ILE C N 1
ATOM 6465 C CA . ILE C 1 110 ? -114.976 51.974 -68.282 1.00 23.02 102 ILE C CA 1
ATOM 6466 C C . ILE C 1 110 ? -116.347 51.659 -67.677 1.00 25.97 102 ILE C C 1
ATOM 6467 O O . ILE C 1 110 ? -117.353 51.626 -68.385 1.00 25.82 102 ILE C O 1
ATOM 6472 N N . GLN C 1 111 ? -116.372 51.452 -66.367 1.00 23.96 103 GLN C N 1
ATOM 6473 C CA . GLN C 1 111 ? -117.605 51.247 -65.618 1.00 24.88 103 GLN C CA 1
ATOM 6474 C C . GLN C 1 111 ? -118.201 52.562 -65.105 1.00 23.98 103 GLN C C 1
ATOM 6475 O O . GLN C 1 111 ? -117.471 53.503 -64.800 1.00 23.00 103 GLN C O 1
ATOM 6481 N N . PRO C 1 112 ? -119.535 52.627 -64.983 1.00 22.34 104 PRO C N 1
ATOM 6482 C CA . PRO C 1 112 ? -120.141 53.862 -64.467 1.00 23.54 104 PRO C CA 1
ATOM 6483 C C . PRO C 1 112 ? -119.593 54.176 -63.083 1.00 21.17 104 PRO C C 1
ATOM 6484 O O . PRO C 1 112 ? -119.515 53.276 -62.256 1.00 21.72 104 PRO C O 1
ATOM 6488 N N . GLY C 1 113 ? -119.216 55.426 -62.841 1.00 21.37 105 GLY C N 1
ATOM 6489 C CA . GLY C 1 113 ? -118.762 55.856 -61.526 1.00 20.34 105 GLY C CA 1
ATOM 6490 C C . GLY C 1 113 ? -117.346 55.417 -61.186 1.00 21.71 105 GLY C C 1
ATOM 6491 O O . GLY C 1 113 ? -116.907 55.549 -60.040 1.00 20.60 105 GLY C O 1
ATOM 6492 N N . GLU C 1 114 ? -116.631 54.880 -62.172 1.00 18.64 106 GLU C N 1
ATOM 6493 C CA . GLU C 1 114 ? -115.295 54.335 -61.923 1.00 20.65 106 GLU C CA 1
ATOM 6494 C C . GLU C 1 114 ? -114.258 55.456 -61.767 1.00 17.86 106 GLU C C 1
ATOM 6495 O O . GLU C 1 114 ? -114.205 56.369 -62.584 1.00 17.98 106 GLU C O 1
ATOM 6501 N N . PRO C 1 115 ? -113.447 55.391 -60.697 1.00 17.99 107 PRO C N 1
ATOM 6502 C CA . PRO C 1 115 ? -112.299 56.292 -60.509 1.00 19.22 107 PRO C CA 1
ATOM 6503 C C . PRO C 1 115 ? -111.210 55.926 -61.504 1.00 19.14 107 PRO C C 1
ATOM 6504 O O . PRO C 1 115 ? -110.495 54.933 -61.296 1.00 19.38 107 PRO C O 1
ATOM 6508 N N . ILE C 1 116 ? -111.097 56.694 -62.582 1.00 15.78 108 ILE C N 1
ATOM 6509 C CA . ILE C 1 116 ? -110.151 56.366 -63.642 1.00 16.07 108 ILE C CA 1
ATOM 6510 C C . ILE C 1 116 ? -108.894 57.235 -63.560 1.00 21.68 108 ILE C C 1
ATOM 6511 O O . ILE C 1 116 ? -108.991 58.466 -63.515 1.00 18.98 108 ILE C O 1
ATOM 6516 N N . LYS C 1 117 ? -107.721 56.597 -63.543 1.00 19.89 109 LYS C N 1
ATOM 6517 C CA . LYS C 1 117 ? -106.452 57.322 -63.577 1.00 17.47 109 LYS C CA 1
ATOM 6518 C C . LYS C 1 117 ? -105.956 57.573 -65.009 1.00 17.90 109 LYS C C 1
ATOM 6519 O O . LYS C 1 117 ? -105.771 56.640 -65.780 1.00 21.49 109 LYS C O 1
ATOM 6525 N N . ILE C 1 118 ? -105.726 58.835 -65.355 1.00 20.58 110 ILE C N 1
ATOM 6526 C CA . ILE C 1 118 ? -105.204 59.187 -66.673 1.00 18.28 110 ILE C CA 1
ATOM 6527 C C . ILE C 1 118 ? -103.808 59.814 -66.526 1.00 19.88 110 ILE C C 1
ATOM 6528 O O . ILE C 1 118 ? -103.661 60.921 -66.001 1.00 20.91 110 ILE C O 1
ATOM 6533 N N . GLN C 1 119 ? -102.790 59.083 -66.963 1.00 17.45 111 GLN C N 1
ATOM 6534 C CA . GLN C 1 119 ? -101.407 59.510 -66.823 1.00 17.93 111 GLN C CA 1
ATOM 6535 C C . GLN C 1 119 ? -100.769 59.484 -68.196 1.00 19.64 111 GLN C C 1
ATOM 6536 O O . GLN C 1 119 ? -100.972 58.535 -68.943 1.00 19.94 111 GLN C O 1
ATOM 6542 N N . LEU C 1 120 ? -100.038 60.547 -68.534 1.00 19.60 112 LEU C N 1
ATOM 6543 C CA . LEU C 1 120 ? -99.377 60.683 -69.828 1.00 16.68 112 LEU C CA 1
ATOM 6544 C C . LEU C 1 120 ? -98.428 61.874 -69.767 1.00 21.48 112 LEU C C 1
ATOM 6545 O O . LEU C 1 120 ? -98.369 62.590 -68.759 1.00 18.47 112 LEU C O 1
ATOM 6550 N N . GLY C 1 121 ? -97.695 62.108 -70.845 1.00 21.23 113 GLY C N 1
ATOM 6551 C CA . GLY C 1 121 ? -96.734 63.192 -70.810 1.00 22.94 113 GLY C CA 1
ATOM 6552 C C . GLY C 1 121 ? -95.941 63.414 -72.075 1.00 21.33 113 GLY C C 1
ATOM 6553 O O . GLY C 1 121 ? -95.668 62.489 -72.842 1.00 22.77 113 GLY C O 1
ATOM 6554 N N . ALA C 1 122 ? -95.566 64.663 -72.294 1.00 22.66 114 ALA C N 1
ATOM 6555 C CA . ALA C 1 122 ? -94.727 65.001 -73.423 1.00 23.64 114 ALA C CA 1
ATOM 6556 C C . ALA C 1 122 ? -93.345 65.353 -72.911 1.00 25.50 114 ALA C C 1
ATOM 6557 O O . ALA C 1 122 ? -93.132 65.524 -71.704 1.00 22.10 114 ALA C O 1
ATOM 6559 N N . GLN C 1 123 ? -92.411 65.472 -73.846 1.00 26.61 115 GLN C N 1
ATOM 6560 C CA . GLN C 1 123 ? -91.021 65.747 -73.529 1.00 23.51 115 GLN C CA 1
ATOM 6561 C C . GLN C 1 123 ? -90.411 66.553 -74.668 1.00 25.33 115 GLN C C 1
ATOM 6562 O O . GLN C 1 123 ? -90.691 66.292 -75.835 1.00 26.18 115 GLN C O 1
ATOM 6568 N N . ILE C 1 124 ? -89.592 67.544 -74.328 1.00 26.85 116 ILE C N 1
ATOM 6569 C CA . ILE C 1 124 ? -88.896 68.348 -75.325 1.00 24.24 116 ILE C CA 1
ATOM 6570 C C . ILE C 1 124 ? -87.434 68.534 -74.989 1.00 26.09 116 ILE C C 1
ATOM 6571 O O . ILE C 1 124 ? -87.096 69.010 -73.905 1.00 28.33 116 ILE C O 1
ATOM 6576 N N . ASP C 1 125 ? -86.577 68.167 -75.938 1.00 27.65 117 ASP C N 1
ATOM 6577 C CA . ASP C 1 125 ? -85.130 68.202 -75.764 1.00 30.94 117 ASP C CA 1
ATOM 6578 C C . ASP C 1 125 ? -84.693 67.473 -74.494 1.00 30.65 117 ASP C C 1
ATOM 6579 O O . ASP C 1 125 ? -83.752 67.890 -73.822 1.00 33.52 117 ASP C O 1
ATOM 6584 N N . GLY C 1 126 ? -85.381 66.385 -74.162 1.00 28.38 118 GLY C N 1
ATOM 6585 C CA . GLY C 1 126 ? -85.051 65.592 -72.985 1.00 26.41 118 GLY C CA 1
ATOM 6586 C C . GLY C 1 126 ? -85.719 66.085 -71.709 1.00 26.51 118 GLY C C 1
ATOM 6587 O O . GLY C 1 126 ? -85.585 65.474 -70.643 1.00 27.02 118 GLY C O 1
ATOM 6588 N N . TYR C 1 127 ? -86.448 67.192 -71.814 1.00 23.22 119 TYR C N 1
ATOM 6589 C CA . TYR C 1 127 ? -87.087 67.796 -70.656 1.00 23.46 119 TYR C CA 1
ATOM 6590 C C . TYR C 1 127 ? -88.552 67.430 -70.621 1.00 25.46 119 TYR C C 1
ATOM 6591 O O . TYR C 1 127 ? -89.350 67.938 -71.409 1.00 22.16 119 TYR C O 1
ATOM 6600 N N . GLY C 1 128 ? -88.887 66.539 -69.691 1.00 24.55 120 GLY C N 1
ATOM 6601 C CA . GLY C 1 128 ? -90.184 65.907 -69.660 1.00 21.53 120 GLY C CA 1
ATOM 6602 C C . GLY C 1 128 ? -91.122 66.449 -68.613 1.00 24.83 120 GLY C C 1
ATOM 6603 O O . GLY C 1 128 ? -90.700 66.902 -67.540 1.00 21.67 120 GLY C O 1
ATOM 6604 N N . THR C 1 129 ? -92.410 66.405 -68.925 1.00 17.09 121 THR C N 1
ATOM 6605 C CA . THR C 1 129 ? -93.411 66.615 -67.899 1.00 21.66 121 THR C CA 1
ATOM 6606 C C . THR C 1 129 ? -94.384 65.432 -67.921 1.00 23.72 121 THR C C 1
ATOM 6607 O O . THR C 1 129 ? -94.854 65.027 -68.979 1.00 21.66 121 THR C O 1
ATOM 6611 N N . ILE C 1 130 ? -94.653 64.850 -66.759 1.00 22.15 122 ILE C N 1
ATOM 6612 C CA . ILE C 1 130 ? -95.623 63.762 -66.684 1.00 19.82 122 ILE C CA 1
ATOM 6613 C C . ILE C 1 130 ? -96.813 64.201 -65.842 1.00 19.46 122 ILE C C 1
ATOM 6614 O O . ILE C 1 130 ? -96.647 64.886 -64.836 1.00 17.31 122 ILE C O 1
ATOM 6619 N N . VAL C 1 131 ? -98.017 63.828 -66.264 1.00 19.97 123 VAL C N 1
ATOM 6620 C CA . VAL C 1 131 ? -99.218 64.272 -65.571 1.00 20.72 123 VAL C CA 1
ATOM 6621 C C . VAL C 1 131 ? -100.169 63.107 -65.280 1.00 22.90 123 VAL C C 1
ATOM 6622 O O . VAL C 1 131 ? -100.266 62.160 -66.060 1.00 22.97 123 VAL C O 1
ATOM 6626 N N . CYS C 1 132 ? -100.863 63.177 -64.150 1.00 20.80 124 CYS C N 1
ATOM 6627 C CA . CYS C 1 132 ? -101.879 62.196 -63.835 1.00 21.81 124 CYS C CA 1
ATOM 6628 C C . CYS C 1 132 ? -103.029 62.855 -63.104 1.00 23.12 124 CYS C C 1
ATOM 6629 O O . CYS C 1 132 ? -102.836 63.498 -62.066 1.00 19.81 124 CYS C O 1
ATOM 6632 N N . ASP C 1 133 ? -104.222 62.693 -63.665 1.00 19.26 125 ASP C N 1
ATOM 6633 C CA . ASP C 1 133 ? -105.443 63.068 -62.983 1.00 19.76 125 ASP C CA 1
ATOM 6634 C C . ASP C 1 133 ? -106.289 61.826 -62.735 1.00 21.67 125 ASP C C 1
ATOM 6635 O O . ASP C 1 133 ? -106.161 60.828 -63.446 1.00 20.14 125 ASP C O 1
ATOM 6640 N N . THR C 1 134 ? -107.144 61.892 -61.717 1.00 20.24 126 THR C N 1
ATOM 6641 C CA . THR C 1 134 ? -108.144 60.858 -61.482 1.00 20.61 126 THR C CA 1
ATOM 6642 C C . THR C 1 134 ? -109.534 61.470 -61.611 1.00 22.97 126 THR C C 1
ATOM 6643 O O . THR C 1 134 ? -109.825 62.494 -61.002 1.00 21.37 126 THR C O 1
ATOM 6647 N N . ILE C 1 135 ? -110.388 60.845 -62.412 1.00 23.41 127 ILE C N 1
ATOM 6648 C CA . ILE C 1 135 ? -111.735 61.352 -62.617 1.00 19.40 127 ILE C CA 1
ATOM 6649 C C . ILE C 1 135 ? -112.747 60.270 -62.269 1.00 23.19 127 ILE C C 1
ATOM 6650 O O . ILE C 1 135 ? -112.400 59.093 -62.134 1.00 19.58 127 ILE C O 1
ATOM 6655 N N . VAL C 1 136 ? -113.999 60.679 -62.118 1.00 20.82 128 VAL C N 1
ATOM 6656 C CA . VAL C 1 136 ? -115.086 59.745 -61.910 1.00 19.51 128 VAL C CA 1
ATOM 6657 C C . VAL C 1 136 ? -115.833 59.651 -63.239 1.00 23.18 128 VAL C C 1
ATOM 6658 O O . VAL C 1 136 ? -116.389 60.643 -63.722 1.00 24.13 128 VAL C O 1
ATOM 6662 N N . ALA C 1 137 ? -115.810 58.466 -63.840 1.00 20.42 129 ALA C N 1
ATOM 6663 C CA . ALA C 1 137 ? -116.436 58.248 -65.141 1.00 24.86 129 ALA C CA 1
ATOM 6664 C C . ALA C 1 137 ? -117.937 58.433 -65.043 1.00 26.16 129 ALA C C 1
ATOM 6665 O O . ALA C 1 137 ? -118.582 57.852 -64.166 1.00 23.79 129 ALA C O 1
ATOM 6667 N N . LYS C 1 138 ? -118.473 59.247 -65.941 1.00 24.05 130 LYS C N 1
ATOM 6668 C CA . LYS C 1 138 ? -119.903 59.520 -66.008 1.00 36.43 130 LYS C CA 1
ATOM 6669 C C . LYS C 1 138 ? -120.241 60.036 -67.402 1.00 39.75 130 LYS C C 1
ATOM 6670 O O . LYS C 1 138 ? -119.348 60.397 -68.168 1.00 33.47 130 LYS C O 1
ATOM 6676 N N . ASN C 1 139 ? -121.531 60.077 -67.725 1.00 43.70 131 ASN C N 1
ATOM 6677 C CA . ASN C 1 139 ? -121.982 60.686 -68.972 1.00 48.63 131 ASN C CA 1
ATOM 6678 C C . ASN C 1 139 ? -122.150 62.198 -68.808 1.00 54.39 131 ASN C C 1
ATOM 6679 O O . ASN C 1 139 ? -122.225 62.702 -67.687 1.00 49.15 131 ASN C O 1
ATOM 6684 N N . ALA C 1 140 ? -122.200 62.918 -69.926 1.00 59.37 132 ALA C N 1
ATOM 6685 C CA . ALA C 1 140 ? -122.398 64.366 -69.892 1.00 60.38 132 ALA C CA 1
ATOM 6686 C C . ALA C 1 140 ? -123.709 64.719 -69.193 1.00 57.75 132 ALA C C 1
ATOM 6687 O O . ALA C 1 140 ? -123.817 65.749 -68.531 1.00 67.07 132 ALA C O 1
ATOM 6689 N N . ASN C 1 141 ? -124.704 63.854 -69.335 1.00 61.25 133 ASN C N 1
ATOM 6690 C CA . ASN C 1 141 ? -125.987 64.062 -68.673 1.00 64.10 133 ASN C CA 1
ATOM 6691 C C . ASN C 1 141 ? -125.886 63.913 -67.163 1.00 62.26 133 ASN C C 1
ATOM 6692 O O . ASN C 1 141 ? -126.522 64.654 -66.414 1.00 60.41 133 ASN C O 1
ATOM 6697 N N . ASP C 1 142 ? -125.084 62.946 -66.726 1.00 64.33 134 ASP C N 1
ATOM 6698 C CA . ASP C 1 142 ? -124.895 62.677 -65.303 1.00 58.42 134 ASP C CA 1
ATOM 6699 C C . ASP C 1 142 ? -124.379 63.909 -64.550 1.00 55.32 134 ASP C C 1
ATOM 6700 O O . ASP C 1 142 ? -123.467 64.599 -65.013 1.00 56.77 134 ASP C O 1
ATOM 6705 N N . PRO C 1 143 ? -124.974 64.185 -63.382 1.00 52.61 135 PRO C N 1
ATOM 6706 C CA . PRO C 1 143 ? -124.570 65.270 -62.480 1.00 52.93 135 PRO C CA 1
ATOM 6707 C C . PRO C 1 143 ? -123.190 64.978 -61.899 1.00 52.11 135 PRO C C 1
ATOM 6708 O O . PRO C 1 143 ? -122.822 63.811 -61.751 1.00 50.23 135 PRO C O 1
ATOM 6712 N N . ASP C 1 144 ? -122.427 66.004 -61.555 1.00 52.78 136 ASP C N 1
ATOM 6713 C CA . ASP C 1 144 ? -121.037 65.743 -61.216 1.00 50.31 136 ASP C CA 1
ATOM 6714 C C . ASP C 1 144 ? -120.643 66.019 -59.761 1.00 40.62 136 ASP C C 1
ATOM 6715 O O . ASP C 1 144 ? -119.610 66.627 -59.498 1.00 48.80 136 ASP C O 1
ATOM 6720 N N . VAL C 1 145 ? -121.451 65.556 -58.818 1.00 39.33 137 VAL C N 1
ATOM 6721 C CA . VAL C 1 145 ? -120.980 65.476 -57.442 1.00 36.06 137 VAL C CA 1
ATOM 6722 C C . VAL C 1 145 ? -120.283 64.139 -57.182 1.00 30.27 137 VAL C C 1
ATOM 6723 O O . VAL C 1 145 ? -120.631 63.099 -57.763 1.00 32.39 137 VAL C O 1
ATOM 6727 N N . ILE C 1 146 ? -119.270 64.191 -56.331 1.00 25.13 138 ILE C N 1
ATOM 6728 C CA . ILE C 1 146 ? -118.589 62.999 -55.853 1.00 23.66 138 ILE C CA 1
ATOM 6729 C C . ILE C 1 146 ? -118.894 62.993 -54.367 1.00 23.73 138 ILE C C 1
ATOM 6730 O O . ILE C 1 146 ? -118.666 63.993 -53.671 1.00 20.41 138 ILE C O 1
ATOM 6735 N N . GLU C 1 147 ? -119.409 61.873 -53.884 1.00 20.70 139 GLU C N 1
ATOM 6736 C CA . GLU C 1 147 ? -119.989 61.815 -52.560 1.00 17.52 139 GLU C CA 1
ATOM 6737 C C . GLU C 1 147 ? -119.502 60.606 -51.772 1.00 19.98 139 GLU C C 1
ATOM 6738 O O . GLU C 1 147 ? -118.938 59.661 -52.343 1.00 17.39 139 GLU C O 1
ATOM 6744 N N . GLY C 1 148 ? -119.737 60.642 -50.458 1.00 18.03 140 GLY C N 1
ATOM 6745 C CA . GLY C 1 148 ? -119.437 59.529 -49.579 1.00 14.84 140 GLY C CA 1
ATOM 6746 C C . GLY C 1 148 ? -117.988 59.064 -49.617 1.00 19.27 140 GLY C C 1
ATOM 6747 O O . GLY C 1 148 ? -117.053 59.877 -49.640 1.00 17.79 140 GLY C O 1
ATOM 6748 N N . ARG C 1 149 ? -117.799 57.748 -49.597 1.00 16.01 141 ARG C N 1
ATOM 6749 C CA . ARG C 1 149 ? -116.454 57.173 -49.545 1.00 18.37 141 ARG C CA 1
ATOM 6750 C C . ARG C 1 149 ? -115.643 57.549 -50.778 1.00 16.44 141 ARG C C 1
ATOM 6751 O O . ARG C 1 149 ? -114.426 57.583 -50.738 1.00 18.11 141 ARG C O 1
ATOM 6759 N N . GLN C 1 150 ? -116.306 57.829 -51.887 1.00 17.63 142 GLN C N 1
ATOM 6760 C CA . GLN C 1 150 ? -115.542 58.222 -53.054 1.00 16.60 142 GLN C CA 1
ATOM 6761 C C . GLN C 1 150 ? -115.016 59.636 -52.855 1.00 20.32 142 GLN C C 1
ATOM 6762 O O . GLN C 1 150 ? -113.881 59.949 -53.234 1.00 19.09 142 GLN C O 1
ATOM 6768 N N . ALA C 1 151 ? -115.859 60.487 -52.271 1.00 17.70 143 ALA C N 1
ATOM 6769 C CA . ALA C 1 151 ? -115.449 61.834 -51.893 1.00 22.96 143 ALA C CA 1
ATOM 6770 C C . ALA C 1 151 ? -114.274 61.758 -50.925 1.00 18.43 143 ALA C C 1
ATOM 6771 O O . ALA C 1 151 ? -113.311 62.502 -51.068 1.00 21.61 143 ALA C O 1
ATOM 6773 N N . ASP C 1 152 ? -114.338 60.845 -49.958 1.00 16.01 144 ASP C N 1
ATOM 6774 C CA . ASP C 1 152 ? -113.218 60.650 -49.041 1.00 19.95 144 ASP C CA 1
ATOM 6775 C C . ASP C 1 152 ? -111.928 60.288 -49.806 1.00 20.96 144 ASP C C 1
ATOM 6776 O O . ASP C 1 152 ? -110.869 60.887 -49.591 1.00 19.68 144 ASP C O 1
ATOM 6781 N N . LEU C 1 153 ? -112.029 59.317 -50.702 1.00 15.59 145 LEU C N 1
ATOM 6782 C CA A LEU C 1 153 ? -110.864 58.837 -51.417 0.90 18.76 145 LEU C CA 1
ATOM 6783 C C . LEU C 1 153 ? -110.226 60.001 -52.147 1.00 18.50 145 LEU C C 1
ATOM 6784 O O . LEU C 1 153 ? -109.014 60.195 -52.064 1.00 16.76 145 LEU C O 1
ATOM 6789 N N . PHE C 1 154 ? -111.051 60.773 -52.854 1.00 17.09 146 PHE C N 1
ATOM 6790 C CA . PHE C 1 154 ? -110.554 61.864 -53.685 1.00 16.70 146 PHE C CA 1
ATOM 6791 C C . PHE C 1 154 ? -109.972 63.014 -52.861 1.00 20.18 146 PHE C C 1
ATOM 6792 O O . PHE C 1 154 ? -108.930 63.552 -53.209 1.00 20.17 146 PHE C O 1
ATOM 6800 N N . LEU C 1 155 ? -110.622 63.370 -51.758 1.00 18.28 147 LEU C N 1
ATOM 6801 C CA . LEU C 1 155 ? -110.139 64.473 -50.951 1.00 19.63 147 LEU C CA 1
ATOM 6802 C C . LEU C 1 155 ? -108.873 64.090 -50.188 1.00 22.09 147 LEU C C 1
ATOM 6803 O O . LEU C 1 155 ? -107.987 64.925 -49.986 1.00 20.66 147 LEU C O 1
ATOM 6808 N N . ALA C 1 156 ? -108.789 62.830 -49.763 1.00 21.13 148 ALA C N 1
ATOM 6809 C CA . ALA C 1 156 ? -107.563 62.319 -49.155 1.00 19.64 148 ALA C CA 1
ATOM 6810 C C . ALA C 1 156 ? -106.400 62.531 -50.111 1.00 19.70 148 ALA C C 1
ATOM 6811 O O . ALA C 1 156 ? -105.338 62.992 -49.710 1.00 19.33 148 ALA C O 1
ATOM 6813 N N . THR C 1 157 ? -106.612 62.193 -51.378 1.00 19.26 149 THR C N 1
ATOM 6814 C CA . THR C 1 157 ? -105.557 62.336 -52.383 1.00 23.14 149 THR C CA 1
ATOM 6815 C C . THR C 1 157 ? -105.223 63.812 -52.625 1.00 20.62 149 THR C C 1
ATOM 6816 O O . THR C 1 157 ? -104.051 64.196 -52.706 1.00 19.87 149 THR C O 1
ATOM 6820 N N . TYR C 1 158 ? -106.260 64.636 -52.727 1.00 19.93 150 TYR C N 1
ATOM 6821 C CA . TYR C 1 158 ? -106.085 66.051 -53.008 1.00 17.84 150 TYR C CA 1
ATOM 6822 C C . TYR C 1 158 ? -105.272 66.733 -51.901 1.00 20.45 150 TYR C C 1
ATOM 6823 O O . TYR C 1 158 ? -104.325 67.471 -52.176 1.00 19.16 150 TYR C O 1
ATOM 6832 N N . TYR C 1 159 ? -105.660 66.483 -50.652 1.00 17.86 151 TYR C N 1
ATOM 6833 C CA . TYR C 1 159 ? -104.987 67.065 -49.500 1.00 20.80 151 TYR C CA 1
ATOM 6834 C C . TYR C 1 159 ? -103.618 66.447 -49.207 1.00 22.33 151 TYR C C 1
ATOM 6835 O O . TYR C 1 159 ? -102.746 67.118 -48.670 1.00 19.60 151 TYR C O 1
ATOM 6844 N N . ALA C 1 160 ? -103.428 65.180 -49.569 1.00 20.01 152 ALA C N 1
ATOM 6845 C CA . ALA C 1 160 ? -102.100 64.574 -49.479 1.00 22.75 152 ALA C CA 1
ATOM 6846 C C . ALA C 1 160 ? -101.150 65.332 -50.388 1.00 18.46 152 ALA C C 1
ATOM 6847 O O . ALA C 1 160 ? -100.042 65.684 -49.995 1.00 19.28 152 ALA C O 1
ATOM 6849 N N . ASN C 1 161 ? -101.605 65.580 -51.608 1.00 17.54 153 ASN C N 1
ATOM 6850 C CA . ASN C 1 161 ? -100.813 66.305 -52.571 1.00 19.71 153 ASN C CA 1
ATOM 6851 C C . ASN C 1 161 ? -100.461 67.691 -52.027 1.00 23.64 153 ASN C C 1
ATOM 6852 O O . ASN C 1 161 ? -99.281 68.042 -51.952 1.00 18.93 153 ASN C O 1
ATOM 6857 N N . GLU C 1 162 ? -101.485 68.458 -51.637 1.00 21.43 154 GLU C N 1
ATOM 6858 C CA . GLU C 1 162 ? -101.297 69.821 -51.133 1.00 21.72 154 GLU C CA 1
ATOM 6859 C C . GLU C 1 162 ? -100.309 69.884 -49.969 1.00 22.09 154 GLU C C 1
ATOM 6860 O O . GLU C 1 162 ? -99.482 70.795 -49.898 1.00 21.06 154 GLU C O 1
ATOM 6866 N N . VAL C 1 163 ? -100.407 68.931 -49.050 1.00 21.91 155 VAL C N 1
ATOM 6867 C CA . VAL C 1 163 ? -99.426 68.824 -47.964 1.00 23.39 155 VAL C CA 1
ATOM 6868 C C . VAL C 1 163 ? -98.010 68.451 -48.469 1.00 22.67 155 VAL C C 1
ATOM 6869 O O . VAL C 1 163 ? -97.008 69.086 -48.101 1.00 22.21 155 VAL C O 1
ATOM 6873 N N . LEU C 1 164 ? -97.932 67.440 -49.326 1.00 19.50 156 LEU C N 1
ATOM 6874 C CA . LEU C 1 164 ? -96.643 67.000 -49.869 1.00 22.94 156 LEU C CA 1
ATOM 6875 C C . LEU C 1 164 ? -95.878 68.140 -50.566 1.00 22.82 156 LEU C C 1
ATOM 6876 O O . LEU C 1 164 ? -94.685 68.346 -50.316 1.00 21.25 156 LEU C O 1
ATOM 6881 N N . LEU C 1 165 ? -96.566 68.880 -51.428 1.00 21.05 157 LEU C N 1
ATOM 6882 C CA . LEU C 1 165 ? -95.941 69.992 -52.134 1.00 23.56 157 LEU C CA 1
ATOM 6883 C C . LEU C 1 165 ? -95.392 71.009 -51.145 1.00 24.47 157 LEU C C 1
ATOM 6884 O O . LEU C 1 165 ? -94.262 71.469 -51.266 1.00 23.35 157 LEU C O 1
ATOM 6889 N N . ARG C 1 166 ? -96.202 71.366 -50.161 1.00 24.92 158 ARG C N 1
ATOM 6890 C CA . ARG C 1 166 ? -95.756 72.321 -49.164 1.00 23.62 158 ARG C CA 1
ATOM 6891 C C . ARG C 1 166 ? -94.535 71.820 -48.375 1.00 26.42 158 ARG C C 1
ATOM 6892 O O . ARG C 1 166 ? -93.610 72.580 -48.121 1.00 29.90 158 ARG C O 1
ATOM 6900 N N . LEU C 1 167 ? -94.521 70.535 -48.027 1.00 26.22 159 LEU C N 1
ATOM 6901 C CA . LEU C 1 167 ? -93.386 69.935 -47.337 1.00 24.87 159 LEU C CA 1
ATOM 6902 C C . LEU C 1 167 ? -92.127 69.956 -48.201 1.00 22.53 159 LEU C C 1
ATOM 6903 O O . LEU C 1 167 ? -91.019 69.842 -47.689 1.00 23.31 159 LEU C O 1
ATOM 6908 N N . MET C 1 168 ? -92.311 70.106 -49.505 1.00 21.16 160 MET C N 1
ATOM 6909 C CA . MET C 1 168 ? -91.203 70.124 -50.447 1.00 23.63 160 MET C CA 1
ATOM 6910 C C . MET C 1 168 ? -90.529 71.498 -50.597 1.00 25.51 160 MET C C 1
ATOM 6911 O O . MET C 1 168 ? -89.444 71.588 -51.168 1.00 22.86 160 MET C O 1
ATOM 6916 N N . VAL C 1 169 ? -91.177 72.563 -50.132 1.00 21.29 161 VAL C N 1
ATOM 6917 C CA . VAL C 1 169 ? -90.584 73.889 -50.261 1.00 25.91 161 VAL C CA 1
ATOM 6918 C C . VAL C 1 169 ? -89.363 73.999 -49.353 1.00 23.47 161 VAL C C 1
ATOM 6919 O O . VAL C 1 169 ? -89.482 73.875 -48.142 1.00 23.28 161 VAL C O 1
ATOM 6923 N N . PRO C 1 170 ? -88.176 74.197 -49.938 1.00 24.97 162 PRO C N 1
ATOM 6924 C CA . PRO C 1 170 ? -86.975 74.345 -49.101 1.00 28.15 162 PRO C CA 1
ATOM 6925 C C . PRO C 1 170 ? -87.198 75.361 -47.985 1.00 25.50 162 PRO C C 1
ATOM 6926 O O . PRO C 1 170 ? -87.710 76.443 -48.252 1.00 28.43 162 PRO C O 1
ATOM 6930 N N . PRO C 1 171 ? -86.831 75.009 -46.745 1.00 26.79 163 PRO C N 1
ATOM 6931 C CA . PRO C 1 171 ? -86.998 75.933 -45.619 1.00 28.22 163 PRO C CA 1
ATOM 6932 C C . PRO C 1 171 ? -86.375 77.279 -45.953 1.00 31.65 163 PRO C C 1
ATOM 6933 O O . PRO C 1 171 ? -85.262 77.323 -46.500 1.00 28.75 163 PRO C O 1
ATOM 6937 N N . GLY C 1 172 ? -87.094 78.353 -45.645 1.00 27.89 164 GLY C N 1
ATOM 6938 C CA . GLY C 1 172 ? -86.598 79.698 -45.847 1.00 26.88 164 GLY C CA 1
ATOM 6939 C C . GLY C 1 172 ? -86.789 80.253 -47.245 1.00 28.23 164 GLY C C 1
ATOM 6940 O O . GLY C 1 172 ? -86.555 81.427 -47.474 1.00 27.86 164 GLY C O 1
ATOM 6941 N N . LEU C 1 173 ? -87.208 79.419 -48.189 1.00 32.05 165 LEU C N 1
ATOM 6942 C CA . LEU C 1 173 ? -87.330 79.882 -49.571 1.00 31.65 165 LEU C CA 1
ATOM 6943 C C . LEU C 1 173 ? -88.369 80.992 -49.723 1.00 29.31 165 LEU C C 1
ATOM 6944 O O . LEU C 1 173 ? -88.220 81.866 -50.566 1.00 29.55 165 LEU C O 1
ATOM 6949 N N . LEU C 1 174 ? -89.411 80.967 -48.899 1.00 29.30 166 LEU C N 1
ATOM 6950 C CA . LEU C 1 174 ? -90.521 81.901 -49.068 1.00 28.86 166 LEU C CA 1
ATOM 6951 C C . LEU C 1 174 ? -90.731 82.847 -47.881 1.00 28.74 166 LEU C C 1
ATOM 6952 O O . LEU C 1 174 ? -91.733 83.554 -47.812 1.00 29.07 166 LEU C O 1
ATOM 6957 N N . ALA C 1 175 ? -89.800 82.857 -46.937 1.00 30.12 167 ALA C N 1
ATOM 6958 C CA . ALA C 1 175 ? -89.914 83.780 -45.807 1.00 29.63 167 ALA C CA 1
ATOM 6959 C C . ALA C 1 175 ? -89.853 85.227 -46.295 1.00 30.86 167 ALA C C 1
ATOM 6960 O O . ALA C 1 175 ? -89.162 85.538 -47.266 1.00 31.04 167 ALA C O 1
ATOM 6962 N N . THR C 1 176 ? -90.606 86.105 -45.643 1.00 32.73 168 THR C N 1
ATOM 6963 C CA . THR C 1 176 ? -90.600 87.518 -46.001 1.00 34.43 168 THR C CA 1
ATOM 6964 C C . THR C 1 176 ? -90.028 88.331 -44.850 1.00 36.71 168 THR C C 1
ATOM 6965 O O . THR C 1 176 ? -89.859 87.810 -43.745 1.00 36.53 168 THR C O 1
ATOM 6969 N N . GLY C 1 177 ? -89.726 89.601 -45.105 1.00 38.75 169 GLY C N 1
ATOM 6970 C CA . GLY C 1 177 ? -89.295 90.502 -44.049 1.00 33.76 169 GLY C CA 1
ATOM 6971 C C . GLY C 1 177 ? -87.793 90.669 -43.884 1.00 34.94 169 GLY C C 1
ATOM 6972 O O . GLY C 1 177 ? -87.036 90.628 -44.855 1.00 33.93 169 GLY C O 1
ATOM 6973 N N . THR C 1 178 ? -87.367 90.859 -42.638 1.00 34.04 170 THR C N 1
ATOM 6974 C CA . THR C 1 178 ? -85.990 91.234 -42.323 1.00 35.33 170 THR C CA 1
ATOM 6975 C C . THR C 1 178 ? -84.976 90.107 -42.477 1.00 33.98 170 THR C C 1
ATOM 6976 O O . THR C 1 178 ? -85.340 88.936 -42.549 1.00 27.67 170 THR C O 1
ATOM 6980 N N . ASP C 1 179 ? -83.698 90.489 -42.500 1.00 36.44 171 ASP C N 1
ATOM 6981 C CA . ASP C 1 179 ? -82.584 89.549 -42.436 1.00 31.15 171 ASP C CA 1
ATOM 6982 C C . ASP C 1 179 ? -82.775 88.563 -41.292 1.00 32.00 171 ASP C C 1
ATOM 6983 O O . ASP C 1 179 ? -82.568 87.368 -41.475 1.00 28.18 171 ASP C O 1
ATOM 6988 N N . GLU C 1 180 ? -83.160 89.059 -40.114 1.00 30.63 172 GLU C N 1
ATOM 6989 C CA . GLU C 1 180 ? -83.409 88.182 -38.970 1.00 30.68 172 GLU C CA 1
ATOM 6990 C C . GLU C 1 180 ? -84.516 87.186 -39.276 1.00 33.73 172 GLU C C 1
ATOM 6991 O O . GLU C 1 180 ? -84.391 85.999 -38.980 1.00 30.96 172 GLU C O 1
ATOM 6997 N N . GLU C 1 181 ? -85.604 87.673 -39.862 1.00 34.49 173 GLU C N 1
ATOM 6998 C CA . GLU C 1 181 ? -86.736 86.804 -40.190 1.00 36.43 173 GLU C CA 1
ATOM 6999 C C . GLU C 1 181 ? -86.363 85.737 -41.225 1.00 30.65 173 GLU C C 1
ATOM 7000 O O . GLU C 1 181 ? -86.713 84.571 -41.075 1.00 32.59 173 GLU C O 1
ATOM 7006 N N . LYS C 1 182 ? -85.637 86.136 -42.263 1.00 31.38 174 LYS C N 1
ATOM 7007 C CA . LYS C 1 182 ? -85.180 85.188 -43.276 1.00 29.12 174 LYS C CA 1
ATOM 7008 C C . LYS C 1 182 ? -84.165 84.177 -42.732 1.00 29.66 174 LYS C C 1
ATOM 7009 O O . LYS C 1 182 ? -84.180 83.014 -43.131 1.00 30.36 174 LYS C O 1
ATOM 7015 N N . ALA C 1 183 ? -83.314 84.609 -41.802 1.00 29.85 175 ALA C N 1
ATOM 7016 C CA . ALA C 1 183 ? -82.326 83.721 -41.179 1.00 33.02 175 ALA C CA 1
ATOM 7017 C C . ALA C 1 183 ? -83.001 82.661 -40.327 1.00 30.27 175 ALA C C 1
ATOM 7018 O O . ALA C 1 183 ? -82.577 81.505 -40.301 1.00 29.13 175 ALA C O 1
ATOM 7020 N N . LYS C 1 184 ? -84.052 83.070 -39.626 1.00 29.31 176 LYS C N 1
ATOM 7021 C CA . LYS C 1 184 ? -84.753 82.170 -38.723 1.00 32.13 176 LYS C CA 1
ATOM 7022 C C . LYS C 1 184 ? -85.471 81.073 -39.504 1.00 30.11 176 LYS C C 1
ATOM 7023 O O . LYS C 1 184 ? -85.411 79.906 -39.137 1.00 32.49 176 LYS C O 1
ATOM 7029 N N . ALA C 1 185 ? -86.152 81.463 -40.579 1.00 29.76 177 ALA C N 1
ATOM 7030 C CA . ALA C 1 185 ? -86.817 80.510 -41.457 1.00 27.34 177 ALA C CA 1
ATOM 7031 C C . ALA C 1 185 ? -85.813 79.537 -42.084 1.00 31.71 177 ALA C C 1
ATOM 7032 O O . ALA C 1 185 ? -86.055 78.334 -42.130 1.00 29.81 177 ALA C O 1
ATOM 7034 N N . ALA C 1 186 ? -84.672 80.047 -42.538 1.00 27.11 178 ALA C N 1
ATOM 7035 C CA . ALA C 1 186 ? -83.684 79.190 -43.195 1.00 25.99 178 ALA C CA 1
ATOM 7036 C C . ALA C 1 186 ? -82.981 78.210 -42.244 1.00 26.58 178 ALA C C 1
ATOM 7037 O O . ALA C 1 186 ? -82.272 77.301 -42.686 1.00 26.20 178 ALA C O 1
ATOM 7039 N N . ALA C 1 187 ? -83.172 78.391 -40.944 1.00 30.71 179 ALA C N 1
ATOM 7040 C CA . ALA C 1 187 ? -82.564 77.491 -39.968 1.00 28.95 179 ALA C CA 1
ATOM 7041 C C . ALA C 1 187 ? -83.461 76.277 -39.698 1.00 29.15 179 ALA C C 1
ATOM 7042 O O . ALA C 1 187 ? -83.032 75.294 -39.097 1.00 27.23 179 ALA C O 1
ATOM 7044 N N . VAL C 1 188 ? -84.710 76.349 -40.134 1.00 28.56 180 VAL C N 1
ATOM 7045 C CA . VAL C 1 188 ? -85.604 75.206 -40.005 1.00 29.82 180 VAL C CA 1
ATOM 7046 C C . VAL C 1 188 ? -85.130 74.022 -40.854 1.00 31.46 180 VAL C C 1
ATOM 7047 O O . VAL C 1 188 ? -84.855 74.167 -42.045 1.00 33.49 180 VAL C O 1
ATOM 7051 N N . LYS C 1 189 ? -85.018 72.854 -40.228 1.00 33.74 181 LYS C N 1
ATOM 7052 C CA . LYS C 1 189 ? -84.591 71.652 -40.935 1.00 35.18 181 LYS C CA 1
ATOM 7053 C C . LYS C 1 189 ? -85.715 71.134 -41.803 1.00 33.90 181 LYS C C 1
ATOM 7054 O O . LYS C 1 189 ? -86.867 71.149 -41.394 1.00 30.53 181 LYS C O 1
ATOM 7060 N N . PRO C 1 190 ? -85.382 70.693 -43.020 1.00 35.12 182 PRO C N 1
ATOM 7061 C CA . PRO C 1 190 ? -86.396 70.110 -43.901 1.00 32.09 182 PRO C CA 1
ATOM 7062 C C . PRO C 1 190 ? -86.938 68.824 -43.276 1.00 37.00 182 PRO C C 1
ATOM 7063 O O . PRO C 1 190 ? -86.230 68.175 -42.506 1.00 31.90 182 PRO C O 1
ATOM 7067 N N . PRO C 1 191 ? -88.194 68.466 -43.582 1.00 34.28 183 PRO C N 1
ATOM 7068 C CA . PRO C 1 191 ? -88.792 67.269 -42.982 1.00 29.47 183 PRO C CA 1
ATOM 7069 C C . PRO C 1 191 ? -88.047 66.009 -43.399 1.00 25.82 183 PRO C C 1
ATOM 7070 O O . PRO C 1 191 ? -87.663 65.888 -44.557 1.00 26.73 183 PRO C O 1
ATOM 7074 N N . SER C 1 192 ? -87.860 65.077 -42.475 1.00 26.38 184 SER C N 1
ATOM 7075 C CA . SER C 1 192 ? -87.380 63.748 -42.845 1.00 29.85 184 SER C CA 1
ATOM 7076 C C . SER C 1 192 ? -88.435 63.045 -43.697 1.00 26.74 184 SER C C 1
ATOM 7077 O O . SER C 1 192 ? -89.601 63.439 -43.713 1.00 25.30 184 SER C O 1
ATOM 7080 N N . GLN C 1 193 ? -88.020 62.008 -44.413 1.00 24.71 185 GLN C N 1
ATOM 7081 C CA . GLN C 1 193 ? -88.962 61.252 -45.215 1.00 29.38 185 GLN C CA 1
ATOM 7082 C C . GLN C 1 193 ? -89.966 60.472 -44.351 1.00 27.12 185 GLN C C 1
ATOM 7083 O O . GLN C 1 193 ? -91.123 60.309 -44.742 1.00 24.04 185 GLN C O 1
ATOM 7089 N N . ALA C 1 194 ? -89.529 60.033 -43.173 1.00 22.12 186 ALA C N 1
ATOM 7090 C CA . ALA C 1 194 ? -90.423 59.410 -42.205 1.00 26.24 186 ALA C CA 1
ATOM 7091 C C . ALA C 1 194 ? -91.481 60.403 -41.717 1.00 27.41 186 ALA C C 1
ATOM 7092 O O . ALA C 1 194 ? -92.642 60.042 -41.511 1.00 25.34 186 ALA C O 1
ATOM 7094 N N . LYS C 1 195 ? -91.079 61.656 -41.545 1.00 25.46 187 LYS C N 1
ATOM 7095 C CA . LYS C 1 195 ? -92.010 62.699 -41.137 1.00 25.10 187 LYS C CA 1
ATOM 7096 C C . LYS C 1 195 ? -92.997 62.985 -42.264 1.00 23.92 187 LYS C C 1
ATOM 7097 O O . LYS C 1 195 ? -94.189 63.207 -42.033 1.00 20.92 187 LYS C O 1
ATOM 7103 N N . ILE C 1 196 ? -92.491 62.985 -43.488 1.00 21.47 188 ILE C N 1
ATOM 7104 C CA . ILE C 1 196 ? -93.343 63.202 -44.634 1.00 22.21 188 ILE C CA 1
ATOM 7105 C C . ILE C 1 196 ? -94.407 62.107 -44.701 1.00 24.88 188 ILE C C 1
ATOM 7106 O O . ILE C 1 196 ? -95.606 62.408 -44.786 1.00 22.88 188 ILE C O 1
ATOM 7111 N N . SER C 1 197 ? -93.966 60.846 -44.639 1.00 21.96 189 SER C N 1
ATOM 7112 C CA . SER C 1 197 ? -94.880 59.698 -44.716 1.00 24.24 189 SER C CA 1
ATOM 7113 C C . SER C 1 197 ? -95.922 59.748 -43.622 1.00 27.81 189 SER C C 1
ATOM 7114 O O . SER C 1 197 ? -97.108 59.516 -43.879 1.00 27.19 189 SER C O 1
ATOM 7117 N N . SER C 1 198 ? -95.477 60.018 -42.392 1.00 20.40 190 SER C N 1
ATOM 7118 C CA . SER C 1 198 ? -96.408 60.015 -41.281 1.00 25.43 190 SER C CA 1
ATOM 7119 C C . SER C 1 198 ? -97.408 61.158 -41.384 1.00 24.47 190 SER C C 1
ATOM 7120 O O . SER C 1 198 ? -98.537 61.010 -40.936 1.00 26.59 190 SER C O 1
ATOM 7123 N N . LEU C 1 199 ? -97.021 62.289 -41.978 1.00 23.21 191 LEU C N 1
ATOM 7124 C CA . LEU C 1 199 ? -97.993 63.375 -42.126 1.00 25.19 191 LEU C CA 1
ATOM 7125 C C . LEU C 1 199 ? -99.026 63.045 -43.206 1.00 24.75 191 LEU C C 1
ATOM 7126 O O . LEU C 1 199 ? -100.206 63.358 -43.066 1.00 21.60 191 LEU C O 1
ATOM 7131 N N . LEU C 1 200 ? -98.578 62.417 -44.285 1.00 23.72 192 LEU C N 1
ATOM 7132 C CA . LEU C 1 200 ? -99.490 62.060 -45.355 1.00 19.92 192 LEU C CA 1
ATOM 7133 C C . LEU C 1 200 ? -100.437 60.939 -44.943 1.00 22.88 192 LEU C C 1
ATOM 7134 O O . LEU C 1 200 ? -101.607 60.958 -45.329 1.00 22.34 192 LEU C O 1
ATOM 7139 N N . GLU C 1 201 ? -99.934 59.982 -44.155 1.00 24.67 193 GLU C N 1
ATOM 7140 C CA . GLU C 1 201 ? -100.767 58.919 -43.584 1.00 25.80 193 GLU C CA 1
ATOM 7141 C C . GLU C 1 201 ? -101.821 59.493 -42.632 1.00 25.56 193 GLU C C 1
ATOM 7142 O O . GLU C 1 201 ? -102.944 58.978 -42.557 1.00 25.54 193 GLU C O 1
ATOM 7148 N N . LYS C 1 202 ? -101.483 60.555 -41.905 1.00 23.75 194 LYS C N 1
ATOM 7149 C CA . LYS C 1 202 ? -102.506 61.230 -41.106 1.00 24.53 194 LYS C CA 1
ATOM 7150 C C . LYS C 1 202 ? -103.544 61.892 -42.006 1.00 19.55 194 LYS C C 1
ATOM 7151 O O . LYS C 1 202 ? -104.723 61.909 -41.697 1.00 21.34 194 LYS C O 1
ATOM 7157 N N . VAL C 1 203 ? -103.120 62.470 -43.114 1.00 19.84 195 VAL C N 1
ATOM 7158 C CA . VAL C 1 203 ? -104.109 63.068 -43.992 1.00 19.45 195 VAL C CA 1
ATOM 7159 C C . VAL C 1 203 ? -105.119 62.001 -44.442 1.00 20.65 195 VAL C C 1
ATOM 7160 O O . VAL C 1 203 ? -106.324 62.146 -44.242 1.00 20.32 195 VAL C O 1
ATOM 7164 N N . ALA C 1 204 ? -104.623 60.925 -45.040 1.00 20.02 196 ALA C N 1
ATOM 7165 C CA . ALA C 1 204 ? -105.503 59.869 -45.551 1.00 23.18 196 ALA C CA 1
ATOM 7166 C C . ALA C 1 204 ? -106.422 59.300 -44.472 1.00 21.76 196 ALA C C 1
ATOM 7167 O O . ALA C 1 204 ? -107.613 59.114 -44.703 1.00 22.51 196 ALA C O 1
ATOM 7169 N N . LYS C 1 205 ? -105.859 59.040 -43.296 1.00 19.95 197 LYS C N 1
ATOM 7170 C CA . LYS C 1 205 ? -106.626 58.526 -42.171 1.00 25.37 197 LYS C CA 1
ATOM 7171 C C . LYS C 1 205 ? -107.777 59.449 -41.772 1.00 24.97 197 LYS C C 1
ATOM 7172 O O . LYS C 1 205 ? -108.770 58.992 -41.209 1.00 26.37 197 LYS C O 1
ATOM 7178 N N . ALA C 1 206 ? -107.651 60.740 -42.054 1.00 18.74 198 ALA C N 1
ATOM 7179 C CA . ALA C 1 206 ? -108.738 61.656 -41.726 1.00 24.63 198 ALA C CA 1
ATOM 7180 C C . ALA C 1 206 ? -109.960 61.232 -42.532 1.00 24.09 198 ALA C C 1
ATOM 7181 O O . ALA C 1 206 ? -111.100 61.403 -42.113 1.00 23.38 198 ALA C O 1
ATOM 7183 N N . TYR C 1 207 ? -109.699 60.655 -43.695 1.00 21.67 199 TYR C N 1
ATOM 7184 C CA . TYR C 1 207 ? -110.764 60.225 -44.569 1.00 21.35 199 TYR C CA 1
ATOM 7185 C C . TYR C 1 207 ? -110.935 58.701 -44.586 1.00 20.22 199 TYR C C 1
ATOM 7186 O O . TYR C 1 207 ? -111.481 58.166 -45.539 1.00 21.97 199 TYR C O 1
ATOM 7195 N N . ASP C 1 208 ? -110.479 58.010 -43.538 1.00 18.70 200 ASP C N 1
ATOM 7196 C CA . ASP C 1 208 ? -110.487 56.535 -43.505 1.00 22.97 200 ASP C CA 1
ATOM 7197 C C . ASP C 1 208 ? -109.955 55.889 -44.806 1.00 25.75 200 ASP C C 1
ATOM 7198 O O . ASP C 1 208 ? -110.479 54.872 -45.288 1.00 21.53 200 ASP C O 1
ATOM 7203 N N . CYS C 1 209 ? -108.917 56.492 -45.369 1.00 22.22 201 CYS C N 1
ATOM 7204 C CA . CYS C 1 209 ? -108.223 55.906 -46.500 1.00 23.48 201 CYS C CA 1
ATOM 7205 C C . CYS C 1 209 ? -106.786 55.644 -46.113 1.00 24.29 201 CYS C C 1
ATOM 7206 O O . CYS C 1 209 ? -106.372 55.936 -44.989 1.00 22.57 201 CYS C O 1
ATOM 7209 N N . ASN C 1 210 ? -106.029 55.087 -47.045 1.00 23.02 202 ASN C N 1
ATOM 7210 C CA . ASN C 1 210 ? -104.626 54.827 -46.797 1.00 19.90 202 ASN C CA 1
ATOM 7211 C C . ASN C 1 210 ? -103.778 55.279 -47.964 1.00 24.59 202 ASN C C 1
ATOM 7212 O O . ASN C 1 210 ? -104.223 55.261 -49.122 1.00 21.10 202 ASN C O 1
ATOM 7217 N N . ILE C 1 211 ? -102.560 55.697 -47.643 1.00 19.21 203 ILE C N 1
ATOM 7218 C CA . ILE C 1 211 ? -101.566 55.991 -48.643 1.00 16.88 203 ILE C CA 1
ATOM 7219 C C . ILE C 1 211 ? -101.139 54.693 -49.317 1.00 15.74 203 ILE C C 1
ATOM 7220 O O . ILE C 1 211 ? -100.866 53.699 -48.646 1.00 14.93 203 ILE C O 1
ATOM 7225 N N . ILE C 1 212 ? -101.064 54.702 -50.642 1.00 14.70 204 ILE C N 1
ATOM 7226 C CA . ILE C 1 212 ? -100.571 53.531 -51.350 1.00 19.76 204 ILE C CA 1
ATOM 7227 C C . ILE C 1 212 ? -99.090 53.338 -51.049 1.00 19.72 204 ILE C C 1
ATOM 7228 O O . ILE C 1 212 ? -98.299 54.256 -51.217 1.00 20.19 204 ILE C O 1
ATOM 7233 N N . GLU C 1 213 ? -98.712 52.152 -50.607 1.00 19.96 205 GLU C N 1
ATOM 7234 C CA . GLU C 1 213 ? -97.342 51.944 -50.162 1.00 26.32 205 GLU C CA 1
ATOM 7235 C C . GLU C 1 213 ? -96.296 52.206 -51.260 1.00 22.31 205 GLU C C 1
ATOM 7236 O O . GLU C 1 213 ? -96.511 51.892 -52.432 1.00 22.80 205 GLU C O 1
ATOM 7242 N N . SER C 1 214 ? -95.176 52.805 -50.866 1.00 21.25 206 SER C N 1
ATOM 7243 C CA . SER C 1 214 ? -94.073 53.109 -51.786 1.00 23.02 206 SER C CA 1
ATOM 7244 C C . SER C 1 214 ? -94.446 54.021 -52.951 1.00 23.30 206 SER C C 1
ATOM 7245 O O . SER C 1 214 ? -93.823 53.957 -54.011 1.00 22.47 206 SER C O 1
ATOM 7248 N N . THR C 1 215 ? -95.453 54.871 -52.778 1.00 19.46 207 THR C N 1
ATOM 7249 C CA . THR C 1 215 ? -95.751 55.829 -53.846 1.00 21.69 207 THR C CA 1
ATOM 7250 C C . THR C 1 215 ? -94.545 56.763 -53.959 1.00 19.33 207 THR C C 1
ATOM 7251 O O . THR C 1 215 ? -94.092 57.309 -52.959 1.00 20.31 207 THR C O 1
ATOM 7255 N N . THR C 1 216 ? -94.014 56.924 -55.169 1.00 21.73 208 THR C N 1
ATOM 7256 C CA . THR C 1 216 ? -92.714 57.578 -55.340 1.00 21.37 208 THR C CA 1
ATOM 7257 C C . THR C 1 216 ? -92.729 58.850 -56.180 1.00 18.21 208 THR C C 1
ATOM 7258 O O . THR C 1 216 ? -93.264 58.864 -57.274 1.00 23.18 208 THR C O 1
ATOM 7262 N N . SER C 1 217 ? -92.130 59.907 -55.648 1.00 18.32 209 SER C N 1
ATOM 7263 C CA . SER C 1 217 ? -91.871 61.129 -56.396 1.00 21.34 209 SER C CA 1
ATOM 7264 C C . SER C 1 217 ? -90.395 61.141 -56.796 1.00 22.04 209 SER C C 1
ATOM 7265 O O . SER C 1 217 ? -89.521 60.873 -55.966 1.00 20.00 209 SER C O 1
ATOM 7268 N N . TRP C 1 218 ? -90.128 61.472 -58.054 1.00 20.23 210 TRP C N 1
ATOM 7269 C CA . TRP C 1 218 ? -88.781 61.430 -58.610 1.00 20.15 210 TRP C CA 1
ATOM 7270 C C . TRP C 1 218 ? -88.281 62.791 -59.071 1.00 20.77 210 TRP C C 1
ATOM 7271 O O . TRP C 1 218 ? -89.037 63.577 -59.655 1.00 20.15 210 TRP C O 1
ATOM 7282 N N . LEU C 1 219 ? -86.997 63.054 -58.842 1.00 21.56 211 LEU C N 1
ATOM 7283 C CA . LEU C 1 219 ? -86.338 64.191 -59.476 1.00 18.37 211 LEU C CA 1
ATOM 7284 C C . LEU C 1 219 ? -86.253 63.903 -60.966 1.00 20.04 211 LEU C C 1
ATOM 7285 O O . LEU C 1 219 ? -85.928 62.782 -61.370 1.00 21.49 211 LEU C O 1
ATOM 7290 N N . PHE C 1 220 ? -86.573 64.904 -61.777 1.00 18.33 212 PHE C N 1
ATOM 7291 C CA . PHE C 1 220 ? -86.371 64.822 -63.213 1.00 20.58 212 PHE C CA 1
ATOM 7292 C C . PHE C 1 220 ? -85.039 65.476 -63.597 1.00 27.00 212 PHE C C 1
ATOM 7293 O O . PHE C 1 220 ? -84.467 66.264 -62.836 1.00 25.76 212 PHE C O 1
ATOM 7301 N N . ASP C 1 221 ? -84.547 65.127 -64.777 1.00 24.58 213 ASP C N 1
ATOM 7302 C CA . ASP C 1 221 ? -83.413 65.811 -65.378 1.00 28.03 213 ASP C CA 1
ATOM 7303 C C . ASP C 1 221 ? -83.485 65.493 -66.863 1.00 31.79 213 ASP C C 1
ATOM 7304 O O . ASP C 1 221 ? -84.324 64.694 -67.281 1.00 29.89 213 ASP C O 1
ATOM 7309 N N . LYS C 1 222 ? -82.619 66.108 -67.659 1.00 31.55 214 LYS C N 1
ATOM 7310 C CA . LYS C 1 222 ? -82.594 65.848 -69.097 1.00 31.87 214 LYS C CA 1
ATOM 7311 C C . LYS C 1 222 ? -82.544 64.342 -69.372 1.00 28.19 214 LYS C C 1
ATOM 7312 O O . LYS C 1 222 ? -81.692 63.635 -68.836 1.00 30.08 214 LYS C O 1
ATOM 7318 N N . ASN C 1 223 ? -83.473 63.862 -70.196 1.00 27.42 215 ASN C N 1
ATOM 7319 C CA . ASN C 1 223 ? -83.575 62.441 -70.532 1.00 28.46 215 ASN C CA 1
ATOM 7320 C C . ASN C 1 223 ? -83.688 61.529 -69.317 1.00 25.44 215 ASN C C 1
ATOM 7321 O O . ASN C 1 223 ? -83.211 60.399 -69.340 1.00 25.41 215 ASN C O 1
ATOM 7326 N N . GLU C 1 224 ? -84.322 62.012 -68.255 1.00 21.41 216 GLU C N 1
ATOM 7327 C CA . GLU C 1 224 ? -84.425 61.215 -67.036 1.00 27.44 216 GLU C CA 1
ATOM 7328 C C . GLU C 1 224 ? -85.674 61.547 -66.210 1.00 24.61 216 GLU C C 1
ATOM 7329 O O . GLU C 1 224 ? -85.831 62.671 -65.733 1.00 23.74 216 GLU C O 1
ATOM 7335 N N . ILE C 1 225 ? -86.560 60.574 -66.026 1.00 24.08 217 ILE C N 1
ATOM 7336 C CA . ILE C 1 225 ? -87.750 60.821 -65.218 1.00 19.83 217 ILE C CA 1
ATOM 7337 C C . ILE C 1 225 ? -87.686 60.078 -63.896 1.00 23.74 217 ILE C C 1
ATOM 7338 O O . ILE C 1 225 ? -88.620 60.124 -63.089 1.00 23.00 217 ILE C O 1
ATOM 7343 N N . GLU C 1 226 ? -86.561 59.400 -63.679 1.00 24.65 218 GLU C N 1
ATOM 7344 C CA . GLU C 1 226 ? -86.273 58.754 -62.401 1.00 25.02 218 GLU C CA 1
ATOM 7345 C C . GLU C 1 226 ? -84.866 59.118 -61.947 1.00 27.28 218 GLU C C 1
ATOM 7346 O O . GLU C 1 226 ? -83.971 58.267 -61.899 1.00 27.91 218 GLU C O 1
ATOM 7352 N N . GLY C 1 227 ? -84.672 60.389 -61.621 1.00 27.86 219 GLY C N 1
ATOM 7353 C CA . GLY C 1 227 ? -83.348 60.896 -61.325 1.00 24.94 219 GLY C CA 1
ATOM 7354 C C . GLY C 1 227 ? -82.799 60.526 -59.961 1.00 27.55 219 GLY C C 1
ATOM 7355 O O . GLY C 1 227 ? -83.164 59.506 -59.374 1.00 29.85 219 GLY C O 1
ATOM 7356 N N . LYS C 1 228 ? -81.929 61.393 -59.454 1.00 26.61 220 LYS C N 1
ATOM 7357 C CA . LYS C 1 228 ? -81.009 61.065 -58.374 1.00 29.12 220 LYS C CA 1
ATOM 7358 C C . LYS C 1 228 ? -81.559 61.369 -56.977 1.00 27.00 220 LYS C C 1
ATOM 7359 O O . LYS C 1 228 ? -80.925 61.053 -55.980 1.00 25.62 220 LYS C O 1
ATOM 7365 N N . LYS C 1 229 ? -82.723 62.002 -56.907 1.00 23.67 221 LYS C N 1
ATOM 7366 C CA . LYS C 1 229 ? -83.424 62.133 -55.642 1.00 25.25 221 LYS C CA 1
ATOM 7367 C C . LYS C 1 229 ? -84.782 61.455 -55.772 1.00 24.58 221 LYS C C 1
ATOM 7368 O O . LYS C 1 229 ? -85.360 61.417 -56.860 1.00 20.81 221 LYS C O 1
ATOM 7374 N N . LYS C 1 230 ? -85.293 60.927 -54.664 1.00 20.73 222 LYS C N 1
ATOM 7375 C CA . LYS C 1 230 ? -86.659 60.418 -54.649 1.00 23.70 222 LYS C CA 1
ATOM 7376 C C . LYS C 1 230 ? -87.287 60.501 -53.274 1.00 21.74 222 LYS C C 1
ATOM 7377 O O . LYS C 1 230 ? -86.602 60.498 -52.254 1.00 24.15 222 LYS C O 1
ATOM 7383 N N . ILE C 1 231 ? -88.605 60.608 -53.268 1.00 20.07 223 ILE C N 1
ATOM 7384 C CA . ILE C 1 231 ? -89.366 60.589 -52.037 1.00 21.61 223 ILE C CA 1
ATOM 7385 C C . ILE C 1 231 ? -90.347 59.432 -52.109 1.00 20.74 223 ILE C C 1
ATOM 7386 O O . ILE C 1 231 ? -91.180 59.369 -53.013 1.00 19.25 223 ILE C O 1
ATOM 7391 N N . ILE C 1 232 ? -90.235 58.508 -51.164 1.00 21.87 224 ILE C N 1
ATOM 7392 C CA . ILE C 1 232 ? -91.091 57.324 -51.152 1.00 21.13 224 ILE C CA 1
ATOM 7393 C C . ILE C 1 232 ? -92.054 57.378 -49.961 1.00 20.78 224 ILE C C 1
ATOM 7394 O O . ILE C 1 232 ? -91.628 57.341 -48.804 1.00 20.94 224 ILE C O 1
ATOM 7399 N N . LEU C 1 233 ? -93.350 57.468 -50.236 1.00 18.27 225 LEU C N 1
ATOM 7400 C CA . LEU C 1 233 ? -94.323 57.535 -49.146 1.00 20.38 225 LEU C CA 1
ATOM 7401 C C . LEU C 1 233 ? -94.554 56.130 -48.589 1.00 22.35 225 LEU C C 1
ATOM 7402 O O . LEU C 1 233 ? -94.569 55.172 -49.346 1.00 22.53 225 LEU C O 1
ATOM 7407 N N . SER C 1 234 ? -94.728 56.003 -47.277 1.00 22.45 226 SER C N 1
ATOM 7408 C CA . SER C 1 234 ? -95.030 54.703 -46.666 1.00 27.30 226 SER C CA 1
ATOM 7409 C C . SER C 1 234 ? -94.294 53.515 -47.279 1.00 26.84 226 SER C C 1
ATOM 7410 O O . SER C 1 234 ? -94.926 52.605 -47.809 1.00 21.67 226 SER C O 1
ATOM 7413 N N . PRO C 1 235 ? -92.958 53.506 -47.193 1.00 26.53 227 PRO C N 1
ATOM 7414 C CA . PRO C 1 235 ? -92.238 52.344 -47.730 1.00 33.16 227 PRO C CA 1
ATOM 7415 C C . PRO C 1 235 ? -92.515 51.087 -46.908 1.00 34.35 227 PRO C C 1
ATOM 7416 O O . PRO C 1 235 ? -92.465 49.978 -47.431 1.00 40.73 227 PRO C O 1
ATOM 7420 N N . GLY C 1 236 ? -92.806 51.274 -45.626 1.00 34.08 228 GLY C N 1
ATOM 7421 C CA . GLY C 1 236 ? -92.968 50.159 -44.715 1.00 42.29 228 GLY C CA 1
ATOM 7422 C C . GLY C 1 236 ? -91.618 49.590 -44.330 1.00 47.67 228 GLY C C 1
ATOM 7423 O O . GLY C 1 236 ? -90.836 50.248 -43.635 1.00 48.75 228 GLY C O 1
ATOM 7424 N N . GLU C 1 237 ? -91.336 48.376 -44.794 1.00 44.91 229 GLU C N 1
ATOM 7425 C CA . GLU C 1 237 ? -90.064 47.721 -44.506 1.00 52.11 229 GLU C CA 1
ATOM 7426 C C . GLU C 1 237 ? -89.194 47.698 -45.749 1.00 54.85 229 GLU C C 1
ATOM 7427 O O . GLU C 1 237 ? -88.052 47.242 -45.719 1.00 49.23 229 GLU C O 1
ATOM 7433 N N . ASN C 1 238 ? -89.744 48.204 -46.847 1.00 53.39 230 ASN C N 1
ATOM 7434 C CA . ASN C 1 238 ? -89.027 48.236 -48.112 1.00 50.50 230 ASN C CA 1
ATOM 7435 C C . ASN C 1 238 ? -88.077 49.430 -48.274 1.00 49.65 230 ASN C C 1
ATOM 7436 O O . ASN C 1 238 ? -87.760 50.145 -47.319 1.00 46.19 230 ASN C O 1
ATOM 7441 N N . ILE C 1 239 ? -87.634 49.624 -49.509 1.00 49.71 231 ILE C N 1
ATOM 7442 C CA . ILE C 1 239 ? -86.691 50.677 -49.880 1.00 50.74 231 ILE C CA 1
ATOM 7443 C C . ILE C 1 239 ? -87.096 52.080 -49.391 1.00 41.32 231 ILE C C 1
ATOM 7444 O O . ILE C 1 239 ? -88.243 52.483 -49.547 1.00 39.86 231 ILE C O 1
ATOM 7449 N N . LYS C 1 240 ? -86.151 52.819 -48.811 1.00 39.59 232 LYS C N 1
ATOM 7450 C CA . LYS C 1 240 ? -86.399 54.211 -48.420 1.00 38.58 232 LYS C CA 1
ATOM 7451 C C . LYS C 1 240 ? -85.995 55.223 -49.499 1.00 35.69 232 LYS C C 1
ATOM 7452 O O . LYS C 1 240 ? -85.128 54.953 -50.331 1.00 37.25 232 LYS C O 1
ATOM 7458 N N . GLY C 1 241 ? -86.637 56.386 -49.486 1.00 32.02 233 GLY C N 1
ATOM 7459 C CA . GLY C 1 241 ? -86.301 57.443 -50.421 1.00 29.40 233 GLY C CA 1
ATOM 7460 C C . GLY C 1 241 ? -85.061 58.198 -49.970 1.00 34.10 233 GLY C C 1
ATOM 7461 O O . GLY C 1 241 ? -84.613 58.047 -48.830 1.00 32.69 233 GLY C O 1
ATOM 7462 N N . GLU C 1 242 ? -84.505 59.019 -50.856 1.00 33.61 234 GLU C N 1
ATOM 7463 C CA . GLU C 1 242 ? -83.313 59.783 -50.512 1.00 35.76 234 GLU C CA 1
ATOM 7464 C C . GLU C 1 242 ? -83.209 61.047 -51.360 1.00 26.47 234 GLU C C 1
ATOM 7465 O O . GLU C 1 242 ? -83.411 61.006 -52.569 1.00 27.47 234 GLU C O 1
ATOM 7471 N N . GLY C 1 243 ? -82.891 62.168 -50.723 1.00 32.99 235 GLY C N 1
ATOM 7472 C CA . GLY C 1 243 ? -82.746 63.433 -51.429 1.00 33.33 235 GLY C CA 1
ATOM 7473 C C . GLY C 1 243 ? -83.691 64.517 -50.930 1.00 29.31 235 GLY C C 1
ATOM 7474 O O . GLY C 1 243 ? -84.866 64.260 -50.674 1.00 31.43 235 GLY C O 1
ATOM 7475 N N . VAL C 1 244 ? -83.175 65.734 -50.795 1.00 32.27 236 VAL C N 1
ATOM 7476 C CA . VAL C 1 244 ? -83.983 66.877 -50.379 1.00 30.53 236 VAL C CA 1
ATOM 7477 C C . VAL C 1 244 ? -84.213 67.773 -51.590 1.00 30.12 236 VAL C C 1
ATOM 7478 O O . VAL C 1 244 ? -83.271 68.115 -52.301 1.00 29.27 236 VAL C O 1
ATOM 7482 N N . PRO C 1 245 ? -85.472 68.155 -51.834 1.00 29.07 237 PRO C N 1
ATOM 7483 C CA . PRO C 1 245 ? -85.764 69.058 -52.950 1.00 24.53 237 PRO C CA 1
ATOM 7484 C C . PRO C 1 245 ? -85.003 70.367 -52.791 1.00 25.03 237 PRO C C 1
ATOM 7485 O O . PRO C 1 245 ? -84.879 70.844 -51.669 1.00 22.91 237 PRO C O 1
ATOM 7489 N N . GLU C 1 246 ? -84.526 70.937 -53.894 1.00 23.52 238 GLU C N 1
ATOM 7490 C CA . GLU C 1 246 ? -83.776 72.193 -53.867 1.00 26.76 238 GLU C CA 1
ATOM 7491 C C . GLU C 1 246 ? -84.216 73.104 -55.000 1.00 26.30 238 GLU C C 1
ATOM 7492 O O . GLU C 1 246 ? -84.766 72.643 -56.006 1.00 22.04 238 GLU C O 1
ATOM 7498 N N . VAL C 1 247 ? -83.918 74.395 -54.861 1.00 25.17 239 VAL C N 1
ATOM 7499 C CA . VAL C 1 247 ? -84.115 75.337 -55.955 1.00 24.61 239 VAL C CA 1
ATOM 7500 C C . VAL C 1 247 ? -83.388 74.802 -57.157 1.00 24.15 239 VAL C C 1
ATOM 7501 O O . VAL C 1 247 ? -82.247 74.361 -57.045 1.00 21.26 239 VAL C O 1
ATOM 7505 N N . GLY C 1 248 ? -84.058 74.807 -58.305 1.00 29.89 240 GLY C N 1
ATOM 7506 C CA . GLY C 1 248 ? -83.454 74.308 -59.528 1.00 24.80 240 GLY C CA 1
ATOM 7507 C C . GLY C 1 248 ? -83.939 72.923 -59.919 1.00 25.35 240 GLY C C 1
ATOM 7508 O O . GLY C 1 248 ? -83.832 72.540 -61.088 1.00 24.35 240 GLY C O 1
ATOM 7509 N N . ASP C 1 249 ? -84.460 72.164 -58.955 1.00 21.73 241 ASP C N 1
ATOM 7510 C CA . ASP C 1 249 ? -85.030 70.836 -59.246 1.00 20.50 241 ASP C CA 1
ATOM 7511 C C . ASP C 1 249 ? -86.350 70.916 -60.017 1.00 21.57 241 ASP C C 1
ATOM 7512 O O . ASP C 1 249 ? -87.211 71.720 -59.696 1.00 21.44 241 ASP C O 1
ATOM 7517 N N . VAL C 1 250 ? -86.515 70.061 -61.015 1.00 21.34 242 VAL C N 1
ATOM 7518 C CA . VAL C 1 250 ? -87.852 69.676 -61.447 1.00 21.21 242 VAL C CA 1
ATOM 7519 C C . VAL C 1 250 ? -88.169 68.304 -60.851 1.00 24.23 242 VAL C C 1
ATOM 7520 O O . VAL C 1 250 ? -87.299 67.425 -60.826 1.00 21.13 242 VAL C O 1
ATOM 7524 N N . TRP C 1 251 ? -89.405 68.123 -60.374 1.00 21.82 243 TRP C N 1
ATOM 7525 C CA . TRP C 1 251 ? -89.857 66.848 -59.800 1.00 18.79 243 TRP C CA 1
ATOM 7526 C C . TRP C 1 251 ? -91.198 66.383 -60.379 1.00 21.21 243 TRP C C 1
ATOM 7527 O O . TRP C 1 251 ? -92.081 67.193 -60.655 1.00 22.45 243 TRP C O 1
ATOM 7538 N N . GLY C 1 252 ? -91.363 65.071 -60.513 1.00 21.48 244 GLY C N 1
ATOM 7539 C CA . GLY C 1 252 ? -92.672 64.492 -60.758 1.00 18.18 244 GLY C CA 1
ATOM 7540 C C . GLY C 1 252 ? -93.215 64.056 -59.412 1.00 20.48 244 GLY C C 1
ATOM 7541 O O . GLY C 1 252 ? -92.792 63.034 -58.875 1.00 21.86 244 GLY C O 1
ATOM 7542 N N . VAL C 1 253 ? -94.124 64.847 -58.845 1.00 16.40 245 VAL C N 1
ATOM 7543 C CA . VAL C 1 253 ? -94.631 64.570 -57.511 1.00 17.85 245 VAL C CA 1
ATOM 7544 C C . VAL C 1 253 ? -95.849 63.668 -57.619 1.00 19.62 245 VAL C C 1
ATOM 7545 O O . VAL C 1 253 ? -96.826 64.016 -58.274 1.00 18.41 245 VAL C O 1
ATOM 7549 N N . GLU C 1 254 ? -95.777 62.487 -57.018 1.00 20.98 246 GLU C N 1
ATOM 7550 C CA . GLU C 1 254 ? -96.911 61.573 -57.072 1.00 18.93 246 GLU C CA 1
ATOM 7551 C C . GLU C 1 254 ? -97.499 61.376 -55.692 1.00 18.95 246 GLU C C 1
ATOM 7552 O O . GLU C 1 254 ? -96.778 61.270 -54.698 1.00 19.75 246 GLU C O 1
ATOM 7558 N N . VAL C 1 255 ? -98.823 61.373 -55.639 1.00 21.57 247 VAL C N 1
ATOM 7559 C CA . VAL C 1 255 ? -99.555 61.001 -54.435 1.00 18.83 247 VAL C CA 1
ATOM 7560 C C . VAL C 1 255 ? -100.649 59.993 -54.818 1.00 19.07 247 VAL C C 1
ATOM 7561 O O . VAL C 1 255 ? -101.285 60.115 -55.867 1.00 21.31 247 VAL C O 1
ATOM 7565 N N . GLY C 1 256 ? -100.848 58.990 -53.977 1.00 22.29 248 GLY C N 1
ATOM 7566 C CA . GLY C 1 256 ? -101.889 58.012 -54.199 1.00 19.66 248 GLY C CA 1
ATOM 7567 C C . GLY C 1 256 ? -102.524 57.530 -52.907 1.00 22.39 248 GLY C C 1
ATOM 7568 O O . GLY C 1 256 ? -101.840 57.314 -51.893 1.00 21.99 248 GLY C O 1
ATOM 7569 N N . CYS C 1 257 ? -103.841 57.362 -52.946 1.00 17.06 249 CYS C N 1
ATOM 7570 C CA . CYS C 1 257 ? -104.576 56.840 -51.808 1.00 19.75 249 CYS C CA 1
ATOM 7571 C C . CYS C 1 257 ? -105.499 55.715 -52.225 1.00 17.02 249 CYS C C 1
ATOM 7572 O O . CYS C 1 257 ? -105.817 55.539 -53.404 1.00 16.30 249 CYS C O 1
ATOM 7575 N N . SER C 1 258 ? -105.949 54.970 -51.229 1.00 15.39 250 SER C N 1
ATOM 7576 C CA . SER C 1 258 ? -106.745 53.779 -51.457 1.00 16.98 250 SER C CA 1
ATOM 7577 C C . SER C 1 258 ? -107.892 53.678 -50.467 1.00 18.77 250 SER C C 1
ATOM 7578 O O . SER C 1 258 ? -107.756 54.071 -49.298 1.00 16.69 250 SER C O 1
ATOM 7581 N N . LEU C 1 259 ? -109.007 53.123 -50.942 1.00 16.77 251 LEU C N 1
ATOM 7582 C CA . LEU C 1 259 ? -110.115 52.752 -50.065 1.00 17.48 251 LEU C CA 1
ATOM 7583 C C . LEU C 1 259 ? -109.819 51.430 -49.350 1.00 15.73 251 LEU C C 1
ATOM 7584 O O . LEU C 1 259 ? -110.462 51.094 -48.360 1.00 19.04 251 LEU C O 1
ATOM 7589 N N . GLY C 1 260 ? -108.824 50.702 -49.853 1.00 15.36 252 GLY C N 1
ATOM 7590 C CA . GLY C 1 260 ? -108.304 49.518 -49.202 1.00 17.98 252 GLY C CA 1
ATOM 7591 C C . GLY C 1 260 ? -107.212 49.852 -48.192 1.00 18.38 252 GLY C C 1
ATOM 7592 O O . GLY C 1 260 ? -107.155 50.969 -47.693 1.00 18.55 252 GLY C O 1
ATOM 7593 N N . SER C 1 261 ? -106.337 48.893 -47.898 1.00 16.65 253 SER C N 1
ATOM 7594 C CA . SER C 1 261 ? -105.364 49.064 -46.822 1.00 19.03 253 SER C CA 1
ATOM 7595 C C . SER C 1 261 ? -104.141 49.878 -47.233 1.00 17.42 253 SER C C 1
ATOM 7596 O O . SER C 1 261 ? -103.385 50.331 -46.383 1.00 13.54 253 SER C O 1
ATOM 7599 N N . GLY C 1 262 ? -103.939 50.061 -48.535 1.00 20.05 254 GLY C N 1
ATOM 7600 C CA . GLY C 1 262 ? -102.734 50.721 -49.007 1.00 23.33 254 GLY C CA 1
ATOM 7601 C C . GLY C 1 262 ? -101.654 49.716 -49.383 1.00 22.56 254 GLY C C 1
ATOM 7602 O O . GLY C 1 262 ? -100.648 50.068 -49.997 1.00 19.72 254 GLY C O 1
ATOM 7603 N N . LYS C 1 263 ? -101.859 48.456 -49.024 1.00 20.36 255 LYS C N 1
ATOM 7604 C CA . LYS C 1 263 ? -100.981 47.415 -49.544 1.00 23.98 255 LYS C CA 1
ATOM 7605 C C . LYS C 1 263 ? -101.203 47.212 -51.051 1.00 22.17 255 LYS C C 1
ATOM 7606 O O . LYS C 1 263 ? -102.289 47.446 -51.585 1.00 18.32 255 LYS C O 1
ATOM 7612 N N . VAL C 1 264 ? -100.157 46.773 -51.729 1.00 20.47 256 VAL C N 1
ATOM 7613 C CA . VAL C 1 264 ? -100.202 46.552 -53.161 1.00 20.31 256 VAL C CA 1
ATOM 7614 C C . VAL C 1 264 ? -100.003 45.059 -53.404 1.00 22.90 256 VAL C C 1
ATOM 7615 O O . VAL C 1 264 ? -99.536 44.335 -52.531 1.00 23.52 256 VAL C O 1
ATOM 7619 N N . LYS C 1 265 ? -100.394 44.584 -54.575 1.00 23.29 257 LYS C N 1
ATOM 7620 C CA . LYS C 1 265 ? -100.112 43.214 -54.949 1.00 20.54 257 LYS C CA 1
ATOM 7621 C C . LYS C 1 265 ? -99.955 43.195 -56.450 1.00 20.48 257 LYS C C 1
ATOM 7622 O O . LYS C 1 265 ? -100.497 44.052 -57.152 1.00 22.27 257 LYS C O 1
ATOM 7628 N N . GLN C 1 266 ? -99.212 42.219 -56.943 1.00 19.73 258 GLN C N 1
ATOM 7629 C CA . GLN C 1 266 ? -99.055 42.052 -58.374 1.00 23.90 258 GLN C CA 1
ATOM 7630 C C . GLN C 1 266 ? -100.345 41.536 -59.018 1.00 22.58 258 GLN C C 1
ATOM 7631 O O . GLN C 1 266 ? -100.955 40.586 -58.535 1.00 25.45 258 GLN C O 1
ATOM 7637 N N . PHE C 1 267 ? -100.768 42.194 -60.088 1.00 21.39 259 PHE C N 1
ATOM 7638 C CA . PHE C 1 267 ? -101.905 41.736 -60.865 1.00 20.26 259 PHE C CA 1
ATOM 7639 C C . PHE C 1 267 ? -101.413 40.738 -61.914 1.00 25.74 259 PHE C C 1
ATOM 7640 O O . PHE C 1 267 ? -100.221 40.448 -62.006 1.00 27.16 259 PHE C O 1
ATOM 7648 N N . GLU C 1 268 ? -102.318 40.198 -62.707 1.00 25.07 260 GLU C N 1
ATOM 7649 C CA . GLU C 1 268 ? -101.892 39.176 -63.639 1.00 27.44 260 GLU C CA 1
ATOM 7650 C C . GLU C 1 268 ? -101.931 39.646 -65.080 1.00 24.91 260 GLU C C 1
ATOM 7651 O O . GLU C 1 268 ? -101.376 38.993 -65.960 1.00 23.31 260 GLU C O 1
ATOM 7657 N N . GLN C 1 269 ? -102.576 40.786 -65.308 1.00 16.87 261 GLN C N 1
ATOM 7658 C CA . GLN C 1 269 ? -102.513 41.456 -66.603 1.00 21.89 261 GLN C CA 1
ATOM 7659 C C . GLN C 1 269 ? -101.059 41.574 -67.105 1.00 22.25 261 GLN C C 1
ATOM 7660 O O . GLN C 1 269 ? -100.106 41.617 -66.310 1.00 19.85 261 GLN C O 1
ATOM 7666 N N . ARG C 1 270 ? -100.902 41.605 -68.424 1.00 16.68 262 ARG C N 1
ATOM 7667 C CA . ARG C 1 270 ? -99.590 41.708 -69.058 1.00 21.12 262 ARG C CA 1
ATOM 7668 C C . ARG C 1 270 ? -98.878 43.054 -68.800 1.00 19.69 262 ARG C C 1
ATOM 7669 O O . ARG C 1 270 ? -99.442 44.128 -68.979 1.00 17.88 262 ARG C O 1
ATOM 7677 N N . ALA C 1 271 ? -97.628 42.984 -68.371 1.00 18.24 263 ALA C N 1
ATOM 7678 C CA . ALA C 1 271 ? -96.816 44.190 -68.248 1.00 19.19 263 ALA C CA 1
ATOM 7679 C C . ALA C 1 271 ? -96.529 44.771 -69.647 1.00 21.53 263 ALA C C 1
ATOM 7680 O O . ALA C 1 271 ? -95.912 44.113 -70.481 1.00 19.32 263 ALA C O 1
ATOM 7682 N N . THR C 1 272 ? -96.994 45.985 -69.919 1.00 21.15 264 THR C N 1
ATOM 7683 C CA . THR C 1 272 ? -96.688 46.621 -71.196 1.00 18.61 264 THR C CA 1
ATOM 7684 C C . THR C 1 272 ? -95.868 47.894 -71.018 1.00 21.11 264 THR C C 1
ATOM 7685 O O . THR C 1 272 ? -95.314 48.413 -71.985 1.00 20.91 264 THR C O 1
ATOM 7689 N N . LEU C 1 273 ? -95.794 48.389 -69.784 1.00 18.36 265 LEU C N 1
ATOM 7690 C CA . LEU C 1 273 ? -95.092 49.638 -69.495 1.00 19.52 265 LEU C CA 1
ATOM 7691 C C . LEU C 1 273 ? -93.612 49.346 -69.290 1.00 21.73 265 LEU C C 1
ATOM 7692 O O . LEU C 1 273 ? -93.246 48.521 -68.445 1.00 19.69 265 LEU C O 1
ATOM 7697 N N . HIS C 1 274 ? -92.760 50.006 -70.072 1.00 20.91 266 HIS C N 1
ATOM 7698 C CA . HIS C 1 274 ? -91.316 49.736 -70.015 1.00 22.61 266 HIS C CA 1
ATOM 7699 C C . HIS C 1 274 ? -90.516 51.004 -70.251 1.00 22.96 266 HIS C C 1
ATOM 7700 O O . HIS C 1 274 ? -91.057 52.002 -70.725 1.00 21.42 266 HIS C O 1
ATOM 7707 N N . ARG C 1 275 ? -89.225 50.956 -69.937 1.00 21.64 267 ARG C N 1
ATOM 7708 C CA . ARG C 1 275 ? -88.314 52.017 -70.357 1.00 25.51 267 ARG C CA 1
ATOM 7709 C C . ARG C 1 275 ? -86.889 51.484 -70.514 1.00 25.70 267 ARG C C 1
ATOM 7710 O O . ARG C 1 275 ? -86.493 50.556 -69.818 1.00 21.49 267 ARG C O 1
ATOM 7718 N N . ARG C 1 276 ? -86.144 52.049 -71.462 1.00 24.73 268 ARG C N 1
ATOM 7719 C CA . ARG C 1 276 ? -84.742 51.683 -71.646 1.00 27.62 268 ARG C CA 1
ATOM 7720 C C . ARG C 1 276 ? -83.943 52.145 -70.457 1.00 25.82 268 ARG C C 1
ATOM 7721 O O . ARG C 1 276 ? -84.102 53.269 -69.986 1.00 27.53 268 ARG C O 1
ATOM 7729 N N . THR C 1 277 ? -83.078 51.277 -69.966 1.00 25.99 269 THR C N 1
ATOM 7730 C CA . THR C 1 277 ? -82.123 51.699 -68.961 1.00 27.83 269 THR C CA 1
ATOM 7731 C C . THR C 1 277 ? -80.820 52.120 -69.620 1.00 33.50 269 THR C C 1
ATOM 7732 O O . THR C 1 277 ? -80.724 52.244 -70.849 1.00 29.34 269 THR C O 1
ATOM 7736 N N . ASN C 1 278 ? -79.810 52.338 -68.791 1.00 38.00 270 ASN C N 1
ATOM 7737 C CA . ASN C 1 278 ? -78.498 52.711 -69.287 1.00 38.08 270 ASN C CA 1
ATOM 7738 C C . ASN C 1 278 ? -77.517 51.567 -69.117 1.00 37.41 270 ASN C C 1
ATOM 7739 O O . ASN C 1 278 ? -76.299 51.761 -69.147 1.00 46.64 270 ASN C O 1
ATOM 7744 N N . ASN C 1 279 ? -78.058 50.367 -68.941 1.00 32.15 271 ASN C N 1
ATOM 7745 C CA . ASN C 1 279 ? -77.235 49.170 -68.936 1.00 34.98 271 ASN C CA 1
ATOM 7746 C C . ASN C 1 279 ? -77.002 48.689 -70.356 1.00 34.08 271 ASN C C 1
ATOM 7747 O O . ASN C 1 279 ? -77.774 48.985 -71.262 1.00 33.12 271 ASN C O 1
ATOM 7752 N N . THR C 1 280 ? -75.937 47.934 -70.550 1.00 34.76 272 THR C N 1
ATOM 7753 C CA . THR C 1 280 ? -75.636 47.418 -71.869 1.00 32.08 272 THR C CA 1
ATOM 7754 C C . THR C 1 280 ? -75.648 45.914 -71.812 1.00 30.83 272 THR C C 1
ATOM 7755 O O . THR C 1 280 ? -75.498 45.319 -70.746 1.00 34.16 272 THR C O 1
ATOM 7759 N N . TYR C 1 281 ? -75.816 45.301 -72.975 1.00 30.22 273 TYR C N 1
ATOM 7760 C CA . TYR C 1 281 ? -75.992 43.864 -73.075 1.00 28.19 273 TYR C CA 1
ATOM 7761 C C . TYR C 1 281 ? -75.899 43.564 -74.558 1.00 28.92 273 TYR C C 1
ATOM 7762 O O . TYR C 1 281 ? -76.163 44.440 -75.382 1.00 31.02 273 TYR C O 1
ATOM 7771 N N . ALA C 1 282 ? -75.499 42.347 -74.900 1.00 26.82 274 ALA C N 1
ATOM 7772 C CA . ALA C 1 282 ? -75.453 41.927 -76.296 1.00 27.96 274 ALA C CA 1
ATOM 7773 C C . ALA C 1 282 ? -76.677 41.071 -76.579 1.00 26.20 274 ALA C C 1
ATOM 7774 O O . ALA C 1 282 ? -76.715 39.898 -76.235 1.00 32.04 274 ALA C O 1
ATOM 7776 N N . LEU C 1 283 ? -77.694 41.667 -77.178 1.00 25.33 275 LEU C N 1
ATOM 7777 C CA . LEU C 1 283 ? -78.931 40.939 -77.429 1.00 29.01 275 LEU C CA 1
ATOM 7778 C C . LEU C 1 283 ? -78.706 39.891 -78.519 1.00 28.00 275 LEU C C 1
ATOM 7779 O O . LEU C 1 283 ? -78.026 40.158 -79.508 1.00 26.47 275 LEU C O 1
ATOM 7784 N N . LYS C 1 284 ? -79.269 38.703 -78.324 1.00 25.04 276 LYS C N 1
ATOM 7785 C CA . LYS C 1 284 ? -79.053 37.582 -79.225 1.00 26.06 276 LYS C CA 1
ATOM 7786 C C . LYS C 1 284 ? -80.224 37.381 -80.175 1.00 32.68 276 LYS C C 1
ATOM 7787 O O . LYS C 1 284 ? -80.025 36.984 -81.320 1.00 27.89 276 LYS C O 1
ATOM 7793 N N . ARG C 1 285 ? -81.441 37.645 -79.695 1.00 29.76 277 ARG C N 1
ATOM 7794 C CA . ARG C 1 285 ? -82.663 37.386 -80.467 1.00 34.19 277 ARG C CA 1
ATOM 7795 C C . ARG C 1 285 ? -82.997 38.505 -81.455 1.00 28.87 277 ARG C C 1
ATOM 7796 O O . ARG C 1 285 ? -82.983 39.674 -81.100 1.00 28.98 277 ARG C O 1
ATOM 7804 N N . PRO C 1 286 ? -83.312 38.134 -82.707 1.00 32.26 278 PRO C N 1
ATOM 7805 C CA . PRO C 1 286 ? -83.675 39.112 -83.737 1.00 30.94 278 PRO C CA 1
ATOM 7806 C C . PRO C 1 286 ? -84.783 40.049 -83.286 1.00 29.41 278 PRO C C 1
ATOM 7807 O O . PRO C 1 286 ? -84.599 41.259 -83.379 1.00 27.06 278 PRO C O 1
ATOM 7811 N N . THR C 1 287 ? -85.915 39.520 -82.826 1.00 24.85 279 THR C N 1
ATOM 7812 C CA . THR C 1 287 ? -86.962 40.397 -82.297 1.00 28.17 279 THR C CA 1
ATOM 7813 C C . THR C 1 287 ? -86.487 41.288 -81.140 1.00 28.12 279 THR C C 1
ATOM 7814 O O . THR C 1 287 ? -86.911 42.426 -81.019 1.00 27.16 279 THR C O 1
ATOM 7818 N N . SER C 1 288 ? -85.611 40.786 -80.287 1.00 25.63 280 SER C N 1
ATOM 7819 C CA . SER C 1 288 ? -85.108 41.641 -79.227 1.00 25.80 280 SER C CA 1
ATOM 7820 C C . SER C 1 288 ? -84.316 42.830 -79.802 1.00 28.93 280 SER C C 1
ATOM 7821 O O . SER C 1 288 ? -84.536 43.974 -79.358 1.00 26.62 280 SER C O 1
ATOM 7824 N N . ARG C 1 289 ? -83.404 42.573 -80.759 1.00 22.70 281 ARG C N 1
ATOM 7825 C CA . ARG C 1 289 ? -82.631 43.660 -81.398 1.00 27.35 281 ARG C CA 1
ATOM 7826 C C . ARG C 1 289 ? -83.567 44.687 -82.003 1.00 25.67 281 ARG C C 1
ATOM 7827 O O . ARG C 1 289 ? -83.392 45.897 -81.838 1.00 24.85 281 ARG C O 1
ATOM 7835 N N . LYS C 1 290 ? -84.522 44.172 -82.772 1.00 24.73 282 LYS C N 1
ATOM 7836 C CA . LYS C 1 290 ? -85.459 44.986 -83.538 1.00 29.25 282 LYS C CA 1
ATOM 7837 C C . LYS C 1 290 ? -86.228 45.955 -82.640 1.00 27.01 282 LYS C C 1
ATOM 7838 O O . LYS C 1 290 ? -86.264 47.158 -82.890 1.00 27.96 282 LYS C O 1
ATOM 7844 N N . ILE C 1 291 ? -86.834 45.414 -81.592 1.00 26.65 283 ILE C N 1
ATOM 7845 C CA . ILE C 1 291 ? -87.583 46.197 -80.613 1.00 25.13 283 ILE C CA 1
ATOM 7846 C C . ILE C 1 291 ? -86.668 47.206 -79.912 1.00 23.94 283 ILE C C 1
ATOM 7847 O O . ILE C 1 291 ? -87.039 48.355 -79.705 1.00 23.55 283 ILE C O 1
ATOM 7852 N N . TYR C 1 292 ? -85.463 46.780 -79.553 1.00 24.51 284 TYR C N 1
ATOM 7853 C CA . TYR C 1 292 ? -84.555 47.688 -78.858 1.00 26.38 284 TYR C CA 1
ATOM 7854 C C . TYR C 1 292 ? -84.268 48.941 -79.697 1.00 24.45 284 TYR C C 1
ATOM 7855 O O . TYR C 1 292 ? -84.427 50.061 -79.206 1.00 21.21 284 TYR C O 1
ATOM 7864 N N . SER C 1 293 ? -83.873 48.751 -80.959 1.00 27.37 285 SER C N 1
ATOM 7865 C CA . SER C 1 293 ? -83.562 49.877 -81.855 1.00 27.47 285 SER C CA 1
ATOM 7866 C C . SER C 1 293 ? -84.768 50.773 -82.058 1.00 22.42 285 SER C C 1
ATOM 7867 O O . SER C 1 293 ? -84.651 51.988 -82.026 1.00 25.27 285 SER C O 1
ATOM 7870 N N . GLU C 1 294 ? -85.921 50.163 -82.288 1.00 20.76 286 GLU C N 1
ATOM 7871 C CA . GLU C 1 294 ? -87.174 50.901 -82.440 1.00 24.48 286 GLU C CA 1
ATOM 7872 C C . GLU C 1 294 ? -87.440 51.793 -81.222 1.00 21.66 286 GLU C C 1
ATOM 7873 O O . GLU C 1 294 ? -87.731 52.984 -81.355 1.00 25.13 286 GLU C O 1
ATOM 7879 N N . VAL C 1 295 ? -87.330 51.210 -80.032 1.00 21.11 287 VAL C N 1
ATOM 7880 C CA . VAL C 1 295 ? -87.528 51.958 -78.798 1.00 20.47 287 VAL C CA 1
ATOM 7881 C C . VAL C 1 295 ? -86.508 53.081 -78.672 1.00 23.12 287 VAL C C 1
ATOM 7882 O O . VAL C 1 295 ? -86.863 54.233 -78.386 1.00 20.52 287 VAL C O 1
ATOM 7886 N N . GLN C 1 296 ? -85.238 52.742 -78.895 1.00 22.16 288 GLN C N 1
ATOM 7887 C CA . GLN C 1 296 ? -84.163 53.703 -78.694 1.00 27.37 288 GLN C CA 1
ATOM 7888 C C . GLN C 1 296 ? -84.374 54.904 -79.595 1.00 23.68 288 GLN C C 1
ATOM 7889 O O . GLN C 1 296 ? -84.269 56.043 -79.163 1.00 26.94 288 GLN C O 1
ATOM 7895 N N . LYS C 1 297 ? -84.692 54.635 -80.853 1.00 25.63 289 LYS C N 1
ATOM 7896 C CA . LYS C 1 297 ? -85.002 55.687 -81.807 1.00 21.65 289 LYS C CA 1
ATOM 7897 C C . LYS C 1 297 ? -86.251 56.503 -81.415 1.00 29.13 289 LYS C C 1
ATOM 7898 O O . LYS C 1 297 ? -86.192 57.727 -81.340 1.00 29.20 289 LYS C O 1
ATOM 7904 N N . LYS C 1 298 ? -87.377 55.842 -81.146 1.00 23.70 290 LYS C N 1
ATOM 7905 C CA . LYS C 1 298 ? -88.614 56.587 -80.897 1.00 25.15 290 LYS C CA 1
ATOM 7906 C C . LYS C 1 298 ? -88.729 57.226 -79.494 1.00 25.79 290 LYS C C 1
ATOM 7907 O O . LYS C 1 298 ? -89.237 58.349 -79.345 1.00 24.61 290 LYS C O 1
ATOM 7913 N N . PHE C 1 299 ? -88.272 56.522 -78.465 1.00 22.36 291 PHE C N 1
ATOM 7914 C CA . PHE C 1 299 ? -88.552 56.976 -77.105 1.00 22.25 291 PHE C CA 1
ATOM 7915 C C . PHE C 1 299 ? -87.351 57.400 -76.265 1.00 23.00 291 PHE C C 1
ATOM 7916 O O . PHE C 1 299 ? -87.526 58.035 -75.232 1.00 22.98 291 PHE C O 1
ATOM 7924 N N . GLY C 1 300 ? -86.142 57.032 -76.685 1.00 24.44 292 GLY C N 1
ATOM 7925 C CA . GLY C 1 300 ? -84.956 57.274 -75.881 1.00 20.21 292 GLY C CA 1
ATOM 7926 C C . GLY C 1 300 ? -84.975 56.494 -74.580 1.00 24.45 292 GLY C C 1
ATOM 7927 O O . GLY C 1 300 ? -85.075 55.263 -74.569 1.00 24.55 292 GLY C O 1
ATOM 7928 N N . THR C 1 301 ? -84.889 57.222 -73.473 1.00 25.92 293 THR C N 1
ATOM 7929 C CA . THR C 1 301 ? -84.908 56.630 -72.139 1.00 24.43 293 THR C CA 1
ATOM 7930 C C . THR C 1 301 ? -86.243 56.846 -71.426 1.00 23.44 293 THR C C 1
ATOM 7931 O O . THR C 1 301 ? -86.359 56.566 -70.239 1.00 26.61 293 THR C O 1
ATOM 7935 N N . PHE C 1 302 ? -87.237 57.355 -72.150 1.00 21.37 294 PHE C N 1
ATOM 7936 C CA . PHE C 1 302 ? -88.558 57.630 -71.585 1.00 23.30 294 PHE C CA 1
ATOM 7937 C C . PHE C 1 302 ? -89.488 56.411 -71.618 1.00 24.81 294 PHE C C 1
ATOM 7938 O O . PHE C 1 302 ? -89.395 55.584 -72.519 1.00 19.09 294 PHE C O 1
ATOM 7946 N N . PRO C 1 303 ? -90.374 56.296 -70.609 1.00 23.40 295 PRO C N 1
ATOM 7947 C CA . PRO C 1 303 ? -91.385 55.241 -70.506 1.00 17.32 295 PRO C CA 1
ATOM 7948 C C . PRO C 1 303 ? -92.168 55.116 -71.797 1.00 19.75 295 PRO C C 1
ATOM 7949 O O . PRO C 1 303 ? -92.423 56.118 -72.470 1.00 20.26 295 PRO C O 1
ATOM 7953 N N . PHE C 1 304 ? -92.545 53.893 -72.143 1.00 17.63 296 PHE C N 1
ATOM 7954 C CA . PHE C 1 304 ? -93.347 53.657 -73.339 1.00 20.78 296 PHE C CA 1
ATOM 7955 C C . PHE C 1 304 ? -94.154 52.383 -73.106 1.00 18.63 296 PHE C C 1
ATOM 7956 O O . PHE C 1 304 ? -93.886 51.631 -72.172 1.00 21.02 296 PHE C O 1
ATOM 7964 N N . SER C 1 305 ? -95.135 52.140 -73.956 1.00 16.26 297 SER C N 1
ATOM 7965 C CA . SER C 1 305 ? -95.932 50.930 -73.858 1.00 18.50 297 SER C CA 1
ATOM 7966 C C . SER C 1 305 ? -95.692 50.026 -75.053 1.00 17.86 297 SER C C 1
ATOM 7967 O O . SER C 1 305 ? -95.548 50.499 -76.174 1.00 20.41 297 SER C O 1
ATOM 7970 N N . LEU C 1 306 ? -95.650 48.720 -74.816 1.00 20.57 298 LEU C N 1
ATOM 7971 C CA . LEU C 1 306 ? -95.484 47.758 -75.904 1.00 14.76 298 LEU C CA 1
ATOM 7972 C C . LEU C 1 306 ? -96.504 47.973 -77.011 1.00 19.10 298 LEU C C 1
ATOM 7973 O O . LEU C 1 306 ? -96.255 47.601 -78.155 1.00 20.33 298 LEU C O 1
ATOM 7978 N N . ARG C 1 307 ? -97.660 48.540 -76.673 1.00 15.73 299 ARG C N 1
ATOM 7979 C CA . ARG C 1 307 ? -98.718 48.717 -77.657 1.00 19.31 299 ARG C CA 1
ATOM 7980 C C . ARG C 1 307 ? -98.372 49.817 -78.657 1.00 22.47 299 ARG C C 1
ATOM 7981 O O . ARG C 1 307 ? -98.950 49.874 -79.742 1.00 21.87 299 ARG C O 1
ATOM 7989 N N . GLN C 1 308 ? -97.441 50.695 -78.292 1.00 19.74 300 GLN C N 1
ATOM 7990 C CA . GLN C 1 308 ? -97.030 51.760 -79.213 1.00 21.63 300 GLN C CA 1
ATOM 7991 C C . GLN C 1 308 ? -96.144 51.222 -80.343 1.00 23.89 300 GLN C C 1
ATOM 7992 O O . GLN C 1 308 ? -96.059 51.839 -81.397 1.00 24.93 300 GLN C O 1
ATOM 7998 N N . LEU C 1 309 ? -95.485 50.085 -80.114 1.00 20.64 301 LEU C N 1
ATOM 7999 C CA . LEU C 1 309 ? -94.609 49.487 -81.129 1.00 27.78 301 LEU C CA 1
ATOM 8000 C C . LEU C 1 309 ? -95.358 49.050 -82.393 1.00 30.68 301 LEU C C 1
ATOM 8001 O O . LEU C 1 309 ? -96.585 48.957 -82.412 1.00 30.59 301 LEU C O 1
ATOM 8006 N N . GLU C 1 310 ? -94.605 48.758 -83.443 1.00 32.24 302 GLU C N 1
ATOM 8007 C CA . GLU C 1 310 ? -95.191 48.510 -84.752 1.00 33.47 302 GLU C CA 1
ATOM 8008 C C . GLU C 1 310 ? -95.853 47.145 -84.868 1.00 30.41 302 GLU C C 1
ATOM 8009 O O . GLU C 1 310 ? -96.862 46.997 -85.559 1.00 33.34 302 GLU C O 1
ATOM 8015 N N . ASP C 1 311 ? -95.262 46.147 -84.220 1.00 29.12 303 ASP C N 1
ATOM 8016 C CA . ASP C 1 311 ? -95.757 44.779 -84.304 1.00 31.41 303 ASP C CA 1
ATOM 8017 C C . ASP C 1 311 ? -95.859 44.128 -82.925 1.00 31.10 303 ASP C C 1
ATOM 8018 O O . ASP C 1 311 ? -94.839 43.877 -82.266 1.00 26.52 303 ASP C O 1
ATOM 8023 N N . GLU C 1 312 ? -97.085 43.843 -82.490 1.00 30.75 304 GLU C N 1
ATOM 8024 C CA . GLU C 1 312 ? -97.298 43.331 -81.137 1.00 27.62 304 GLU C CA 1
ATOM 8025 C C . GLU C 1 312 ? -96.649 41.967 -80.921 1.00 26.53 304 GLU C C 1
ATOM 8026 O O . GLU C 1 312 ? -96.144 41.673 -79.829 1.00 30.41 304 GLU C O 1
ATOM 8032 N N . ARG C 1 313 ? -96.638 41.142 -81.959 1.00 25.54 305 ARG C N 1
ATOM 8033 C CA . ARG C 1 313 ? -95.985 39.840 -81.858 1.00 31.36 305 ARG C CA 1
ATOM 8034 C C . ARG C 1 313 ? -94.471 39.958 -81.674 1.00 26.31 305 ARG C C 1
ATOM 8035 O O . ARG C 1 313 ? -93.884 39.197 -80.917 1.00 27.85 305 ARG C O 1
ATOM 8043 N N . ASP C 1 314 ? -93.851 40.919 -82.359 1.00 26.50 306 ASP C N 1
ATOM 8044 C CA A ASP C 1 314 ? -92.417 41.172 -82.212 1.00 25.73 306 ASP C CA 1
ATOM 8045 C C . ASP C 1 314 ? -92.145 41.815 -80.854 1.00 26.12 306 ASP C C 1
ATOM 8046 O O . ASP C 1 314 ? -91.144 41.521 -80.206 1.00 27.54 306 ASP C O 1
ATOM 8051 N N . ALA C 1 315 ? -93.044 42.700 -80.434 1.00 26.58 307 ALA C N 1
ATOM 8052 C CA . ALA C 1 315 ? -92.965 43.327 -79.117 1.00 27.65 307 ALA C CA 1
ATOM 8053 C C . ALA C 1 315 ? -92.969 42.288 -78.004 1.00 24.26 307 ALA C C 1
ATOM 8054 O O . ALA C 1 315 ? -92.091 42.295 -77.151 1.00 26.16 307 ALA C O 1
ATOM 8056 N N . LYS C 1 316 ? -93.956 41.397 -78.015 1.00 24.28 308 LYS C N 1
ATOM 8057 C CA . LYS C 1 316 ? -94.039 40.341 -77.010 1.00 24.25 308 LYS C CA 1
ATOM 8058 C C . LYS C 1 316 ? -92.833 39.402 -77.100 1.00 29.29 308 LYS C C 1
ATOM 8059 O O . LYS C 1 316 ? -92.240 39.028 -76.090 1.00 26.06 308 LYS C O 1
ATOM 8065 N N . SER C 1 317 ? -92.466 39.026 -78.320 1.00 27.02 309 SER C N 1
ATOM 8066 C CA . SER C 1 317 ? -91.314 38.155 -78.518 1.00 25.26 309 SER C CA 1
ATOM 8067 C C . SER C 1 317 ? -90.002 38.822 -78.058 1.00 24.94 309 SER C C 1
ATOM 8068 O O . SER C 1 317 ? -89.183 38.195 -77.392 1.00 26.19 309 SER C O 1
ATOM 8071 N N . GLY C 1 318 ? -89.836 40.103 -78.375 1.00 25.09 310 GLY C N 1
ATOM 8072 C CA . GLY C 1 318 ? -88.579 40.803 -78.147 1.00 26.70 310 GLY C CA 1
ATOM 8073 C C . GLY C 1 318 ? -88.348 41.318 -76.737 1.00 26.95 310 GLY C C 1
ATOM 8074 O O . GLY C 1 318 ? -87.198 41.452 -76.290 1.00 22.98 310 GLY C O 1
ATOM 8075 N N . VAL C 1 319 ? -89.438 41.608 -76.029 1.00 26.86 311 VAL C N 1
ATOM 8076 C CA . VAL C 1 319 ? -89.348 42.192 -74.695 1.00 21.00 311 VAL C CA 1
ATOM 8077 C C . VAL C 1 319 ? -88.717 41.230 -73.701 1.00 22.78 311 VAL C C 1
ATOM 8078 O O . VAL C 1 319 ? -88.042 41.647 -72.760 1.00 28.01 311 VAL C O 1
ATOM 8082 N N . ILE C 1 320 ? -88.925 39.940 -73.920 1.00 26.58 312 ILE C N 1
ATOM 8083 C CA . ILE C 1 320 ? -88.427 38.921 -73.010 1.00 26.49 312 ILE C CA 1
ATOM 8084 C C . ILE C 1 320 ? -86.946 39.116 -72.699 1.00 32.00 312 ILE C C 1
ATOM 8085 O O . ILE C 1 320 ? -86.563 39.229 -71.533 1.00 30.47 312 ILE C O 1
ATOM 8090 N N . GLU C 1 321 ? -86.117 39.176 -73.740 1.00 29.41 313 GLU C N 1
ATOM 8091 C CA . GLU C 1 321 ? -84.670 39.236 -73.544 1.00 26.23 313 GLU C CA 1
ATOM 8092 C C . GLU C 1 321 ? -84.208 40.614 -73.097 1.00 23.20 313 GLU C C 1
ATOM 8093 O O . GLU C 1 321 ? -83.249 40.735 -72.334 1.00 28.24 313 GLU C O 1
ATOM 8099 N N . CYS C 1 322 ? -84.882 41.653 -73.574 1.00 21.36 314 CYS C N 1
ATOM 8100 C CA . CYS C 1 322 ? -84.560 43.013 -73.150 1.00 25.82 314 CYS C CA 1
ATOM 8101 C C . CYS C 1 322 ? -84.742 43.199 -71.644 1.00 27.33 314 CYS C C 1
ATOM 8102 O O . CYS C 1 322 ? -83.913 43.838 -70.997 1.00 30.54 314 CYS C O 1
ATOM 8105 N N . VAL C 1 323 ? -85.816 42.641 -71.086 1.00 25.85 315 VAL C N 1
ATOM 8106 C CA . VAL C 1 323 ? -86.064 42.758 -69.649 1.00 25.06 315 VAL C CA 1
ATOM 8107 C C . VAL C 1 323 ? -85.084 41.908 -68.861 1.00 28.40 315 VAL C C 1
ATOM 8108 O O . VAL C 1 323 ? -84.445 42.386 -67.936 1.00 25.41 315 VAL C O 1
ATOM 8112 N N . ARG C 1 324 ? -84.982 40.639 -69.232 1.00 25.53 316 ARG C N 1
ATOM 8113 C CA . ARG C 1 324 ? -84.058 39.720 -68.583 1.00 32.71 316 ARG C CA 1
ATOM 8114 C C . ARG C 1 324 ? -82.603 40.213 -68.678 1.00 35.93 316 ARG C C 1
ATOM 8115 O O . ARG C 1 324 ? -81.815 40.043 -67.744 1.00 31.85 316 ARG C O 1
ATOM 8123 N N . GLY C 1 325 ? -82.263 40.847 -69.799 1.00 30.51 317 GLY C N 1
ATOM 8124 C CA . GLY C 1 325 ? -80.923 41.361 -70.004 1.00 27.24 317 GLY C CA 1
ATOM 8125 C C . GLY C 1 325 ? -80.680 42.659 -69.274 1.00 29.55 317 GLY C C 1
ATOM 8126 O O . GLY C 1 325 ? -79.550 43.145 -69.208 1.00 31.65 317 GLY C O 1
ATOM 8127 N N . GLY C 1 326 ? -81.750 43.234 -68.737 1.00 27.91 318 GLY C N 1
ATOM 8128 C CA . GLY C 1 326 ? -81.656 44.446 -67.949 1.00 21.97 318 GLY C CA 1
ATOM 8129 C C . GLY C 1 326 ? -81.482 45.722 -68.748 1.00 27.21 318 GLY C C 1
ATOM 8130 O O . GLY C 1 326 ? -81.062 46.733 -68.201 1.00 29.71 318 GLY C O 1
ATOM 8131 N N . VAL C 1 327 ? -81.801 45.684 -70.039 1.00 26.13 319 VAL C N 1
ATOM 8132 C CA . VAL C 1 327 ? -81.728 46.881 -70.872 1.00 25.80 319 VAL C CA 1
ATOM 8133 C C . VAL C 1 327 ? -83.097 47.565 -71.006 1.00 22.66 319 VAL C C 1
ATOM 8134 O O . VAL C 1 327 ? -83.176 48.749 -71.327 1.00 24.94 319 VAL C O 1
ATOM 8138 N N . PHE C 1 328 ? -84.165 46.805 -70.768 1.00 23.70 320 PHE C N 1
ATOM 8139 C CA . PHE C 1 328 ? -85.485 47.374 -70.481 1.00 25.81 320 PHE C CA 1
ATOM 8140 C C . PHE C 1 328 ? -85.775 47.226 -68.986 1.00 26.81 320 PHE C C 1
ATOM 8141 O O . PHE C 1 328 ? -85.429 46.215 -68.366 1.00 24.31 320 PHE C O 1
ATOM 8149 N N . ARG C 1 329 ? -86.410 48.228 -68.400 1.00 25.32 321 ARG C N 1
ATOM 8150 C CA . ARG C 1 329 ? -87.036 48.026 -67.110 1.00 22.63 321 ARG C CA 1
ATOM 8151 C C . ARG C 1 329 ? -88.515 47.747 -67.356 1.00 24.02 321 ARG C C 1
ATOM 8152 O O . ARG C 1 329 ? -89.158 48.413 -68.166 1.00 25.05 321 ARG C O 1
ATOM 8160 N N . GLN C 1 330 ? -89.041 46.752 -66.660 1.00 22.04 322 GLN C N 1
ATOM 8161 C CA . GLN C 1 330 ? -90.445 46.397 -66.775 1.00 24.15 322 GLN C CA 1
ATOM 8162 C C . GLN C 1 330 ? -91.200 46.976 -65.586 1.00 25.76 322 GLN C C 1
ATOM 8163 O O . GLN C 1 330 ? -90.779 46.809 -64.431 1.00 24.81 322 GLN C O 1
ATOM 8169 N N . TYR C 1 331 ? -92.293 47.679 -65.859 1.00 19.51 323 TYR C N 1
ATOM 8170 C CA . TYR C 1 331 ? -93.198 48.085 -64.779 1.00 25.79 323 TYR C CA 1
ATOM 8171 C C . TYR C 1 331 ? -94.315 47.052 -64.626 1.00 22.33 323 TYR C C 1
ATOM 8172 O O . TYR C 1 331 ? -95.289 47.051 -65.385 1.00 23.66 323 TYR C O 1
ATOM 8181 N N . GLU C 1 332 ? -94.141 46.157 -63.666 1.00 19.31 324 GLU C N 1
ATOM 8182 C CA . GLU C 1 332 ? -95.149 45.150 -63.353 1.00 28.34 324 GLU C CA 1
ATOM 8183 C C . GLU C 1 332 ? -96.502 45.795 -63.107 1.00 26.60 324 GLU C C 1
ATOM 8184 O O . GLU C 1 332 ? -96.592 46.897 -62.548 1.00 21.56 324 GLU C O 1
ATOM 8190 N N . VAL C 1 333 ? -97.548 45.101 -63.541 1.00 23.06 325 VAL C N 1
ATOM 8191 C CA . VAL C 1 333 ? -98.902 45.509 -63.242 1.00 24.27 325 VAL C CA 1
ATOM 8192 C C . VAL C 1 333 ? -99.146 45.215 -61.774 1.00 24.02 325 VAL C C 1
ATOM 8193 O O . VAL C 1 333 ? -99.064 44.064 -61.334 1.00 22.40 325 VAL C O 1
ATOM 8197 N N . THR C 1 334 ? -99.417 46.267 -61.014 1.00 19.00 326 THR C N 1
ATOM 8198 C CA . THR C 1 334 ? -99.778 46.113 -59.614 1.00 18.24 326 THR C CA 1
ATOM 8199 C C . THR C 1 334 ? -101.077 46.851 -59.345 1.00 18.58 326 THR C C 1
ATOM 8200 O O . THR C 1 334 ? -101.472 47.752 -60.098 1.00 17.45 326 THR C O 1
ATOM 8204 N N . GLY C 1 335 ? -101.737 46.480 -58.258 1.00 18.14 327 GLY C N 1
ATOM 8205 C CA . GLY C 1 335 ? -102.942 47.160 -57.858 1.00 14.10 327 GLY C CA 1
ATOM 8206 C C . GLY C 1 335 ? -103.265 46.942 -56.398 1.00 18.75 327 GLY C C 1
ATOM 8207 O O . GLY C 1 335 ? -102.540 46.258 -55.674 1.00 16.45 327 GLY C O 1
ATOM 8208 N N . ASP C 1 336 ? -104.371 47.531 -55.963 1.00 16.73 328 ASP C N 1
ATOM 8209 C CA . ASP C 1 336 ? -104.758 47.455 -54.567 1.00 20.11 328 ASP C CA 1
ATOM 8210 C C . ASP C 1 336 ? -104.946 46.013 -54.131 1.00 18.52 328 ASP C C 1
ATOM 8211 O O . ASP C 1 336 ? -105.658 45.238 -54.769 1.00 17.85 328 ASP C O 1
ATOM 8216 N N . LYS C 1 337 ? -104.302 45.664 -53.027 1.00 19.91 329 LYS C N 1
ATOM 8217 C CA . LYS C 1 337 ? -104.340 44.299 -52.531 1.00 21.08 329 LYS C CA 1
ATOM 8218 C C . LYS C 1 337 ? -105.747 43.869 -52.105 1.00 21.49 329 LYS C C 1
ATOM 8219 O O . LYS C 1 337 ? -106.094 42.700 -52.224 1.00 25.38 329 LYS C O 1
ATOM 8225 N N . ASP C 1 338 ? -106.560 44.813 -51.643 1.00 21.62 330 ASP C N 1
ATOM 8226 C CA . ASP C 1 338 ? -107.942 44.513 -51.256 1.00 22.21 330 ASP C CA 1
ATOM 8227 C C . ASP C 1 338 ? -108.901 44.736 -52.421 1.00 21.96 330 ASP C C 1
ATOM 8228 O O . ASP C 1 338 ? -110.120 44.827 -52.229 1.00 19.73 330 ASP C O 1
ATOM 8233 N N . ASN C 1 339 ? -108.345 44.848 -53.626 1.00 21.72 331 ASN C N 1
ATOM 8234 C CA . ASN C 1 339 ? -109.158 45.065 -54.826 1.00 19.47 331 ASN C CA 1
ATOM 8235 C C . ASN C 1 339 ? -110.044 46.317 -54.736 1.00 21.06 331 ASN C C 1
ATOM 8236 O O . ASN C 1 339 ? -111.028 46.461 -55.468 1.00 24.40 331 ASN C O 1
ATOM 8241 N N . ALA C 1 340 ? -109.673 47.218 -53.830 1.00 19.09 332 ALA C N 1
ATOM 8242 C CA . ALA C 1 340 ? -110.393 48.459 -53.606 1.00 20.40 332 ALA C CA 1
ATOM 8243 C C . ALA C 1 340 ? -109.937 49.549 -54.573 1.00 19.37 332 ALA C C 1
ATOM 8244 O O . ALA C 1 340 ? -108.820 49.496 -55.077 1.00 22.28 332 ALA C O 1
ATOM 8246 N N . PRO C 1 341 ? -110.803 50.546 -54.827 1.00 16.57 333 PRO C N 1
ATOM 8247 C CA . PRO C 1 341 ? -110.449 51.624 -55.758 1.00 18.48 333 PRO C CA 1
ATOM 8248 C C . PRO C 1 341 ? -109.335 52.509 -55.210 1.00 19.27 333 PRO C C 1
ATOM 8249 O O . PRO C 1 341 ? -109.232 52.662 -53.994 1.00 16.71 333 PRO C O 1
ATOM 8253 N N . VAL C 1 342 ? -108.532 53.085 -56.103 1.00 16.92 334 VAL C N 1
ATOM 8254 C CA . VAL C 1 342 ? -107.461 53.997 -55.711 1.00 16.83 334 VAL C CA 1
ATOM 8255 C C . VAL C 1 342 ? -107.507 55.283 -56.520 1.00 16.75 334 VAL C C 1
ATOM 8256 O O . VAL C 1 342 ? -108.045 55.325 -57.637 1.00 17.10 334 VAL C O 1
ATOM 8260 N N . CYS C 1 343 ? -106.910 56.320 -55.948 1.00 16.92 335 CYS C N 1
ATOM 8261 C CA . CYS C 1 343 ? -106.867 57.638 -56.544 1.00 17.17 335 CYS C CA 1
ATOM 8262 C C . CYS C 1 343 ? -105.404 58.124 -56.571 1.00 20.49 335 CYS C C 1
ATOM 8263 O O . CYS C 1 343 ? -104.685 58.026 -55.567 1.00 16.75 335 CYS C O 1
ATOM 8266 N N . ARG C 1 344 ? -104.969 58.641 -57.717 1.00 17.49 336 ARG C N 1
ATOM 8267 C CA . ARG C 1 344 ? -103.596 59.104 -57.855 1.00 18.57 336 ARG C CA 1
ATOM 8268 C C . ARG C 1 344 ? -103.555 60.477 -58.523 1.00 21.57 336 ARG C C 1
ATOM 8269 O O . ARG C 1 344 ? -104.366 60.774 -59.393 1.00 20.20 336 ARG C O 1
ATOM 8277 N N . LEU C 1 345 ? -102.616 61.311 -58.085 1.00 19.35 337 LEU C N 1
ATOM 8278 C CA . LEU C 1 345 ? -102.286 62.566 -58.761 1.00 19.53 337 LEU C CA 1
ATOM 8279 C C . LEU C 1 345 ? -100.789 62.623 -59.003 1.00 17.22 337 LEU C C 1
ATOM 8280 O O . LEU C 1 345 ? -99.994 62.230 -58.147 1.00 20.17 337 LEU C O 1
ATOM 8285 N N . LEU C 1 346 ? -100.396 63.111 -60.169 1.00 20.68 338 LEU C N 1
ATOM 8286 C CA . LEU C 1 346 ? -98.981 63.324 -60.443 1.00 20.63 338 LEU C CA 1
ATOM 8287 C C . LEU C 1 346 ? -98.841 64.690 -61.059 1.00 18.32 338 LEU C C 1
ATOM 8288 O O . LEU C 1 346 ? -99.505 65.021 -62.036 1.00 18.11 338 LEU C O 1
ATOM 8293 N N . THR C 1 347 ? -97.978 65.494 -60.463 1.00 20.13 339 THR C N 1
ATOM 8294 C CA . THR C 1 347 ? -97.791 66.845 -60.924 1.00 19.08 339 THR C CA 1
ATOM 8295 C C . THR C 1 347 ? -96.290 67.090 -61.105 1.00 20.63 339 THR C C 1
ATOM 8296 O O . THR C 1 347 ? -95.484 66.812 -60.221 1.00 20.85 339 THR C O 1
ATOM 8300 N N . THR C 1 348 ? -95.914 67.557 -62.279 1.00 18.87 340 THR C N 1
ATOM 8301 C CA . THR C 1 348 ? -94.537 67.911 -62.522 1.00 19.29 340 THR C CA 1
ATOM 8302 C C . THR C 1 348 ? -94.352 69.344 -62.036 1.00 24.58 340 THR C C 1
ATOM 8303 O O . THR C 1 348 ? -95.103 70.251 -62.416 1.00 25.02 340 THR C O 1
ATOM 8307 N N . ILE C 1 349 ? -93.368 69.547 -61.175 1.00 21.58 341 ILE C N 1
ATOM 8308 C CA . ILE C 1 349 ? -93.149 70.865 -60.595 1.00 23.20 341 ILE C CA 1
ATOM 8309 C C . ILE C 1 349 ? -91.748 71.410 -60.839 1.00 25.21 341 ILE C C 1
ATOM 8310 O O . ILE C 1 349 ? -90.812 70.663 -61.134 1.00 23.17 341 ILE C O 1
ATOM 8315 N N . ALA C 1 350 ? -91.622 72.726 -60.691 1.00 26.53 342 ALA C N 1
ATOM 8316 C CA . ALA C 1 350 ? -90.333 73.399 -60.712 1.00 23.92 342 ALA C CA 1
ATOM 8317 C C . ALA C 1 350 ? -90.149 74.108 -59.387 1.00 24.76 342 ALA C C 1
ATOM 8318 O O . ALA C 1 350 ? -91.067 74.773 -58.898 1.00 25.08 342 ALA C O 1
ATOM 8320 N N . ILE C 1 351 ? -88.973 73.955 -58.785 1.00 24.48 343 ILE C N 1
ATOM 8321 C CA . ILE C 1 351 ? -88.662 74.709 -57.577 1.00 25.70 343 ILE C CA 1
ATOM 8322 C C . ILE C 1 351 ? -87.787 75.881 -58.002 1.00 27.30 343 ILE C C 1
ATOM 8323 O O . ILE C 1 351 ? -86.673 75.679 -58.479 1.00 25.88 343 ILE C O 1
ATOM 8328 N N . THR C 1 352 ? -88.318 77.096 -57.884 1.00 22.46 344 THR C N 1
ATOM 8329 C CA . THR C 1 352 ? -87.582 78.293 -58.278 1.00 23.88 344 THR C CA 1
ATOM 8330 C C . THR C 1 352 ? -87.465 79.260 -57.094 1.00 27.33 344 THR C C 1
ATOM 8331 O O . THR C 1 352 ? -87.906 78.956 -55.979 1.00 25.93 344 THR C O 1
ATOM 8335 N N . LYS C 1 353 ? -86.876 80.428 -57.328 1.00 24.03 345 LYS C N 1
ATOM 8336 C CA . LYS C 1 353 ? -86.798 81.447 -56.284 1.00 28.19 345 LYS C CA 1
ATOM 8337 C C . LYS C 1 353 ? -88.176 82.015 -55.965 1.00 27.71 345 LYS C C 1
ATOM 8338 O O . LYS C 1 353 ? -88.356 82.693 -54.963 1.00 30.78 345 LYS C O 1
ATOM 8344 N N . ASN C 1 354 ? -89.145 81.728 -56.826 1.00 27.20 346 ASN C N 1
ATOM 8345 C CA . ASN C 1 354 ? -90.527 82.092 -56.563 1.00 27.39 346 ASN C CA 1
ATOM 8346 C C . ASN C 1 354 ? -91.264 81.018 -55.791 1.00 30.85 346 ASN C C 1
ATOM 8347 O O . ASN C 1 354 ? -92.420 81.199 -55.432 1.00 35.64 346 ASN C O 1
ATOM 8352 N N . GLY C 1 355 ? -90.587 79.900 -55.539 1.00 27.57 347 GLY C N 1
ATOM 8353 C CA . GLY C 1 355 ? -91.174 78.798 -54.795 1.00 30.75 347 GLY C CA 1
ATOM 8354 C C . GLY C 1 355 ? -91.472 77.588 -55.670 1.00 28.16 347 GLY C C 1
ATOM 8355 O O . GLY C 1 355 ? -90.725 77.289 -56.605 1.00 29.96 347 GLY C O 1
ATOM 8356 N N . ILE C 1 356 ? -92.565 76.895 -55.369 1.00 25.75 348 ILE C N 1
ATOM 8357 C CA . ILE C 1 356 ? -92.975 75.746 -56.164 1.00 27.06 348 ILE C CA 1
ATOM 8358 C C . ILE C 1 356 ? -93.948 76.172 -57.251 1.00 25.22 348 ILE C C 1
ATOM 8359 O O . ILE C 1 356 ? -95.031 76.643 -56.961 1.00 27.93 348 ILE C O 1
ATOM 8364 N N . THR C 1 357 ? -93.535 76.032 -58.502 1.00 23.03 349 THR C N 1
ATOM 8365 C CA . THR C 1 357 ? -94.429 76.219 -59.634 1.00 25.50 349 THR C CA 1
ATOM 8366 C C . THR C 1 357 ? -94.931 74.868 -60.153 1.00 28.44 349 THR C C 1
ATOM 8367 O O . THR C 1 357 ? -94.135 73.954 -60.427 1.00 22.96 349 THR C O 1
ATOM 8371 N N . ARG C 1 358 ? -96.247 74.750 -60.293 1.00 23.40 350 ARG C N 1
ATOM 8372 C CA . ARG C 1 358 ? -96.861 73.553 -60.869 1.00 22.80 350 ARG C CA 1
ATOM 8373 C C . ARG C 1 358 ? -96.765 73.653 -62.386 1.00 27.45 350 ARG C C 1
ATOM 8374 O O . ARG C 1 358 ? -97.595 74.293 -63.025 1.00 28.35 350 ARG C O 1
ATOM 8382 N N . ILE C 1 359 ? -95.741 73.028 -62.959 1.00 25.37 351 ILE C N 1
ATOM 8383 C CA . ILE C 1 359 ? -95.452 73.163 -64.384 1.00 23.01 351 ILE C CA 1
ATOM 8384 C C . ILE C 1 359 ? -96.516 72.480 -65.248 1.00 30.95 351 ILE C C 1
ATOM 8385 O O . ILE C 1 359 ? -97.206 73.129 -66.032 1.00 33.60 351 ILE C O 1
ATOM 8390 N N . GLY C 1 360 ? -96.624 71.164 -65.112 1.00 29.71 352 GLY C N 1
ATOM 8391 C CA . GLY C 1 360 ? -97.667 70.392 -65.757 1.00 24.63 352 GLY C CA 1
ATOM 8392 C C . GLY C 1 360 ? -98.329 69.531 -64.697 1.00 29.28 352 GLY C C 1
ATOM 8393 O O . GLY C 1 360 ? -97.643 68.924 -63.865 1.00 23.98 352 GLY C O 1
ATOM 8394 N N . GLY C 1 361 ? -99.659 69.489 -64.700 1.00 24.33 353 GLY C N 1
ATOM 8395 C CA . GLY C 1 361 ? -100.383 68.710 -63.712 1.00 24.81 353 GLY C CA 1
ATOM 8396 C C . GLY C 1 361 ? -101.861 68.582 -64.037 1.00 25.11 353 GLY C C 1
ATOM 8397 O O . GLY C 1 361 ? -102.319 69.066 -65.065 1.00 29.22 353 GLY C O 1
ATOM 8398 N N . PRO C 1 362 ? -102.620 67.931 -63.152 1.00 24.58 354 PRO C N 1
ATOM 8399 C CA . PRO C 1 362 ? -104.072 67.836 -63.358 1.00 24.36 354 PRO C CA 1
ATOM 8400 C C . PRO C 1 362 ? -104.738 69.200 -63.225 1.00 26.18 354 PRO C C 1
ATOM 8401 O O . PRO C 1 362 ? -104.222 70.069 -62.531 1.00 27.70 354 PRO C O 1
ATOM 8405 N N . PRO C 1 363 ? -105.885 69.389 -63.886 1.00 27.92 355 PRO C N 1
ATOM 8406 C CA . PRO C 1 363 ? -106.631 70.647 -63.724 1.00 24.36 355 PRO C CA 1
ATOM 8407 C C . PRO C 1 363 ? -107.067 70.810 -62.273 1.00 27.09 355 PRO C C 1
ATOM 8408 O O . PRO C 1 363 ? -107.307 69.817 -61.590 1.00 28.90 355 PRO C O 1
ATOM 8412 N N . ALA C 1 364 ? -107.166 72.042 -61.797 1.00 29.71 356 ALA C N 1
ATOM 8413 C CA . ALA C 1 364 ? -107.510 72.262 -60.399 1.00 31.58 356 ALA C CA 1
ATOM 8414 C C . ALA C 1 364 ? -108.885 71.682 -60.087 1.00 25.75 356 ALA C C 1
ATOM 8415 O O . ALA C 1 364 ? -109.865 71.970 -60.754 1.00 28.87 356 ALA C O 1
ATOM 8417 N N . TRP C 1 365 ? -108.937 70.830 -59.080 1.00 28.30 357 TRP C N 1
ATOM 8418 C CA . TRP C 1 365 ? -110.193 70.239 -58.657 1.00 28.08 357 TRP C CA 1
ATOM 8419 C C . TRP C 1 365 ? -111.106 71.277 -58.000 1.00 28.95 357 TRP C C 1
ATOM 8420 O O . TRP C 1 365 ? -110.678 72.025 -57.128 1.00 26.01 357 TRP C O 1
ATOM 8431 N N . ASP C 1 366 ? -112.360 71.317 -58.437 1.00 29.60 358 ASP C N 1
ATOM 8432 C CA . ASP C 1 366 ? -113.382 72.158 -57.830 1.00 23.77 358 ASP C CA 1
ATOM 8433 C C . ASP C 1 366 ? -113.939 71.465 -56.580 1.00 26.06 358 ASP C C 1
ATOM 8434 O O . ASP C 1 366 ? -114.700 70.497 -56.677 1.00 27.32 358 ASP C O 1
ATOM 8439 N N . LEU C 1 367 ? -113.567 71.969 -55.408 1.00 22.60 359 LEU C N 1
ATOM 8440 C CA . LEU C 1 367 ? -113.918 71.338 -54.131 1.00 23.50 359 LEU C CA 1
ATOM 8441 C C . LEU C 1 367 ? -115.417 71.336 -53.807 1.00 28.38 359 LEU C C 1
ATOM 8442 O O . LEU C 1 367 ? -115.877 70.530 -53.002 1.00 27.74 359 LEU C O 1
ATOM 8447 N N . SER C 1 368 ? -116.174 72.243 -54.417 1.00 24.82 360 SER C N 1
ATOM 8448 C CA . SER C 1 368 ? -117.604 72.297 -54.167 1.00 26.58 360 SER C CA 1
ATOM 8449 C C . SER C 1 368 ? -118.279 71.028 -54.686 1.00 29.81 360 SER C C 1
ATOM 8450 O O . SER C 1 368 ? -119.378 70.692 -54.272 1.00 28.33 360 SER C O 1
ATOM 8453 N N . LYS C 1 369 ? -117.606 70.308 -55.579 1.00 31.21 361 LYS C N 1
ATOM 8454 C CA . LYS C 1 369 ? -118.197 69.110 -56.170 1.00 26.76 361 LYS C CA 1
ATOM 8455 C C . LYS C 1 369 ? -118.152 67.877 -55.272 1.00 28.51 361 LYS C C 1
ATOM 8456 O O . LYS C 1 369 ? -118.770 66.863 -55.592 1.00 29.84 361 LYS C O 1
ATOM 8462 N N . PHE C 1 370 ? -117.446 67.968 -54.145 1.00 24.20 362 PHE C N 1
ATOM 8463 C CA . PHE C 1 370 ? -117.315 66.837 -53.219 1.00 22.57 362 PHE C CA 1
ATOM 8464 C C . PHE C 1 370 ? -118.249 66.944 -52.032 1.00 23.81 362 PHE C C 1
ATOM 8465 O O . PHE C 1 370 ? -118.375 68.012 -51.427 1.00 25.35 362 PHE C O 1
ATOM 8473 N N . LYS C 1 371 ? -118.885 65.835 -51.670 1.00 21.29 363 LYS C N 1
ATOM 8474 C CA . LYS C 1 371 ? -119.778 65.858 -50.520 1.00 21.03 363 LYS C CA 1
ATOM 8475 C C . LYS C 1 371 ? -119.498 64.704 -49.581 1.00 23.70 363 LYS C C 1
ATOM 8476 O O . LYS C 1 371 ? -119.720 63.537 -49.925 1.00 22.72 363 LYS C O 1
ATOM 8482 N N . THR C 1 372 ? -119.001 65.049 -48.398 1.00 20.80 364 THR C N 1
ATOM 8483 C CA . THR C 1 372 ? -118.740 64.086 -47.343 1.00 23.20 364 THR C CA 1
ATOM 8484 C C . THR C 1 372 ? -118.716 64.845 -46.033 1.00 25.82 364 THR C C 1
ATOM 8485 O O . THR C 1 372 ? -118.349 66.019 -46.006 1.00 28.94 364 THR C O 1
ATOM 8489 N N . ASP C 1 373 ? -119.088 64.187 -44.942 1.00 26.00 365 ASP C N 1
ATOM 8490 C CA . ASP C 1 373 ? -119.015 64.846 -43.641 1.00 31.28 365 ASP C CA 1
ATOM 8491 C C . ASP C 1 373 ? -117.631 64.730 -42.984 1.00 33.69 365 ASP C C 1
ATOM 8492 O O . ASP C 1 373 ? -117.399 65.298 -41.913 1.00 33.69 365 ASP C O 1
ATOM 8497 N N . LYS C 1 374 ? -116.707 64.019 -43.631 1.00 29.16 366 LYS C N 1
ATOM 8498 C CA . LYS C 1 374 ? -115.341 63.913 -43.115 1.00 28.45 366 LYS C CA 1
ATOM 8499 C C . LYS C 1 374 ? -114.490 65.141 -43.478 1.00 26.61 366 LYS C C 1
ATOM 8500 O O . LYS C 1 374 ? -114.751 65.808 -44.477 1.00 22.68 366 LYS C O 1
ATOM 8506 N N . LYS C 1 375 ? -113.490 65.442 -42.649 1.00 32.37 367 LYS C N 1
ATOM 8507 C CA . LYS C 1 375 ? -112.576 66.567 -42.880 1.00 31.64 367 LYS C CA 1
ATOM 8508 C C . LYS C 1 375 ? -111.330 66.451 -42.005 1.00 31.79 367 LYS C C 1
ATOM 8509 O O . LYS C 1 375 ? -111.347 65.792 -40.961 1.00 26.07 367 LYS C O 1
ATOM 8515 N N . ILE C 1 376 ? -110.259 67.123 -42.418 1.00 26.38 368 ILE C N 1
ATOM 8516 C CA . ILE C 1 376 ? -109.046 67.134 -41.624 1.00 25.74 368 ILE C CA 1
ATOM 8517 C C . ILE C 1 376 ? -109.227 68.050 -40.420 1.00 31.42 368 ILE C C 1
ATOM 8518 O O . ILE C 1 376 ? -109.679 69.188 -40.559 1.00 32.91 368 ILE C O 1
ATOM 8523 N N . GLU C 1 377 ? -108.866 67.562 -39.243 1.00 27.77 369 GLU C N 1
ATOM 8524 C CA . GLU C 1 377 ? -108.963 68.389 -38.044 1.00 36.12 369 GLU C CA 1
ATOM 8525 C C . GLU C 1 377 ? -107.667 68.490 -37.251 1.00 35.59 369 GLU C C 1
ATOM 8526 O O . GLU C 1 377 ? -107.586 69.233 -36.278 1.00 41.52 369 GLU C O 1
ATOM 8532 N N . ASP C 1 378 ? -106.658 67.743 -37.675 1.00 39.28 370 ASP C N 1
ATOM 8533 C CA . ASP C 1 378 ? -105.346 67.775 -37.044 1.00 33.89 370 ASP C CA 1
ATOM 8534 C C . ASP C 1 378 ? -104.703 69.153 -37.185 1.00 32.03 370 ASP C C 1
ATOM 8535 O O . ASP C 1 378 ? -104.505 69.657 -38.289 1.00 29.99 370 ASP C O 1
ATOM 8540 N N . GLU C 1 379 ? -104.370 69.755 -36.053 1.00 34.92 371 GLU C N 1
ATOM 8541 C CA . GLU C 1 379 ? -103.765 71.080 -36.044 1.00 36.03 371 GLU C CA 1
ATOM 8542 C C . GLU C 1 379 ? -102.498 71.182 -36.901 1.00 28.85 371 GLU C C 1
ATOM 8543 O O . GLU C 1 379 ? -102.384 72.084 -37.726 1.00 33.47 371 GLU C O 1
ATOM 8549 N N . GLU C 1 380 ? -101.552 70.267 -36.718 1.00 28.15 372 GLU C N 1
ATOM 8550 C CA . GLU C 1 380 ? -100.294 70.361 -37.454 1.00 32.24 372 GLU C CA 1
ATOM 8551 C C . GLU C 1 380 ? -100.500 70.407 -38.970 1.00 28.90 372 GLU C C 1
ATOM 8552 O O . GLU C 1 380 ? -99.869 71.200 -39.662 1.00 31.96 372 GLU C O 1
ATOM 8558 N N . ILE C 1 381 ? -101.383 69.553 -39.480 1.00 31.29 373 ILE C N 1
ATOM 8559 C CA . ILE C 1 381 ? -101.649 69.494 -40.920 1.00 29.85 373 ILE C CA 1
ATOM 8560 C C . ILE C 1 381 ? -102.373 70.735 -41.404 1.00 25.03 373 ILE C C 1
ATOM 8561 O O . ILE C 1 381 ? -102.034 71.280 -42.456 1.00 22.96 373 ILE C O 1
ATOM 8566 N N . LEU C 1 382 ? -103.361 71.179 -40.626 1.00 28.85 374 LEU C N 1
ATOM 8567 C CA . LEU C 1 382 ? -104.103 72.405 -40.934 1.00 25.99 374 LEU C CA 1
ATOM 8568 C C . LEU C 1 382 ? -103.172 73.607 -41.026 1.00 26.50 374 LEU C C 1
ATOM 8569 O O . LEU C 1 382 ? -103.352 74.479 -41.882 1.00 29.84 374 LEU C O 1
ATOM 8574 N N . LYS C 1 383 ? -102.168 73.652 -40.157 1.00 24.28 375 LYS C N 1
ATOM 8575 C CA . LYS C 1 383 ? -101.184 74.732 -40.225 1.00 31.84 375 LYS C CA 1
ATOM 8576 C C . LYS C 1 383 ? -100.339 74.603 -41.495 1.00 32.42 375 LYS C C 1
ATOM 8577 O O . LYS C 1 383 ? -100.139 75.581 -42.223 1.00 30.07 375 LYS C O 1
ATOM 8583 N N . ILE C 1 384 ? -99.872 73.392 -41.782 1.00 26.24 376 ILE C N 1
ATOM 8584 C CA . ILE C 1 384 ? -99.100 73.180 -43.005 1.00 26.71 376 ILE C CA 1
ATOM 8585 C C . ILE C 1 384 ? -99.858 73.633 -44.247 1.00 27.22 376 ILE C C 1
ATOM 8586 O O . ILE C 1 384 ? -99.280 74.235 -45.160 1.00 24.95 376 ILE C O 1
ATOM 8591 N N . LEU C 1 385 ? -101.159 73.350 -44.273 1.00 28.15 377 LEU C N 1
ATOM 8592 C CA . LEU C 1 385 ? -102.004 73.685 -45.427 1.00 28.20 377 LEU C CA 1
ATOM 8593 C C . LEU C 1 385 ? -102.177 75.179 -45.627 1.00 29.21 377 LEU C C 1
ATOM 8594 O O . LEU C 1 385 ? -102.630 75.625 -46.681 1.00 31.23 377 LEU C O 1
ATOM 8599 N N . GLU C 1 386 ? -101.830 75.946 -44.601 1.00 30.62 378 GLU C N 1
ATOM 8600 C CA . GLU C 1 386 ? -101.941 77.400 -44.658 1.00 35.86 378 GLU C CA 1
ATOM 8601 C C . GLU C 1 386 ? -100.687 78.033 -45.281 1.00 32.31 378 GLU C C 1
ATOM 8602 O O . GLU C 1 386 ? -100.758 79.122 -45.857 1.00 35.94 378 GLU C O 1
ATOM 8608 N N . GLN C 1 387 ? -99.551 77.341 -45.187 1.00 27.17 379 GLN C N 1
ATOM 8609 C CA . GLN C 1 387 ? -98.317 77.804 -45.823 1.00 28.83 379 GLN C CA 1
ATOM 8610 C C . GLN C 1 387 ? -98.512 78.052 -47.315 1.00 27.45 379 GLN C C 1
ATOM 8611 O O . GLN C 1 387 ? -99.277 77.353 -47.967 1.00 30.57 379 GLN C O 1
ATOM 8617 N N . PRO C 1 388 ? -97.797 79.041 -47.865 1.00 30.05 380 PRO C N 1
ATOM 8618 C CA . PRO C 1 388 ? -97.907 79.365 -49.291 1.00 29.22 380 PRO C CA 1
ATOM 8619 C C . PRO C 1 388 ? -97.086 78.378 -50.111 1.00 32.48 380 PRO C C 1
ATOM 8620 O O . PRO C 1 388 ? -96.222 77.698 -49.543 1.00 29.01 380 PRO C O 1
ATOM 8624 N N . LEU C 1 389 ? -97.343 78.297 -51.414 1.00 27.70 381 LEU C N 1
ATOM 8625 C CA . LEU C 1 389 ? -96.540 77.438 -52.280 1.00 33.21 381 LEU C CA 1
ATOM 8626 C C . LEU C 1 389 ? -95.544 78.213 -53.126 1.00 31.72 381 LEU C C 1
ATOM 8627 O O . LEU C 1 389 ? -94.434 77.752 -53.355 1.00 38.57 381 LEU C O 1
ATOM 8632 N N . SER C 1 390 ? -95.944 79.384 -53.604 1.00 35.81 382 SER C N 1
ATOM 8633 C CA . SER C 1 390 ? -95.046 80.195 -54.414 1.00 40.98 382 SER C CA 1
ATOM 8634 C C . SER C 1 390 ? -95.373 81.690 -54.336 1.00 45.19 382 SER C C 1
ATOM 8635 O O . SER C 1 390 ? -96.322 82.094 -53.667 1.00 47.61 382 SER C O 1
ATOM 8638 N N . LYS C 1 391 ? -94.566 82.496 -55.024 1.00 47.58 383 LYS C N 1
ATOM 8639 C CA . LYS C 1 391 ? -94.698 83.951 -55.036 1.00 49.47 383 LYS C CA 1
ATOM 8640 C C . LYS C 1 391 ? -94.456 84.556 -53.666 1.00 51.05 383 LYS C C 1
ATOM 8641 O O . LYS C 1 391 ? -93.310 84.841 -53.315 1.00 60.75 383 LYS C O 1
ATOM 8647 N N . ALA D 1 20 ? -67.731 49.158 -0.955 1.00 28.30 12 ALA D N 1
ATOM 8648 C CA . ALA D 1 20 ? -68.655 50.290 -1.107 1.00 44.23 12 ALA D CA 1
ATOM 8649 C C . ALA D 1 20 ? -68.942 50.554 -2.579 1.00 41.47 12 ALA D C 1
ATOM 8650 O O . ALA D 1 20 ? -68.364 51.440 -3.210 1.00 42.18 12 ALA D O 1
ATOM 8652 N N . ILE D 1 21 ? -69.856 49.760 -3.105 1.00 41.42 13 ILE D N 1
ATOM 8653 C CA . ILE D 1 21 ? -70.167 49.737 -4.511 1.00 34.52 13 ILE D CA 1
ATOM 8654 C C . ILE D 1 21 ? -71.683 49.783 -4.551 1.00 29.96 13 ILE D C 1
ATOM 8655 O O . ILE D 1 21 ? -72.339 49.176 -3.706 1.00 26.62 13 ILE D O 1
ATOM 8660 N N . SER D 1 22 ? -72.237 50.529 -5.498 1.00 24.64 14 SER D N 1
ATOM 8661 C CA . SER D 1 22 ? -73.676 50.693 -5.562 1.00 28.12 14 SER D CA 1
ATOM 8662 C C . SER D 1 22 ? -74.335 49.339 -5.807 1.00 26.66 14 SER D C 1
ATOM 8663 O O . SER D 1 22 ? -73.702 48.395 -6.312 1.00 21.61 14 SER D O 1
ATOM 8666 N N . VAL D 1 23 ? -75.598 49.234 -5.411 1.00 24.75 15 VAL D N 1
ATOM 8667 C CA . VAL D 1 23 ? -76.356 48.033 -5.690 1.00 25.78 15 VAL D CA 1
ATOM 8668 C C . VAL D 1 23 ? -76.390 47.830 -7.201 1.00 22.91 15 VAL D C 1
ATOM 8669 O O . VAL D 1 23 ? -76.196 46.731 -7.697 1.00 23.57 15 VAL D O 1
ATOM 8673 N N . ASP D 1 24 ? -76.618 48.911 -7.927 1.00 21.98 16 ASP D N 1
ATOM 8674 C CA . ASP D 1 24 ? -76.749 48.843 -9.371 1.00 25.10 16 ASP D CA 1
ATOM 8675 C C . ASP D 1 24 ? -75.487 48.281 -10.038 1.00 25.18 16 ASP D C 1
ATOM 8676 O O . ASP D 1 24 ? -75.556 47.427 -10.919 1.00 20.28 16 ASP D O 1
ATOM 8681 N N . VAL D 1 25 ? -74.334 48.779 -9.611 1.00 24.44 17 VAL D N 1
ATOM 8682 C CA . VAL D 1 25 ? -73.070 48.347 -10.171 1.00 22.35 17 VAL D CA 1
ATOM 8683 C C . VAL D 1 25 ? -72.786 46.911 -9.743 1.00 23.02 17 VAL D C 1
ATOM 8684 O O . VAL D 1 25 ? -72.448 46.055 -10.565 1.00 21.97 17 VAL D O 1
ATOM 8688 N N . LEU D 1 26 ? -72.948 46.654 -8.452 1.00 21.33 18 LEU D N 1
ATOM 8689 C CA . LEU D 1 26 ? -72.682 45.347 -7.878 1.00 20.00 18 LEU D CA 1
ATOM 8690 C C . LEU D 1 26 ? -73.543 44.288 -8.547 1.00 23.18 18 LEU D C 1
ATOM 8691 O O . LEU D 1 26 ? -73.092 43.158 -8.813 1.00 20.85 18 LEU D O 1
ATOM 8696 N N . THR D 1 27 ? -74.783 44.662 -8.844 1.00 19.45 19 THR D N 1
ATOM 8697 C CA . THR D 1 27 ? -75.734 43.738 -9.433 1.00 18.79 19 THR D CA 1
ATOM 8698 C C . THR D 1 27 ? -75.453 43.508 -10.917 1.00 17.41 19 THR D C 1
ATOM 8699 O O . THR D 1 27 ? -75.679 42.424 -11.449 1.00 16.13 19 THR D O 1
ATOM 8703 N N . LYS D 1 28 ? -74.993 44.550 -11.593 1.00 18.36 20 LYS D N 1
ATOM 8704 C CA . LYS D 1 28 ? -74.531 44.397 -12.962 1.00 19.32 20 LYS D CA 1
ATOM 8705 C C . LYS D 1 28 ? -73.352 43.430 -13.050 1.00 22.43 20 LYS D C 1
ATOM 8706 O O . LYS D 1 28 ? -73.339 42.555 -13.921 1.00 21.11 20 LYS D O 1
ATOM 8712 N N . TYR D 1 29 ? -72.374 43.562 -12.149 1.00 19.48 21 TYR D N 1
ATOM 8713 C CA . TYR D 1 29 ? -71.256 42.625 -12.143 1.00 18.17 21 TYR D CA 1
ATOM 8714 C C . TYR D 1 29 ? -71.789 41.240 -11.904 1.00 19.22 21 TYR D C 1
ATOM 8715 O O . TYR D 1 29 ? -71.357 40.285 -12.550 1.00 20.91 21 TYR D O 1
ATOM 8724 N N . LYS D 1 30 ? -72.729 41.126 -10.964 1.00 19.88 22 LYS D N 1
ATOM 8725 C CA . LYS D 1 30 ? -73.264 39.819 -10.581 1.00 18.19 22 LYS D CA 1
ATOM 8726 C C . LYS D 1 30 ? -74.029 39.144 -11.718 1.00 20.13 22 LYS D C 1
ATOM 8727 O O . LYS D 1 30 ? -74.015 37.926 -11.844 1.00 21.16 22 LYS D O 1
ATOM 8733 N N . THR D 1 31 ? -74.697 39.934 -12.545 1.00 17.85 23 THR D N 1
ATOM 8734 C CA . THR D 1 31 ? -75.439 39.386 -13.674 1.00 21.23 23 THR D CA 1
ATOM 8735 C C . THR D 1 31 ? -74.473 38.778 -14.710 1.00 22.15 23 THR D C 1
ATOM 8736 O O . THR D 1 31 ? -74.664 37.658 -15.192 1.00 18.60 23 THR D O 1
ATOM 8740 N N . ALA D 1 32 ? -73.440 39.544 -15.040 1.00 19.99 24 ALA D N 1
ATOM 8741 C CA . ALA D 1 32 ? -72.355 39.098 -15.902 1.00 18.72 24 ALA D CA 1
ATOM 8742 C C . ALA D 1 32 ? -71.739 37.790 -15.383 1.00 17.75 24 ALA D C 1
ATOM 8743 O O . ALA D 1 32 ? -71.517 36.846 -16.137 1.00 19.43 24 ALA D O 1
ATOM 8745 N N . ALA D 1 33 ? -71.494 37.740 -14.079 1.00 18.84 25 ALA D N 1
ATOM 8746 C CA . ALA D 1 33 ? -70.901 36.574 -13.448 1.00 17.31 25 ALA D CA 1
ATOM 8747 C C . ALA D 1 33 ? -71.749 35.331 -13.631 1.00 19.43 25 ALA D C 1
ATOM 8748 O O . ALA D 1 33 ? -71.211 34.257 -13.888 1.00 21.55 25 ALA D O 1
ATOM 8750 N N . GLN D 1 34 ? -73.066 35.466 -13.510 1.00 20.14 26 GLN D N 1
ATOM 8751 C CA . GLN D 1 34 ? -73.940 34.293 -13.596 1.00 22.71 26 GLN D CA 1
ATOM 8752 C C . GLN D 1 34 ? -73.974 33.773 -15.023 1.00 20.81 26 GLN D C 1
ATOM 8753 O O . GLN D 1 34 ? -73.990 32.572 -15.255 1.00 24.82 26 GLN D O 1
ATOM 8759 N N . ILE D 1 35 ? -73.993 34.682 -15.982 1.00 18.68 27 ILE D N 1
ATOM 8760 C CA . ILE D 1 35 ? -73.849 34.283 -17.368 1.00 18.42 27 ILE D CA 1
ATOM 8761 C C . ILE D 1 35 ? -72.488 33.605 -17.537 1.00 19.13 27 ILE D C 1
ATOM 8762 O O . ILE D 1 35 ? -72.407 32.488 -18.037 1.00 19.18 27 ILE D O 1
ATOM 8767 N N . SER D 1 36 ? -71.422 34.268 -17.091 1.00 18.93 28 SER D N 1
ATOM 8768 C CA . SER D 1 36 ? -70.064 33.713 -17.248 1.00 20.26 28 SER D CA 1
ATOM 8769 C C . SER D 1 36 ? -69.939 32.284 -16.679 1.00 21.91 28 SER D C 1
ATOM 8770 O O . SER D 1 36 ? -69.439 31.378 -17.342 1.00 20.77 28 SER D O 1
ATOM 8773 N N . GLU D 1 37 ? -70.396 32.092 -15.443 1.00 21.91 29 GLU D N 1
ATOM 8774 C CA . GLU D 1 37 ? -70.292 30.800 -14.776 1.00 22.95 29 GLU D CA 1
ATOM 8775 C C . GLU D 1 37 ? -71.123 29.708 -15.464 1.00 22.92 29 GLU D C 1
ATOM 8776 O O . GLU D 1 37 ? -70.717 28.542 -15.529 1.00 19.54 29 GLU D O 1
ATOM 8782 N N . LYS D 1 38 ? -72.288 30.077 -15.982 1.00 22.68 30 LYS D N 1
ATOM 8783 C CA . LYS D 1 38 ? -73.106 29.088 -16.665 1.00 22.77 30 LYS D CA 1
ATOM 8784 C C . LYS D 1 38 ? -72.440 28.612 -17.957 1.00 21.39 30 LYS D C 1
ATOM 8785 O O . LYS D 1 38 ? -72.339 27.411 -18.213 1.00 22.01 30 LYS D O 1
ATOM 8791 N N . VAL D 1 39 ? -71.967 29.558 -18.760 1.00 21.64 31 VAL D N 1
ATOM 8792 C CA . VAL D 1 39 ? -71.242 29.226 -19.988 1.00 20.92 31 VAL D CA 1
ATOM 8793 C C . VAL D 1 39 ? -69.964 28.421 -19.697 1.00 22.73 31 VAL D C 1
ATOM 8794 O O . VAL D 1 39 ? -69.644 27.489 -20.426 1.00 25.67 31 VAL D O 1
ATOM 8798 N N . LEU D 1 40 ? -69.246 28.786 -18.635 1.00 21.38 32 LEU D N 1
ATOM 8799 C CA . LEU D 1 40 ? -68.065 28.037 -18.181 1.00 24.14 32 LEU D CA 1
ATOM 8800 C C . LEU D 1 40 ? -68.447 26.578 -17.966 1.00 23.24 32 LEU D C 1
ATOM 8801 O O . LEU D 1 40 ? -67.710 25.672 -18.346 1.00 23.18 32 LEU D O 1
ATOM 8806 N N . ALA D 1 41 ? -69.616 26.363 -17.375 1.00 23.71 33 ALA D N 1
ATOM 8807 C CA . ALA D 1 41 ? -70.094 25.022 -17.053 1.00 25.76 33 ALA D CA 1
ATOM 8808 C C . ALA D 1 41 ? -70.341 24.188 -18.305 1.00 25.17 33 ALA D C 1
ATOM 8809 O O . ALA D 1 41 ? -69.887 23.050 -18.404 1.00 24.12 33 ALA D O 1
ATOM 8811 N N . GLU D 1 42 ? -71.055 24.762 -19.263 1.00 25.70 34 GLU D N 1
ATOM 8812 C CA . GLU D 1 42 ? -71.325 24.062 -20.520 1.00 26.66 34 GLU D CA 1
ATOM 8813 C C . GLU D 1 42 ? -70.073 23.842 -21.372 1.00 24.88 34 GLU D C 1
ATOM 8814 O O . GLU D 1 42 ? -69.867 22.754 -21.888 1.00 26.95 34 GLU D O 1
ATOM 8820 N N . VAL D 1 43 ? -69.237 24.871 -21.506 1.00 23.24 35 VAL D N 1
ATOM 8821 C CA . VAL D 1 43 ? -67.979 24.734 -22.235 1.00 24.21 35 VAL D CA 1
ATOM 8822 C C . VAL D 1 43 ? -67.118 23.640 -21.615 1.00 20.92 35 VAL D C 1
ATOM 8823 O O . VAL D 1 43 ? -66.500 22.878 -22.324 1.00 22.85 35 VAL D O 1
ATOM 8827 N N . SER D 1 44 ? -67.078 23.583 -20.287 1.00 24.01 36 SER D N 1
ATOM 8828 C CA . SER D 1 44 ? -66.288 22.576 -19.577 1.00 24.17 36 SER D CA 1
ATOM 8829 C C . SER D 1 44 ? -66.735 21.167 -19.917 1.00 26.01 36 SER D C 1
ATOM 8830 O O . SER D 1 44 ? -65.908 20.270 -20.041 1.00 27.39 36 SER D O 1
ATOM 8833 N N . LYS D 1 45 ? -68.045 20.974 -20.063 1.00 26.78 37 LYS D N 1
ATOM 8834 C CA . LYS D 1 45 ? -68.599 19.680 -20.461 1.00 29.87 37 LYS D CA 1
ATOM 8835 C C . LYS D 1 45 ? -68.021 19.191 -21.782 1.00 25.83 37 LYS D C 1
ATOM 8836 O O . LYS D 1 45 ? -67.792 18.000 -21.965 1.00 28.20 37 LYS D O 1
ATOM 8842 N N . LEU D 1 46 ? -67.829 20.117 -22.709 1.00 26.78 38 LEU D N 1
ATOM 8843 C CA . LEU D 1 46 ? -67.360 19.789 -24.054 1.00 26.03 38 LEU D CA 1
ATOM 8844 C C . LEU D 1 46 ? -65.860 19.486 -24.119 1.00 26.01 38 LEU D C 1
ATOM 8845 O O . LEU D 1 46 ? -65.367 19.047 -25.147 1.00 31.78 38 LEU D O 1
ATOM 8850 N N . CYS D 1 47 ? -65.125 19.741 -23.044 1.00 25.01 39 CYS D N 1
ATOM 8851 C CA . CYS D 1 47 ? -63.668 19.562 -23.089 1.00 28.92 39 CYS D CA 1
ATOM 8852 C C . CYS D 1 47 ? -63.242 18.131 -22.804 1.00 28.06 39 CYS D C 1
ATOM 8853 O O . CYS D 1 47 ? -62.578 17.857 -21.801 1.00 30.46 39 CYS D O 1
ATOM 8856 N N . VAL D 1 48 ? -63.636 17.223 -23.693 1.00 30.25 40 VAL D N 1
ATOM 8857 C CA . VAL D 1 48 ? -63.323 15.806 -23.553 1.00 29.28 40 VAL D CA 1
ATOM 8858 C C . VAL D 1 48 ? -62.193 15.435 -24.510 1.00 28.04 40 VAL D C 1
ATOM 8859 O O . VAL D 1 48 ? -61.950 16.147 -25.482 1.00 26.15 40 VAL D O 1
ATOM 8863 N N . PRO D 1 49 ? -61.485 14.331 -24.229 1.00 24.55 41 PRO D N 1
ATOM 8864 C CA . PRO D 1 49 ? -60.413 13.971 -25.161 1.00 30.68 41 PRO D CA 1
ATOM 8865 C C . PRO D 1 49 ? -60.967 13.802 -26.575 1.00 30.21 41 PRO D C 1
ATOM 8866 O O . PRO D 1 49 ? -62.077 13.288 -26.766 1.00 29.04 41 PRO D O 1
ATOM 8870 N N . GLY D 1 50 ? -60.222 14.297 -27.555 1.00 27.57 42 GLY D N 1
ATOM 8871 C CA . GLY D 1 50 ? -60.639 14.207 -28.943 1.00 29.08 42 GLY D CA 1
ATOM 8872 C C . GLY D 1 50 ? -61.375 15.417 -29.491 1.00 32.38 42 GLY D C 1
ATOM 8873 O O . GLY D 1 50 ? -61.415 15.610 -30.711 1.00 30.50 42 GLY D O 1
ATOM 8874 N N . ALA D 1 51 ? -61.959 16.233 -28.611 1.00 27.71 43 ALA D N 1
ATOM 8875 C CA . ALA D 1 51 ? -62.684 17.425 -29.069 1.00 27.21 43 ALA D CA 1
ATOM 8876 C C . ALA D 1 51 ? -61.743 18.447 -29.702 1.00 26.59 43 ALA D C 1
ATOM 8877 O O . ALA D 1 51 ? -60.591 18.589 -29.284 1.00 26.99 43 ALA D O 1
ATOM 8879 N N . LYS D 1 52 ? -62.245 19.173 -30.692 1.00 25.60 44 LYS D N 1
ATOM 8880 C CA . LYS D 1 52 ? -61.482 20.247 -31.318 1.00 27.35 44 LYS D CA 1
ATOM 8881 C C . LYS D 1 52 ? -61.610 21.555 -30.554 1.00 23.55 44 LYS D C 1
ATOM 8882 O O . LYS D 1 52 ? -62.721 22.012 -30.263 1.00 22.41 44 LYS D O 1
ATOM 8888 N N . ILE D 1 53 ? -60.465 22.151 -30.238 1.00 22.74 45 ILE D N 1
ATOM 8889 C CA . ILE D 1 53 ? -60.434 23.417 -29.533 1.00 19.61 45 ILE D CA 1
ATOM 8890 C C . ILE D 1 53 ? -61.282 24.441 -30.259 1.00 23.38 45 ILE D C 1
ATOM 8891 O O . ILE D 1 53 ? -62.048 25.169 -29.622 1.00 22.94 45 ILE D O 1
ATOM 8896 N N . ILE D 1 54 ? -61.172 24.469 -31.589 1.00 21.40 46 ILE D N 1
ATOM 8897 C CA . ILE D 1 54 ? -61.924 25.428 -32.390 1.00 23.02 46 ILE D CA 1
ATOM 8898 C C . ILE D 1 54 ? -63.440 25.269 -32.219 1.00 24.57 46 ILE D C 1
ATOM 8899 O O . ILE D 1 54 ? -64.139 26.256 -32.012 1.00 25.87 46 ILE D O 1
ATOM 8904 N N . ASP D 1 55 ? -63.949 24.044 -32.314 1.00 24.25 47 ASP D N 1
ATOM 8905 C CA . ASP D 1 55 ? -65.390 23.826 -32.166 1.00 28.24 47 ASP D CA 1
ATOM 8906 C C . ASP D 1 55 ? -65.849 24.323 -30.799 1.00 25.53 47 ASP D C 1
ATOM 8907 O O . ASP D 1 55 ? -66.896 24.954 -30.677 1.00 24.50 47 ASP D O 1
ATOM 8912 N N . ILE D 1 56 ? -65.065 24.027 -29.771 1.00 20.40 48 ILE D N 1
ATOM 8913 C CA . ILE D 1 56 ? -65.448 24.402 -28.414 1.00 24.02 48 ILE D CA 1
ATOM 8914 C C . ILE D 1 56 ? -65.509 25.919 -28.223 1.00 24.28 48 ILE D C 1
ATOM 8915 O O . ILE D 1 56 ? -66.450 26.428 -27.605 1.00 26.30 48 ILE D O 1
ATOM 8920 N N . CYS D 1 57 ? -64.514 26.636 -28.750 1.00 21.51 49 CYS D N 1
ATOM 8921 C CA . CYS D 1 57 ? -64.512 28.101 -28.696 1.00 24.44 49 CYS D CA 1
ATOM 8922 C C . CYS D 1 57 ? -65.705 28.765 -29.423 1.00 26.83 49 CYS D C 1
ATOM 8923 O O . CYS D 1 57 ? -66.262 29.751 -28.927 1.00 24.25 49 CYS D O 1
ATOM 8926 N N . GLU D 1 58 ? -66.084 28.247 -30.593 1.00 24.80 50 GLU D N 1
ATOM 8927 C CA . GLU D 1 58 ? -67.214 28.814 -31.337 1.00 29.46 50 GLU D CA 1
ATOM 8928 C C . GLU D 1 58 ? -68.517 28.558 -30.592 1.00 27.71 50 GLU D C 1
ATOM 8929 O O . GLU D 1 58 ? -69.360 29.443 -30.472 1.00 29.43 50 GLU D O 1
ATOM 8935 N N . GLN D 1 59 ? -68.673 27.332 -30.112 1.00 24.81 51 GLN D N 1
ATOM 8936 C CA . GLN D 1 59 ? -69.857 26.941 -29.366 1.00 28.79 51 GLN D CA 1
ATOM 8937 C C . GLN D 1 59 ? -69.988 27.779 -28.098 1.00 26.35 51 GLN D C 1
ATOM 8938 O O . GLN D 1 59 ? -71.076 28.264 -27.783 1.00 28.03 51 GLN D O 1
ATOM 8944 N N . GLY D 1 60 ? -68.878 27.956 -27.385 1.00 22.05 52 GLY D N 1
ATOM 8945 C CA . GLY D 1 60 ? -68.866 28.779 -26.186 1.00 21.41 52 GLY D CA 1
ATOM 8946 C C . GLY D 1 60 ? -69.336 30.199 -26.456 1.00 25.63 52 GLY D C 1
ATOM 8947 O O . GLY D 1 60 ? -70.113 30.768 -25.681 1.00 23.47 52 GLY D O 1
ATOM 8948 N N . ASP D 1 61 ? -68.882 30.760 -27.575 1.00 20.61 53 ASP D N 1
ATOM 8949 C CA . ASP D 1 61 ? -69.203 32.129 -27.944 1.00 21.88 53 ASP D CA 1
ATOM 8950 C C . ASP D 1 61 ? -70.679 32.258 -28.349 1.00 24.09 53 ASP D C 1
ATOM 8951 O O . ASP D 1 61 ? -71.323 33.268 -28.074 1.00 18.94 53 ASP D O 1
ATOM 8956 N N . LYS D 1 62 ? -71.198 31.216 -28.995 1.00 26.52 54 LYS D N 1
ATOM 8957 C CA . LYS D 1 62 ? -72.596 31.157 -29.393 1.00 25.69 54 LYS D CA 1
ATOM 8958 C C . LYS D 1 62 ? -73.470 31.033 -28.155 1.00 27.87 54 LYS D C 1
ATOM 8959 O O . LYS D 1 62 ? -74.472 31.732 -28.020 1.00 26.58 54 LYS D O 1
ATOM 8965 N N . LEU D 1 63 ? -73.076 30.160 -27.235 1.00 27.70 55 LEU D N 1
ATOM 8966 C CA . LEU D 1 63 ? -73.766 30.077 -25.945 1.00 25.23 55 LEU D CA 1
ATOM 8967 C C . LEU D 1 63 ? -73.815 31.436 -25.239 1.00 26.26 55 LEU D C 1
ATOM 8968 O O . LEU D 1 63 ? -74.872 31.856 -24.767 1.00 28.13 55 LEU D O 1
ATOM 8973 N N . MET D 1 64 ? -72.678 32.130 -25.192 1.00 23.97 56 MET D N 1
ATOM 8974 C CA . MET D 1 64 ? -72.591 33.423 -24.516 1.00 23.46 56 MET D CA 1
ATOM 8975 C C . MET D 1 64 ? -73.578 34.439 -25.092 1.00 25.97 56 MET D C 1
ATOM 8976 O O . MET D 1 64 ? -74.263 35.161 -24.362 1.00 23.78 56 MET D O 1
ATOM 8981 N N . GLU D 1 65 ? -73.623 34.508 -26.415 1.00 26.17 57 GLU D N 1
ATOM 8982 C CA . GLU D 1 65 ? -74.505 35.445 -27.092 1.00 27.59 57 GLU D CA 1
ATOM 8983 C C . GLU D 1 65 ? -75.967 35.123 -26.809 1.00 25.77 57 GLU D C 1
ATOM 8984 O O . GLU D 1 65 ? -76.793 36.021 -26.694 1.00 29.73 57 GLU D O 1
ATOM 8990 N N . GLU D 1 66 ? -76.274 33.837 -26.692 1.00 23.96 58 GLU D N 1
ATOM 8991 C CA . GLU D 1 66 ? -77.608 33.404 -26.306 1.00 32.66 58 GLU D CA 1
ATOM 8992 C C . GLU D 1 66 ? -77.931 33.849 -24.884 1.00 29.79 58 GLU D C 1
ATOM 8993 O O . GLU D 1 66 ? -78.906 34.565 -24.662 1.00 32.90 58 GLU D O 1
ATOM 8999 N N . GLU D 1 67 ? -77.105 33.447 -23.924 1.00 27.77 59 GLU D N 1
ATOM 9000 C CA . GLU D 1 67 ? -77.280 33.918 -22.555 1.00 26.91 59 GLU D CA 1
ATOM 9001 C C . GLU D 1 67 ? -77.460 35.436 -22.493 1.00 30.39 59 GLU D C 1
ATOM 9002 O O . GLU D 1 67 ? -78.286 35.934 -21.729 1.00 29.54 59 GLU D O 1
ATOM 9008 N N . LEU D 1 68 ? -76.709 36.178 -23.307 1.00 30.07 60 LEU D N 1
ATOM 9009 C CA . LEU D 1 68 ? -76.808 37.638 -23.268 1.00 30.57 60 LEU D CA 1
ATOM 9010 C C . LEU D 1 68 ? -78.147 38.155 -23.797 1.00 31.78 60 LEU D C 1
ATOM 9011 O O . LEU D 1 68 ? -78.634 39.193 -23.359 1.00 31.25 60 LEU D O 1
ATOM 9016 N N . SER D 1 69 ? -78.742 37.442 -24.743 1.00 33.16 61 SER D N 1
ATOM 9017 C CA . SER D 1 69 ? -80.020 37.884 -25.292 1.00 35.19 61 SER D CA 1
ATOM 9018 C C . SER D 1 69 ? -81.175 37.564 -24.341 1.00 35.57 61 SER D C 1
ATOM 9019 O O . SER D 1 69 ? -82.280 38.073 -24.505 1.00 39.47 61 SER D O 1
ATOM 9022 N N . LYS D 1 70 ? -80.914 36.725 -23.344 1.00 32.30 62 LYS D N 1
ATOM 9023 C CA . LYS D 1 70 ? -81.941 36.394 -22.366 1.00 36.72 62 LYS D CA 1
ATOM 9024 C C . LYS D 1 70 ? -82.091 37.430 -21.243 1.00 38.15 62 LYS D C 1
ATOM 9025 O O . LYS D 1 70 ? -83.026 37.344 -20.454 1.00 39.95 62 LYS D O 1
ATOM 9031 N N . VAL D 1 71 ? -81.186 38.405 -21.162 1.00 37.23 63 VAL D N 1
ATOM 9032 C CA . VAL D 1 71 ? -81.235 39.375 -20.059 1.00 35.26 63 VAL D CA 1
ATOM 9033 C C . VAL D 1 71 ? -81.244 40.805 -20.579 1.00 38.84 63 VAL D C 1
ATOM 9034 O O . VAL D 1 71 ? -80.778 41.063 -21.686 1.00 39.52 63 VAL D O 1
ATOM 9038 N N . TYR D 1 72 ? -81.765 41.735 -19.785 1.00 38.82 64 TYR D N 1
ATOM 9039 C CA . TYR D 1 72 ? -81.884 43.123 -20.228 1.00 42.77 64 TYR D CA 1
ATOM 9040 C C . TYR D 1 72 ? -82.564 43.240 -21.589 1.00 49.61 64 TYR D C 1
ATOM 9041 O O . TYR D 1 72 ? -82.192 44.078 -22.409 1.00 59.32 64 TYR D O 1
ATOM 9050 N N . ARG D 1 73 ? -83.571 42.403 -21.814 1.00 46.24 65 ARG D N 1
ATOM 9051 C CA . ARG D 1 73 ? -84.239 42.332 -23.107 1.00 50.15 65 ARG D CA 1
ATOM 9052 C C . ARG D 1 73 ? -84.712 43.705 -23.614 1.00 61.80 65 ARG D C 1
ATOM 9053 O O . ARG D 1 73 ? -84.677 44.711 -22.889 1.00 64.08 65 ARG D O 1
ATOM 9061 N N . LYS D 1 76 ? -82.801 48.258 -23.404 1.00 56.59 68 LYS D N 1
ATOM 9062 C CA . LYS D 1 76 ? -81.648 48.747 -24.162 1.00 53.69 68 LYS D CA 1
ATOM 9063 C C . LYS D 1 76 ? -80.494 49.184 -23.269 1.00 52.14 68 LYS D C 1
ATOM 9064 O O . LYS D 1 76 ? -80.315 50.373 -22.989 1.00 56.48 68 LYS D O 1
ATOM 9070 N N . THR D 1 77 ? -79.719 48.191 -22.844 1.00 47.48 69 THR D N 1
ATOM 9071 C CA . THR D 1 77 ? -78.544 48.360 -22.004 1.00 44.52 69 THR D CA 1
ATOM 9072 C C . THR D 1 77 ? -77.356 47.774 -22.757 1.00 33.79 69 THR D C 1
ATOM 9073 O O . THR D 1 77 ? -77.477 46.689 -23.324 1.00 32.32 69 THR D O 1
ATOM 9077 N N . ASN D 1 78 ? -76.225 48.480 -22.770 1.00 30.88 70 ASN D N 1
ATOM 9078 C CA . ASN D 1 78 ? -74.989 47.926 -23.333 1.00 30.05 70 ASN D CA 1
ATOM 9079 C C . ASN D 1 78 ? -74.637 46.637 -22.633 1.00 26.80 70 ASN D C 1
ATOM 9080 O O . ASN D 1 78 ? -74.781 46.538 -21.415 1.00 27.60 70 ASN D O 1
ATOM 9085 N N . LYS D 1 79 ? -74.180 45.656 -23.404 1.00 22.87 71 LYS D N 1
ATOM 9086 C CA . LYS D 1 79 ? -73.806 44.349 -22.872 1.00 24.58 71 LYS D CA 1
ATOM 9087 C C . LYS D 1 79 ? -73.071 43.569 -23.946 1.00 27.28 71 LYS D C 1
ATOM 9088 O O . LYS D 1 79 ? -73.141 43.918 -25.132 1.00 22.90 71 LYS D O 1
ATOM 9094 N N . GLY D 1 80 ? -72.375 42.514 -23.530 1.00 23.97 72 GLY D N 1
ATOM 9095 C CA . GLY D 1 80 ? -71.643 41.674 -24.460 1.00 19.62 72 GLY D CA 1
ATOM 9096 C C . GLY D 1 80 ? -70.531 40.902 -23.764 1.00 24.37 72 GLY D C 1
ATOM 9097 O O . GLY D 1 80 ? -70.580 40.690 -22.544 1.00 18.68 72 GLY D O 1
ATOM 9098 N N . PHE D 1 81 ? -69.529 40.491 -24.544 1.00 18.22 73 PHE D N 1
ATOM 9099 C CA . PHE D 1 81 ? -68.378 39.768 -24.022 1.00 17.96 73 PHE D CA 1
ATOM 9100 C C . PHE D 1 81 ? -67.457 40.679 -23.221 1.00 15.85 73 PHE D C 1
ATOM 9101 O O . PHE D 1 81 ? -67.188 41.820 -23.608 1.00 17.74 73 PHE D O 1
ATOM 9109 N N . SER D 1 82 ? -66.989 40.173 -22.094 1.00 15.03 74 SER D N 1
ATOM 9110 C CA . SER D 1 82 ? -65.853 40.767 -21.410 1.00 18.72 74 SER D CA 1
ATOM 9111 C C . SER D 1 82 ? -64.595 39.995 -21.819 1.00 16.01 74 SER D C 1
ATOM 9112 O O . SER D 1 82 ? -63.484 40.500 -21.685 1.00 17.34 74 SER D O 1
ATOM 9115 N N . HIS D 1 83 ? -64.784 38.771 -22.313 1.00 14.71 75 HIS D N 1
ATOM 9116 C CA . HIS D 1 83 ? -63.674 37.919 -22.747 1.00 16.66 75 HIS D CA 1
ATOM 9117 C C . HIS D 1 83 ? -64.182 36.775 -23.641 1.00 18.43 75 HIS D C 1
ATOM 9118 O O . HIS D 1 83 ? -65.149 36.086 -23.291 1.00 14.67 75 HIS D O 1
ATOM 9125 N N . PRO D 1 84 ? -63.520 36.554 -24.794 1.00 17.85 76 PRO D N 1
ATOM 9126 C CA . PRO D 1 84 ? -63.972 35.475 -25.680 1.00 20.13 76 PRO D CA 1
ATOM 9127 C C . PRO D 1 84 ? -63.759 34.119 -25.024 1.00 18.35 76 PRO D C 1
ATOM 9128 O O . PRO D 1 84 ? -62.944 34.007 -24.111 1.00 19.42 76 PRO D O 1
ATOM 9132 N N . THR D 1 85 ? -64.522 33.120 -25.453 1.00 19.67 77 THR D N 1
ATOM 9133 C CA . THR D 1 85 ? -64.335 31.746 -25.002 1.00 18.20 77 THR D CA 1
ATOM 9134 C C . THR D 1 85 ? -62.959 31.258 -25.457 1.00 22.13 77 THR D C 1
ATOM 9135 O O . THR D 1 85 ? -62.671 31.210 -26.653 1.00 21.58 77 THR D O 1
ATOM 9139 N N . THR D 1 86 ? -62.110 30.898 -24.506 1.00 20.65 78 THR D N 1
ATOM 9140 C CA . THR D 1 86 ? -60.809 30.368 -24.840 1.00 17.02 78 THR D CA 1
ATOM 9141 C C . THR D 1 86 ? -60.627 29.020 -24.179 1.00 16.56 78 THR D C 1
ATOM 9142 O O . THR D 1 86 ? -61.045 28.811 -23.037 1.00 15.84 78 THR D O 1
ATOM 9146 N N . VAL D 1 87 ? -59.991 28.110 -24.906 1.00 16.12 79 VAL D N 1
ATOM 9147 C CA . VAL D 1 87 ? -59.725 26.765 -24.416 1.00 18.79 79 VAL D CA 1
ATOM 9148 C C . VAL D 1 87 ? -58.249 26.487 -24.643 1.00 19.28 79 VAL D C 1
ATOM 9149 O O . VAL D 1 87 ? -57.827 26.347 -25.788 1.00 15.91 79 VAL D O 1
ATOM 9153 N N . SER D 1 88 ? -57.473 26.421 -23.559 1.00 16.19 80 SER D N 1
ATOM 9154 C CA . SER D 1 88 ? -56.006 26.453 -23.648 1.00 16.16 80 SER D CA 1
ATOM 9155 C C . SER D 1 88 ? -55.339 25.142 -23.243 1.00 19.19 80 SER D C 1
ATOM 9156 O O . SER D 1 88 ? -55.524 24.675 -22.115 1.00 17.85 80 SER D O 1
ATOM 9159 N N . PRO D 1 89 ? -54.548 24.549 -24.160 1.00 22.01 81 PRO D N 1
ATOM 9160 C CA . PRO D 1 89 ? -53.882 23.255 -23.910 1.00 24.47 81 PRO D CA 1
ATOM 9161 C C . PRO D 1 89 ? -52.838 23.287 -22.772 1.00 22.38 81 PRO D C 1
ATOM 9162 O O . PRO D 1 89 ? -52.499 24.356 -22.263 1.00 20.02 81 PRO D O 1
ATOM 9166 N N . ALA D 1 90 ? -52.326 22.104 -22.432 1.00 19.56 82 ALA D N 1
ATOM 9167 C CA . ALA D 1 90 ? -51.383 21.874 -21.337 1.00 18.02 82 ALA D CA 1
ATOM 9168 C C . ALA D 1 90 ? -50.427 23.016 -21.038 1.00 19.99 82 ALA D C 1
ATOM 9169 O O . ALA D 1 90 ? -50.441 23.562 -19.926 1.00 18.26 82 ALA D O 1
ATOM 9171 N N . ALA D 1 91 ? -49.590 23.366 -22.017 1.00 15.62 83 ALA D N 1
ATOM 9172 C CA . ALA D 1 91 ? -48.489 24.312 -21.791 1.00 17.58 83 ALA D CA 1
ATOM 9173 C C . ALA D 1 91 ? -48.778 25.763 -22.192 1.00 19.37 83 ALA D C 1
ATOM 9174 O O . ALA D 1 91 ? -47.932 26.652 -22.002 1.00 16.67 83 ALA D O 1
ATOM 9176 N N . PHE D 1 92 ? -49.973 26.006 -22.733 1.00 20.70 84 PHE D N 1
ATOM 9177 C CA . PHE D 1 92 ? -50.342 27.345 -23.187 1.00 17.62 84 PHE D CA 1
ATOM 9178 C C . PHE D 1 92 ? -50.708 28.261 -22.023 1.00 17.70 84 PHE D C 1
ATOM 9179 O O . PHE D 1 92 ? -51.488 27.901 -21.143 1.00 15.23 84 PHE D O 1
ATOM 9187 N N . ILE D 1 93 ? -50.160 29.462 -22.046 1.00 18.18 85 ILE D N 1
ATOM 9188 C CA . ILE D 1 93 ? -50.478 30.452 -21.025 1.00 22.59 85 ILE D CA 1
ATOM 9189 C C . ILE D 1 93 ? -51.483 31.495 -21.546 1.00 18.80 85 ILE D C 1
ATOM 9190 O O . ILE D 1 93 ? -52.538 31.682 -20.948 1.00 19.07 85 ILE D O 1
ATOM 9195 N N . THR D 1 94 ? -51.160 32.150 -22.662 1.00 19.01 86 THR D N 1
ATOM 9196 C CA . THR D 1 94 ? -52.100 33.061 -23.316 1.00 21.58 86 THR D CA 1
ATOM 9197 C C . THR D 1 94 ? -53.405 32.315 -23.604 1.00 18.83 86 THR D C 1
ATOM 9198 O O . THR D 1 94 ? -53.365 31.198 -24.115 1.00 18.83 86 THR D O 1
ATOM 9202 N N . PRO D 1 95 ? -54.563 32.902 -23.231 1.00 18.56 87 PRO D N 1
ATOM 9203 C CA . PRO D 1 95 ? -55.824 32.200 -23.548 1.00 17.36 87 PRO D CA 1
ATOM 9204 C C . PRO D 1 95 ? -55.952 31.958 -25.057 1.00 18.62 87 PRO D C 1
ATOM 9205 O O . PRO D 1 95 ? -55.806 32.889 -25.867 1.00 16.89 87 PRO D O 1
ATOM 9209 N N . TYR D 1 96 ? -56.254 30.716 -25.420 1.00 17.46 88 TYR D N 1
ATOM 9210 C CA . TYR D 1 96 ? -56.183 30.259 -26.807 1.00 19.05 88 TYR D CA 1
ATOM 9211 C C . TYR D 1 96 ? -57.539 30.269 -27.531 1.00 17.88 88 TYR D C 1
ATOM 9212 O O . TYR D 1 96 ? -58.540 29.726 -27.043 1.00 20.38 88 TYR D O 1
ATOM 9221 N N . THR D 1 97 ? -57.551 30.878 -28.712 1.00 16.56 89 THR D N 1
ATOM 9222 C CA . THR D 1 97 ? -58.755 30.983 -29.513 1.00 17.19 89 THR D CA 1
ATOM 9223 C C . THR D 1 97 ? -58.403 31.235 -30.995 1.00 18.91 89 THR D C 1
ATOM 9224 O O . THR D 1 97 ? -58.471 32.370 -31.496 1.00 19.09 89 THR D O 1
ATOM 9228 N N . PRO D 1 98 ? -58.040 30.157 -31.701 1.00 17.82 90 PRO D N 1
ATOM 9229 C CA . PRO D 1 98 ? -57.468 30.170 -33.053 1.00 23.87 90 PRO D CA 1
ATOM 9230 C C . PRO D 1 98 ? -58.458 30.467 -34.195 1.00 23.77 90 PRO D C 1
ATOM 9231 O O . PRO D 1 98 ? -59.670 30.231 -34.095 1.00 23.16 90 PRO D O 1
ATOM 9235 N N . LEU D 1 99 ? -57.916 31.003 -35.284 1.00 26.79 91 LEU D N 1
ATOM 9236 C CA . LEU D 1 99 ? -58.679 31.173 -36.512 1.00 27.32 91 LEU D CA 1
ATOM 9237 C C . LEU D 1 99 ? -59.031 29.805 -37.051 1.00 30.03 91 LEU D C 1
ATOM 9238 O O . LEU D 1 99 ? -58.214 28.887 -37.003 1.00 32.53 91 LEU D O 1
ATOM 9243 N N . ARG D 1 100 ? -60.240 29.655 -37.573 1.00 35.65 92 ARG D N 1
ATOM 9244 C CA . ARG D 1 100 ? -60.608 28.404 -38.231 1.00 38.15 92 ARG D CA 1
ATOM 9245 C C . ARG D 1 100 ? -59.749 28.171 -39.485 1.00 35.29 92 ARG D C 1
ATOM 9246 O O . ARG D 1 100 ? -59.364 27.041 -39.787 1.00 34.89 92 ARG D O 1
ATOM 9254 N N . SER D 1 101 ? -59.429 29.249 -40.194 1.00 30.35 93 SER D N 1
ATOM 9255 C CA . SER D 1 101 ? -58.656 29.134 -41.424 1.00 33.48 93 SER D CA 1
ATOM 9256 C C . SER D 1 101 ? -57.168 28.841 -41.204 1.00 42.72 93 SER D C 1
ATOM 9257 O O . SER D 1 101 ? -56.432 28.594 -42.168 1.00 40.87 93 SER D O 1
ATOM 9260 N N . ASP D 1 102 ? -56.706 28.872 -39.957 1.00 41.90 94 ASP D N 1
ATOM 9261 C CA . ASP D 1 102 ? -55.356 28.368 -39.697 1.00 36.94 94 ASP D CA 1
ATOM 9262 C C . ASP D 1 102 ? -55.409 26.847 -39.605 1.00 38.47 94 ASP D C 1
ATOM 9263 O O . ASP D 1 102 ? -55.637 26.281 -38.535 1.00 38.40 94 ASP D O 1
ATOM 9268 N N . GLU D 1 103 ? -55.222 26.212 -40.761 1.00 45.41 95 GLU D N 1
ATOM 9269 C CA . GLU D 1 103 ? -55.392 24.769 -40.949 1.00 44.47 95 GLU D CA 1
ATOM 9270 C C . GLU D 1 103 ? -55.053 23.909 -39.723 1.00 38.18 95 GLU D C 1
ATOM 9271 O O . GLU D 1 103 ? -55.924 23.238 -39.171 1.00 39.22 95 GLU D O 1
ATOM 9277 N N . LYS D 1 104 ? -53.800 23.928 -39.288 1.00 35.60 96 LYS D N 1
ATOM 9278 C CA . LYS D 1 104 ? -53.399 23.039 -38.201 1.00 39.32 96 LYS D CA 1
ATOM 9279 C C . LYS D 1 104 ? -53.733 23.529 -36.796 1.00 36.22 96 LYS D C 1
ATOM 9280 O O . LYS D 1 104 ? -53.872 22.712 -35.883 1.00 37.72 96 LYS D O 1
ATOM 9286 N N . GLU D 1 105 ? -53.839 24.846 -36.612 1.00 34.70 97 GLU D N 1
ATOM 9287 C CA . GLU D 1 105 ? -54.293 25.382 -35.331 1.00 33.50 97 GLU D CA 1
ATOM 9288 C C . GLU D 1 105 ? -55.751 24.989 -35.125 1.00 34.39 97 GLU D C 1
ATOM 9289 O O . GLU D 1 105 ? -56.135 24.555 -34.047 1.00 31.66 97 GLU D O 1
ATOM 9295 N N . ALA D 1 106 ? -56.554 25.102 -36.179 1.00 34.48 98 ALA D N 1
ATOM 9296 C CA . ALA D 1 106 ? -57.964 24.724 -36.095 1.00 35.17 98 ALA D CA 1
ATOM 9297 C C . ALA D 1 106 ? -58.147 23.217 -35.903 1.00 34.81 98 ALA D C 1
ATOM 9298 O O . ALA D 1 106 ? -59.212 22.752 -35.507 1.00 38.15 98 ALA D O 1
ATOM 9300 N N . ALA D 1 107 ? -57.105 22.447 -36.176 1.00 34.53 99 ALA D N 1
ATOM 9301 C CA . ALA D 1 107 ? -57.204 21.008 -36.021 1.00 31.85 99 ALA D CA 1
ATOM 9302 C C . ALA D 1 107 ? -56.756 20.541 -34.636 1.00 33.12 99 ALA D C 1
ATOM 9303 O O . ALA D 1 107 ? -56.839 19.349 -34.325 1.00 33.03 99 ALA D O 1
ATOM 9305 N N . THR D 1 108 ? -56.273 21.468 -33.807 1.00 31.53 100 THR D N 1
ATOM 9306 C CA . THR D 1 108 ? -55.815 21.108 -32.466 1.00 29.77 100 THR D CA 1
ATOM 9307 C C . THR D 1 108 ? -56.920 20.382 -31.713 1.00 24.54 100 THR D C 1
ATOM 9308 O O . THR D 1 108 ? -58.077 20.814 -31.707 1.00 26.01 100 THR D O 1
ATOM 9312 N N . GLU D 1 109 ? -56.557 19.256 -31.108 1.00 25.81 101 GLU D N 1
ATOM 9313 C CA . GLU D 1 109 ? -57.502 18.437 -30.357 1.00 29.03 101 GLU D CA 1
ATOM 9314 C C . GLU D 1 109 ? -57.096 18.335 -28.898 1.00 30.52 101 GLU D C 1
ATOM 9315 O O . GLU D 1 109 ? -55.908 18.427 -28.564 1.00 27.11 101 GLU D O 1
ATOM 9321 N N . ILE D 1 110 ? -58.087 18.135 -28.032 1.00 25.79 102 ILE D N 1
ATOM 9322 C CA . ILE D 1 110 ? -57.828 17.905 -26.616 1.00 27.58 102 ILE D CA 1
ATOM 9323 C C . ILE D 1 110 ? -57.270 16.509 -26.365 1.00 30.09 102 ILE D C 1
ATOM 9324 O O . ILE D 1 110 ? -57.850 15.522 -26.811 1.00 28.35 102 ILE D O 1
ATOM 9329 N N . GLN D 1 111 ? -56.150 16.440 -25.644 1.00 26.24 103 GLN D N 1
ATOM 9330 C CA . GLN D 1 111 ? -55.508 15.176 -25.302 1.00 25.50 103 GLN D CA 1
ATOM 9331 C C . GLN D 1 111 ? -56.020 14.635 -23.973 1.00 27.39 103 GLN D C 1
ATOM 9332 O O . GLN D 1 111 ? -56.336 15.405 -23.071 1.00 27.00 103 GLN D O 1
ATOM 9338 N N . PRO D 1 112 ? -56.074 13.298 -23.837 1.00 28.20 104 PRO D N 1
ATOM 9339 C CA . PRO D 1 112 ? -56.548 12.676 -22.597 1.00 26.30 104 PRO D CA 1
ATOM 9340 C C . PRO D 1 112 ? -55.673 13.113 -21.428 1.00 30.74 104 PRO D C 1
ATOM 9341 O O . PRO D 1 112 ? -54.448 13.112 -21.571 1.00 31.25 104 PRO D O 1
ATOM 9345 N N . GLY D 1 113 ? -56.284 13.480 -20.306 1.00 31.19 105 GLY D N 1
ATOM 9346 C CA . GLY D 1 113 ? -55.549 13.876 -19.113 1.00 31.11 105 GLY D CA 1
ATOM 9347 C C . GLY D 1 113 ? -54.932 15.272 -19.132 1.00 28.03 105 GLY D C 1
ATOM 9348 O O . GLY D 1 113 ? -54.290 15.680 -18.168 1.00 32.82 105 GLY D O 1
ATOM 9349 N N . GLU D 1 114 ? -55.112 15.999 -20.227 1.00 23.92 106 GLU D N 1
ATOM 9350 C CA . GLU D 1 114 ? -54.536 17.330 -20.368 1.00 25.58 106 GLU D CA 1
ATOM 9351 C C . GLU D 1 114 ? -55.202 18.350 -19.429 1.00 25.45 106 GLU D C 1
ATOM 9352 O O . GLU D 1 114 ? -56.420 18.383 -19.313 1.00 23.10 106 GLU D O 1
ATOM 9358 N N . PRO D 1 115 ? -54.398 19.172 -18.737 1.00 23.11 107 PRO D N 1
ATOM 9359 C CA . PRO D 1 115 ? -54.984 20.309 -18.014 1.00 23.30 107 PRO D CA 1
ATOM 9360 C C . PRO D 1 115 ? -55.381 21.439 -18.975 1.00 21.79 107 PRO D C 1
ATOM 9361 O O . PRO D 1 115 ? -54.532 22.115 -19.563 1.00 23.49 107 PRO D O 1
ATOM 9365 N N . ILE D 1 116 ? -56.685 21.626 -19.128 1.00 19.10 108 ILE D N 1
ATOM 9366 C CA . ILE D 1 116 ? -57.233 22.591 -20.066 1.00 20.46 108 ILE D CA 1
ATOM 9367 C C . ILE D 1 116 ? -57.729 23.805 -19.281 1.00 20.03 108 ILE D C 1
ATOM 9368 O O . ILE D 1 116 ? -58.533 23.663 -18.358 1.00 19.30 108 ILE D O 1
ATOM 9373 N N . LYS D 1 117 ? -57.218 24.988 -19.611 1.00 18.37 109 LYS D N 1
ATOM 9374 C CA . LYS D 1 117 ? -57.734 26.217 -19.013 1.00 18.72 109 LYS D CA 1
ATOM 9375 C C . LYS D 1 117 ? -58.899 26.735 -19.853 1.00 18.91 109 LYS D C 1
ATOM 9376 O O . LYS D 1 117 ? -58.776 26.883 -21.071 1.00 18.49 109 LYS D O 1
ATOM 9382 N N . ILE D 1 118 ? -60.025 26.990 -19.192 1.00 18.65 110 ILE D N 1
ATOM 9383 C CA . ILE D 1 118 ? -61.202 27.564 -19.836 1.00 16.21 110 ILE D CA 1
ATOM 9384 C C . ILE D 1 118 ? -61.433 28.958 -19.277 1.00 15.48 110 ILE D C 1
ATOM 9385 O O . ILE D 1 118 ? -61.675 29.135 -18.075 1.00 20.24 110 ILE D O 1
ATOM 9390 N N . GLN D 1 119 ? -61.321 29.960 -20.136 1.00 16.46 111 GLN D N 1
ATOM 9391 C CA . GLN D 1 119 ? -61.439 31.345 -19.684 1.00 15.32 111 GLN D CA 1
ATOM 9392 C C . GLN D 1 119 ? -62.383 32.123 -20.600 1.00 18.13 111 GLN D C 1
ATOM 9393 O O . GLN D 1 119 ? -62.247 32.081 -21.836 1.00 19.16 111 GLN D O 1
ATOM 9399 N N . LEU D 1 120 ? -63.330 32.843 -20.005 1.00 14.16 112 LEU D N 1
ATOM 9400 C CA . LEU D 1 120 ? -64.330 33.559 -20.794 1.00 14.38 112 LEU D CA 1
ATOM 9401 C C . LEU D 1 120 ? -65.037 34.531 -19.889 1.00 15.18 112 LEU D C 1
ATOM 9402 O O . LEU D 1 120 ? -64.781 34.573 -18.689 1.00 17.21 112 LEU D O 1
ATOM 9407 N N . GLY D 1 121 ? -65.944 35.309 -20.447 1.00 16.73 113 GLY D N 1
ATOM 9408 C CA . GLY D 1 121 ? -66.618 36.289 -19.632 1.00 17.49 113 GLY D CA 1
ATOM 9409 C C . GLY D 1 121 ? -67.612 37.164 -20.343 1.00 18.99 113 GLY D C 1
ATOM 9410 O O . GLY D 1 121 ? -67.491 37.447 -21.545 1.00 18.25 113 GLY D O 1
ATOM 9411 N N . ALA D 1 122 ? -68.588 37.605 -19.558 1.00 17.85 114 ALA D N 1
ATOM 9412 C CA . ALA D 1 122 ? -69.643 38.498 -19.986 1.00 16.66 114 ALA D CA 1
ATOM 9413 C C . ALA D 1 122 ? -69.451 39.870 -19.329 1.00 19.21 114 ALA D C 1
ATOM 9414 O O . ALA D 1 122 ? -68.786 39.985 -18.292 1.00 16.89 114 ALA D O 1
ATOM 9416 N N . GLN D 1 123 ? -70.015 40.912 -19.935 1.00 17.61 115 GLN D N 1
ATOM 9417 C CA . GLN D 1 123 ? -70.108 42.221 -19.269 1.00 21.78 115 GLN D CA 1
ATOM 9418 C C . GLN D 1 123 ? -71.514 42.800 -19.411 1.00 19.76 115 GLN D C 1
ATOM 9419 O O . GLN D 1 123 ? -72.191 42.565 -20.407 1.00 17.35 115 GLN D O 1
ATOM 9425 N N . ILE D 1 124 ? -71.953 43.539 -18.399 1.00 19.10 116 ILE D N 1
ATOM 9426 C CA . ILE D 1 124 ? -73.208 44.268 -18.503 1.00 18.85 116 ILE D CA 1
ATOM 9427 C C . ILE D 1 124 ? -73.005 45.727 -18.175 1.00 19.48 116 ILE D C 1
ATOM 9428 O O . ILE D 1 124 ? -72.524 46.065 -17.087 1.00 21.82 116 ILE D O 1
ATOM 9433 N N . ASP D 1 125 ? -73.346 46.583 -19.134 1.00 17.56 117 ASP D N 1
ATOM 9434 C CA . ASP D 1 125 ? -73.204 48.030 -18.988 1.00 21.05 117 ASP D CA 1
ATOM 9435 C C . ASP D 1 125 ? -71.761 48.431 -18.688 1.00 19.62 117 ASP D C 1
ATOM 9436 O O . ASP D 1 125 ? -71.515 49.380 -17.944 1.00 18.98 117 ASP D O 1
ATOM 9441 N N . GLY D 1 126 ? -70.812 47.696 -19.263 1.00 20.27 118 GLY D N 1
ATOM 9442 C CA . GLY D 1 126 ? -69.405 48.007 -19.094 1.00 16.78 118 GLY D CA 1
ATOM 9443 C C . GLY D 1 126 ? -68.810 47.403 -17.850 1.00 17.59 118 GLY D C 1
ATOM 9444 O O . GLY D 1 126 ? -67.646 47.640 -17.569 1.00 20.10 118 GLY D O 1
ATOM 9445 N N . TYR D 1 127 ? -69.607 46.641 -17.093 1.00 20.25 119 TYR D N 1
ATOM 9446 C CA . TYR D 1 127 ? -69.104 45.911 -15.916 1.00 15.13 119 TYR D CA 1
ATOM 9447 C C . TYR D 1 127 ? -68.918 44.424 -16.210 1.00 19.03 119 TYR D C 1
ATOM 9448 O O . TYR D 1 127 ? -69.877 43.655 -16.288 1.00 22.12 119 TYR D O 1
ATOM 9457 N N . GLY D 1 128 ? -67.670 44.019 -16.382 1.00 20.53 120 GLY D N 1
ATOM 9458 C CA . GLY D 1 128 ? -67.388 42.661 -16.802 1.00 22.71 120 GLY D CA 1
ATOM 9459 C C . GLY D 1 128 ? -66.890 41.739 -15.712 1.00 21.34 120 GLY D C 1
ATOM 9460 O O . GLY D 1 128 ? -66.266 42.169 -14.738 1.00 20.21 120 GLY D O 1
ATOM 9461 N N . THR D 1 129 ? -67.173 40.453 -15.874 1.00 17.98 121 THR D N 1
ATOM 9462 C CA . THR D 1 129 ? -66.538 39.454 -15.040 1.00 19.12 121 THR D CA 1
ATOM 9463 C C . THR D 1 129 ? -65.817 38.472 -15.936 1.00 18.72 121 THR D C 1
ATOM 9464 O O . THR D 1 129 ? -66.362 38.013 -16.940 1.00 16.83 121 THR D O 1
ATOM 9468 N N . ILE D 1 130 ? -64.590 38.139 -15.563 1.00 16.34 122 ILE D N 1
ATOM 9469 C CA . ILE D 1 130 ? -63.843 37.156 -16.313 1.00 17.55 122 ILE D CA 1
ATOM 9470 C C . ILE D 1 130 ? -63.575 35.972 -15.404 1.00 18.39 122 ILE D C 1
ATOM 9471 O O . ILE D 1 130 ? -63.231 36.142 -14.229 1.00 18.46 122 ILE D O 1
ATOM 9476 N N . VAL D 1 131 ? -63.772 34.773 -15.929 1.00 14.77 123 VAL D N 1
ATOM 9477 C CA . VAL D 1 131 ? -63.565 33.581 -15.130 1.00 13.06 123 VAL D CA 1
ATOM 9478 C C . VAL D 1 131 ? -62.586 32.650 -15.828 1.00 14.25 123 VAL D C 1
ATOM 9479 O O . VAL D 1 131 ? -62.492 32.630 -17.060 1.00 16.07 123 VAL D O 1
ATOM 9483 N N . CYS D 1 132 ? -61.825 31.907 -15.045 1.00 14.15 124 CYS D N 1
ATOM 9484 C CA . CYS D 1 132 ? -60.977 30.871 -15.610 1.00 14.91 124 CYS D CA 1
ATOM 9485 C C . CYS D 1 132 ? -60.904 29.688 -14.671 1.00 16.59 124 CYS D C 1
ATOM 9486 O O . CYS D 1 132 ? -60.583 29.835 -13.484 1.00 18.92 124 CYS D O 1
ATOM 9489 N N . ASP D 1 133 ? -61.235 28.521 -15.213 1.00 13.99 125 ASP D N 1
ATOM 9490 C CA . ASP D 1 133 ? -61.039 27.250 -14.524 1.00 16.10 125 ASP D CA 1
ATOM 9491 C C . ASP D 1 133 ? -60.026 26.365 -15.279 1.00 16.69 125 ASP D C 1
ATOM 9492 O O . ASP D 1 133 ? -59.809 26.548 -16.470 1.00 18.26 125 ASP D O 1
ATOM 9497 N N . THR D 1 134 ? -59.372 25.446 -14.576 1.00 16.65 126 THR D N 1
ATOM 9498 C CA . THR D 1 134 ? -58.545 24.429 -15.219 1.00 16.87 126 THR D CA 1
ATOM 9499 C C . THR D 1 134 ? -59.156 23.059 -14.915 1.00 19.94 126 THR D C 1
ATOM 9500 O O . THR D 1 134 ? -59.442 22.751 -13.761 1.00 18.36 126 THR D O 1
ATOM 9504 N N . ILE D 1 135 ? -59.406 22.260 -15.951 1.00 20.62 127 ILE D N 1
ATOM 9505 C CA . ILE D 1 135 ? -59.899 20.898 -15.752 1.00 20.31 127 ILE D CA 1
ATOM 9506 C C . ILE D 1 135 ? -58.931 19.873 -16.309 1.00 22.98 127 ILE D C 1
ATOM 9507 O O . ILE D 1 135 ? -58.091 20.184 -17.164 1.00 21.36 127 ILE D O 1
ATOM 9512 N N . VAL D 1 136 ? -59.049 18.650 -15.808 1.00 27.15 128 VAL D N 1
ATOM 9513 C CA . VAL D 1 136 ? -58.365 17.512 -16.409 1.00 27.20 128 VAL D CA 1
ATOM 9514 C C . VAL D 1 136 ? -59.292 16.871 -17.445 1.00 25.74 128 VAL D C 1
ATOM 9515 O O . VAL D 1 136 ? -60.389 16.390 -17.126 1.00 29.42 128 VAL D O 1
ATOM 9519 N N . ALA D 1 137 ? -58.857 16.903 -18.697 1.00 24.90 129 ALA D N 1
ATOM 9520 C CA . ALA D 1 137 ? -59.661 16.378 -19.802 1.00 28.49 129 ALA D CA 1
ATOM 9521 C C . ALA D 1 137 ? -59.901 14.868 -19.685 1.00 27.07 129 ALA D C 1
ATOM 9522 O O . ALA D 1 137 ? -58.953 14.069 -19.630 1.00 24.02 129 ALA D O 1
ATOM 9524 N N . LYS D 1 138 ? -61.168 14.479 -19.648 1.00 26.57 130 LYS D N 1
ATOM 9525 C CA . LYS D 1 138 ? -61.525 13.066 -19.470 1.00 35.14 130 LYS D CA 1
ATOM 9526 C C . LYS D 1 138 ? -62.906 12.776 -20.046 1.00 38.70 130 LYS D C 1
ATOM 9527 O O . LYS D 1 138 ? -63.689 13.703 -20.277 1.00 40.75 130 LYS D O 1
ATOM 9533 N N . ASN D 1 139 ? -63.208 11.494 -20.258 1.00 40.79 131 ASN D N 1
ATOM 9534 C CA . ASN D 1 139 ? -64.543 11.074 -20.696 1.00 47.84 131 ASN D CA 1
ATOM 9535 C C . ASN D 1 139 ? -65.528 10.912 -19.537 1.00 52.28 131 ASN D C 1
ATOM 9536 O O . ASN D 1 139 ? -65.128 10.764 -18.380 1.00 50.39 131 ASN D O 1
ATOM 9541 N N . ALA D 1 140 ? -66.815 10.926 -19.879 1.00 58.44 132 ALA D N 1
ATOM 9542 C CA . ALA D 1 140 ? -67.925 10.922 -18.923 1.00 58.14 132 ALA D CA 1
ATOM 9543 C C . ALA D 1 140 ? -67.671 10.169 -17.620 1.00 60.47 132 ALA D C 1
ATOM 9544 O O . ALA D 1 140 ? -67.921 10.701 -16.537 1.00 60.48 132 ALA D O 1
ATOM 9546 N N . ASN D 1 141 ? -67.203 8.927 -17.717 1.00 60.63 133 ASN D N 1
ATOM 9547 C CA . ASN D 1 141 ? -66.953 8.155 -16.505 1.00 60.40 133 ASN D CA 1
ATOM 9548 C C . ASN D 1 141 ? -65.565 7.518 -16.390 1.00 64.06 133 ASN D C 1
ATOM 9549 O O . ASN D 1 141 ? -65.437 6.370 -15.960 1.00 65.35 133 ASN D O 1
ATOM 9554 N N . ASP D 1 142 ? -64.525 8.258 -16.770 1.00 60.13 134 ASP D N 1
ATOM 9555 C CA . ASP D 1 142 ? -63.194 7.926 -16.291 1.00 55.68 134 ASP D CA 1
ATOM 9556 C C . ASP D 1 142 ? -63.264 8.364 -14.836 1.00 49.11 134 ASP D C 1
ATOM 9557 O O . ASP D 1 142 ? -64.045 9.255 -14.498 1.00 48.29 134 ASP D O 1
ATOM 9562 N N . PRO D 1 143 ? -62.471 7.736 -13.962 1.00 50.09 135 PRO D N 1
ATOM 9563 C CA . PRO D 1 143 ? -62.454 8.157 -12.555 1.00 47.35 135 PRO D CA 1
ATOM 9564 C C . PRO D 1 143 ? -62.087 9.639 -12.421 1.00 47.47 135 PRO D C 1
ATOM 9565 O O . PRO D 1 143 ? -61.260 10.144 -13.180 1.00 45.89 135 PRO D O 1
ATOM 9569 N N . ASP D 1 144 ? -62.702 10.327 -11.467 1.00 51.64 136 ASP D N 1
ATOM 9570 C CA . ASP D 1 144 ? -62.499 11.766 -11.307 1.00 50.27 136 ASP D CA 1
ATOM 9571 C C . ASP D 1 144 ? -61.390 12.113 -10.313 1.00 46.22 136 ASP D C 1
ATOM 9572 O O . ASP D 1 144 ? -61.323 13.236 -9.821 1.00 47.02 136 ASP D O 1
ATOM 9577 N N . VAL D 1 145 ? -60.521 11.147 -10.033 1.00 42.49 137 VAL D N 1
ATOM 9578 C CA . VAL D 1 145 ? -59.375 11.359 -9.156 1.00 38.56 137 VAL D CA 1
ATOM 9579 C C . VAL D 1 145 ? -58.219 12.015 -9.919 1.00 39.03 137 VAL D C 1
ATOM 9580 O O . VAL D 1 145 ? -58.037 11.785 -11.116 1.00 37.18 137 VAL D O 1
ATOM 9584 N N . ILE D 1 146 ? -57.448 12.845 -9.223 1.00 34.74 138 ILE D N 1
ATOM 9585 C CA . ILE D 1 146 ? -56.279 13.489 -9.816 1.00 32.97 138 ILE D CA 1
ATOM 9586 C C . ILE D 1 146 ? -55.078 13.225 -8.916 1.00 28.19 138 ILE D C 1
ATOM 9587 O O . ILE D 1 146 ? -55.163 13.366 -7.706 1.00 30.57 138 ILE D O 1
ATOM 9592 N N . GLU D 1 147 ? -53.962 12.831 -9.506 1.00 26.41 139 GLU D N 1
ATOM 9593 C CA . GLU D 1 147 ? -52.901 12.227 -8.721 1.00 28.24 139 GLU D CA 1
ATOM 9594 C C . GLU D 1 147 ? -51.508 12.675 -9.093 1.00 24.96 139 GLU D C 1
ATOM 9595 O O . GLU D 1 147 ? -51.261 13.196 -10.181 1.00 25.48 139 GLU D O 1
ATOM 9601 N N . GLY D 1 148 ? -50.591 12.423 -8.174 1.00 26.33 140 GLY D N 1
ATOM 9602 C CA . GLY D 1 148 ? -49.183 12.623 -8.428 1.00 25.00 140 GLY D CA 1
ATOM 9603 C C . GLY D 1 148 ? -48.879 14.070 -8.740 1.00 28.96 140 GLY D C 1
ATOM 9604 O O . GLY D 1 148 ? -49.357 14.984 -8.067 1.00 25.35 140 GLY D O 1
ATOM 9605 N N . ARG D 1 149 ? -48.074 14.269 -9.773 1.00 23.97 141 ARG D N 1
ATOM 9606 C CA . ARG D 1 149 ? -47.621 15.587 -10.139 1.00 25.71 141 ARG D CA 1
ATOM 9607 C C . ARG D 1 149 ? -48.760 16.460 -10.660 1.00 26.48 141 ARG D C 1
ATOM 9608 O O . ARG D 1 149 ? -48.704 17.685 -10.564 1.00 25.27 141 ARG D O 1
ATOM 9616 N N . GLN D 1 150 ? -49.806 15.844 -11.192 1.00 24.47 142 GLN D N 1
ATOM 9617 C CA . GLN D 1 150 ? -50.937 16.638 -11.634 1.00 24.74 142 GLN D CA 1
ATOM 9618 C C . GLN D 1 150 ? -51.639 17.224 -10.423 1.00 26.85 142 GLN D C 1
ATOM 9619 O O . GLN D 1 150 ? -52.069 18.386 -10.432 1.00 23.98 142 GLN D O 1
ATOM 9625 N N . ALA D 1 151 ? -51.760 16.404 -9.384 1.00 27.02 143 ALA D N 1
ATOM 9626 C CA . ALA D 1 151 ? -52.358 16.831 -8.131 1.00 28.00 143 ALA D CA 1
ATOM 9627 C C . ALA D 1 151 ? -51.542 17.980 -7.563 1.00 26.47 143 ALA D C 1
ATOM 9628 O O . ALA D 1 151 ? -52.096 18.993 -7.133 1.00 29.06 143 ALA D O 1
ATOM 9630 N N . ASP D 1 152 ? -50.221 17.827 -7.587 1.00 21.96 144 ASP D N 1
ATOM 9631 C CA . ASP D 1 152 ? -49.315 18.889 -7.156 1.00 24.21 144 ASP D CA 1
ATOM 9632 C C . ASP D 1 152 ? -49.587 20.228 -7.849 1.00 25.77 144 ASP D C 1
ATOM 9633 O O . ASP D 1 152 ? -49.612 21.282 -7.206 1.00 25.08 144 ASP D O 1
ATOM 9638 N N . LEU D 1 153 ? -49.728 20.176 -9.170 1.00 19.88 145 LEU D N 1
ATOM 9639 C CA A LEU D 1 153 ? -49.882 21.362 -9.988 1.00 22.39 145 LEU D CA 1
ATOM 9640 C C . LEU D 1 153 ? -51.167 22.073 -9.615 1.00 21.40 145 LEU D C 1
ATOM 9641 O O . LEU D 1 153 ? -51.177 23.282 -9.394 1.00 21.29 145 LEU D O 1
ATOM 9646 N N . PHE D 1 154 ? -52.249 21.310 -9.559 1.00 20.25 146 PHE D N 1
ATOM 9647 C CA . PHE D 1 154 ? -53.557 21.860 -9.254 1.00 21.20 146 PHE D CA 1
ATOM 9648 C C . PHE D 1 154 ? -53.595 22.425 -7.841 1.00 24.52 146 PHE D C 1
ATOM 9649 O O . PHE D 1 154 ? -54.055 23.543 -7.635 1.00 24.53 146 PHE D O 1
ATOM 9657 N N . LEU D 1 155 ? -53.090 21.656 -6.881 1.00 21.27 147 LEU D N 1
ATOM 9658 C CA . LEU D 1 155 ? -53.102 22.074 -5.494 1.00 23.44 147 LEU D CA 1
ATOM 9659 C C . LEU D 1 155 ? -52.230 23.305 -5.297 1.00 25.58 147 LEU D C 1
ATOM 9660 O O . LEU D 1 155 ? -52.611 24.233 -4.574 1.00 24.06 147 LEU D O 1
ATOM 9665 N N . ALA D 1 156 ? -51.071 23.340 -5.948 1.00 26.27 148 ALA D N 1
ATOM 9666 C CA . ALA D 1 156 ? -50.238 24.540 -5.855 1.00 22.54 148 ALA D CA 1
ATOM 9667 C C . ALA D 1 156 ? -51.065 25.749 -6.270 1.00 22.52 148 ALA D C 1
ATOM 9668 O O . ALA D 1 156 ? -51.050 26.772 -5.590 1.00 21.75 148 ALA D O 1
ATOM 9670 N N . THR D 1 157 ? -51.794 25.613 -7.379 1.00 22.45 149 THR D N 1
ATOM 9671 C CA . THR D 1 157 ? -52.590 26.705 -7.940 1.00 22.65 149 THR D CA 1
ATOM 9672 C C . THR D 1 157 ? -53.764 27.082 -7.034 1.00 23.34 149 THR D C 1
ATOM 9673 O O . THR D 1 157 ? -54.043 28.261 -6.809 1.00 22.44 149 THR D O 1
ATOM 9677 N N . TYR D 1 158 ? -54.461 26.070 -6.538 1.00 22.07 150 TYR D N 1
ATOM 9678 C CA . TYR D 1 158 ? -55.603 26.284 -5.667 1.00 22.85 150 TYR D CA 1
ATOM 9679 C C . TYR D 1 158 ? -55.200 27.113 -4.452 1.00 22.77 150 TYR D C 1
ATOM 9680 O O . TYR D 1 158 ? -55.897 28.052 -4.058 1.00 23.75 150 TYR D O 1
ATOM 9689 N N . TYR D 1 159 ? -54.072 26.751 -3.858 1.00 21.48 151 TYR D N 1
ATOM 9690 C CA . TYR D 1 159 ? -53.655 27.359 -2.604 1.00 20.88 151 TYR D CA 1
ATOM 9691 C C . TYR D 1 159 ? -52.979 28.701 -2.826 1.00 21.78 151 TYR D C 1
ATOM 9692 O O . TYR D 1 159 ? -53.069 29.575 -1.984 1.00 16.24 151 TYR D O 1
ATOM 9701 N N . ALA D 1 160 ? -52.305 28.870 -3.962 1.00 17.30 152 ALA D N 1
ATOM 9702 C CA . ALA D 1 160 ? -51.800 30.190 -4.302 1.00 22.82 152 ALA D CA 1
ATOM 9703 C C . ALA D 1 160 ? -52.971 31.149 -4.429 1.00 21.32 152 ALA D C 1
ATOM 9704 O O . ALA D 1 160 ? -52.858 32.327 -4.084 1.00 23.71 152 ALA D O 1
ATOM 9706 N N . ASN D 1 161 ? -54.089 30.649 -4.942 1.00 18.99 153 ASN D N 1
ATOM 9707 C CA . ASN D 1 161 ? -55.280 31.468 -5.059 1.00 20.90 153 ASN D CA 1
ATOM 9708 C C . ASN D 1 161 ? -55.822 31.841 -3.677 1.00 20.65 153 ASN D C 1
ATOM 9709 O O . ASN D 1 161 ? -56.095 33.012 -3.408 1.00 20.23 153 ASN D O 1
ATOM 9714 N N . GLU D 1 162 ? -55.964 30.844 -2.804 1.00 19.18 154 GLU D N 1
ATOM 9715 C CA . GLU D 1 162 ? -56.483 31.067 -1.453 1.00 20.49 154 GLU D CA 1
ATOM 9716 C C . GLU D 1 162 ? -55.610 32.042 -0.650 1.00 20.29 154 GLU D C 1
ATOM 9717 O O . GLU D 1 162 ? -56.116 32.959 -0.023 1.00 22.51 154 GLU D O 1
ATOM 9723 N N . VAL D 1 163 ? -54.301 31.840 -0.678 1.00 20.07 155 VAL D N 1
ATOM 9724 C CA . VAL D 1 163 ? -53.367 32.776 -0.086 1.00 20.68 155 VAL D CA 1
ATOM 9725 C C . VAL D 1 163 ? -53.486 34.178 -0.707 1.00 22.61 155 VAL D C 1
ATOM 9726 O O . VAL D 1 163 ? -53.611 35.176 0.012 1.00 21.82 155 VAL D O 1
ATOM 9730 N N . LEU D 1 164 ? -53.467 34.261 -2.033 1.00 21.44 156 LEU D N 1
ATOM 9731 C CA . LEU D 1 164 ? -53.513 35.567 -2.694 1.00 20.41 156 LEU D CA 1
ATOM 9732 C C . LEU D 1 164 ? -54.748 36.385 -2.302 1.00 18.79 156 LEU D C 1
ATOM 9733 O O . LEU D 1 164 ? -54.648 37.567 -1.980 1.00 21.00 156 LEU D O 1
ATOM 9738 N N . LEU D 1 165 ? -55.910 35.753 -2.336 1.00 19.56 157 LEU D N 1
ATOM 9739 C CA . LEU D 1 165 ? -57.146 36.431 -1.982 1.00 21.24 157 LEU D CA 1
ATOM 9740 C C . LEU D 1 165 ? -57.083 36.946 -0.527 1.00 23.53 157 LEU D C 1
ATOM 9741 O O . LEU D 1 165 ? -57.531 38.046 -0.225 1.00 21.99 157 LEU D O 1
ATOM 9746 N N . ARG D 1 166 ? -56.521 36.156 0.374 1.00 20.06 158 ARG D N 1
ATOM 9747 C CA . ARG D 1 166 ? -56.418 36.604 1.755 1.00 20.37 158 ARG D CA 1
ATOM 9748 C C . ARG D 1 166 ? -55.426 37.759 1.891 1.00 23.46 158 ARG D C 1
ATOM 9749 O O . ARG D 1 166 ? -55.645 38.660 2.687 1.00 23.02 158 ARG D O 1
ATOM 9757 N N . LEU D 1 167 ? -54.370 37.767 1.080 1.00 19.11 159 LEU D N 1
ATOM 9758 C CA . LEU D 1 167 ? -53.395 38.850 1.134 1.00 20.33 159 LEU D CA 1
ATOM 9759 C C . LEU D 1 167 ? -53.980 40.148 0.581 1.00 21.98 159 LEU D C 1
ATOM 9760 O O . LEU D 1 167 ? -53.421 41.225 0.790 1.00 23.43 159 LEU D O 1
ATOM 9765 N N . MET D 1 168 ? -55.108 40.044 -0.116 1.00 22.41 160 MET D N 1
ATOM 9766 C CA . MET D 1 168 ? -55.749 41.215 -0.712 1.00 19.78 160 MET D CA 1
ATOM 9767 C C . MET D 1 168 ? -56.769 41.897 0.208 1.00 21.29 160 MET D C 1
ATOM 9768 O O . MET D 1 168 ? -57.161 43.033 -0.026 1.00 18.96 160 MET D O 1
ATOM 9773 N N . VAL D 1 169 ? -57.209 41.210 1.251 1.00 21.02 161 VAL D N 1
ATOM 9774 C CA . VAL D 1 169 ? -58.072 41.869 2.229 1.00 24.52 161 VAL D CA 1
ATOM 9775 C C . VAL D 1 169 ? -57.322 43.052 2.866 1.00 21.31 161 VAL D C 1
ATOM 9776 O O . VAL D 1 169 ? -56.297 42.857 3.513 1.00 23.59 161 VAL D O 1
ATOM 9780 N N . PRO D 1 170 ? -57.827 44.286 2.665 1.00 20.40 162 PRO D N 1
ATOM 9781 C CA . PRO D 1 170 ? -57.216 45.477 3.265 1.00 23.81 162 PRO D CA 1
ATOM 9782 C C . PRO D 1 170 ? -56.967 45.239 4.754 1.00 27.82 162 PRO D C 1
ATOM 9783 O O . PRO D 1 170 ? -57.844 44.712 5.432 1.00 23.18 162 PRO D O 1
ATOM 9787 N N . PRO D 1 171 ? -55.783 45.622 5.250 1.00 26.94 163 PRO D N 1
ATOM 9788 C CA . PRO D 1 171 ? -55.363 45.364 6.632 1.00 27.25 163 PRO D CA 1
ATOM 9789 C C . PRO D 1 171 ? -56.418 45.786 7.650 1.00 30.42 163 PRO D C 1
ATOM 9790 O O . PRO D 1 171 ? -57.003 46.866 7.543 1.00 29.88 163 PRO D O 1
ATOM 9794 N N . GLY D 1 172 ? -56.661 44.923 8.625 1.00 27.90 164 GLY D N 1
ATOM 9795 C CA . GLY D 1 172 ? -57.531 45.259 9.732 1.00 29.28 164 GLY D CA 1
ATOM 9796 C C . GLY D 1 172 ? -59.003 45.114 9.410 1.00 29.19 164 GLY D C 1
ATOM 9797 O O . GLY D 1 172 ? -59.838 45.147 10.307 1.00 26.84 164 GLY D O 1
ATOM 9798 N N . LEU D 1 173 ? -59.330 44.946 8.135 1.00 27.67 165 LEU D N 1
ATOM 9799 C CA . LEU D 1 173 ? -60.734 44.952 7.727 1.00 29.50 165 LEU D CA 1
ATOM 9800 C C . LEU D 1 173 ? -61.574 43.881 8.434 1.00 27.07 165 LEU D C 1
ATOM 9801 O O . LEU D 1 173 ? -62.705 44.130 8.811 1.00 28.95 165 LEU D O 1
ATOM 9806 N N . LEU D 1 174 ? -61.017 42.694 8.620 1.00 26.37 166 LEU D N 1
ATOM 9807 C CA . LEU D 1 174 ? -61.778 41.603 9.218 1.00 29.44 166 LEU D CA 1
ATOM 9808 C C . LEU D 1 174 ? -61.246 41.209 10.603 1.00 31.84 166 LEU D C 1
ATOM 9809 O O . LEU D 1 174 ? -61.597 40.153 11.130 1.00 28.07 166 LEU D O 1
ATOM 9814 N N . ALA D 1 175 ? -60.397 42.057 11.184 1.00 31.09 167 ALA D N 1
ATOM 9815 C CA . ALA D 1 175 ? -59.826 41.798 12.512 1.00 28.28 167 ALA D CA 1
ATOM 9816 C C . ALA D 1 175 ? -60.915 41.574 13.564 1.00 27.16 167 ALA D C 1
ATOM 9817 O O . ALA D 1 175 ? -61.938 42.256 13.563 1.00 26.42 167 ALA D O 1
ATOM 9819 N N . THR D 1 176 ? -60.678 40.612 14.454 1.00 28.47 168 THR D N 1
ATOM 9820 C CA . THR D 1 176 ? -61.563 40.327 15.594 1.00 32.86 168 THR D CA 1
ATOM 9821 C C . THR D 1 176 ? -60.826 40.628 16.902 1.00 33.52 168 THR D C 1
ATOM 9822 O O . THR D 1 176 ? -59.624 40.886 16.879 1.00 28.99 168 THR D O 1
ATOM 9826 N N . GLY D 1 177 ? -61.529 40.611 18.036 1.00 36.89 169 GLY D N 1
ATOM 9827 C CA . GLY D 1 177 ? -60.860 40.771 19.319 1.00 28.45 169 GLY D CA 1
ATOM 9828 C C . GLY D 1 177 ? -61.017 42.123 20.002 1.00 29.65 169 GLY D C 1
ATOM 9829 O O . GLY D 1 177 ? -62.030 42.802 19.826 1.00 25.95 169 GLY D O 1
ATOM 9830 N N . THR D 1 178 ? -60.021 42.517 20.799 1.00 32.84 170 THR D N 1
ATOM 9831 C CA . THR D 1 178 ? -60.083 43.800 21.522 1.00 32.56 170 THR D CA 1
ATOM 9832 C C . THR D 1 178 ? -59.915 44.972 20.574 1.00 29.87 170 THR D C 1
ATOM 9833 O O . THR D 1 178 ? -59.436 44.797 19.448 1.00 29.41 170 THR D O 1
ATOM 9837 N N . ASP D 1 179 ? -60.270 46.169 21.034 1.00 26.11 171 ASP D N 1
ATOM 9838 C CA . ASP D 1 179 ? -60.043 47.354 20.225 1.00 27.07 171 ASP D CA 1
ATOM 9839 C C . ASP D 1 179 ? -58.568 47.532 19.891 1.00 27.94 171 ASP D C 1
ATOM 9840 O O . ASP D 1 179 ? -58.233 47.985 18.795 1.00 26.23 171 ASP D O 1
ATOM 9845 N N . GLU D 1 180 ? -57.693 47.181 20.834 1.00 26.90 172 GLU D N 1
ATOM 9846 C CA . GLU D 1 180 ? -56.249 47.320 20.630 1.00 28.78 172 GLU D CA 1
ATOM 9847 C C . GLU D 1 180 ? -55.738 46.383 19.527 1.00 25.04 172 GLU D C 1
ATOM 9848 O O . GLU D 1 180 ? -54.876 46.755 18.740 1.00 25.58 172 GLU D O 1
ATOM 9854 N N . GLU D 1 181 ? -56.264 45.166 19.487 1.00 23.65 173 GLU D N 1
ATOM 9855 C CA . GLU D 1 181 ? -55.893 44.207 18.453 1.00 30.14 173 GLU D CA 1
ATOM 9856 C C . GLU D 1 181 ? -56.386 44.671 17.086 1.00 28.31 173 GLU D C 1
ATOM 9857 O O . GLU D 1 181 ? -55.666 44.579 16.100 1.00 25.02 173 GLU D O 1
ATOM 9863 N N . LYS D 1 182 ? -57.615 45.169 17.035 1.00 23.93 174 LYS D N 1
ATOM 9864 C CA . LYS D 1 182 ? -58.151 45.706 15.795 1.00 25.40 174 LYS D CA 1
ATOM 9865 C C . LYS D 1 182 ? -57.332 46.897 15.316 1.00 27.31 174 LYS D C 1
ATOM 9866 O O . LYS D 1 182 ? -56.972 46.980 14.141 1.00 25.55 174 LYS D O 1
ATOM 9872 N N . ALA D 1 183 ? -57.021 47.803 16.238 1.00 23.27 175 ALA D N 1
ATOM 9873 C CA . ALA D 1 183 ? -56.274 49.002 15.897 1.00 25.72 175 ALA D CA 1
ATOM 9874 C C . ALA D 1 183 ? -54.918 48.598 15.337 1.00 26.33 175 ALA D C 1
ATOM 9875 O O . ALA D 1 183 ? -54.471 49.140 14.325 1.00 24.27 175 ALA D O 1
ATOM 9877 N N . LYS D 1 184 ? -54.278 47.639 16.000 1.00 21.37 176 LYS D N 1
ATOM 9878 C CA . LYS D 1 184 ? -53.006 47.087 15.542 1.00 24.96 176 LYS D CA 1
ATOM 9879 C C . LYS D 1 184 ? -53.077 46.448 14.134 1.00 25.64 176 LYS D C 1
ATOM 9880 O O . LYS D 1 184 ? -52.238 46.731 13.286 1.00 24.73 176 LYS D O 1
ATOM 9886 N N . ALA D 1 185 ? -54.062 45.590 13.886 1.00 21.46 177 ALA D N 1
ATOM 9887 C CA . ALA D 1 185 ? -54.190 44.973 12.561 1.00 29.55 177 ALA D CA 1
ATOM 9888 C C . ALA D 1 185 ? -54.422 46.032 11.484 1.00 28.27 177 ALA D C 1
ATOM 9889 O O . ALA D 1 185 ? -53.966 45.890 10.347 1.00 27.88 177 ALA D O 1
ATOM 9891 N N . ALA D 1 186 ? -55.122 47.096 11.860 1.00 24.84 178 ALA D N 1
ATOM 9892 C CA . ALA D 1 186 ? -55.464 48.168 10.932 1.00 25.34 178 ALA D CA 1
ATOM 9893 C C . ALA D 1 186 ? -54.266 49.064 10.597 1.00 26.57 178 ALA D C 1
ATOM 9894 O O . ALA D 1 186 ? -54.261 49.733 9.572 1.00 27.62 178 ALA D O 1
ATOM 9896 N N . ALA D 1 187 ? -53.248 49.066 11.449 1.00 21.52 179 ALA D N 1
ATOM 9897 C CA . ALA D 1 187 ? -52.083 49.913 11.218 1.00 25.06 179 ALA D CA 1
ATOM 9898 C C . ALA D 1 187 ? -50.999 49.154 10.469 1.00 22.53 179 ALA D C 1
ATOM 9899 O O . ALA D 1 187 ? -50.012 49.735 10.040 1.00 27.35 179 ALA D O 1
ATOM 9901 N N . VAL D 1 188 ? -51.168 47.850 10.323 1.00 24.29 180 VAL D N 1
ATOM 9902 C CA . VAL D 1 188 ? -50.186 47.089 9.568 1.00 28.02 180 VAL D CA 1
ATOM 9903 C C . VAL D 1 188 ? -50.312 47.473 8.101 1.00 28.65 180 VAL D C 1
ATOM 9904 O O . VAL D 1 188 ? -51.418 47.569 7.569 1.00 26.09 180 VAL D O 1
ATOM 9908 N N . LYS D 1 189 ? -49.181 47.742 7.460 1.00 31.84 181 LYS D N 1
ATOM 9909 C CA . LYS D 1 189 ? -49.194 48.137 6.056 1.00 30.43 181 LYS D CA 1
ATOM 9910 C C . LYS D 1 189 ? -49.647 46.998 5.140 1.00 26.20 181 LYS D C 1
ATOM 9911 O O . LYS D 1 189 ? -49.438 45.828 5.437 1.00 25.34 181 LYS D O 1
ATOM 9917 N N . PRO D 1 190 ? -50.269 47.348 4.011 1.00 30.39 182 PRO D N 1
ATOM 9918 C CA . PRO D 1 190 ? -50.583 46.337 2.998 1.00 29.86 182 PRO D CA 1
ATOM 9919 C C . PRO D 1 190 ? -49.274 45.651 2.627 1.00 28.24 182 PRO D C 1
ATOM 9920 O O . PRO D 1 190 ? -48.256 46.333 2.524 1.00 26.78 182 PRO D O 1
ATOM 9924 N N . PRO D 1 191 ? -49.287 44.330 2.422 1.00 28.35 183 PRO D N 1
ATOM 9925 C CA . PRO D 1 191 ? -48.013 43.671 2.078 1.00 26.99 183 PRO D CA 1
ATOM 9926 C C . PRO D 1 191 ? -47.435 44.203 0.754 1.00 26.33 183 PRO D C 1
ATOM 9927 O O . PRO D 1 191 ? -48.200 44.601 -0.114 1.00 23.28 183 PRO D O 1
ATOM 9931 N N . SER D 1 192 ? -46.113 44.241 0.609 1.00 24.77 184 SER D N 1
ATOM 9932 C CA . SER D 1 192 ? -45.534 44.634 -0.672 1.00 25.91 184 SER D CA 1
ATOM 9933 C C . SER D 1 192 ? -45.785 43.536 -1.720 1.00 24.82 184 SER D C 1
ATOM 9934 O O . SER D 1 192 ? -46.085 42.389 -1.378 1.00 22.95 184 SER D O 1
ATOM 9937 N N . GLN D 1 193 ? -45.670 43.881 -2.996 1.00 23.92 185 GLN D N 1
ATOM 9938 C CA . GLN D 1 193 ? -45.873 42.878 -4.033 1.00 25.17 185 GLN D CA 1
ATOM 9939 C C . GLN D 1 193 ? -44.730 41.858 -4.052 1.00 21.63 185 GLN D C 1
ATOM 9940 O O . GLN D 1 193 ? -44.950 40.669 -4.270 1.00 23.51 185 GLN D O 1
ATOM 9946 N N . ALA D 1 194 ? -43.518 42.307 -3.760 1.00 23.40 186 ALA D N 1
ATOM 9947 C CA . ALA D 1 194 ? -42.413 41.370 -3.592 1.00 22.12 186 ALA D CA 1
ATOM 9948 C C . ALA D 1 194 ? -42.741 40.365 -2.494 1.00 24.20 186 ALA D C 1
ATOM 9949 O O . ALA D 1 194 ? -42.471 39.170 -2.648 1.00 23.85 186 ALA D O 1
ATOM 9951 N N . LYS D 1 195 ? -43.314 40.845 -1.386 1.00 18.96 187 LYS D N 1
ATOM 9952 C CA . LYS D 1 195 ? -43.716 39.947 -0.307 1.00 21.78 187 LYS D CA 1
ATOM 9953 C C . LYS D 1 195 ? -44.855 39.013 -0.728 1.00 22.56 187 LYS D C 1
ATOM 9954 O O . LYS D 1 195 ? -44.849 37.827 -0.397 1.00 20.53 187 LYS D O 1
ATOM 9960 N N . ILE D 1 196 ? -45.831 39.554 -1.455 1.00 21.51 188 ILE D N 1
ATOM 9961 C CA . ILE D 1 196 ? -46.891 38.738 -2.063 1.00 24.14 188 ILE D CA 1
ATOM 9962 C C . ILE D 1 196 ? -46.306 37.641 -2.971 1.00 23.17 188 ILE D C 1
ATOM 9963 O O . ILE D 1 196 ? -46.709 36.476 -2.908 1.00 22.43 188 ILE D O 1
ATOM 9968 N N . SER D 1 197 ? -45.345 38.017 -3.807 1.00 22.71 189 SER D N 1
ATOM 9969 C CA . SER D 1 197 ? -44.710 37.053 -4.705 1.00 25.38 189 SER D CA 1
ATOM 9970 C C . SER D 1 197 ? -43.970 35.961 -3.959 1.00 25.48 189 SER D C 1
ATOM 9971 O O . SER D 1 197 ? -44.114 34.777 -4.275 1.00 28.78 189 SER D O 1
ATOM 9974 N N . SER D 1 198 ? -43.166 36.349 -2.979 1.00 22.07 190 SER D N 1
ATOM 9975 C CA . SER D 1 198 ? -42.360 35.361 -2.291 1.00 26.22 190 SER D CA 1
ATOM 9976 C C . SER D 1 198 ? -43.262 34.373 -1.540 1.00 23.03 190 SER D C 1
ATOM 9977 O O . SER D 1 198 ? -42.947 33.186 -1.459 1.00 25.69 190 SER D O 1
ATOM 9980 N N . LEU D 1 199 ? -44.403 34.843 -1.044 1.00 21.79 191 LEU D N 1
ATOM 9981 C CA . LEU D 1 199 ? -45.346 33.946 -0.369 1.00 24.37 191 LEU D CA 1
ATOM 9982 C C . LEU D 1 199 ? -45.977 32.920 -1.325 1.00 23.52 191 LEU D C 1
ATOM 9983 O O . LEU D 1 199 ? -46.002 31.728 -1.036 1.00 21.23 191 LEU D O 1
ATOM 9988 N N . LEU D 1 200 ? -46.482 33.380 -2.464 1.00 23.63 192 LEU D N 1
ATOM 9989 C CA . LEU D 1 200 ? -47.058 32.452 -3.427 1.00 26.69 192 LEU D CA 1
ATOM 9990 C C . LEU D 1 200 ? -45.994 31.491 -3.979 1.00 24.75 192 LEU D C 1
ATOM 9991 O O . LEU D 1 200 ? -46.266 30.308 -4.186 1.00 24.51 192 LEU D O 1
ATOM 9996 N N . GLU D 1 201 ? -44.782 31.999 -4.173 1.00 22.12 193 GLU D N 1
ATOM 9997 C CA . GLU D 1 201 ? -43.652 31.157 -4.577 1.00 24.81 193 GLU D CA 1
ATOM 9998 C C . GLU D 1 201 ? -43.399 30.027 -3.575 1.00 25.86 193 GLU D C 1
ATOM 9999 O O . GLU D 1 201 ? -43.084 28.908 -3.972 1.00 26.79 193 GLU D O 1
ATOM 10005 N N . LYS D 1 202 ? -43.558 30.313 -2.283 1.00 26.01 194 LYS D N 1
ATOM 10006 C CA . LYS D 1 202 ? -43.436 29.283 -1.251 1.00 24.57 194 LYS D CA 1
ATOM 10007 C C . LYS D 1 202 ? -44.557 28.249 -1.335 1.00 23.93 194 LYS D C 1
ATOM 10008 O O . LYS D 1 202 ? -44.316 27.054 -1.159 1.00 24.81 194 LYS D O 1
ATOM 10014 N N . VAL D 1 203 ? -45.781 28.703 -1.586 1.00 21.11 195 VAL D N 1
ATOM 10015 C CA . VAL D 1 203 ? -46.883 27.783 -1.847 1.00 23.82 195 VAL D CA 1
ATOM 10016 C C . VAL D 1 203 ? -46.543 26.851 -3.025 1.00 26.65 195 VAL D C 1
ATOM 10017 O O . VAL D 1 203 ? -46.610 25.626 -2.906 1.00 25.25 195 VAL D O 1
ATOM 10021 N N . ALA D 1 204 ? -46.163 27.429 -4.160 1.00 23.22 196 ALA D N 1
ATOM 10022 C CA . ALA D 1 204 ? -45.836 26.611 -5.325 1.00 28.12 196 ALA D CA 1
ATOM 10023 C C . ALA D 1 204 ? -44.709 25.621 -5.018 1.00 25.61 196 ALA D C 1
ATOM 10024 O O . ALA D 1 204 ? -44.792 24.451 -5.383 1.00 26.16 196 ALA D O 1
ATOM 10026 N N . LYS D 1 205 ? -43.668 26.084 -4.334 1.00 23.26 197 LYS D N 1
ATOM 10027 C CA . LYS D 1 205 ? -42.523 25.229 -4.015 1.00 26.39 197 LYS D CA 1
ATOM 10028 C C . LYS D 1 205 ? -42.852 24.050 -3.081 1.00 26.88 197 LYS D C 1
ATOM 10029 O O . LYS D 1 205 ? -42.226 22.999 -3.157 1.00 26.16 197 LYS D O 1
ATOM 10035 N N . ALA D 1 206 ? -43.843 24.209 -2.218 1.00 22.41 198 ALA D N 1
ATOM 10036 C CA . ALA D 1 206 ? -44.221 23.108 -1.355 1.00 24.45 198 ALA D CA 1
ATOM 10037 C C . ALA D 1 206 ? -44.606 21.921 -2.216 1.00 28.28 198 ALA D C 1
ATOM 10038 O O . ALA D 1 206 ? -44.515 20.777 -1.774 1.00 31.50 198 ALA D O 1
ATOM 10040 N N . TYR D 1 207 ? -45.053 22.212 -3.438 1.00 23.40 199 TYR D N 1
ATOM 10041 C CA . TYR D 1 207 ? -45.563 21.209 -4.369 1.00 25.34 199 TYR D CA 1
ATOM 10042 C C . TYR D 1 207 ? -44.595 21.012 -5.536 1.00 27.66 199 TYR D C 1
ATOM 10043 O O . TYR D 1 207 ? -44.984 20.537 -6.600 1.00 26.49 199 TYR D O 1
ATOM 10052 N N . ASP D 1 208 ? -43.342 21.412 -5.344 1.00 24.52 200 ASP D N 1
ATOM 10053 C CA . ASP D 1 208 ? -42.343 21.324 -6.403 1.00 26.89 200 ASP D CA 1
ATOM 10054 C C . ASP D 1 208 ? -42.800 21.921 -7.743 1.00 25.52 200 ASP D C 1
ATOM 10055 O O . ASP D 1 208 ? -42.405 21.447 -8.812 1.00 24.29 200 ASP D O 1
ATOM 10060 N N . CYS D 1 209 ? -43.617 22.966 -7.678 1.00 23.62 201 CYS D N 1
ATOM 10061 C CA . CYS D 1 209 ? -44.019 23.714 -8.871 1.00 21.07 201 CYS D CA 1
ATOM 10062 C C . CYS D 1 209 ? -43.509 25.144 -8.781 1.00 24.28 201 CYS D C 1
ATOM 10063 O O . CYS D 1 209 ? -42.890 25.522 -7.790 1.00 23.75 201 CYS D O 1
ATOM 10066 N N . ASN D 1 210 ? -43.784 25.937 -9.813 1.00 19.28 202 ASN D N 1
ATOM 10067 C CA . ASN D 1 210 ? -43.439 27.346 -9.807 1.00 19.20 202 ASN D CA 1
ATOM 10068 C C . ASN D 1 210 ? -44.610 28.225 -10.226 1.00 21.58 202 ASN D C 1
ATOM 10069 O O . ASN D 1 210 ? -45.457 27.808 -11.031 1.00 18.55 202 ASN D O 1
ATOM 10074 N N . ILE D 1 211 ? -44.652 29.441 -9.677 1.00 18.31 203 ILE D N 1
ATOM 10075 C CA . ILE D 1 211 ? -45.620 30.451 -10.099 1.00 20.11 203 ILE D CA 1
ATOM 10076 C C . ILE D 1 211 ? -45.274 30.843 -11.541 1.00 21.05 203 ILE D C 1
ATOM 10077 O O . ILE D 1 211 ? -44.099 31.033 -11.856 1.00 19.20 203 ILE D O 1
ATOM 10082 N N . ILE D 1 212 ? -46.265 30.942 -12.422 1.00 18.31 204 ILE D N 1
ATOM 10083 C CA . ILE D 1 212 ? -45.997 31.413 -13.786 1.00 17.97 204 ILE D CA 1
ATOM 10084 C C . ILE D 1 212 ? -45.530 32.874 -13.776 1.00 20.00 204 ILE D C 1
ATOM 10085 O O . ILE D 1 212 ? -46.271 33.779 -13.388 1.00 19.60 204 ILE D O 1
ATOM 10090 N N . GLU D 1 213 ? -44.312 33.127 -14.223 1.00 19.82 205 GLU D N 1
ATOM 10091 C CA . GLU D 1 213 ? -43.785 34.485 -14.143 1.00 26.44 205 GLU D CA 1
ATOM 10092 C C . GLU D 1 213 ? -44.727 35.560 -14.720 1.00 23.18 205 GLU D C 1
ATOM 10093 O O . GLU D 1 213 ? -45.377 35.360 -15.760 1.00 21.07 205 GLU D O 1
ATOM 10099 N N . SER D 1 214 ? -44.806 36.675 -13.991 1.00 18.52 206 SER D N 1
ATOM 10100 C CA . SER D 1 214 ? -45.595 37.860 -14.345 1.00 18.06 206 SER D CA 1
ATOM 10101 C C . SER D 1 214 ? -47.107 37.687 -14.441 1.00 16.90 206 SER D C 1
ATOM 10102 O O . SER D 1 214 ? -47.774 38.455 -15.109 1.00 18.74 206 SER D O 1
ATOM 10105 N N . THR D 1 215 ? -47.652 36.688 -13.766 1.00 21.52 207 THR D N 1
ATOM 10106 C CA . THR D 1 215 ? -49.101 36.512 -13.741 1.00 20.13 207 THR D CA 1
ATOM 10107 C C . THR D 1 215 ? -49.758 37.744 -13.099 1.00 16.69 207 THR D C 1
ATOM 10108 O O . THR D 1 215 ? -49.432 38.108 -11.974 1.00 15.95 207 THR D O 1
ATOM 10112 N N . THR D 1 216 ? -50.684 38.384 -13.803 1.00 18.96 208 THR D N 1
ATOM 10113 C CA . THR D 1 216 ? -51.159 39.692 -13.367 1.00 17.70 208 THR D CA 1
ATOM 10114 C C . THR D 1 216 ? -52.634 39.714 -12.983 1.00 20.90 208 THR D C 1
ATOM 10115 O O . THR D 1 216 ? -53.488 39.201 -13.710 1.00 22.21 208 THR D O 1
ATOM 10119 N N . SER D 1 217 ? -52.909 40.317 -11.831 1.00 16.03 209 SER D N 1
ATOM 10120 C CA . SER D 1 217 ? -54.267 40.578 -11.390 1.00 16.37 209 SER D CA 1
ATOM 10121 C C . SER D 1 217 ? -54.541 42.052 -11.618 1.00 15.51 209 SER D C 1
ATOM 10122 O O . SER D 1 217 ? -53.714 42.897 -11.293 1.00 15.06 209 SER D O 1
ATOM 10125 N N . TRP D 1 218 ? -55.694 42.364 -12.198 1.00 20.19 210 TRP D N 1
ATOM 10126 C CA . TRP D 1 218 ? -55.998 43.733 -12.597 1.00 18.10 210 TRP D CA 1
ATOM 10127 C C . TRP D 1 218 ? -57.198 44.312 -11.852 1.00 17.29 210 TRP D C 1
ATOM 10128 O O . TRP D 1 218 ? -58.169 43.614 -11.609 1.00 15.84 210 TRP D O 1
ATOM 10139 N N . LEU D 1 219 ? -57.130 45.597 -11.509 1.00 14.90 211 LEU D N 1
ATOM 10140 C CA . LEU D 1 219 ? -58.313 46.317 -11.080 1.00 15.69 211 LEU D CA 1
ATOM 10141 C C . LEU D 1 219 ? -59.292 46.415 -12.250 1.00 20.35 211 LEU D C 1
ATOM 10142 O O . LEU D 1 219 ? -58.890 46.696 -13.389 1.00 20.16 211 LEU D O 1
ATOM 10147 N N . PHE D 1 220 ? -60.573 46.180 -11.987 1.00 15.29 212 PHE D N 1
ATOM 10148 C CA . PHE D 1 220 ? -61.584 46.391 -13.016 1.00 16.81 212 PHE D CA 1
ATOM 10149 C C . PHE D 1 220 ? -62.313 47.714 -12.743 1.00 20.02 212 PHE D C 1
ATOM 10150 O O . PHE D 1 220 ? -62.339 48.192 -11.613 1.00 19.01 212 PHE D O 1
ATOM 10158 N N . ASP D 1 221 ? -62.896 48.307 -13.779 1.00 20.06 213 ASP D N 1
ATOM 10159 C CA . ASP D 1 221 ? -63.867 49.383 -13.593 1.00 23.19 213 ASP D CA 1
ATOM 10160 C C . ASP D 1 221 ? -64.779 49.424 -14.819 1.00 22.73 213 ASP D C 1
ATOM 10161 O O . ASP D 1 221 ? -64.690 48.561 -15.685 1.00 21.53 213 ASP D O 1
ATOM 10166 N N . LYS D 1 222 ? -65.654 50.415 -14.901 1.00 20.92 214 LYS D N 1
ATOM 10167 C CA . LYS D 1 222 ? -66.562 50.480 -16.024 1.00 23.64 214 LYS D CA 1
ATOM 10168 C C . LYS D 1 222 ? -65.775 50.508 -17.347 1.00 25.86 214 LYS D C 1
ATOM 10169 O O . LYS D 1 222 ? -64.878 51.343 -17.532 1.00 20.87 214 LYS D O 1
ATOM 10175 N N . ASN D 1 223 ? -66.122 49.596 -18.255 1.00 16.07 215 ASN D N 1
ATOM 10176 C CA . ASN D 1 223 ? -65.459 49.496 -19.542 1.00 19.46 215 ASN D CA 1
ATOM 10177 C C . ASN D 1 223 ? -63.950 49.278 -19.414 1.00 25.35 215 ASN D C 1
ATOM 10178 O O . ASN D 1 223 ? -63.196 49.700 -20.281 1.00 24.31 215 ASN D O 1
ATOM 10183 N N . GLU D 1 224 ? -63.503 48.626 -18.346 1.00 20.98 216 GLU D N 1
ATOM 10184 C CA . GLU D 1 224 ? -62.069 48.460 -18.151 1.00 21.57 216 GLU D CA 1
ATOM 10185 C C . GLU D 1 224 ? -61.689 47.174 -17.425 1.00 20.84 216 GLU D C 1
ATOM 10186 O O . GLU D 1 224 ? -62.093 46.911 -16.285 1.00 18.36 216 GLU D O 1
ATOM 10192 N N . ILE D 1 225 ? -60.843 46.409 -18.086 1.00 19.67 217 ILE D N 1
ATOM 10193 C CA . ILE D 1 225 ? -60.476 45.094 -17.637 1.00 15.28 217 ILE D CA 1
ATOM 10194 C C . ILE D 1 225 ? -58.986 45.076 -17.286 1.00 15.69 217 ILE D C 1
ATOM 10195 O O . ILE D 1 225 ? -58.457 44.097 -16.772 1.00 16.73 217 ILE D O 1
ATOM 10200 N N . GLU D 1 226 ? -58.320 46.188 -17.547 1.00 16.00 218 GLU D N 1
ATOM 10201 C CA . GLU D 1 226 ? -56.941 46.378 -17.092 1.00 23.70 218 GLU D CA 1
ATOM 10202 C C . GLU D 1 226 ? -56.778 47.788 -16.543 1.00 22.59 218 GLU D C 1
ATOM 10203 O O . GLU D 1 226 ? -56.218 48.666 -17.209 1.00 24.55 218 GLU D O 1
ATOM 10209 N N . GLY D 1 227 ? -57.279 48.001 -15.327 1.00 20.62 219 GLY D N 1
ATOM 10210 C CA . GLY D 1 227 ? -57.357 49.331 -14.744 1.00 20.79 219 GLY D CA 1
ATOM 10211 C C . GLY D 1 227 ? -56.146 49.896 -14.020 1.00 22.63 219 GLY D C 1
ATOM 10212 O O . GLY D 1 227 ? -55.022 49.397 -14.158 1.00 18.97 219 GLY D O 1
ATOM 10213 N N . LYS D 1 228 ? -56.411 50.943 -13.235 1.00 21.07 220 LYS D N 1
ATOM 10214 C CA . LYS D 1 228 ? -55.414 51.768 -12.535 1.00 25.71 220 LYS D CA 1
ATOM 10215 C C . LYS D 1 228 ? -54.447 51.022 -11.627 1.00 22.73 220 LYS D C 1
ATOM 10216 O O . LYS D 1 228 ? -53.383 51.543 -11.277 1.00 19.76 220 LYS D O 1
ATOM 10222 N N . LYS D 1 229 ? -54.841 49.843 -11.177 1.00 19.32 221 LYS D N 1
ATOM 10223 C CA . LYS D 1 229 ? -54.003 49.107 -10.247 1.00 21.69 221 LYS D CA 1
ATOM 10224 C C . LYS D 1 229 ? -53.815 47.687 -10.735 1.00 17.84 221 LYS D C 1
ATOM 10225 O O . LYS D 1 229 ? -54.704 47.110 -11.370 1.00 15.48 221 LYS D O 1
ATOM 10231 N N . LYS D 1 230 ? -52.664 47.114 -10.416 1.00 18.54 222 LYS D N 1
ATOM 10232 C CA . LYS D 1 230 ? -52.409 45.730 -10.758 1.00 19.04 222 LYS D CA 1
ATOM 10233 C C . LYS D 1 230 ? -51.454 45.085 -9.774 1.00 18.47 222 LYS D C 1
ATOM 10234 O O . LYS D 1 230 ? -50.628 45.756 -9.155 1.00 17.62 222 LYS D O 1
ATOM 10240 N N . ILE D 1 231 ? -51.585 43.773 -9.643 1.00 15.44 223 ILE D N 1
ATOM 10241 C CA . ILE D 1 231 ? -50.637 42.974 -8.899 1.00 20.13 223 ILE D CA 1
ATOM 10242 C C . ILE D 1 231 ? -49.936 42.024 -9.879 1.00 19.49 223 ILE D C 1
ATOM 10243 O O . ILE D 1 231 ? -50.586 41.306 -10.641 1.00 16.15 223 ILE D O 1
ATOM 10248 N N . ILE D 1 232 ? -48.610 42.058 -9.865 1.00 18.40 224 ILE D N 1
ATOM 10249 C CA . ILE D 1 232 ? -47.804 41.206 -10.732 1.00 21.15 224 ILE D CA 1
ATOM 10250 C C . ILE D 1 232 ? -46.943 40.263 -9.911 1.00 18.97 224 ILE D C 1
ATOM 10251 O O . ILE D 1 232 ? -45.992 40.710 -9.276 1.00 18.05 224 ILE D O 1
ATOM 10256 N N . LEU D 1 233 ? -47.275 38.970 -9.960 1.00 17.72 225 LEU D N 1
ATOM 10257 C CA . LEU D 1 233 ? -46.550 37.900 -9.262 1.00 19.60 225 LEU D CA 1
ATOM 10258 C C . LEU D 1 233 ? -45.241 37.499 -9.956 1.00 23.15 225 LEU D C 1
ATOM 10259 O O . LEU D 1 233 ? -45.182 37.430 -11.188 1.00 20.27 225 LEU D O 1
ATOM 10264 N N . SER D 1 234 ? -44.216 37.193 -9.163 1.00 23.56 226 SER D N 1
ATOM 10265 C CA . SER D 1 234 ? -42.904 36.819 -9.687 1.00 23.74 226 SER D CA 1
ATOM 10266 C C . SER D 1 234 ? -42.585 37.601 -10.952 1.00 28.43 226 SER D C 1
ATOM 10267 O O . SER D 1 234 ? -42.448 37.035 -12.032 1.00 25.89 226 SER D O 1
ATOM 10270 N N . PRO D 1 235 ? -42.469 38.920 -10.823 1.00 28.57 227 PRO D N 1
ATOM 10271 C CA . PRO D 1 235 ? -42.228 39.736 -12.014 1.00 29.65 227 PRO D CA 1
ATOM 10272 C C . PRO D 1 235 ? -40.892 39.411 -12.675 1.00 35.17 227 PRO D C 1
ATOM 10273 O O . PRO D 1 235 ? -39.917 39.125 -11.987 1.00 30.07 227 PRO D O 1
ATOM 10277 N N . GLY D 1 236 ? -40.850 39.477 -14.002 1.00 44.34 228 GLY D N 1
ATOM 10278 C CA . GLY D 1 236 ? -39.586 39.458 -14.708 1.00 51.23 228 GLY D CA 1
ATOM 10279 C C . GLY D 1 236 ? -38.717 40.611 -14.229 1.00 52.09 228 GLY D C 1
ATOM 10280 O O . GLY D 1 236 ? -39.222 41.666 -13.854 1.00 52.84 228 GLY D O 1
ATOM 10281 N N . GLU D 1 237 ? -37.407 40.395 -14.237 1.00 58.70 229 GLU D N 1
ATOM 10282 C CA . GLU D 1 237 ? -36.422 41.377 -13.786 1.00 59.33 229 GLU D CA 1
ATOM 10283 C C . GLU D 1 237 ? -36.821 42.842 -13.987 1.00 61.22 229 GLU D C 1
ATOM 10284 O O . GLU D 1 237 ? -36.545 43.689 -13.130 1.00 66.44 229 GLU D O 1
ATOM 10290 N N . ASN D 1 238 ? -37.460 43.139 -15.117 1.00 56.99 230 ASN D N 1
ATOM 10291 C CA . ASN D 1 238 ? -37.731 44.527 -15.506 1.00 59.75 230 ASN D CA 1
ATOM 10292 C C . ASN D 1 238 ? -39.075 45.126 -15.056 1.00 62.43 230 ASN D C 1
ATOM 10293 O O . ASN D 1 238 ? -39.296 46.328 -15.237 1.00 58.16 230 ASN D O 1
ATOM 10298 N N . ILE D 1 239 ? -39.971 44.304 -14.500 1.00 56.19 231 ILE D N 1
ATOM 10299 C CA . ILE D 1 239 ? -41.355 44.739 -14.256 1.00 48.79 231 ILE D CA 1
ATOM 10300 C C . ILE D 1 239 ? -41.822 44.677 -12.795 1.00 47.97 231 ILE D C 1
ATOM 10301 O O . ILE D 1 239 ? -41.234 43.967 -11.979 1.00 56.12 231 ILE D O 1
ATOM 10306 N N . LYS D 1 240 ? -42.867 45.436 -12.473 1.00 35.95 232 LYS D N 1
ATOM 10307 C CA . LYS D 1 240 ? -43.480 45.406 -11.142 1.00 41.05 232 LYS D CA 1
ATOM 10308 C C . LYS D 1 240 ? -44.905 45.946 -11.197 1.00 33.59 232 LYS D C 1
ATOM 10309 O O . LYS D 1 240 ? -45.222 46.779 -12.043 1.00 33.72 232 LYS D O 1
ATOM 10315 N N . GLY D 1 241 ? -45.764 45.450 -10.310 1.00 28.53 233 GLY D N 1
ATOM 10316 C CA . GLY D 1 241 ? -47.120 45.962 -10.191 1.00 26.87 233 GLY D CA 1
ATOM 10317 C C . GLY D 1 241 ? -47.193 47.222 -9.340 1.00 29.24 233 GLY D C 1
ATOM 10318 O O . GLY D 1 241 ? -46.199 47.630 -8.738 1.00 27.29 233 GLY D O 1
ATOM 10319 N N . GLU D 1 242 ? -48.366 47.843 -9.292 1.00 20.88 234 GLU D N 1
ATOM 10320 C CA . GLU D 1 242 ? -48.554 49.038 -8.479 1.00 26.67 234 GLU D CA 1
ATOM 10321 C C . GLU D 1 242 ? -50.004 49.195 -8.028 1.00 22.65 234 GLU D C 1
ATOM 10322 O O . GLU D 1 242 ? -50.922 48.965 -8.798 1.00 21.79 234 GLU D O 1
ATOM 10328 N N . GLY D 1 243 ? -50.196 49.600 -6.774 1.00 29.53 235 GLY D N 1
ATOM 10329 C CA . GLY D 1 243 ? -51.525 49.830 -6.228 1.00 24.24 235 GLY D CA 1
ATOM 10330 C C . GLY D 1 243 ? -51.919 48.737 -5.256 1.00 24.49 235 GLY D C 1
ATOM 10331 O O . GLY D 1 243 ? -51.549 47.571 -5.425 1.00 24.86 235 GLY D O 1
ATOM 10332 N N . VAL D 1 244 ? -52.658 49.097 -4.217 1.00 26.71 236 VAL D N 1
ATOM 10333 C CA . VAL D 1 244 ? -53.124 48.083 -3.292 1.00 20.24 236 VAL D CA 1
ATOM 10334 C C . VAL D 1 244 ? -54.631 48.001 -3.388 1.00 19.08 236 VAL D C 1
ATOM 10335 O O . VAL D 1 244 ? -55.292 48.991 -3.680 1.00 24.00 236 VAL D O 1
ATOM 10339 N N . PRO D 1 245 ? -55.177 46.802 -3.189 1.00 18.65 237 PRO D N 1
ATOM 10340 C CA . PRO D 1 245 ? -56.622 46.591 -3.205 1.00 19.57 237 PRO D CA 1
ATOM 10341 C C . PRO D 1 245 ? -57.277 47.355 -2.058 1.00 21.51 237 PRO D C 1
ATOM 10342 O O . PRO D 1 245 ? -56.762 47.335 -0.940 1.00 20.73 237 PRO D O 1
ATOM 10346 N N . GLU D 1 246 ? -58.400 48.003 -2.352 1.00 19.83 238 GLU D N 1
ATOM 10347 C CA . GLU D 1 246 ? -59.131 48.832 -1.408 1.00 22.00 238 GLU D CA 1
ATOM 10348 C C . GLU D 1 246 ? -60.608 48.459 -1.426 1.00 20.98 238 GLU D C 1
ATOM 10349 O O . GLU D 1 246 ? -61.143 48.037 -2.450 1.00 16.97 238 GLU D O 1
ATOM 10355 N N . VAL D 1 247 ? -61.257 48.625 -0.280 1.00 21.48 239 VAL D N 1
ATOM 10356 C CA . VAL D 1 247 ? -62.712 48.578 -0.184 1.00 19.92 239 VAL D CA 1
ATOM 10357 C C . VAL D 1 247 ? -63.336 49.441 -1.281 1.00 19.77 239 VAL D C 1
ATOM 10358 O O . VAL D 1 247 ? -62.939 50.589 -1.473 1.00 19.11 239 VAL D O 1
ATOM 10362 N N . GLY D 1 248 ? -64.302 48.891 -2.012 1.00 20.67 240 GLY D N 1
ATOM 10363 C CA . GLY D 1 248 ? -64.827 49.561 -3.192 1.00 19.73 240 GLY D CA 1
ATOM 10364 C C . GLY D 1 248 ? -64.232 49.063 -4.512 1.00 22.50 240 GLY D C 1
ATOM 10365 O O . GLY D 1 248 ? -64.744 49.393 -5.586 1.00 18.63 240 GLY D O 1
ATOM 10366 N N . ASP D 1 249 ? -63.158 48.270 -4.451 1.00 17.97 241 ASP D N 1
ATOM 10367 C CA . ASP D 1 249 ? -62.538 47.731 -5.676 1.00 18.72 241 ASP D CA 1
ATOM 10368 C C . ASP D 1 249 ? -63.259 46.503 -6.215 1.00 16.84 241 ASP D C 1
ATOM 10369 O O . ASP D 1 249 ? -63.724 45.664 -5.446 1.00 19.16 241 ASP D O 1
ATOM 10374 N N . VAL D 1 250 ? -63.327 46.399 -7.543 1.00 15.83 242 VAL D N 1
ATOM 10375 C CA . VAL D 1 250 ? -63.488 45.107 -8.192 1.00 16.23 242 VAL D CA 1
ATOM 10376 C C . VAL D 1 250 ? -62.168 44.688 -8.877 1.00 19.11 242 VAL D C 1
ATOM 10377 O O . VAL D 1 250 ? -61.551 45.484 -9.595 1.00 19.89 242 VAL D O 1
ATOM 10381 N N . TRP D 1 251 ? -61.730 43.453 -8.649 1.00 14.62 243 TRP D N 1
ATOM 10382 C CA . TRP D 1 251 ? -60.504 42.945 -9.269 1.00 15.68 243 TRP D CA 1
ATOM 10383 C C . TRP D 1 251 ? -60.735 41.630 -10.008 1.00 17.45 243 TRP D C 1
ATOM 10384 O O . TRP D 1 251 ? -61.472 40.768 -9.531 1.00 15.48 243 TRP D O 1
ATOM 10395 N N . GLY D 1 252 ? -60.059 41.465 -11.147 1.00 15.10 244 GLY D N 1
ATOM 10396 C CA . GLY D 1 252 ? -59.927 40.159 -11.768 1.00 15.47 244 GLY D CA 1
ATOM 10397 C C . GLY D 1 252 ? -58.642 39.517 -11.272 1.00 17.71 244 GLY D C 1
ATOM 10398 O O . GLY D 1 252 ? -57.545 39.910 -11.672 1.00 17.55 244 GLY D O 1
ATOM 10399 N N . VAL D 1 253 ? -58.782 38.531 -10.388 1.00 20.07 245 VAL D N 1
ATOM 10400 C CA . VAL D 1 253 ? -57.646 37.958 -9.670 1.00 19.67 245 VAL D CA 1
ATOM 10401 C C . VAL D 1 253 ? -57.155 36.672 -10.316 1.00 18.50 245 VAL D C 1
ATOM 10402 O O . VAL D 1 253 ? -57.875 35.686 -10.3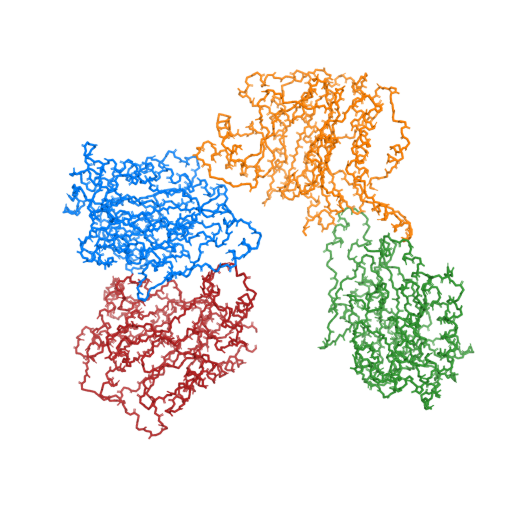65 1.00 16.68 245 VAL D O 1
ATOM 10406 N N . GLU D 1 254 ? -55.922 36.682 -10.802 1.00 17.93 246 GLU D N 1
ATOM 10407 C CA . GLU D 1 254 ? -55.398 35.507 -11.494 1.00 19.66 246 GLU D CA 1
ATOM 10408 C C . GLU D 1 254 ? -54.184 34.941 -10.781 1.00 17.94 246 GLU D C 1
ATOM 10409 O O . GLU D 1 254 ? -53.358 35.678 -10.230 1.00 18.35 246 GLU D O 1
ATOM 10415 N N . VAL D 1 255 ? -54.118 33.620 -10.790 1.00 17.52 247 VAL D N 1
ATOM 10416 C CA . VAL D 1 255 ? -53.007 32.860 -10.262 1.00 20.07 247 VAL D CA 1
ATOM 10417 C C . VAL D 1 255 ? -52.735 31.728 -11.258 1.00 20.43 247 VAL D C 1
ATOM 10418 O O . VAL D 1 255 ? -53.666 31.149 -11.818 1.00 18.68 247 VAL D O 1
ATOM 10422 N N . GLY D 1 256 ? -51.464 31.419 -11.481 1.00 17.46 248 GLY D N 1
ATOM 10423 C CA . GLY D 1 256 ? -51.108 30.282 -12.298 1.00 20.94 248 GLY D CA 1
ATOM 10424 C C . GLY D 1 256 ? -49.824 29.606 -11.859 1.00 21.44 248 GLY D C 1
ATOM 10425 O O . GLY D 1 256 ? -48.846 30.260 -11.480 1.00 20.90 248 GLY D O 1
ATOM 10426 N N . CYS D 1 257 ? -49.821 28.285 -11.933 1.00 18.24 249 CYS D N 1
ATOM 10427 C CA . CYS D 1 257 ? -48.627 27.514 -11.646 1.00 18.36 249 CYS D CA 1
ATOM 10428 C C . CYS D 1 257 ? -48.201 26.609 -12.815 1.00 22.85 249 CYS D C 1
ATOM 10429 O O . CYS D 1 257 ? -48.979 26.320 -13.743 1.00 20.16 249 CYS D O 1
ATOM 10432 N N . SER D 1 258 ? -46.956 26.151 -12.756 1.00 19.24 250 SER D N 1
ATOM 10433 C CA . SER D 1 258 ? -46.399 25.314 -13.807 1.00 22.24 250 SER D CA 1
ATOM 10434 C C . SER D 1 258 ? -45.548 24.185 -13.240 1.00 22.38 250 SER D C 1
ATOM 10435 O O . SER D 1 258 ? -44.915 24.343 -12.198 1.00 20.91 250 SER D O 1
ATOM 10438 N N . LEU D 1 259 ? -45.532 23.053 -13.940 1.00 19.98 251 LEU D N 1
ATOM 10439 C CA . LEU D 1 259 ? -44.696 21.930 -13.545 1.00 19.74 251 LEU D CA 1
ATOM 10440 C C . LEU D 1 259 ? -43.266 22.158 -14.026 1.00 19.85 251 LEU D C 1
ATOM 10441 O O . LEU D 1 259 ? -42.351 21.404 -13.678 1.00 22.27 251 LEU D O 1
ATOM 10446 N N . GLY D 1 260 ? -43.082 23.205 -14.825 1.00 16.58 252 GLY D N 1
ATOM 10447 C CA . GLY D 1 260 ? -41.764 23.631 -15.252 1.00 22.29 252 GLY D CA 1
ATOM 10448 C C . GLY D 1 260 ? -41.226 24.806 -14.449 1.00 21.61 252 GLY D C 1
ATOM 10449 O O . GLY D 1 260 ? -41.599 25.007 -13.298 1.00 22.42 252 GLY D O 1
ATOM 10450 N N . SER D 1 261 ? -40.338 25.574 -15.068 1.00 23.79 253 SER D N 1
ATOM 10451 C CA . SER D 1 261 ? -39.680 26.699 -14.429 1.00 24.75 253 SER D CA 1
ATOM 10452 C C . SER D 1 261 ? -40.643 27.786 -14.015 1.00 28.94 253 SER D C 1
ATOM 10453 O O . SER D 1 261 ? -40.372 28.526 -13.069 1.00 26.16 253 SER D O 1
ATOM 10456 N N . GLY D 1 262 ? -41.742 27.918 -14.757 1.00 22.21 254 GLY D N 1
ATOM 10457 C CA . GLY D 1 262 ? -42.598 29.073 -14.600 1.00 24.01 254 GLY D CA 1
ATOM 10458 C C . GLY D 1 262 ? -42.105 30.175 -15.507 1.00 27.32 254 GLY D C 1
ATOM 10459 O O . GLY D 1 262 ? -42.742 31.213 -15.644 1.00 25.03 254 GLY D O 1
ATOM 10460 N N . LYS D 1 263 ? -40.957 29.951 -16.134 1.00 24.62 255 LYS D N 1
ATOM 10461 C CA . LYS D 1 263 ? -40.509 30.849 -17.175 1.00 24.33 255 LYS D CA 1
ATOM 10462 C C . LYS D 1 263 ? -41.502 30.735 -18.314 1.00 24.24 255 LYS D C 1
ATOM 10463 O O . LYS D 1 263 ? -42.189 29.729 -18.456 1.00 22.16 255 LYS D O 1
ATOM 10469 N N . VAL D 1 264 ? -41.560 31.753 -19.121 1.00 22.29 256 VAL D N 1
ATOM 10470 C CA . VAL D 1 264 ? -42.499 31.872 -20.181 1.00 23.14 256 VAL D CA 1
ATOM 10471 C C . VAL D 1 264 ? -41.730 32.051 -21.458 1.00 24.13 256 VAL D C 1
ATOM 10472 O O . VAL D 1 264 ? -40.685 32.558 -21.462 1.00 25.15 256 VAL D O 1
ATOM 10476 N N . LYS D 1 265 ? -42.292 31.618 -22.548 1.00 27.54 257 LYS D N 1
ATOM 10477 C CA . LYS D 1 265 ? -41.755 31.840 -23.868 1.00 30.07 257 LYS D CA 1
ATOM 10478 C C . LYS D 1 265 ? -42.824 32.089 -24.927 1.00 23.54 257 LYS D C 1
ATOM 10479 O O . LYS D 1 265 ? -43.860 31.565 -24.885 1.00 23.65 257 LYS D O 1
ATOM 10485 N N . GLN D 1 266 ? -42.502 32.903 -25.886 1.00 25.60 258 GLN D N 1
ATOM 10486 C CA . GLN D 1 266 ? -43.363 33.178 -26.997 1.00 35.71 258 GLN D CA 1
ATOM 10487 C C . GLN D 1 266 ? -43.564 31.948 -27.847 1.00 30.51 258 GLN D C 1
ATOM 10488 O O . GLN D 1 266 ? -42.622 31.374 -28.244 1.00 36.20 258 GLN D O 1
ATOM 10494 N N . PHE D 1 267 ? -44.796 31.524 -28.041 1.00 27.44 259 PHE D N 1
ATOM 10495 C CA . PHE D 1 267 ? -45.078 30.405 -28.935 1.00 24.50 259 PHE D CA 1
ATOM 10496 C C . PHE D 1 267 ? -45.183 30.903 -30.378 1.00 30.12 259 PHE D C 1
ATOM 10497 O O . PHE D 1 267 ? -45.097 32.108 -30.624 1.00 33.39 259 PHE D O 1
ATOM 10505 N N . GLU D 1 268 ? -45.366 29.993 -31.330 1.00 33.27 260 GLU D N 1
ATOM 10506 C CA . GLU D 1 268 ? -45.335 30.380 -32.742 1.00 37.63 260 GLU D CA 1
ATOM 10507 C C . GLU D 1 268 ? -46.735 30.592 -33.341 1.00 38.55 260 GLU D C 1
ATOM 10508 O O . GLU D 1 268 ? -46.883 31.172 -34.429 1.00 37.02 260 GLU D O 1
ATOM 10514 N N . GLN D 1 269 ? -47.754 30.123 -32.629 1.00 29.03 261 GLN D N 1
ATOM 10515 C CA . GLN D 1 269 ? -49.146 30.291 -33.050 1.00 25.32 261 GLN D CA 1
ATOM 10516 C C . GLN D 1 269 ? -49.553 31.754 -33.277 1.00 26.90 261 GLN D C 1
ATOM 10517 O O . GLN D 1 269 ? -49.005 32.691 -32.682 1.00 21.14 261 GLN D O 1
ATOM 10523 N N . ARG D 1 270 ? -50.524 31.939 -34.157 1.00 25.26 262 ARG D N 1
ATOM 10524 C CA . ARG D 1 270 ? -51.012 33.267 -34.478 1.00 26.49 262 ARG D CA 1
ATOM 10525 C C . ARG D 1 270 ? -51.694 33.959 -33.290 1.00 20.21 262 ARG D C 1
ATOM 10526 O O . ARG D 1 270 ? -52.511 33.362 -32.596 1.00 17.43 262 ARG D O 1
ATOM 10534 N N . ALA D 1 271 ? -51.329 35.219 -33.072 1.00 19.02 263 ALA D N 1
ATOM 10535 C CA . ALA D 1 271 ? -51.991 36.076 -32.086 1.00 25.91 263 ALA D CA 1
ATOM 10536 C C . ALA D 1 271 ? -53.414 36.416 -32.536 1.00 23.78 263 ALA D C 1
ATOM 10537 O O . ALA D 1 271 ? -53.589 37.140 -33.523 1.00 21.31 263 ALA D O 1
ATOM 10539 N N . THR D 1 272 ? -54.418 35.898 -31.822 1.00 20.52 264 THR D N 1
ATOM 10540 C CA . THR D 1 272 ? -55.825 36.172 -32.146 1.00 17.69 264 THR D CA 1
ATOM 10541 C C . THR D 1 272 ? -56.544 37.045 -31.108 1.00 19.80 264 THR D C 1
ATOM 10542 O O . THR D 1 272 ? -57.481 37.771 -31.446 1.00 21.45 264 THR D O 1
ATOM 10546 N N . LEU D 1 273 ? -56.099 36.970 -29.856 1.00 19.79 265 LEU D N 1
ATOM 10547 C CA . LEU D 1 273 ? -56.692 37.710 -28.744 1.00 16.60 265 LEU D CA 1
ATOM 10548 C C . LEU D 1 273 ? -56.237 39.162 -28.737 1.00 20.92 265 LEU D C 1
ATOM 10549 O O . LEU D 1 273 ? -55.032 39.451 -28.705 1.00 16.00 265 LEU D O 1
ATOM 10554 N N . HIS D 1 274 ? -57.200 40.077 -28.747 1.00 13.53 266 HIS D N 1
ATOM 10555 C CA . HIS D 1 274 ? -56.881 41.494 -28.803 1.00 15.84 266 HIS D CA 1
ATOM 10556 C C . HIS D 1 274 ? -57.898 42.294 -28.007 1.00 17.81 266 HIS D C 1
ATOM 10557 O O . HIS D 1 274 ? -58.952 41.766 -27.588 1.00 15.23 266 HIS D O 1
ATOM 10564 N N . ARG D 1 275 ? -57.600 43.576 -27.811 1.00 12.44 267 ARG D N 1
ATOM 10565 C CA . ARG D 1 275 ? -58.622 44.484 -27.322 1.00 18.60 267 ARG D CA 1
ATOM 10566 C C . ARG D 1 275 ? -58.312 45.867 -27.827 1.00 17.04 267 ARG D C 1
ATOM 10567 O O . ARG D 1 275 ? -57.161 46.215 -28.031 1.00 20.08 267 ARG D O 1
ATOM 10575 N N . ARG D 1 276 ? -59.360 46.636 -28.048 1.00 19.83 268 ARG D N 1
ATOM 10576 C CA . ARG D 1 276 ? -59.253 48.017 -28.463 1.00 20.41 268 ARG D CA 1
ATOM 10577 C C . ARG D 1 276 ? -58.774 48.840 -27.276 1.00 20.29 268 ARG D C 1
ATOM 10578 O O . ARG D 1 276 ? -59.167 48.573 -26.140 1.00 20.28 268 ARG D O 1
ATOM 10586 N N . THR D 1 277 ? -57.898 49.811 -27.527 1.00 23.76 269 THR D N 1
ATOM 10587 C CA . THR D 1 277 ? -57.432 50.714 -26.479 1.00 23.47 269 THR D CA 1
ATOM 10588 C C . THR D 1 277 ? -58.060 52.076 -26.699 1.00 32.08 269 THR D C 1
ATOM 10589 O O . THR D 1 277 ? -58.940 52.228 -27.547 1.00 33.54 269 THR D O 1
ATOM 10593 N N . ASN D 1 278 ? -57.595 53.075 -25.957 1.00 29.61 270 ASN D N 1
ATOM 10594 C CA . ASN D 1 278 ? -58.081 54.435 -26.152 1.00 33.25 270 ASN D CA 1
ATOM 10595 C C . ASN D 1 278 ? -57.168 55.349 -26.984 1.00 32.58 270 ASN D C 1
ATOM 10596 O O . ASN D 1 278 ? -57.487 56.520 -27.191 1.00 36.83 270 ASN D O 1
ATOM 10601 N N . ASN D 1 279 ? -56.045 54.828 -27.465 1.00 26.75 271 ASN D N 1
ATOM 10602 C CA . ASN D 1 279 ? -55.188 55.608 -28.356 1.00 27.74 271 ASN D CA 1
ATOM 10603 C C . ASN D 1 279 ? -55.961 56.164 -29.561 1.00 32.03 271 ASN D C 1
ATOM 10604 O O . ASN D 1 279 ? -56.912 55.544 -30.040 1.00 27.33 271 ASN D O 1
ATOM 10609 N N . THR D 1 280 ? -55.534 57.323 -30.057 1.00 28.44 272 THR D N 1
ATOM 10610 C CA . THR D 1 280 ? -56.281 58.047 -31.083 1.00 33.78 272 THR D CA 1
ATOM 10611 C C . THR D 1 280 ? -55.670 58.003 -32.489 1.00 31.32 272 THR D C 1
ATOM 10612 O O . THR D 1 280 ? -56.188 58.648 -33.402 1.00 36.29 272 THR D O 1
ATOM 10616 N N . TYR D 1 281 ? -54.571 57.268 -32.652 1.00 28.49 273 TYR D N 1
ATOM 10617 C CA . TYR D 1 281 ? -53.916 57.090 -33.958 1.00 27.02 273 TYR D CA 1
ATOM 10618 C C . TYR D 1 281 ? -54.910 56.917 -35.100 1.00 27.15 273 TYR D C 1
ATOM 10619 O O . TYR D 1 281 ? -55.791 56.051 -35.052 1.00 25.23 273 TYR D O 1
ATOM 10628 N N . ALA D 1 282 ? -54.759 57.749 -36.126 1.00 26.37 274 ALA D N 1
ATOM 10629 C CA . ALA D 1 282 ? -55.658 57.737 -37.277 1.00 31.03 274 ALA D CA 1
ATOM 10630 C C . ALA D 1 282 ? -55.274 56.644 -38.260 1.00 28.89 274 ALA D C 1
ATOM 10631 O O . ALA D 1 282 ? -54.247 56.736 -38.930 1.00 32.58 274 ALA D O 1
ATOM 10633 N N . LEU D 1 283 ? -56.100 55.607 -38.342 1.00 26.22 275 LEU D N 1
ATOM 10634 C CA . LEU D 1 283 ? -55.838 54.504 -39.259 1.00 29.31 275 LEU D CA 1
ATOM 10635 C C . LEU D 1 283 ? -55.945 54.949 -40.718 1.00 26.67 275 LEU D C 1
ATOM 10636 O O . LEU D 1 283 ? -56.905 55.616 -41.097 1.00 23.59 275 LEU D O 1
ATOM 10641 N N . LYS D 1 284 ? -54.965 54.551 -41.525 1.00 27.89 276 LYS D N 1
ATOM 10642 C CA . LYS D 1 284 ? -54.868 54.975 -42.919 1.00 29.75 276 LYS D CA 1
ATOM 10643 C C . LYS D 1 284 ? -55.514 53.961 -43.867 1.00 33.23 276 LYS D C 1
ATOM 10644 O O . LYS D 1 284 ? -55.930 54.312 -44.967 1.00 31.14 276 LYS D O 1
ATOM 10650 N N . ARG D 1 285 ? -55.572 52.696 -43.456 1.00 28.75 277 ARG D N 1
ATOM 10651 C CA . ARG D 1 285 ? -56.040 51.651 -44.354 1.00 27.40 277 ARG D CA 1
ATOM 10652 C C . ARG D 1 285 ? -57.513 51.347 -44.140 1.00 26.90 277 ARG D C 1
ATOM 10653 O O . ARG D 1 285 ? -57.963 51.165 -43.012 1.00 25.97 277 ARG D O 1
ATOM 10661 N N . PRO D 1 286 ? -58.277 51.302 -45.234 1.00 27.35 278 PRO D N 1
ATOM 10662 C CA . PRO D 1 286 ? -59.729 51.124 -45.142 1.00 28.18 278 PRO D CA 1
ATOM 10663 C C . PRO D 1 286 ? -60.152 49.864 -44.387 1.00 25.06 278 PRO D C 1
ATOM 10664 O O . PRO D 1 286 ? -61.158 49.907 -43.687 1.00 24.98 278 PRO D O 1
ATOM 10668 N N . THR D 1 287 ? -59.422 48.765 -44.516 1.00 22.90 279 THR D N 1
ATOM 10669 C CA . THR D 1 287 ? -59.847 47.544 -43.832 1.00 26.50 279 THR D CA 1
ATOM 10670 C C . THR D 1 287 ? -59.553 47.627 -42.337 1.00 22.68 279 THR D C 1
ATOM 10671 O O . THR D 1 287 ? -60.290 47.082 -41.520 1.00 22.54 279 THR D O 1
ATOM 10675 N N . SER D 1 288 ? -58.478 48.327 -41.996 1.00 20.10 280 SER D N 1
ATOM 10676 C CA . SER D 1 288 ? -58.192 48.675 -40.609 1.00 23.92 280 SER D CA 1
ATOM 10677 C C . SER D 1 288 ? -59.368 49.444 -39.990 1.00 22.99 280 SER D C 1
ATOM 10678 O O . SER D 1 288 ? -59.887 49.052 -38.948 1.00 22.93 280 SER D O 1
ATOM 10681 N N . ARG D 1 289 ? -59.783 50.531 -40.637 1.00 20.87 281 ARG D N 1
ATOM 10682 C CA . ARG D 1 289 ? -60.921 51.327 -40.160 1.00 27.43 281 ARG D CA 1
ATOM 10683 C C . ARG D 1 289 ? -62.201 50.491 -40.030 1.00 22.71 281 ARG D C 1
ATOM 10684 O O . ARG D 1 289 ? -62.932 50.607 -39.046 1.00 23.55 281 ARG D O 1
ATOM 10692 N N . LYS D 1 290 ? -62.465 49.646 -41.019 1.00 23.29 282 LYS D N 1
ATOM 10693 C CA . LYS D 1 290 ? -63.653 48.793 -40.989 1.00 23.61 282 LYS D CA 1
ATOM 10694 C C . LYS D 1 290 ? -63.664 47.834 -39.784 1.00 24.00 282 LYS D C 1
ATOM 10695 O O . LYS D 1 290 ? -64.689 47.631 -39.133 1.00 25.03 282 LYS D O 1
ATOM 10701 N N . ILE D 1 291 ? -62.515 47.237 -39.504 1.00 23.28 283 ILE D N 1
ATOM 10702 C CA . ILE D 1 291 ? -62.403 46.235 -38.455 1.00 20.96 283 ILE D CA 1
ATOM 10703 C C . ILE D 1 291 ? -62.427 46.940 -37.100 1.00 21.87 283 ILE D C 1
ATOM 10704 O O . ILE D 1 291 ? -62.950 46.412 -36.128 1.00 19.52 283 ILE D O 1
ATOM 10709 N N . TYR D 1 292 ? -61.873 48.149 -37.058 1.00 20.43 284 TYR D N 1
ATOM 10710 C CA . TYR D 1 292 ? -61.844 48.935 -35.837 1.00 20.42 284 TYR D CA 1
ATOM 10711 C C . TYR D 1 292 ? -63.255 49.296 -35.408 1.00 19.27 284 TYR D C 1
ATOM 10712 O O . TYR D 1 292 ? -63.592 49.178 -34.236 1.00 19.47 284 TYR D O 1
ATOM 10721 N N . SER D 1 293 ? -64.068 49.741 -36.363 1.00 19.86 285 SER D N 1
ATOM 10722 C CA . SER D 1 293 ? -65.460 50.111 -36.102 1.00 22.22 285 SER D CA 1
ATOM 10723 C C . SER D 1 293 ? -66.303 48.916 -35.711 1.00 20.75 285 SER D C 1
ATOM 10724 O O . SER D 1 293 ? -67.113 49.005 -34.805 1.00 23.78 285 SER D O 1
ATOM 10727 N N . GLU D 1 294 ? -66.131 47.811 -36.423 1.00 20.16 286 GLU D N 1
ATOM 10728 C CA . GLU D 1 294 ? -66.851 46.598 -36.093 1.00 19.76 286 GLU D CA 1
ATOM 10729 C C . GLU D 1 294 ? -66.526 46.216 -34.641 1.00 24.81 286 GLU D C 1
ATOM 10730 O O . GLU D 1 294 ? -67.413 45.849 -33.866 1.00 22.61 286 GLU D O 1
ATOM 10736 N N . VAL D 1 295 ? -65.249 46.314 -34.276 1.00 21.62 287 VAL D N 1
ATOM 10737 C CA . VAL D 1 295 ? -64.815 45.933 -32.939 1.00 20.93 287 VAL D CA 1
ATOM 10738 C C . VAL D 1 295 ? -65.370 46.916 -31.924 1.00 19.87 287 VAL D C 1
ATOM 10739 O O . VAL D 1 295 ? -65.897 46.524 -30.887 1.00 18.06 287 VAL D O 1
ATOM 10743 N N . GLN D 1 296 ? -65.280 48.198 -32.242 1.00 17.99 288 GLN D N 1
ATOM 10744 C CA . GLN D 1 296 ? -65.802 49.223 -31.345 1.00 23.90 288 GLN D CA 1
ATOM 10745 C C . GLN D 1 296 ? -67.278 48.983 -31.005 1.00 25.27 288 GLN D C 1
ATOM 10746 O O . GLN D 1 296 ? -67.662 49.055 -29.836 1.00 25.10 288 GLN D O 1
ATOM 10752 N N . LYS D 1 297 ? -68.079 48.689 -32.006 1.00 20.59 289 LYS D N 1
ATOM 10753 C CA . LYS D 1 297 ? -69.469 48.379 -31.869 1.00 25.91 289 LYS D CA 1
ATOM 10754 C C . LYS D 1 297 ? -69.831 47.162 -31.069 1.00 25.59 289 LYS D C 1
ATOM 10755 O O . LYS D 1 297 ? -70.718 47.215 -30.297 1.00 27.38 289 LYS D O 1
ATOM 10761 N N . LYS D 1 298 ? -69.126 46.083 -31.261 1.00 23.27 290 LYS D N 1
ATOM 10762 C CA . LYS D 1 298 ? -69.453 44.844 -30.643 1.00 25.56 290 LYS D CA 1
ATOM 10763 C C . LYS D 1 298 ? -68.800 44.604 -29.274 1.00 22.60 290 LYS D C 1
ATOM 10764 O O . LYS D 1 298 ? -69.377 44.032 -28.443 1.00 26.55 290 LYS D O 1
ATOM 10770 N N . PHE D 1 299 ? -67.600 45.071 -29.080 1.00 21.99 291 PHE D N 1
ATOM 10771 C CA . PHE D 1 299 ? -66.813 44.717 -27.944 1.00 21.82 291 PHE D CA 1
ATOM 10772 C C . PHE D 1 299 ? -66.401 45.897 -27.095 1.00 20.12 291 PHE D C 1
ATOM 10773 O O . PHE D 1 299 ? -66.108 45.757 -25.976 1.00 22.08 291 PHE D O 1
ATOM 10781 N N . GLY D 1 300 ? -66.360 47.068 -27.664 1.00 21.47 292 GLY D N 1
ATOM 10782 C CA . GLY D 1 300 ? -65.911 48.220 -26.907 1.00 21.45 292 GLY D CA 1
ATOM 10783 C C . GLY D 1 300 ? -64.414 48.150 -26.662 1.00 22.51 292 GLY D C 1
ATOM 10784 O O . GLY D 1 300 ? -63.636 48.123 -27.611 1.00 21.98 292 GLY D O 1
ATOM 10785 N N . THR D 1 301 ? -64.014 48.132 -25.395 1.00 21.68 293 THR D N 1
ATOM 10786 C CA . THR D 1 301 ? -62.610 48.022 -25.009 1.00 20.45 293 THR D CA 1
ATOM 10787 C C . THR D 1 301 ? -62.330 46.657 -24.412 1.00 20.73 293 THR D C 1
ATOM 10788 O O . THR D 1 301 ? -61.284 46.431 -23.794 1.00 21.44 293 THR D O 1
ATOM 10792 N N . PHE D 1 302 ? -63.272 45.742 -24.595 1.00 18.83 294 PHE D N 1
ATOM 10793 C CA . PHE D 1 302 ? -63.136 44.416 -24.038 1.00 15.70 294 PHE D CA 1
ATOM 10794 C C . PHE D 1 302 ? -62.390 43.504 -25.004 1.00 15.81 294 PHE D C 1
ATOM 10795 O O . PHE D 1 302 ? -62.464 43.684 -26.212 1.00 19.06 294 PHE D O 1
ATOM 10803 N N . PRO D 1 303 ? -61.637 42.543 -24.463 1.00 16.32 295 PRO D N 1
ATOM 10804 C CA . PRO D 1 303 ? -60.920 41.538 -25.258 1.00 15.71 295 PRO D CA 1
ATOM 10805 C C . PRO D 1 303 ? -61.856 40.777 -26.201 1.00 18.99 295 PRO D C 1
ATOM 10806 O O . PRO D 1 303 ? -63.023 40.559 -25.873 1.00 17.65 295 PRO D O 1
ATOM 10810 N N . PHE D 1 304 ? -61.341 40.373 -27.358 1.00 18.31 296 PHE D N 1
ATOM 10811 C CA . PHE D 1 304 ? -62.115 39.588 -28.314 1.00 16.69 296 PHE D CA 1
ATOM 10812 C C . PHE D 1 304 ? -61.139 38.722 -29.092 1.00 17.88 296 PHE D C 1
ATOM 10813 O O . PHE D 1 304 ? -59.935 38.974 -29.056 1.00 18.33 296 PHE D O 1
ATOM 10821 N N . SER D 1 305 ? -61.645 37.712 -29.792 1.00 15.89 297 SER D N 1
ATOM 10822 C CA . SER D 1 305 ? -60.807 36.919 -30.685 1.00 18.91 297 SER D CA 1
ATOM 10823 C C . SER D 1 305 ? -61.045 37.304 -32.150 1.00 22.40 297 SER D C 1
ATOM 10824 O O . SER D 1 305 ? -62.178 37.623 -32.539 1.00 18.31 297 SER D O 1
ATOM 10827 N N . LEU D 1 306 ? -59.982 37.287 -32.957 1.00 23.94 298 LEU D N 1
ATOM 10828 C CA . LEU D 1 306 ? -60.112 37.553 -34.393 1.00 19.45 298 LEU D CA 1
ATOM 10829 C C . LEU D 1 306 ? -61.112 36.587 -35.014 1.00 18.22 298 LEU D C 1
ATOM 10830 O O . LEU D 1 306 ? -61.735 36.900 -36.016 1.00 18.47 298 LEU D O 1
ATOM 10835 N N . ARG D 1 307 ? -61.263 35.409 -34.419 1.00 17.96 299 ARG D N 1
ATOM 10836 C CA . ARG D 1 307 ? -62.190 34.429 -34.968 1.00 19.90 299 ARG D CA 1
ATOM 10837 C C . ARG D 1 307 ? -63.639 34.906 -34.893 1.00 19.46 299 ARG D C 1
ATOM 10838 O O . ARG D 1 307 ? -64.475 34.470 -35.677 1.00 21.22 299 ARG D O 1
ATOM 10846 N N . GLN D 1 308 ? -63.934 35.787 -33.944 1.00 20.08 300 GLN D N 1
ATOM 10847 C CA . GLN D 1 308 ? -65.303 36.295 -33.745 1.00 19.03 300 GLN D CA 1
ATOM 10848 C C . GLN D 1 308 ? -65.722 37.305 -34.800 1.00 18.54 300 GLN D C 1
ATOM 10849 O O . GLN D 1 308 ? -66.903 37.629 -34.914 1.00 19.63 300 GLN D O 1
ATOM 10855 N N . LEU D 1 309 ? -64.764 37.855 -35.537 1.00 19.26 301 LEU D N 1
ATOM 10856 C CA . LEU D 1 309 ? -65.117 38.910 -36.472 1.00 21.31 301 LEU D CA 1
ATOM 10857 C C . LEU D 1 309 ? -65.883 38.338 -37.672 1.00 22.29 301 LEU D C 1
ATOM 10858 O O . LEU D 1 309 ? -65.794 37.150 -37.969 1.00 22.87 301 LEU D O 1
ATOM 10863 N N . GLU D 1 310 ? -66.656 39.187 -38.334 1.00 26.18 302 GLU D N 1
ATOM 10864 C CA . GLU D 1 310 ? -67.464 38.779 -39.484 1.00 31.19 302 GLU D CA 1
ATOM 10865 C C . GLU D 1 310 ? -66.688 37.979 -40.516 1.00 30.03 302 GLU D C 1
ATOM 10866 O O . GLU D 1 310 ? -67.145 36.928 -40.967 1.00 29.78 302 GLU D O 1
ATOM 10872 N N . ASP D 1 311 ? -65.505 38.473 -40.872 1.00 28.49 303 ASP D N 1
ATOM 10873 C CA . ASP D 1 311 ? -64.752 37.919 -41.988 1.00 26.49 303 ASP D CA 1
ATOM 10874 C C . ASP D 1 311 ? -63.268 37.789 -41.681 1.00 21.84 303 ASP D C 1
ATOM 10875 O O . ASP D 1 311 ? -62.565 38.786 -41.565 1.00 24.97 303 ASP D O 1
ATOM 10880 N N . GLU D 1 312 ? -62.778 36.566 -41.577 1.00 22.37 304 GLU D N 1
ATOM 10881 C CA . GLU D 1 312 ? -61.386 36.367 -41.171 1.00 26.83 304 GLU D CA 1
ATOM 10882 C C . GLU D 1 312 ? -60.351 37.044 -42.072 1.00 28.97 304 GLU D C 1
ATOM 10883 O O . GLU D 1 312 ? -59.298 37.503 -41.591 1.00 25.92 304 GLU D O 1
ATOM 10889 N N . ARG D 1 313 ? -60.630 37.115 -43.371 1.00 27.10 305 ARG D N 1
ATOM 10890 C CA . ARG D 1 313 ? -59.662 37.743 -44.275 1.00 32.08 305 ARG D CA 1
ATOM 10891 C C . ARG D 1 313 ? -59.528 39.254 -44.046 1.00 25.48 305 ARG D C 1
ATOM 10892 O O . ARG D 1 313 ? -58.423 39.805 -44.110 1.00 25.75 305 ARG D O 1
ATOM 10900 N N . ASP D 1 314 ? -60.656 39.912 -43.788 1.00 24.13 306 ASP D N 1
ATOM 10901 C CA A ASP D 1 314 ? -60.664 41.306 -43.368 1.00 23.41 306 ASP D CA 1
ATOM 10902 C C . ASP D 1 314 ? -59.951 41.416 -42.021 1.00 23.95 306 ASP D C 1
ATOM 10903 O O . ASP D 1 314 ? -59.177 42.340 -41.794 1.00 22.58 306 ASP D O 1
ATOM 10908 N N . ALA D 1 315 ? -60.224 40.472 -41.126 1.00 20.76 307 ALA D N 1
ATOM 10909 C CA . ALA D 1 315 ? -59.647 40.527 -39.788 1.00 25.74 307 ALA D CA 1
ATOM 10910 C C . ALA D 1 315 ? -58.118 40.532 -39.855 1.00 21.75 307 ALA D C 1
ATOM 10911 O O . ALA D 1 315 ? -57.463 41.402 -39.277 1.00 21.07 307 ALA D O 1
ATOM 10913 N N . LYS D 1 316 ? -57.561 39.568 -40.577 1.00 21.13 308 LYS D N 1
ATOM 10914 C CA . LYS D 1 316 ? -56.110 39.434 -40.681 1.00 25.24 308 LYS D CA 1
ATOM 10915 C C . LYS D 1 316 ? -55.481 40.647 -41.342 1.00 26.55 308 LYS D C 1
ATOM 10916 O O . LYS D 1 316 ? -54.423 41.102 -40.923 1.00 22.68 308 LYS D O 1
ATOM 10922 N N . SER D 1 317 ? -56.154 41.192 -42.351 1.00 24.01 309 SER D N 1
ATOM 10923 C CA . SER D 1 317 ? -55.647 42.373 -43.040 1.00 23.83 309 SER D CA 1
ATOM 10924 C C . SER D 1 317 ? -55.784 43.636 -42.183 1.00 24.20 309 SER D C 1
ATOM 10925 O O . SER D 1 317 ? -54.861 44.458 -42.099 1.00 20.10 309 SER D O 1
ATOM 10928 N N . GLY D 1 318 ? -56.939 43.792 -41.547 1.00 19.60 310 GLY D N 1
ATOM 10929 C CA . GLY D 1 318 ? -57.197 44.970 -40.742 1.00 20.41 310 GLY D CA 1
ATOM 10930 C C . GLY D 1 318 ? -56.400 45.063 -39.444 1.00 19.85 310 GLY D C 1
ATOM 10931 O O . GLY D 1 318 ? -56.036 46.151 -39.023 1.00 21.08 310 GLY D O 1
ATOM 10932 N N . VAL D 1 319 ? -56.129 43.922 -38.818 1.00 20.34 311 VAL D N 1
ATOM 10933 C CA . VAL D 1 319 ? -55.494 43.899 -37.501 1.00 18.83 311 VAL D CA 1
ATOM 10934 C C . VAL D 1 319 ? -54.055 44.427 -37.510 1.00 24.24 311 VAL D C 1
ATOM 10935 O O . VAL D 1 319 ? -53.562 44.929 -36.491 1.00 21.67 311 VAL D O 1
ATOM 10939 N N . ILE D 1 320 ? -53.387 44.328 -38.659 1.00 23.94 312 ILE D N 1
ATOM 10940 C CA . ILE D 1 320 ? -51.978 44.691 -38.741 1.00 22.45 312 ILE D CA 1
ATOM 10941 C C . ILE D 1 320 ? -51.713 46.142 -38.347 1.00 20.63 312 ILE D C 1
ATOM 10942 O O . ILE D 1 320 ? -50.917 46.408 -37.446 1.00 24.31 312 ILE D O 1
ATOM 10947 N N . GLU D 1 321 ? -52.388 47.075 -39.005 1.00 19.08 313 GLU D N 1
ATOM 10948 C CA . GLU D 1 321 ? -52.219 48.494 -38.703 1.00 21.67 313 GLU D CA 1
ATOM 10949 C C . GLU D 1 321 ? -52.839 48.919 -37.356 1.00 23.01 313 GLU D C 1
ATOM 10950 O O . GLU D 1 321 ? -52.375 49.872 -36.736 1.00 23.52 313 GLU D O 1
ATOM 10956 N N . CYS D 1 322 ? -53.894 48.230 -36.922 1.00 19.88 314 CYS D N 1
ATOM 10957 C CA . CYS D 1 322 ? -54.493 48.491 -35.614 1.00 21.31 314 CYS D CA 1
ATOM 10958 C C . CYS D 1 322 ? -53.507 48.228 -34.478 1.00 22.42 314 CYS D C 1
ATOM 10959 O O . CYS D 1 322 ? -53.394 49.028 -33.554 1.00 20.59 314 CYS D O 1
ATOM 10962 N N . VAL D 1 323 ? -52.794 47.107 -34.570 1.00 21.22 315 VAL D N 1
ATOM 10963 C CA . VAL D 1 323 ? -51.787 46.739 -33.596 1.00 18.87 315 VAL D CA 1
ATOM 10964 C C . VAL D 1 323 ? -50.579 47.673 -33.717 1.00 23.83 315 VAL D C 1
ATOM 10965 O O . VAL D 1 323 ? -50.139 48.287 -32.730 1.00 19.83 315 VAL D O 1
ATOM 10969 N N . ARG D 1 324 ? -50.087 47.828 -34.940 1.00 25.90 316 ARG D N 1
ATOM 10970 C CA . ARG D 1 324 ? -48.933 48.681 -35.189 1.00 24.58 316 ARG D CA 1
ATOM 10971 C C . ARG D 1 324 ? -49.192 50.122 -34.731 1.00 30.66 316 ARG D C 1
ATOM 10972 O O . ARG D 1 324 ? -48.310 50.755 -34.141 1.00 28.16 316 ARG D O 1
ATOM 10980 N N . GLY D 1 325 ? -50.408 50.624 -34.970 1.00 25.72 317 GLY D N 1
ATOM 10981 C CA . GLY D 1 325 ? -50.763 51.989 -34.602 1.00 21.67 317 GLY D CA 1
ATOM 10982 C C . GLY D 1 325 ? -51.042 52.165 -33.122 1.00 24.23 317 GLY D C 1
ATOM 10983 O O . GLY D 1 325 ? -51.214 53.275 -32.641 1.00 22.62 317 GLY D O 1
ATOM 10984 N N . GLY D 1 326 ? -51.092 51.059 -32.390 1.00 27.16 318 GLY D N 1
ATOM 10985 C CA . GLY D 1 326 ? -51.357 51.119 -30.970 1.00 24.20 318 GLY D CA 1
ATOM 10986 C C . GLY D 1 326 ? -52.829 51.171 -30.586 1.00 25.04 318 GLY D C 1
ATOM 10987 O O . GLY D 1 326 ? -53.131 51.269 -29.404 1.00 21.69 318 GLY D O 1
ATOM 10988 N N . VAL D 1 327 ? -53.750 51.107 -31.552 1.00 24.30 319 VAL D N 1
ATOM 10989 C CA . VAL D 1 327 ? -55.182 51.202 -31.220 1.00 22.47 319 VAL D CA 1
ATOM 10990 C C . VAL D 1 327 ? -55.832 49.856 -30.858 1.00 23.83 319 VAL D C 1
ATOM 10991 O O . VAL D 1 327 ? -56.937 49.826 -30.298 1.00 20.58 319 VAL D O 1
ATOM 10995 N N . PHE D 1 328 ? -55.162 48.761 -31.213 1.00 18.93 320 PHE D N 1
ATOM 10996 C CA . PHE D 1 328 ? -55.450 47.442 -30.661 1.00 16.11 320 PHE D CA 1
ATOM 10997 C C . PHE D 1 328 ? -54.203 47.013 -29.908 1.00 24.50 320 PHE D C 1
ATOM 10998 O O . PHE D 1 328 ? -53.076 47.139 -30.430 1.00 21.10 320 PHE D O 1
ATOM 11006 N N . ARG D 1 329 ? -54.405 46.481 -28.706 1.00 21.05 321 ARG D N 1
ATOM 11007 C CA . ARG D 1 329 ? -53.385 45.727 -28.017 1.00 18.15 321 ARG D CA 1
ATOM 11008 C C . ARG D 1 329 ? -53.475 44.279 -28.460 1.00 20.78 321 ARG D C 1
ATOM 11009 O O . ARG D 1 329 ? -54.559 43.709 -28.557 1.00 20.81 321 ARG D O 1
ATOM 11017 N N . GLN D 1 330 ? -52.325 43.690 -28.734 1.00 16.58 322 GLN D N 1
ATOM 11018 C CA . GLN D 1 330 ? -52.247 42.311 -29.156 1.00 18.45 322 GLN D CA 1
ATOM 11019 C C . GLN D 1 330 ? -51.714 41.524 -27.971 1.00 17.73 322 GLN D C 1
ATOM 11020 O O . GLN D 1 330 ? -50.729 41.920 -27.364 1.00 22.62 322 GLN D O 1
ATOM 11026 N N . TYR D 1 331 ? -52.376 40.429 -27.623 1.00 16.81 323 TYR D N 1
ATOM 11027 C CA . TYR D 1 331 ? -51.838 39.501 -26.632 1.00 19.05 323 TYR D CA 1
ATOM 11028 C C . TYR D 1 331 ? -51.117 38.351 -27.321 1.00 18.76 323 TYR D C 1
ATOM 11029 O O . TYR D 1 331 ? -51.742 37.413 -27.794 1.00 18.95 323 TYR D O 1
ATOM 11038 N N . GLU D 1 332 ? -49.799 38.422 -27.368 1.00 24.19 324 GLU D N 1
ATOM 11039 C CA . GLU D 1 332 ? -49.024 37.372 -28.012 1.00 25.55 324 GLU D CA 1
ATOM 11040 C C . GLU D 1 332 ? -49.208 36.010 -27.368 1.00 22.12 324 GLU D C 1
ATOM 11041 O O . GLU D 1 332 ? -49.371 35.892 -26.154 1.00 25.85 324 GLU D O 1
ATOM 11047 N N . VAL D 1 333 ? -49.177 34.970 -28.188 1.00 22.10 325 VAL D N 1
ATOM 11048 C CA . VAL D 1 333 ? -49.312 33.618 -27.671 1.00 23.73 325 VAL D CA 1
ATOM 11049 C C . VAL D 1 333 ? -48.030 33.232 -26.945 1.00 27.96 325 VAL D C 1
ATOM 11050 O O . VAL D 1 333 ? -46.944 33.172 -27.545 1.00 24.99 325 VAL D O 1
ATOM 11054 N N . THR D 1 334 ? -48.166 32.990 -25.643 1.00 25.09 326 THR D N 1
ATOM 11055 C CA . THR D 1 334 ? -47.058 32.542 -24.832 1.00 19.37 326 THR D CA 1
ATOM 11056 C C . THR D 1 334 ? -47.437 31.225 -24.183 1.00 23.20 326 THR D C 1
ATOM 11057 O O . THR D 1 334 ? -48.625 30.883 -24.075 1.00 22.08 326 THR D O 1
ATOM 11061 N N . GLY D 1 335 ? -46.419 30.490 -23.752 1.00 21.73 327 GLY D N 1
ATOM 11062 C CA . GLY D 1 335 ? -46.602 29.235 -23.053 1.00 19.88 327 GLY D CA 1
ATOM 11063 C C . GLY D 1 335 ? -45.392 28.931 -22.184 1.00 20.43 327 GLY D C 1
ATOM 11064 O O . GLY D 1 335 ? -44.419 29.698 -22.131 1.00 20.64 327 GLY D O 1
ATOM 11065 N N . ASP D 1 336 ? -45.454 27.805 -21.498 1.00 18.52 328 ASP D N 1
ATOM 11066 C CA . ASP D 1 336 ? -44.391 27.405 -20.587 1.00 22.59 328 ASP D CA 1
ATOM 11067 C C . ASP D 1 336 ? -43.032 27.213 -21.285 1.00 24.59 328 ASP D C 1
ATOM 11068 O O . ASP D 1 336 ? -42.927 26.497 -22.278 1.00 25.11 328 ASP D O 1
ATOM 11073 N N . LYS D 1 337 ? -41.993 27.858 -20.761 1.00 22.73 329 LYS D N 1
ATOM 11074 C CA . LYS D 1 337 ? -40.670 27.787 -21.376 1.00 26.50 329 LYS D CA 1
ATOM 11075 C C . LYS D 1 337 ? -40.151 26.347 -21.477 1.00 26.25 329 LYS D C 1
ATOM 11076 O O . LYS D 1 337 ? -39.468 25.996 -22.429 1.00 28.46 329 LYS D O 1
ATOM 11082 N N . ASP D 1 338 ? -40.500 25.511 -20.509 1.00 24.50 330 ASP D N 1
ATOM 11083 C CA . ASP D 1 338 ? -40.081 24.120 -20.545 1.00 26.95 330 ASP D CA 1
ATOM 11084 C C . ASP D 1 338 ? -41.114 23.226 -21.235 1.00 25.72 330 ASP D C 1
ATOM 11085 O O . ASP D 1 338 ? -41.025 21.999 -21.173 1.00 23.05 330 ASP D O 1
ATOM 11090 N N . ASN D 1 339 ? -42.091 23.841 -21.894 1.00 22.93 331 ASN D N 1
ATOM 11091 C CA . ASN D 1 339 ? -43.125 23.080 -22.598 1.00 24.04 331 ASN D CA 1
ATOM 11092 C C . ASN D 1 339 ? -43.881 22.164 -21.653 1.00 21.99 331 ASN D C 1
ATOM 11093 O O . ASN D 1 339 ? -44.499 21.186 -22.074 1.00 26.34 331 ASN D O 1
ATOM 11098 N N . ALA D 1 340 ? -43.816 22.476 -20.366 1.00 18.94 332 ALA D N 1
ATOM 11099 C CA . ALA D 1 340 ? -44.537 21.698 -19.369 1.00 23.07 332 ALA D CA 1
ATOM 11100 C C . ALA D 1 340 ? -45.944 22.275 -19.143 1.00 21.30 332 ALA D C 1
ATOM 11101 O O . ALA D 1 340 ? -46.215 23.418 -19.504 1.00 22.05 332 ALA D O 1
ATOM 11103 N N . PRO D 1 341 ? -46.849 21.471 -18.577 1.00 16.56 333 PRO D N 1
ATOM 11104 C CA . PRO D 1 341 ? -48.230 21.921 -18.363 1.00 17.55 333 PRO D CA 1
ATOM 11105 C C . PRO D 1 341 ? -48.378 22.983 -17.278 1.00 24.67 333 PRO D C 1
ATOM 11106 O O . PRO D 1 341 ? -47.609 23.015 -16.296 1.00 21.67 333 PRO D O 1
ATOM 11110 N N . VAL D 1 342 ? -49.384 23.840 -17.464 1.00 22.43 334 VAL D N 1
ATOM 11111 C CA . VAL D 1 342 ? -49.705 24.891 -16.511 1.00 19.22 334 VAL D CA 1
ATOM 11112 C C . VAL D 1 342 ? -51.161 24.839 -16.075 1.00 21.72 334 VAL D C 1
ATOM 11113 O O . VAL D 1 342 ? -52.017 24.287 -16.765 1.00 17.83 334 VAL D O 1
ATOM 11117 N N . CYS D 1 343 ? -51.417 25.411 -14.904 1.00 19.35 335 CYS D N 1
ATOM 11118 C CA . CYS D 1 343 ? -52.731 25.419 -14.297 1.00 16.41 335 CYS D CA 1
ATOM 11119 C C . CYS D 1 343 ? -53.038 26.874 -13.971 1.00 20.68 335 CYS D C 1
ATOM 11120 O O . CYS D 1 343 ? -52.160 27.604 -13.491 1.00 21.18 335 CYS D O 1
ATOM 11123 N N . ARG D 1 344 ? -54.257 27.316 -14.252 1.00 15.77 336 ARG D N 1
ATOM 11124 C CA . ARG D 1 344 ? -54.600 28.717 -14.005 1.00 18.44 336 ARG D CA 1
ATOM 11125 C C . ARG D 1 344 ? -55.988 28.898 -13.408 1.00 20.78 336 ARG D C 1
ATOM 11126 O O . ARG D 1 344 ? -56.924 28.180 -13.747 1.00 19.36 336 ARG D O 1
ATOM 11134 N N . LEU D 1 345 ? -56.096 29.867 -12.507 1.00 18.63 337 LEU D N 1
ATOM 11135 C CA . LEU D 1 345 ? -57.364 30.242 -11.924 1.00 17.19 337 LEU D CA 1
ATOM 11136 C C . LEU D 1 345 ? -57.539 31.741 -12.043 1.00 19.28 337 LEU D C 1
ATOM 11137 O O . LEU D 1 345 ? -56.601 32.499 -11.792 1.00 19.70 337 LEU D O 1
ATOM 11142 N N . LEU D 1 346 ? -58.735 32.161 -12.448 1.00 18.39 338 LEU D N 1
ATOM 11143 C CA . LEU D 1 346 ? -59.082 33.574 -12.489 1.00 19.02 338 LEU D CA 1
ATOM 11144 C C . LEU D 1 346 ? -60.441 33.783 -11.828 1.00 18.18 338 LEU D C 1
ATOM 11145 O O . LEU D 1 346 ? -61.408 33.090 -12.139 1.00 18.01 338 LEU D O 1
ATOM 11150 N N . THR D 1 347 ? -60.507 34.744 -10.915 1.00 19.33 339 THR D N 1
ATOM 11151 C CA . THR D 1 347 ? -61.744 35.028 -10.192 1.00 16.36 339 THR D CA 1
ATOM 11152 C C . THR D 1 347 ? -62.013 36.529 -10.190 1.00 18.40 339 THR D C 1
ATOM 11153 O O . THR D 1 347 ? -61.099 37.339 -9.989 1.00 17.07 339 THR D O 1
ATOM 11157 N N . THR D 1 348 ? -63.257 36.907 -10.451 1.00 17.41 340 THR D N 1
ATOM 11158 C CA . THR D 1 348 ? -63.657 38.299 -10.338 1.00 17.14 340 THR D CA 1
ATOM 11159 C C . THR D 1 348 ? -64.245 38.530 -8.944 1.00 19.61 340 THR D C 1
ATOM 11160 O O . THR D 1 348 ? -65.220 37.875 -8.564 1.00 19.46 340 THR D O 1
ATOM 11164 N N . ILE D 1 349 ? -63.636 39.448 -8.192 1.00 17.95 341 ILE D N 1
ATOM 11165 C CA . ILE D 1 349 ? -64.019 39.713 -6.803 1.00 17.92 341 ILE D CA 1
ATOM 11166 C C . ILE D 1 349 ? -64.434 41.163 -6.541 1.00 18.56 341 ILE D C 1
ATOM 11167 O O . ILE D 1 349 ? -64.006 42.093 -7.221 1.00 16.87 341 ILE D O 1
ATOM 11172 N N . ALA D 1 350 ? -65.266 41.347 -5.526 1.00 18.05 342 ALA D N 1
ATOM 11173 C CA . ALA D 1 350 ? -65.578 42.675 -5.038 1.00 18.00 342 ALA D CA 1
ATOM 11174 C C . ALA D 1 350 ? -65.000 42.801 -3.644 1.00 19.32 342 ALA D C 1
ATOM 11175 O O . ALA D 1 350 ? -64.945 41.828 -2.898 1.00 18.64 342 ALA D O 1
ATOM 11177 N N . ILE D 1 351 ? -64.530 43.997 -3.318 1.00 20.63 343 ILE D N 1
ATOM 11178 C CA . ILE D 1 351 ? -64.018 44.269 -1.992 1.00 22.25 343 ILE D CA 1
ATOM 11179 C C . ILE D 1 351 ? -64.959 45.272 -1.354 1.00 21.33 343 ILE D C 1
ATOM 11180 O O . ILE D 1 351 ? -65.101 46.388 -1.841 1.00 20.71 343 ILE D O 1
ATOM 11185 N N . THR D 1 352 ? -65.649 44.844 -0.302 1.00 22.99 344 THR D N 1
ATOM 11186 C CA . THR D 1 352 ? -66.573 45.722 0.417 1.00 23.25 344 THR D CA 1
ATOM 11187 C C . THR D 1 352 ? -66.179 45.804 1.892 1.00 25.72 344 THR D C 1
ATOM 11188 O O . THR D 1 352 ? -65.169 45.219 2.314 1.00 22.59 344 THR D O 1
ATOM 11192 N N . LYS D 1 353 ? -66.974 46.522 2.679 1.00 25.73 345 LYS D N 1
ATOM 11193 C CA . LYS D 1 353 ? -66.699 46.617 4.106 1.00 29.10 345 LYS D CA 1
ATOM 11194 C C . LYS D 1 353 ? -66.763 45.236 4.761 1.00 29.67 345 LYS D C 1
ATOM 11195 O O . LYS D 1 353 ? -66.153 45.018 5.799 1.00 32.35 345 LYS D O 1
ATOM 11201 N N . ASN D 1 354 ? -67.467 44.295 4.134 1.00 27.57 346 ASN D N 1
ATOM 11202 C CA . ASN D 1 354 ? -67.528 42.916 4.640 1.00 31.12 346 ASN D CA 1
ATOM 11203 C C . ASN D 1 354 ? -66.440 41.977 4.109 1.00 32.39 346 ASN D C 1
ATOM 11204 O O . ASN D 1 354 ? -66.515 40.755 4.290 1.00 27.72 346 ASN D O 1
ATOM 11209 N N . GLY D 1 355 ? -65.432 42.548 3.457 1.00 26.09 347 GLY D N 1
ATOM 11210 C CA . GLY D 1 355 ? -64.318 41.763 2.962 1.00 25.97 347 GLY D CA 1
ATOM 11211 C C . GLY D 1 355 ? -64.442 41.391 1.494 1.00 21.37 347 GLY D C 1
ATOM 11212 O O . GLY D 1 355 ? -65.031 42.122 0.702 1.00 21.36 347 GLY D O 1
ATOM 11213 N N . ILE D 1 356 ? -63.889 40.239 1.135 1.00 25.02 348 ILE D N 1
ATOM 11214 C CA . ILE D 1 356 ? -63.782 39.851 -0.265 1.00 24.94 348 ILE D CA 1
ATOM 11215 C C . ILE D 1 356 ? -64.902 38.909 -0.677 1.00 24.89 348 ILE D C 1
ATOM 11216 O O . ILE D 1 356 ? -65.080 37.851 -0.099 1.00 25.22 348 ILE D O 1
ATOM 11221 N N . THR D 1 357 ? -65.662 39.322 -1.681 1.00 25.24 349 THR D N 1
ATOM 11222 C CA . THR D 1 357 ? -66.722 38.500 -2.242 1.00 23.74 349 THR D CA 1
ATOM 11223 C C . THR D 1 357 ? -66.320 37.965 -3.624 1.00 23.80 349 THR D C 1
ATOM 11224 O O . THR D 1 357 ? -65.819 38.702 -4.473 1.00 23.00 349 THR D O 1
ATOM 11228 N N . ARG D 1 358 ? -66.545 36.681 -3.852 1.00 22.21 350 ARG D N 1
ATOM 11229 C CA . ARG D 1 358 ? -66.297 36.107 -5.167 1.00 25.73 350 ARG D CA 1
ATOM 11230 C C . ARG D 1 358 ? -67.530 36.340 -6.033 1.00 28.59 350 ARG D C 1
ATOM 11231 O O . ARG D 1 358 ? -68.565 35.703 -5.843 1.00 27.67 350 ARG D O 1
ATOM 11239 N N . ILE D 1 359 ? -67.436 37.284 -6.964 1.00 24.83 351 ILE D N 1
ATOM 11240 C CA . ILE D 1 359 ? -68.595 37.618 -7.775 1.00 24.52 351 ILE D CA 1
ATOM 11241 C C . ILE D 1 359 ? -68.787 36.541 -8.825 1.00 27.45 351 ILE D C 1
ATOM 11242 O O . ILE D 1 359 ? -69.872 35.958 -8.945 1.00 26.08 351 ILE D O 1
ATOM 11247 N N . GLY D 1 360 ? -67.725 36.280 -9.582 1.00 22.80 352 GLY D N 1
ATOM 11248 C CA . GLY D 1 360 ? -67.750 35.255 -10.612 1.00 21.80 352 GLY D CA 1
ATOM 11249 C C . GLY D 1 360 ? -66.427 34.536 -10.636 1.00 23.61 352 GLY D C 1
ATOM 11250 O O . GLY D 1 360 ? -65.373 35.162 -10.624 1.00 23.68 352 GLY D O 1
ATOM 11251 N N . GLY D 1 361 ? -66.472 33.214 -10.662 1.00 24.07 353 GLY D N 1
ATOM 11252 C CA . GLY D 1 361 ? -65.245 32.454 -10.683 1.00 22.13 353 GLY D CA 1
ATOM 11253 C C . GLY D 1 361 ? -65.444 31.004 -11.041 1.00 22.71 353 GLY D C 1
ATOM 11254 O O . GLY D 1 361 ? -66.547 30.580 -11.376 1.00 25.14 353 GLY D O 1
ATOM 11255 N N . PRO D 1 362 ? -64.361 30.234 -10.966 1.00 24.07 354 PRO D N 1
ATOM 11256 C CA . PRO D 1 362 ? -64.390 28.795 -11.220 1.00 22.90 354 PRO D CA 1
ATOM 11257 C C . PRO D 1 362 ? -65.245 28.154 -10.155 1.00 25.51 354 PRO D C 1
ATOM 11258 O O . PRO D 1 362 ? -65.360 28.716 -9.067 1.00 23.15 354 PRO D O 1
ATOM 11262 N N . PRO D 1 363 ? -65.863 27.006 -10.468 1.00 26.28 355 PRO D N 1
ATOM 11263 C CA . PRO D 1 363 ? -66.651 26.304 -9.454 1.00 26.36 355 PRO D CA 1
ATOM 11264 C C . PRO D 1 363 ? -65.726 25.753 -8.370 1.00 28.25 355 PRO D C 1
ATOM 11265 O O . PRO D 1 363 ? -64.611 25.338 -8.684 1.00 28.20 355 PRO D O 1
ATOM 11269 N N . ALA D 1 364 ? -66.183 25.767 -7.121 1.00 30.09 356 ALA D N 1
ATOM 11270 C CA . ALA D 1 364 ? -65.439 25.181 -6.007 1.00 38.77 356 ALA D CA 1
ATOM 11271 C C . ALA D 1 364 ? -64.891 23.783 -6.317 1.00 33.08 356 ALA D C 1
ATOM 11272 O O . ALA D 1 364 ? -65.627 22.879 -6.706 1.00 35.55 356 ALA D O 1
ATOM 11274 N N . TRP D 1 365 ? -63.590 23.623 -6.135 1.00 28.18 357 TRP D N 1
ATOM 11275 C CA . TRP D 1 365 ? -62.916 22.354 -6.357 1.00 31.94 357 TRP D CA 1
ATOM 11276 C C . TRP D 1 365 ? -63.074 21.423 -5.158 1.00 35.63 357 TRP D C 1
ATOM 11277 O O . TRP D 1 365 ? -62.900 21.841 -4.014 1.00 33.46 357 TRP D O 1
ATOM 11288 N N . ASP D 1 366 ? -63.388 20.162 -5.422 1.00 34.06 358 ASP D N 1
ATOM 11289 C CA . ASP D 1 366 ? -63.495 19.172 -4.361 1.00 36.75 358 ASP D CA 1
ATOM 11290 C C . ASP D 1 366 ? -62.097 18.669 -4.021 1.00 32.20 358 ASP D C 1
ATOM 11291 O O . ASP D 1 366 ? -61.500 17.931 -4.796 1.00 33.74 358 ASP D O 1
ATOM 11296 N N . LEU D 1 367 ? -61.583 19.074 -2.864 1.00 29.06 359 LEU D N 1
ATOM 11297 C CA . LEU D 1 367 ? -60.210 18.772 -2.475 1.00 30.17 359 LEU D CA 1
ATOM 11298 C C . LEU D 1 367 ? -59.959 17.281 -2.208 1.00 34.66 359 LEU D C 1
ATOM 11299 O O . LEU D 1 367 ? -58.813 16.848 -2.095 1.00 35.48 359 LEU D O 1
ATOM 11304 N N . SER D 1 368 ? -61.027 16.498 -2.121 1.00 32.02 360 SER D N 1
ATOM 11305 C CA . SER D 1 368 ? -60.892 15.078 -1.845 1.00 35.07 360 SER D CA 1
ATOM 11306 C C . SER D 1 368 ? -60.513 14.297 -3.100 1.00 36.41 360 SER D C 1
ATOM 11307 O O . SER D 1 368 ? -60.041 13.164 -3.013 1.00 35.35 360 SER D O 1
ATOM 11310 N N . LYS D 1 369 ? -60.714 14.897 -4.266 1.00 34.34 361 LYS D N 1
ATOM 11311 C CA . LYS D 1 369 ? -60.359 14.224 -5.513 1.00 35.29 361 LYS D CA 1
ATOM 11312 C C . LYS D 1 369 ? -58.857 14.245 -5.789 1.00 35.23 361 LYS D C 1
ATOM 11313 O O . LYS D 1 369 ? -58.398 13.647 -6.764 1.00 35.19 361 LYS D O 1
ATOM 11319 N N . PHE D 1 370 ? -58.094 14.925 -4.931 1.00 33.09 362 PHE D N 1
ATOM 11320 C CA . PHE D 1 370 ? -56.655 15.073 -5.152 1.00 33.77 362 PHE D CA 1
ATOM 11321 C C . PHE D 1 370 ? -55.831 14.135 -4.273 1.00 39.44 362 PHE D C 1
ATOM 11322 O O . PHE D 1 370 ? -56.052 14.044 -3.063 1.00 40.92 362 PHE D O 1
ATOM 11330 N N . LYS D 1 371 ? -54.872 13.448 -4.889 1.00 38.48 363 LYS D N 1
ATOM 11331 C CA . LYS D 1 371 ? -54.053 12.468 -4.181 1.00 37.03 363 LYS D CA 1
ATOM 11332 C C . LYS D 1 371 ? -52.567 12.730 -4.358 1.00 34.81 363 LYS D C 1
ATOM 11333 O O . LYS D 1 371 ? -52.021 12.538 -5.449 1.00 35.96 363 LYS D O 1
ATOM 11339 N N . THR D 1 372 ? -51.924 13.167 -3.280 1.00 29.75 364 THR D N 1
ATOM 11340 C CA . THR D 1 372 ? -50.498 13.441 -3.284 1.00 34.18 364 THR D CA 1
ATOM 11341 C C . THR D 1 372 ? -49.989 13.388 -1.864 1.00 34.15 364 THR D C 1
ATOM 11342 O O . THR D 1 372 ? -50.739 13.640 -0.929 1.00 38.25 364 THR D O 1
ATOM 11346 N N . ASP D 1 373 ? -48.716 13.044 -1.706 1.00 36.30 365 ASP D N 1
ATOM 11347 C CA . ASP D 1 373 ? -48.085 13.024 -0.391 1.00 40.48 365 ASP D CA 1
ATOM 11348 C C . ASP D 1 373 ? -47.591 14.422 0.001 1.00 38.66 365 ASP D C 1
ATOM 11349 O O . ASP D 1 373 ? -47.195 14.659 1.144 1.00 39.53 365 ASP D O 1
ATOM 11354 N N . LYS D 1 374 ? -47.600 15.344 -0.950 1.00 29.96 366 LYS D N 1
ATOM 11355 C CA . LYS D 1 374 ? -47.130 16.697 -0.678 1.00 35.42 366 LYS D CA 1
ATOM 11356 C C . LYS D 1 374 ? -48.164 17.535 0.076 1.00 34.98 366 LYS D C 1
ATOM 11357 O O . LYS D 1 374 ? -49.361 17.235 0.064 1.00 32.98 366 LYS D O 1
ATOM 11363 N N . LYS D 1 375 ? -47.676 18.567 0.759 1.00 34.94 367 LYS D N 1
ATOM 11364 C CA . LYS D 1 375 ? -48.532 19.477 1.507 1.00 36.16 367 LYS D CA 1
ATOM 11365 C C . LYS D 1 375 ? -47.718 20.641 2.025 1.00 35.12 367 LYS D C 1
ATOM 11366 O O . LYS D 1 375 ? -46.491 20.565 2.114 1.00 33.15 367 LYS D O 1
ATOM 11372 N N . ILE D 1 376 ? -48.417 21.721 2.355 1.00 33.79 368 ILE D N 1
ATOM 11373 C CA . ILE D 1 376 ? -47.788 22.914 2.890 1.00 34.64 368 ILE D CA 1
ATOM 11374 C C . ILE D 1 376 ? -47.518 22.732 4.381 1.00 34.58 368 ILE D C 1
ATOM 11375 O O . ILE D 1 376 ? -48.404 22.342 5.142 1.00 28.45 368 ILE D O 1
ATOM 11380 N N . GLU D 1 377 ? -46.284 23.011 4.781 1.00 34.24 369 GLU D N 1
ATOM 11381 C CA . GLU D 1 377 ? -45.883 22.886 6.170 1.00 39.48 369 GLU D CA 1
ATOM 11382 C C . GLU D 1 377 ? -45.453 24.246 6.712 1.00 40.93 369 GLU D C 1
ATOM 11383 O O . GLU D 1 377 ? -45.377 24.447 7.923 1.00 44.40 369 GLU D O 1
ATOM 11389 N N . ASP D 1 378 ? -45.191 25.183 5.806 1.00 37.74 370 ASP D N 1
ATOM 11390 C CA . ASP D 1 378 ? -44.785 26.529 6.191 1.00 41.27 370 ASP D CA 1
ATOM 11391 C C . ASP D 1 378 ? -45.798 27.210 7.119 1.00 40.69 370 ASP D C 1
ATOM 11392 O O . ASP D 1 378 ? -46.920 27.515 6.713 1.00 40.89 370 ASP D O 1
ATOM 11397 N N . GLU D 1 379 ? -45.381 27.459 8.356 1.00 37.82 371 GLU D N 1
ATOM 11398 C CA . GLU D 1 379 ? -46.232 28.083 9.370 1.00 42.85 371 GLU D CA 1
ATOM 11399 C C . GLU D 1 379 ? -46.900 29.386 8.937 1.00 34.46 371 GLU D C 1
ATOM 11400 O O . GLU D 1 379 ? -48.089 29.587 9.168 1.00 36.63 371 GLU D O 1
ATOM 11406 N N . GLU D 1 380 ? -46.119 30.278 8.342 1.00 34.01 372 GLU D N 1
ATOM 11407 C CA . GLU D 1 380 ? -46.617 31.596 7.975 1.00 35.67 372 GLU D CA 1
ATOM 11408 C C . GLU D 1 380 ? -47.780 31.453 6.997 1.00 32.28 372 GLU D C 1
ATOM 11409 O O . GLU D 1 380 ? -48.807 32.095 7.149 1.00 34.03 372 GLU D O 1
ATOM 11415 N N . ILE D 1 381 ? -47.619 30.582 6.007 1.00 32.87 373 ILE D N 1
ATOM 11416 C CA . ILE D 1 381 ? -48.689 30.292 5.055 1.00 34.55 373 ILE D CA 1
ATOM 11417 C C . ILE D 1 381 ? -49.905 29.596 5.687 1.00 30.90 373 ILE D C 1
ATOM 11418 O O . ILE D 1 381 ? -51.054 30.020 5.487 1.00 31.37 373 ILE D O 1
ATOM 11423 N N . LEU D 1 382 ? -49.664 28.544 6.460 1.00 28.41 374 LEU D N 1
ATOM 11424 C CA . LEU D 1 382 ? -50.765 27.870 7.139 1.00 31.32 374 LEU D CA 1
ATOM 11425 C C . LEU D 1 382 ? -51.592 28.865 7.948 1.00 31.01 374 LEU D C 1
ATOM 11426 O O . LEU D 1 382 ? -52.824 28.777 7.996 1.00 32.15 374 LEU D O 1
ATOM 11431 N N . LYS D 1 383 ? -50.910 29.823 8.569 1.00 30.17 375 LYS D N 1
ATOM 11432 C CA . LYS D 1 383 ? -51.580 30.819 9.397 1.00 33.65 375 LYS D CA 1
ATOM 11433 C C . LYS D 1 383 ? -52.429 31.753 8.547 1.00 30.19 375 LYS D C 1
ATOM 11434 O O . LYS D 1 383 ? -53.604 31.978 8.840 1.00 27.90 375 LYS D O 1
ATOM 11440 N N . ILE D 1 384 ? -51.821 32.298 7.496 1.00 29.29 376 ILE D N 1
ATOM 11441 C CA . ILE D 1 384 ? -52.556 33.057 6.490 1.00 29.70 376 ILE D CA 1
ATOM 11442 C C . ILE D 1 384 ? -53.794 32.309 5.994 1.00 27.89 376 ILE D C 1
ATOM 11443 O O . ILE D 1 384 ? -54.850 32.909 5.799 1.00 31.16 376 ILE D O 1
ATOM 11448 N N . LEU D 1 385 ? -53.680 30.998 5.807 1.00 26.82 377 LEU D N 1
ATOM 11449 C CA . LEU D 1 385 ? -54.818 30.221 5.304 1.00 27.75 377 LEU D CA 1
ATOM 11450 C C . LEU D 1 385 ? -55.941 30.098 6.314 1.00 29.43 377 LEU D C 1
ATOM 11451 O O . LEU D 1 385 ? -57.059 29.732 5.963 1.00 32.73 377 LEU D O 1
ATOM 11456 N N . GLU D 1 386 ? -55.648 30.394 7.575 1.00 29.97 378 GLU D N 1
ATOM 11457 C CA . GLU D 1 386 ? -56.699 30.399 8.593 1.00 36.18 378 GLU D CA 1
ATOM 11458 C C . GLU D 1 386 ? -57.541 31.678 8.569 1.00 34.15 378 GLU D C 1
ATOM 11459 O O . GLU D 1 386 ? -58.726 31.659 8.916 1.00 35.74 378 GLU D O 1
ATOM 11465 N N . GLN D 1 387 ? -56.932 32.782 8.148 1.00 28.70 379 GLN D N 1
ATOM 11466 C CA . GLN D 1 387 ? -57.643 34.055 8.079 1.00 32.96 379 GLN D CA 1
ATOM 11467 C C . GLN D 1 387 ? -58.900 33.901 7.233 1.00 34.70 379 GLN D C 1
ATOM 11468 O O . GLN D 1 387 ? -58.926 33.125 6.276 1.00 28.32 379 GLN D O 1
ATOM 11474 N N . PRO D 1 388 ? -59.951 34.645 7.590 1.00 30.54 380 PRO D N 1
ATOM 11475 C CA . PRO D 1 388 ? -61.203 34.648 6.832 1.00 33.15 380 PRO D CA 1
ATOM 11476 C C . PRO D 1 388 ? -61.095 35.513 5.575 1.00 29.57 380 PRO D C 1
ATOM 11477 O O . PRO D 1 388 ? -60.312 36.461 5.547 1.00 28.09 380 PRO D O 1
ATOM 11481 N N . LEU D 1 389 ? -61.883 35.193 4.553 1.00 30.48 381 LEU D N 1
ATOM 11482 C CA . LEU D 1 389 ? -61.961 36.027 3.353 1.00 31.65 381 LEU D CA 1
ATOM 11483 C C . LEU D 1 389 ? -63.033 37.106 3.493 1.00 29.27 381 LEU D C 1
ATOM 11484 O O . LEU D 1 389 ? -62.938 38.171 2.877 1.00 26.15 381 LEU D O 1
ATOM 11489 N N . SER D 1 390 ? -64.050 36.826 4.304 1.00 27.37 382 SER D N 1
ATOM 11490 C CA . SER D 1 390 ? -65.151 37.767 4.504 1.00 35.17 382 SER D CA 1
ATOM 11491 C C . SER D 1 390 ? -65.788 37.605 5.885 1.00 37.65 382 SER D C 1
ATOM 11492 O O . SER D 1 390 ? -65.443 36.691 6.637 1.00 36.73 382 SER D O 1
ATOM 11495 N N . LYS D 1 391 ? -66.726 38.492 6.210 1.00 35.84 383 LYS D N 1
ATOM 11496 C CA . LYS D 1 391 ? -67.537 38.331 7.412 1.00 45.01 383 LYS D CA 1
ATOM 11497 C C . LYS D 1 391 ? -69.025 38.476 7.091 1.00 46.72 383 LYS D C 1
ATOM 11498 O O . LYS D 1 391 ? -69.428 39.448 6.453 1.00 46.03 383 LYS D O 1
ATOM 11504 N N . ASN D 1 392 ? -69.819 37.488 7.511 1.00 58.61 384 ASN D N 1
ATOM 11505 C CA . ASN D 1 392 ? -71.293 37.564 7.530 1.00 62.97 384 ASN D CA 1
ATOM 11506 C C . ASN D 1 392 ? -71.968 36.199 7.679 1.00 73.07 384 ASN D C 1
ATOM 11507 O O . ASN D 1 392 ? -72.843 36.013 8.527 1.00 71.14 384 ASN D O 1
#

Secondary structure (DSSP, 8-state):
---HHHHHHHHHHHHHHHHHHHHHHHH--TT-BHHHHHHHHHHHHHHHHHTSS-SS---EEEEEEEEEE-TTB-SPP---TTSTTGGG-BPPTT-EEEEEEEEEETTEEEEEEEEEE---TTS---B-HHHHHHHHHHHHHHHHHHHHTSPTTTT--S-HHHHHHHHTSPPPPHHHHHHHHHHHHHTTT-EE-TT-EEEEEBTTBSS-S-EEESS--SS---B----TT-EEEEEEEEESS---EEE-SS---EEEE-S------SHHHHHHHHHHHHHHTTS-EEGGGSS-HHHHHHHHHHHHHTTSEEE---EEETT---EEEEEEEEEEETTEEEEEE-PPPP-GGGB--S-----HHHHHHHHS-SB-/---TTT-HHHHHHHHHHHHHHHHHHHHHHHH--TT-BHHHHHHHHHHHHHHHHTTS-----EEEEEEEEEE-TTB-S-----SS-TTGGG-BPPTT-EEEEEEEEEETTEEEEEEEEEE---TTS---B-HHHHHHHHHHHHHHHHHHHHHS-TTSS--SSHHHHHHHHHSPPPPHHHHHHHHHHHHHHTT-EEPTTEEEEEEBTTBSS-S-EEEES--SS---B----TT-EEEEEEEEESS---EEE-SS---EEEE-S------SHHHHHHHHHHHHHHTTS-EEGGGSS-HHHHHHHHHHHHHHTSEEEE--EEETT---EEEEEEEEEEETTEEEEEE-PPPP-GGGB--S-----HHHHHHHTS---/---TTT-HHHHHHHHHHHHHHHHHHHHHHHH--TT-BHHHHHHHHHHHHHHHHHTS--SS---EEEEEEEEEE-TTB-SPP---TT-HHHHT-BPPTT-EEEEEEEEEETTEEEEEEEEEE---SSS---EEHHHHHHHHHHHHHHHHHHHHHSPTTTT--S-HHHHHHHHTSPPPPHHHHHHHHHHHHHHTT-EEPTTEEEEEEBTTBSS-S-EEEE--TTSPPPB----TT-EEEEEEEEESS-S-EEE--SPP-EEEE-S------SHHHHHHHHHHHHHHTTS-EEGGGSS-HHHHHHHHHHHHHTTSEEEE--EEETT---EEEEEEEEEEETTEEEEEE-PPPP-GGGEE-S-----HHHHHHTTS--B-/---HHHHHHHHHHHHHHHHHHHHHHHT--TT-BHHHHHHHHHHHHHHHHHTS-----EEEEEEEEEE-TTB-SPP---TTSTTTTT-BPPTT-EEEEEEEEEETTEEEEEEEEEE---TTS---EEHHHHHHHHHHHHHHHHHHHHHSPTTTT--SSHHHHHHHHHSPPPPHHHHHHHHHHHHHHTT-EEPTT-EEEEEBTTBSS-S-EEESS--TT---B----TT-EEEEEEEEESS-S-EEE-SS---EEEE-S------SHHHHHHHHHHHHHHTTS-EEGGGSS-HHHHHHHHHHHHHTTSEEE---EEETT---EEEEEEEEEEETTEEEEEE-PPPP-GGGEE-S-----HHHHHHHHS-SB--

InterPro domains:
  IPR000994 Peptidase M24 [PF00557] (20-165)
  IPR036005 Creatinase/aminopeptidase-like [G3DSA:3.90.230.10] (17-369)
  IPR036005 Creatinase/aminopeptidase-like [SSF55920] (16-351)
  IPR036388 Winged helix-like DNA-binding domain superfamily [G3DSA:1.10.10.10] (264-324)
  IPR036390 Winged helix DNA-binding domain superfamily [SSF46785] (254-328)
  IPR047113 Proliferation-associated protein 2G4/ARX1 [PTHR10804] (3-402)

Foldseek 3Di:
DDDPVQLVQQLLFQVLQQVLLVVLVQQQAFPRFQQVSQVVSQVSSVVSVCVPPVPDPWDKAWLFGWFKDWFFWDPGHHAAVVPPVNRNDTRHAQTWIKTWTTITTNQRIWIAIATDGHHDPPDDLFDEDLRLLQVQLQVLLQLLLLLLQWQFLLPDDDDPVRSVVRNPDDRDALVRNQVLSQLSSVLSQKGWAFQWKKAWGDRNGQHDDFMRTHNPPPPDGTDDGHDAVIKMWDKTKIWNDHNYKDFDDGDFFKKFFDPDDQDDDDPLLVVVVVQCCVRPNGHIDGCNVGPDNVSSVVNVVRCCVRPRMPTDTIMTDPVSTGMGMIIFIWHQHSFAIDGSHYHDDDDSVSRDDPGDNDDPVSVVSSVDDRGD/DDFCAPDPVLVVQLLLFQVLQAVLLVVLLQQLAWFGFQQCSQVVSQVSSVVSVCVPPVPWDKHWLFGWFKAWFFWDPGDHAACVPPVNRNDTRHAQTWIKTWITMGTNQRIWIEIATAGHHHPPDDRFAEDLRLLQVQLQVLLQLLLLLLQWQFLLADDDDPVRSVVRNVDDRDALVRNQVLSQLSSVLSPKGWQFQFKKAWGDRNGQHDDFMRGHNPPPDDGTDDGHDARIKMWDKTKIFNDHNYKDFDDGDFFKKFFDPDDDDDDDPLQVVVLVVCCVRPNGHIDGLNVDPDNVSSVVNVPVCCVRPRMPTDTTMTPPVSTGMGMTIFIWHQYSNAIDGSHYHPDDDSVRRDDPGDRDDPVSVVSSPDDGD/DDFPAPDPVLLVQLLLFQVLQAVLVVVLVLQQAFFHFQQVSQVVSQVSSVVSVVVDDPPPPKDKAWLFGWFKAWFWWDPGDHAACPPVVNRRDGHHQQTFIKTKTTMGTQQRIWIEIFTAGHHDPPDDQFDEDLRLLQVVLQVLLQLLLLLLQWQFLLPFDDDPVRSVVRNVDDRDDLVRSQVLSQLSSVLSQKGWQFQFKKAWGDRNGQHDDFMRGHHPPPDDGTGDHHDARIKMWDKTKIWNDDNYKDFDDGDFFKKFFDPDDDDDDDPLQVVVVVVCCVRPNGHIDGLNVDDDNVSSVVRVVCCCVRPRMPTDTTMTDPVSTGMGMTIFIWHQYSQAIDRSHYHDDDDSVSYYDPGDDDDPVSVVSSVDDGGD/DADPVLLVQQLLFQVLQQVLLVVLVQQQAFFGFQQVSQVVSQVSSVVSVCVPPVPWDKAWLFGWFKAWFWWDPGHHAACPPPVSRVDTRHQQIFIKTWTTMGTNQRIWIAIFTAGHHDPDDPLFDEDLRLLQAQLQVLLQLLLLLLQWQFLLPDDDDPVRSVVRNPDHRDALVRNQVLSQLSSVLSQKGWQFQWKKAWGDRNGQHDDWMRTHNYDPVDGTDDGHDAQIKMWDKTKIFNDPSYKDFDDGDFFKKFFDPDDQDDDDPLLVVQLVQRCVHPNRHIDGCNPDPDNVSSVVNVPCCCVSPRMPTDTIMTDPVSGGMGMTIFIWHQHSFAIDGSHYHPDDDSVSYYDPGDDPDPVSVVSSVDDRGHD

Organism: Chaetomium thermophilum (strain DSM 1495 / CBS 144.50 / IMI 039719) (NCBI:txid759272)